Protein 1VZ0 (pdb70)

Radius of gyration: 42.26 Å; Cα contacts (8 Å, |Δi|>4): 2351; chains: 8; bounding box: 100×99×115 Å

CATH classification: 3.90.1530.30 (+1 more: 1.10.10.2830)

Organism: Thermus thermophilus (strain ATCC BAA-163 / DSM 7039 / HB27) (NCBI:txid262724)

Solvent-accessible surface area: 72190 Å² total

Sequence (1511 aa):
VVRLPLASIRPNPRQPRKRFAEESLKELADSIREKGLLQPLLVRPQGDGYELVAGERRYRAALMAGLQEVPAVVKDLTDREALELALVENLQREDLSPVEEARGYQALLEMGLTQEEVARRVGKARSTVANALRLLQLPPEALEALERGEITAGHARALLMLEPEDRLWGLKEILEKGLSVRQAEAVVRLPLASIRPNPRQPRKRFAEESLKELADSIREKGLLQPLLVRPQGDGYELVAGERRYRAALMAGLQEVPAVVKDLTDREALELALVENLQREDLSPVEEARGYQALLEMGLTQEEVARRVGKARSTVANALRLLQLPPEALEALERGEITAGHARALLMLEPEDRLWGLKEILEKGLSVRQAEALRERLAVVRLPLASIRPNPRQPRKRFAEESLKELADSIREKGLLQPLLVRPQGDGYELVAGERRYRAALMAGLQEVPAVVKDLTDREALELALVENLQREDLSPVEEARGYQALLEMGLTQEEVARRVGKARSTVANALRLLQLPPEALEALERGEITAGHARALLMLEPEDRLWGLKEILEKGLSVRQAEALREVVRLPLASIRPNPRQPRKRFAEESLKELADSIREKGLLQPLLVRPQGDGYELVAGERRYRAALMAGLQEVPAVVKDLTDREALELALVENLQREDLSPVEEARGYQALLEMGLTQEEVARRVGKARSTVANALRLLQLPPEALEALERGEITAGHARALLMLEPEDRLWGLKEILEKGLSVRQAEALRERLAVVRLPLASIRPNPRQPRKRFAEESLKELADSIREKGLLQPLLVRPQGDGYELVAGERRYRAALMAGLQEVPAVVKDLTDREALELALVENLQREDLSPVEEARGYQALLEMGLTQEEVARRVGKARSTVANALRLLQLPPEALEALERGEITAGHARALLMLEPEDRLWGLKEILEKGLSVRQAEALRERLVVRLPLASIRPNPRQPRKRFAEESLKELADSIREKGLLQPLLVRPQGDGYELVAGERRYRAALMAGLQEVPAVVKDLTDREALELALVENLQREDLSPVEEARGYQALLEMGLTQEEVARRVGKARSTVANALRLLQLPPEALEALERGEITAGHARALLMLEPEDRLWGLKEILEKGLSVRQAEALRVVRLPLASIRPNPRQPRKRFAEESLKELADSIREKGLLQPLLVRPQGDGYELVAGERRYRAALMAGLQEVPAVVKDLTDREALELALVENLQREDLSPVEEARGYQALLEMGLTQEEVARRVGKARSTVANALRLLQLPPEALEALERGEITAGHARALLMLEPEDRLWGLKEILEKGLSVRQAEAVVRLPLASIRPNPRQPRKRFAEESLKELADSIREKGLLQPLLVRPQGDGYELVAGERRYRAALMAGLQEVPAVVKDLTDREALELALVENLQREDLSPVEEARGYQALLEMGLTQEEVARRVGKARSTVANALRLLQLPPEALEALERGEITAGHARALLMLEPEDRLWGLKEILEKGLSVRQAEAL

B-factor: mean 39.39, std 17.6, range [1.0, 179.46]

Foldseek 3Di:
DDDDDPVVDDDDPDDPVVVVLVVVLQVLLVVCLVVNQPDAFEWEDDDPRIDGLDDVSNVVSVVVNVDPDHHHDYDHDDPLRSVLSVLLVVLQDPPDQLQSNLVSLVVVVVSPDDLCRSCVSNVHDSVSNVLSVLLVVQDPVLVVCSVVVVADVLLSVLLSPDPNVCSVVLSCCCNVVVDHSVVSND/DDDDDPVPDDDDPDDVVVVVLVVVLQVLLVVCLVVNQPDAFEWEQDVPGTDGLGDPSSVVSVVSSVDPDHHYDYDHDDPLRSVLSVLQVVCQDPPDQLQSVLVSLVVVVVSPDDLVVSCVSNVHDSVSNVLSVLLVVQDPVLVVCSVVVLAHSLLSVLLSPAPNVCSVVLSVVCNVPVDDSVRSVVVHVVVD/DDDDDPVVDDDDPDDVVVVVLVVVLQVLLVVCLPVNQDDAFEWEQDDPGIDGLGDVSSVVSNVVSVDPDHHYDYDHDDPLRSVLSVLLVVLQDPPDQLQSVLVSLVVVVVSPDDLVVVCVSNVHDSVSNVLSVLLVVADPVLVVCSVVVLAHSLLSVLLSVEPRVCSVVLSCVCNVPVDDSVVSNVPHD/DDDDDVVPDDDDPDDVVVVVLVVVLQVLLCVCLVPNDPDAFEWEDDVVGIDGLDDVSSVVSVVVSVPPDHHHDYDHDDPLRSVLSVLQVVLQDPPDQLQSVLVSLVVVVVSPDDLVRVCVSNVHDSVSNVLSVLLVVADPVLVVCSVVVLAHSLLSVLLSVDDNVCSVVLSVVCNVPVDDSVVSVCVVVVVD/DDDDDPVPDDDDPDDVVVVVVVVVLQVLLVVCLPVNDPDAFEWEDDDPRTDGLDDVSSVSSVVVNVDPDHHHDYDHDDPLRSVLSVLLVVCADPPDQLQSNLVSLVVVVVSPADLCRSCVSNVHDSVSNVLSVLLVVADPVLVVCSVVVLAHSLLSVLLSPAPRVCSVVLVVCCNPVVDDSVVSVCVNVVD/DDDDDPVVDDDDPDDVVVVVLVVVLQVLLVVCLPVNDPDAFEWEDDDPRIGGLDDVSSVVSVVVNVDPDHGYDYDHDDPLRSVLSVLLVVLQDPPDFLQSNLVSLVVNVVSPDDLCRSCVSNVHDSVSNVLSVLLVVADPVLVVCRVVVVADVLLSVLLSPDPRVCSVVLSVCCRVVVDDSVVSNVPD/DDDDDVVPDDDDPDDVVVVVLVVVLQVLLVVCLPVNQPDAFEWEDDDPGIDGLDDPSSVVSVVVNVPPDHHYDYDHDDPLRSVLSVLLVVLQDPPDFLQSNLVSLVVVVVSPDDLVRSCVSNVHDSVSNVLSVLLVVADPVLVVCDVVVVDHPVLSVVLSVDPRVCSVVSSCCSNVVVVVVPVVVD/DDDDDPVVDDDDPDDPVVVVLVVVLQVLLVVCLPVNQPDAFEWEDDDPRIDGLDDVSSVVSVVVNVHPDHHYDYDHDDPLRSVLSVLLVVLQDPPDFLQSVLVSLVVVVVSPDDLCRSCVSNVHDSVSNVLSVLLVVADPVLVVCRVVVVDHVLLSVLLSPDPRVCSVVLSCCCNVPVQDSVRSNVD

InterPro domains:
  IPR003115 ParB-like, N-terminal domain [PF02195] (21-113)
  IPR003115 ParB-like, N-terminal domain [SM00470] (24-113)
  IPR004437 ParB/RepB/Spo0J partition protein [TIGR00180] (21-187)
  IPR036086 ParB/Sulfiredoxin superfamily [SSF110849] (24-115)
  IPR041468 ParB/Spo0J, HTH domain [PF17762] (116-213)
  IPR050336 Chromosome-partitioning and nucleoid occlusion protein [PTHR33375] (1-267)
  IPR057240 ParB, C-terminal dimerisation domain [PF23552] (226-266)

Structure (mmCIF, N/CA/C/O backbone):
data_1VZ0
#
_entry.id   1VZ0
#
_cell.length_a   182.240
_cell.length_b   295.150
_cell.length_c   73.490
_cell.angle_alpha   90.00
_cell.angle_beta   90.00
_cell.angle_gamma   90.00
#
_symmetry.space_group_name_H-M   'C 2 2 2'
#
loop_
_entity.id
_entity.type
_entity.pdbx_description
1 polymer 'Chromosome-partitioning protein Spo0J'
2 non-polymer 'COBALT (II) ION'
3 non-polymer 'MAGNESIUM ION'
4 water water
#
loop_
_atom_site.group_PDB
_atom_site.id
_atom_site.type_symbol
_atom_site.label_atom_id
_atom_site.label_alt_id
_atom_site.label_comp_id
_atom_site.label_asym_id
_atom_site.label_entity_id
_atom_site.label_seq_id
_atom_site.pdbx_PDB_ins_code
_atom_site.Cartn_x
_atom_site.Cartn_y
_atom_site.Cartn_z
_atom_site.occupancy
_atom_site.B_iso_or_equiv
_atom_site.auth_seq_id
_atom_site.auth_comp_id
_atom_site.auth_asym_id
_atom_site.auth_atom_id
_atom_site.pdbx_PDB_model_num
ATOM 1 N N . VAL A 1 23 ? 27.522 4.641 22.509 1.00 52.56 23 VAL A N 1
ATOM 2 C CA . VAL A 1 23 ? 26.177 4.229 22.018 1.00 54.33 23 VAL A CA 1
ATOM 3 C C . VAL A 1 23 ? 25.390 5.437 21.530 1.00 55.69 23 VAL A C 1
ATOM 4 O O . VAL A 1 23 ? 25.028 6.305 22.319 1.00 56.68 23 VAL A O 1
ATOM 8 N N . VAL A 1 24 ? 25.112 5.486 20.232 1.00 55.20 24 VAL A N 1
ATOM 9 C CA . VAL A 1 24 ? 24.375 6.607 19.665 1.00 55.73 24 VAL A CA 1
ATOM 10 C C . VAL A 1 24 ? 23.337 6.121 18.667 1.00 56.03 24 VAL A C 1
ATOM 11 O O . VAL A 1 24 ? 23.384 4.980 18.221 1.00 55.55 24 VAL A O 1
ATOM 15 N N . ARG A 1 25 ? 22.391 6.987 18.324 1.00 56.79 25 ARG A N 1
ATOM 16 C CA . ARG A 1 25 ? 21.362 6.628 17.359 1.00 58.13 25 ARG A CA 1
ATOM 17 C C . ARG A 1 25 ? 21.837 7.088 15.993 1.00 55.97 25 ARG A C 1
ATOM 18 O O . ARG A 1 25 ? 22.536 8.092 15.883 1.00 55.91 25 ARG A O 1
ATOM 26 N N . LEU A 1 26 ? 21.476 6.347 14.954 1.00 53.58 26 LEU A N 1
ATOM 27 C CA . LEU A 1 26 ? 21.867 6.722 13.605 1.00 53.54 26 LEU A CA 1
ATOM 28 C C . LEU A 1 26 ? 20.905 6.167 12.564 1.00 52.68 26 LEU A C 1
ATOM 29 O O . LEU A 1 26 ? 20.255 5.144 12.786 1.00 53.47 26 LEU A O 1
ATOM 34 N N . PRO A 1 27 ? 20.797 6.845 11.411 1.00 51.09 27 PRO A N 1
ATOM 35 C CA . PRO A 1 27 ? 19.898 6.403 10.345 1.00 48.76 27 PRO A CA 1
ATOM 36 C C . PRO A 1 27 ? 20.234 5.008 9.842 1.00 48.31 27 PRO A C 1
ATOM 37 O O . PRO A 1 27 ? 21.326 4.754 9.336 1.00 47.49 27 PRO A O 1
ATOM 41 N N . LEU A 1 28 ? 19.281 4.101 10.000 1.00 48.67 28 LEU A N 1
ATOM 42 C CA . LEU A 1 28 ? 19.450 2.726 9.568 1.00 47.11 28 LEU A CA 1
ATOM 43 C C . LEU A 1 28 ? 19.886 2.669 8.108 1.00 47.21 28 LEU A C 1
ATOM 44 O O . LEU A 1 28 ? 20.678 1.810 7.717 1.00 49.82 28 LEU A O 1
ATOM 49 N N . ALA A 1 29 ? 19.372 3.592 7.305 1.00 46.84 29 ALA A N 1
ATOM 50 C CA . ALA A 1 29 ? 19.695 3.629 5.886 1.00 47.55 29 ALA A CA 1
ATOM 51 C C . ALA A 1 29 ? 21.151 3.982 5.611 1.00 47.08 29 ALA A C 1
ATOM 52 O O . ALA A 1 29 ? 21.609 3.874 4.480 1.00 47.99 29 ALA A O 1
ATOM 54 N N . SER A 1 30 ? 21.879 4.406 6.637 1.00 48.13 30 SER A N 1
ATOM 55 C CA . SER A 1 30 ? 23.284 4.760 6.454 1.00 50.04 30 SER A CA 1
ATOM 56 C C . SER A 1 30 ? 24.204 3.585 6.803 1.00 50.75 30 SER A C 1
ATOM 57 O O . SER A 1 30 ? 25.427 3.668 6.632 1.00 48.76 30 SER A O 1
ATOM 60 N N . ILE A 1 31 ? 23.604 2.495 7.286 1.00 48.72 31 ILE A N 1
ATOM 61 C CA . ILE A 1 31 ? 24.342 1.296 7.679 1.00 46.57 31 ILE A CA 1
ATOM 62 C C . ILE A 1 31 ? 24.147 0.179 6.663 1.00 45.60 31 ILE A C 1
ATOM 63 O O . ILE A 1 31 ? 23.057 -0.380 6.560 1.00 47.10 31 ILE A O 1
ATOM 68 N N . ARG A 1 32 ? 25.201 -0.152 5.921 1.00 44.97 32 ARG A N 1
ATOM 69 C CA . ARG A 1 32 ? 25.110 -1.203 4.916 1.00 47.01 32 ARG A CA 1
ATOM 70 C C . ARG A 1 32 ? 25.365 -2.590 5.515 1.00 44.52 32 ARG A C 1
ATOM 71 O O . ARG A 1 32 ? 25.927 -2.714 6.603 1.00 44.78 32 ARG A O 1
ATOM 79 N N . PRO A 1 33 ? 24.956 -3.653 4.803 1.00 41.52 33 PRO A N 1
ATOM 80 C CA . PRO A 1 33 ? 25.130 -5.032 5.269 1.00 38.89 33 PRO A CA 1
ATOM 81 C C . PRO A 1 33 ? 26.566 -5.470 5.510 1.00 38.17 33 PRO A C 1
ATOM 82 O O . PRO A 1 33 ? 27.496 -4.947 4.897 1.00 38.98 33 PRO A O 1
ATOM 86 N N . ASN A 1 34 ? 26.731 -6.440 6.406 1.00 33.87 34 ASN A N 1
ATOM 87 C CA . ASN A 1 34 ? 28.047 -6.969 6.731 1.00 35.31 34 ASN A CA 1
ATOM 88 C C . ASN A 1 34 ? 28.459 -7.954 5.639 1.00 35.12 34 ASN A C 1
ATOM 89 O O . ASN A 1 34 ? 27.826 -8.989 5.458 1.00 39.24 34 ASN A O 1
ATOM 94 N N . PRO A 1 35 ? 29.523 -7.633 4.885 1.00 35.41 35 PRO A N 1
ATOM 95 C CA . PRO A 1 35 ? 30.019 -8.491 3.804 1.00 34.65 35 PRO A CA 1
ATOM 96 C C . PRO A 1 35 ? 30.746 -9.739 4.302 1.00 35.12 35 PRO A C 1
ATOM 97 O O . PRO A 1 35 ? 31.010 -10.655 3.527 1.00 35.32 35 PRO A O 1
ATOM 101 N N . ARG A 1 36 ? 31.073 -9.765 5.592 1.00 35.18 36 ARG A N 1
ATOM 102 C CA . ARG A 1 36 ? 31.755 -10.908 6.186 1.00 35.62 36 ARG A CA 1
ATOM 103 C C . ARG A 1 36 ? 30.696 -11.904 6.641 1.00 36.26 36 ARG A C 1
ATOM 104 O O . ARG A 1 36 ? 29.939 -11.631 7.571 1.00 34.19 36 ARG A O 1
ATOM 112 N N . GLN A 1 37 ? 30.640 -13.050 5.975 1.00 33.08 37 GLN A N 1
ATOM 113 C CA . GLN A 1 37 ? 29.684 -14.091 6.323 1.00 35.32 37 GLN A CA 1
ATOM 114 C C . GLN A 1 37 ? 30.456 -15.393 6.472 1.00 33.90 37 GLN A C 1
ATOM 115 O O . GLN A 1 37 ? 30.219 -16.346 5.729 1.00 33.32 37 GLN A O 1
ATOM 121 N N . PRO A 1 38 ? 31.387 -15.452 7.443 1.00 32.73 38 PRO A N 1
ATOM 122 C CA . PRO A 1 38 ? 32.201 -16.648 7.676 1.00 29.34 38 PRO A CA 1
ATOM 123 C C . PRO A 1 38 ? 31.439 -17.976 7.738 1.00 30.37 38 PRO A C 1
ATOM 124 O O . PRO A 1 38 ? 31.910 -18.994 7.221 1.00 30.09 38 PRO A O 1
ATOM 128 N N . ARG A 1 39 ? 30.263 -17.972 8.354 1.00 29.32 39 ARG A N 1
ATOM 129 C CA . ARG A 1 39 ? 29.475 -19.194 8.446 1.00 31.63 39 ARG A CA 1
ATOM 130 C C . ARG A 1 39 ? 29.138 -19.732 7.046 1.00 33.42 39 ARG A C 1
ATOM 131 O O . ARG A 1 39 ? 29.354 -20.911 6.754 1.00 35.10 39 ARG A O 1
ATOM 139 N N . LYS A 1 40 ? 28.612 -18.868 6.182 1.00 32.53 40 LYS A N 1
ATOM 140 C CA . LYS A 1 40 ? 28.267 -19.268 4.818 1.00 33.43 40 LYS A CA 1
ATOM 141 C C . LYS A 1 40 ? 29.515 -19.678 4.040 1.00 31.46 40 LYS A C 1
ATOM 142 O O . LYS A 1 40 ? 29.487 -20.610 3.234 1.00 32.05 40 LYS A O 1
ATOM 148 N N . ARG A 1 41 ? 30.612 -18.977 4.282 1.00 27.89 41 ARG A N 1
ATOM 149 C CA . ARG A 1 41 ? 31.861 -19.285 3.606 1.00 31.23 41 ARG A CA 1
ATOM 150 C C . ARG A 1 41 ? 32.337 -20.676 4.006 1.00 27.75 41 ARG A C 1
ATOM 151 O O . ARG A 1 41 ? 32.763 -21.457 3.162 1.00 30.87 41 ARG A O 1
ATOM 159 N N . PHE A 1 42 ? 32.260 -20.989 5.294 1.00 25.01 42 PHE A N 1
ATOM 160 C CA . PHE A 1 42 ? 32.665 -22.308 5.779 1.00 22.57 42 PHE A CA 1
ATOM 161 C C . PHE A 1 42 ? 31.777 -23.414 5.187 1.00 21.60 42 PHE A C 1
ATOM 162 O O . PHE A 1 42 ? 32.271 -24.466 4.791 1.00 18.08 42 PHE A O 1
ATOM 170 N N . ALA A 1 43 ? 30.471 -23.172 5.113 1.00 19.43 43 ALA A N 1
ATOM 171 C CA . ALA A 1 43 ? 29.565 -24.170 4.555 1.00 21.38 43 ALA A CA 1
ATOM 172 C C . ALA A 1 43 ? 29.951 -24.478 3.112 1.00 22.22 43 ALA A C 1
ATOM 173 O O . ALA A 1 43 ? 29.991 -25.646 2.714 1.00 19.44 43 ALA A O 1
ATOM 175 N N . GLU A 1 44 ? 30.258 -23.435 2.339 1.00 21.99 44 GLU A N 1
ATOM 176 C CA . GLU A 1 44 ? 30.650 -23.612 0.942 1.00 26.73 44 GLU A CA 1
ATOM 177 C C . GLU A 1 44 ? 31.975 -24.356 0.824 1.00 27.59 44 GLU A C 1
ATOM 178 O O . GLU A 1 44 ? 32.126 -25.227 -0.036 1.00 27.32 44 GLU A O 1
ATOM 184 N N . GLU A 1 45 ? 32.935 -24.014 1.681 1.00 27.89 45 GLU A N 1
ATOM 185 C CA . GLU A 1 45 ? 34.239 -24.672 1.653 1.00 26.99 45 GLU A CA 1
ATOM 186 C C . GLU A 1 45 ? 34.103 -26.154 1.985 1.00 22.71 45 GLU A C 1
ATOM 187 O O . GLU A 1 45 ? 34.667 -27.003 1.300 1.00 20.86 45 GLU A O 1
ATOM 193 N N . SER A 1 46 ? 33.360 -26.471 3.042 1.00 17.85 46 SER A N 1
ATOM 194 C CA . SER A 1 46 ? 33.212 -27.871 3.425 1.00 21.07 46 SER A CA 1
ATOM 195 C C . SER A 1 46 ? 32.402 -28.672 2.402 1.00 16.76 46 SER A C 1
ATOM 196 O O . SER A 1 46 ? 32.618 -29.868 2.255 1.00 20.35 46 SER A O 1
ATOM 199 N N . LEU A 1 47 ? 31.502 -28.013 1.679 1.00 15.77 47 LEU A N 1
ATOM 200 C CA . LEU A 1 47 ? 30.708 -28.698 0.653 1.00 19.41 47 LEU A CA 1
ATOM 201 C C . LEU A 1 47 ? 31.651 -29.177 -0.451 1.00 18.32 47 LEU A C 1
ATOM 202 O O . LEU A 1 47 ? 31.572 -30.317 -0.927 1.00 18.03 47 LEU A O 1
ATOM 207 N N . LYS A 1 48 ? 32.553 -28.287 -0.844 1.00 17.51 48 LYS A N 1
ATOM 208 C CA . LYS A 1 48 ? 33.516 -28.574 -1.888 1.00 15.33 48 LYS A CA 1
ATOM 209 C C . LYS A 1 48 ? 34.476 -29.685 -1.508 1.00 18.17 48 LYS A C 1
ATOM 210 O O . LYS A 1 48 ? 34.797 -30.552 -2.330 1.00 22.33 48 LYS A O 1
ATOM 216 N N . GLU A 1 49 ? 34.940 -29.674 -0.266 1.00 20.06 49 GLU A N 1
ATOM 217 C CA . GLU A 1 49 ? 35.868 -30.712 0.168 1.00 20.53 49 GLU A CA 1
ATOM 218 C C . GLU A 1 49 ? 35.132 -32.042 0.261 1.00 18.18 49 GLU A C 1
ATOM 219 O O . GLU A 1 49 ? 35.736 -33.098 0.078 1.00 20.23 49 GLU A O 1
ATOM 225 N N . LEU A 1 50 ? 33.829 -31.988 0.538 1.00 15.46 50 LEU A N 1
ATOM 226 C CA . LEU A 1 50 ? 33.012 -33.202 0.603 1.00 18.09 50 LEU A CA 1
ATOM 227 C C . LEU A 1 50 ? 32.813 -33.688 -0.835 1.00 14.70 50 LEU A C 1
ATOM 228 O O . LEU A 1 50 ? 32.841 -34.884 -1.106 1.00 20.16 50 LEU A O 1
ATOM 233 N N . ALA A 1 51 ? 32.595 -32.751 -1.753 1.00 14.54 51 ALA A N 1
ATOM 234 C CA . ALA A 1 51 ? 32.414 -33.115 -3.161 1.00 20.31 51 ALA A CA 1
ATOM 235 C C . ALA A 1 51 ? 33.710 -33.717 -3.700 1.00 18.98 51 ALA A C 1
ATOM 236 O O . ALA A 1 51 ? 33.691 -34.716 -4.416 1.00 17.99 51 ALA A O 1
ATOM 238 N N . ASP A 1 52 ? 34.838 -33.105 -3.356 1.00 23.63 52 ASP A N 1
ATOM 239 C CA . ASP A 1 52 ? 36.125 -33.618 -3.816 1.00 23.42 52 ASP A CA 1
ATOM 240 C C . ASP A 1 52 ? 36.321 -35.031 -3.289 1.00 23.65 52 ASP A C 1
ATOM 241 O O . ASP A 1 52 ? 36.871 -35.891 -3.972 1.00 27.64 52 ASP A O 1
ATOM 246 N N . SER A 1 53 ? 35.849 -35.279 -2.074 1.00 23.32 53 SER A N 1
ATOM 247 C CA . SER A 1 53 ? 35.999 -36.596 -1.486 1.00 18.29 53 SER A CA 1
ATOM 248 C C . SER A 1 53 ? 35.074 -37.620 -2.128 1.00 18.49 53 SER A C 1
ATOM 249 O O . SER A 1 53 ? 35.435 -38.787 -2.255 1.00 17.20 53 SER A O 1
ATOM 252 N N . ILE A 1 54 ? 33.880 -37.190 -2.524 1.00 18.79 54 ILE A N 1
ATOM 253 C CA . ILE A 1 54 ? 32.936 -38.098 -3.161 1.00 18.86 54 ILE A CA 1
ATOM 254 C C . ILE A 1 54 ? 33.436 -38.505 -4.554 1.00 21.52 54 ILE A C 1
ATOM 255 O O . ILE A 1 54 ? 33.144 -39.597 -5.021 1.00 17.53 54 ILE A O 1
ATOM 260 N N . ARG A 1 55 ? 34.191 -37.625 -5.204 1.00 22.30 55 ARG A N 1
ATOM 261 C CA . ARG A 1 55 ? 34.765 -37.913 -6.519 1.00 23.24 55 ARG A CA 1
ATOM 262 C C . ARG A 1 55 ? 35.682 -39.124 -6.440 1.00 22.87 55 ARG A C 1
ATOM 263 O O . ARG A 1 55 ? 35.739 -39.938 -7.366 1.00 23.50 55 ARG A O 1
ATOM 271 N N . GLU A 1 56 ? 36.412 -39.217 -5.329 1.00 22.68 56 GLU A N 1
ATOM 272 C CA . GLU A 1 56 ? 37.356 -40.302 -5.105 1.00 22.34 56 GLU A CA 1
ATOM 273 C C . GLU A 1 56 ? 36.736 -41.548 -4.486 1.00 23.80 56 GLU A C 1
ATOM 274 O O . GLU A 1 56 ? 37.043 -42.668 -4.895 1.00 22.08 56 GLU A O 1
ATOM 280 N N . LYS A 1 57 ? 35.870 -41.344 -3.497 1.00 19.76 57 LYS A N 1
ATOM 281 C CA . LYS A 1 57 ? 35.272 -42.453 -2.762 1.00 25.16 57 LYS A CA 1
ATOM 282 C C . LYS A 1 57 ? 33.811 -42.799 -3.002 1.00 22.49 57 LYS A C 1
ATOM 283 O O . LYS A 1 57 ? 33.375 -43.886 -2.654 1.00 27.65 57 LYS A O 1
ATOM 289 N N . GLY A 1 58 ? 33.050 -41.883 -3.579 1.00 24.33 58 GLY A N 1
ATOM 290 C CA . GLY A 1 58 ? 31.641 -42.151 -3.790 1.00 20.43 58 GLY A CA 1
ATOM 291 C C . GLY A 1 58 ? 30.920 -41.792 -2.503 1.00 21.22 58 GLY A C 1
ATOM 292 O O . GLY A 1 58 ? 31.523 -41.214 -1.596 1.00 19.76 58 GLY A O 1
ATOM 293 N N . LEU A 1 59 ? 29.639 -42.119 -2.410 1.00 20.71 59 LEU A N 1
ATOM 294 C CA . LEU A 1 59 ? 28.889 -41.813 -1.205 1.00 25.34 59 LEU A CA 1
ATOM 295 C C . LEU A 1 59 ? 29.166 -42.846 -0.134 1.00 25.60 59 LEU A C 1
ATOM 296 O O . LEU A 1 59 ? 29.217 -44.042 -0.412 1.00 28.87 59 LEU A O 1
ATOM 301 N N . LEU A 1 60 ? 29.359 -42.372 1.089 1.00 25.09 60 LEU A N 1
ATOM 302 C CA . LEU A 1 60 ? 29.603 -43.249 2.222 1.00 27.72 60 LEU A CA 1
ATOM 303 C C . LEU A 1 60 ? 28.273 -43.913 2.620 1.00 28.42 60 LEU A C 1
ATOM 304 O O . LEU A 1 60 ? 28.243 -45.070 3.015 1.00 34.40 60 LEU A O 1
ATOM 309 N N . GLN A 1 61 ? 27.176 -43.172 2.487 1.00 27.62 61 GLN A N 1
ATOM 310 C CA . GLN A 1 61 ? 25.832 -43.666 2.819 1.00 30.80 61 GLN A CA 1
ATOM 311 C C . GLN A 1 61 ? 24.831 -43.322 1.713 1.00 27.38 61 GLN A C 1
ATOM 312 O O . GLN A 1 61 ? 24.808 -42.201 1.212 1.00 23.72 61 GLN A O 1
ATOM 318 N N . PRO A 1 62 ? 23.978 -44.282 1.337 1.00 27.72 62 PRO A N 1
ATOM 319 C CA . PRO A 1 62 ? 22.983 -44.043 0.286 1.00 27.28 62 PRO A CA 1
ATOM 320 C C . PRO A 1 62 ? 22.108 -42.851 0.633 1.00 28.16 62 PRO A C 1
ATOM 321 O O . PRO A 1 62 ? 22.000 -42.458 1.797 1.00 32.88 62 PRO A O 1
ATOM 325 N N . LEU A 1 63 ? 21.491 -42.270 -0.381 1.00 27.12 63 LEU A N 1
ATOM 326 C CA . LEU A 1 63 ? 20.581 -41.163 -0.163 1.00 22.91 63 LEU A CA 1
ATOM 327 C C . LEU A 1 63 ? 19.236 -41.815 0.133 1.00 24.93 63 LEU A C 1
ATOM 328 O O . LEU A 1 63 ? 18.972 -42.923 -0.331 1.00 27.70 63 LEU A O 1
ATOM 333 N N . LEU A 1 64 ? 18.394 -41.145 0.912 1.00 26.90 64 LEU A N 1
ATOM 334 C CA . LEU A 1 64 ? 17.063 -41.675 1.213 1.00 25.22 64 LEU A CA 1
ATOM 335 C C . LEU A 1 64 ? 16.123 -40.870 0.332 1.00 24.26 64 LEU A C 1
ATOM 336 O O . LEU A 1 64 ? 16.112 -39.633 0.402 1.00 19.84 64 LEU A O 1
ATOM 341 N N . VAL A 1 65 ? 15.343 -41.557 -0.497 1.00 18.35 65 VAL A N 1
ATOM 342 C CA . VAL A 1 65 ? 14.417 -40.864 -1.375 1.00 16.91 65 VAL A CA 1
ATOM 343 C C . VAL A 1 65 ? 13.058 -41.545 -1.461 1.00 22.43 65 VAL A C 1
ATOM 344 O O . VAL A 1 65 ? 12.883 -42.704 -1.056 1.00 18.71 65 VAL A O 1
ATOM 348 N N . ARG A 1 66 ? 12.090 -40.803 -1.985 1.00 23.59 66 ARG A N 1
ATOM 349 C CA . ARG A 1 66 ? 10.749 -41.329 -2.178 1.00 25.20 66 ARG A CA 1
ATOM 350 C C . ARG A 1 66 ? 10.299 -40.979 -3.594 1.00 24.05 66 ARG A C 1
ATOM 351 O O . ARG A 1 66 ? 10.779 -40.004 -4.190 1.00 17.36 66 ARG A O 1
ATOM 359 N N . PRO A 1 67 ? 9.367 -41.766 -4.146 1.00 24.42 67 PRO A N 1
ATOM 360 C CA . PRO A 1 67 ? 8.870 -41.506 -5.499 1.00 23.58 67 PRO A CA 1
ATOM 361 C C . PRO A 1 67 ? 8.195 -40.136 -5.534 1.00 25.50 67 PRO A C 1
ATOM 362 O O . PRO A 1 67 ? 7.526 -39.749 -4.574 1.00 25.81 67 PRO A O 1
ATOM 366 N N . GLN A 1 68 ? 8.399 -39.397 -6.620 1.00 21.95 68 GLN A N 1
ATOM 367 C CA . GLN A 1 68 ? 7.787 -38.080 -6.779 1.00 23.34 68 GLN A CA 1
ATOM 368 C C . GLN A 1 68 ? 7.760 -37.679 -8.251 1.00 21.58 68 GLN A C 1
ATOM 369 O O . GLN A 1 68 ? 8.798 -37.605 -8.915 1.00 17.93 68 GLN A O 1
ATOM 375 N N . GLY A 1 69 ? 6.562 -37.408 -8.755 1.00 24.50 69 GLY A N 1
ATOM 376 C CA . GLY A 1 69 ? 6.435 -37.050 -10.154 1.00 22.35 69 GLY A CA 1
ATOM 377 C C . GLY A 1 69 ? 6.923 -38.219 -10.990 1.00 24.25 69 GLY A C 1
ATOM 378 O O . GLY A 1 69 ? 6.581 -39.382 -10.727 1.00 25.37 69 GLY A O 1
ATOM 379 N N . ASP A 1 70 ? 7.755 -37.919 -11.978 1.00 22.98 70 ASP A N 1
ATOM 380 C CA . ASP A 1 70 ? 8.291 -38.943 -12.860 1.00 23.11 70 ASP A CA 1
ATOM 381 C C . ASP A 1 70 ? 9.606 -39.495 -12.325 1.00 23.57 70 ASP A C 1
ATOM 382 O O . ASP A 1 70 ? 10.164 -40.438 -12.887 1.00 21.45 70 ASP A O 1
ATOM 387 N N . GLY A 1 71 ? 10.104 -38.906 -11.243 1.00 19.84 71 GLY A N 1
ATOM 388 C CA . GLY A 1 71 ? 11.359 -39.370 -10.682 1.00 21.91 71 GLY A CA 1
ATOM 389 C C . GLY A 1 71 ? 11.283 -39.606 -9.188 1.00 24.92 71 GLY A C 1
ATOM 390 O O . GLY A 1 71 ? 10.349 -40.256 -8.701 1.00 23.85 71 GLY A O 1
ATOM 391 N N . TYR A 1 72 ? 12.261 -39.073 -8.460 1.00 22.87 72 TYR A N 1
ATOM 392 C CA . TYR A 1 72 ? 12.305 -39.229 -7.013 1.00 17.91 72 TYR A CA 1
ATOM 393 C C . TYR A 1 72 ? 12.619 -37.917 -6.307 1.00 21.87 72 TYR A C 1
ATOM 394 O O . TYR A 1 72 ? 13.170 -36.980 -6.892 1.00 18.54 72 TYR A O 1
ATOM 403 N N . GLU A 1 73 ? 12.278 -37.865 -5.028 1.00 20.45 73 GLU A N 1
ATOM 404 C CA . GLU A 1 73 ? 12.509 -36.676 -4.246 1.00 21.15 73 GLU A CA 1
ATOM 405 C C . GLU A 1 73 ? 13.354 -36.995 -3.012 1.00 20.60 73 GLU A C 1
ATOM 406 O O . GLU A 1 73 ? 13.072 -37.943 -2.287 1.00 20.21 73 GLU A O 1
ATOM 412 N N . LEU A 1 74 ? 14.397 -36.199 -2.791 1.00 17.82 74 LEU A N 1
ATOM 413 C CA . LEU A 1 74 ? 15.284 -36.386 -1.642 1.00 18.33 74 LEU A CA 1
ATOM 414 C C . LEU A 1 74 ? 14.507 -36.261 -0.324 1.00 17.63 74 LEU A C 1
ATOM 415 O O . LEU A 1 74 ? 13.727 -35.331 -0.153 1.00 13.81 74 LEU A O 1
ATOM 420 N N . VAL A 1 75 ? 14.731 -37.192 0.599 1.00 16.21 75 VAL A N 1
ATOM 421 C CA . VAL A 1 75 ? 14.064 -37.153 1.892 1.00 20.74 75 VAL A CA 1
ATOM 422 C C . VAL A 1 75 ? 15.067 -36.894 3.029 1.00 22.49 75 VAL A C 1
ATOM 423 O O . VAL A 1 75 ? 14.709 -36.317 4.056 1.00 23.95 75 VAL A O 1
ATOM 427 N N . ALA A 1 76 ? 16.320 -37.297 2.832 1.00 21.70 76 ALA A N 1
ATOM 428 C CA . ALA A 1 76 ? 17.366 -37.077 3.831 1.00 22.65 76 ALA A CA 1
ATOM 429 C C . ALA A 1 76 ? 18.744 -37.091 3.181 1.00 23.26 76 ALA A C 1
ATOM 430 O O . ALA A 1 76 ? 18.977 -37.840 2.239 1.00 22.06 76 ALA A O 1
ATOM 432 N N . GLY A 1 77 ? 19.651 -36.260 3.689 1.00 24.88 77 GLY A N 1
ATOM 433 C CA . GLY A 1 77 ? 20.998 -36.201 3.145 1.00 22.82 77 GLY A CA 1
ATOM 434 C C . GLY A 1 77 ? 21.210 -35.096 2.131 1.00 23.34 77 GLY A C 1
ATOM 435 O O . GLY A 1 77 ? 21.853 -35.322 1.104 1.00 27.95 77 GLY A O 1
ATOM 436 N N . GLU A 1 78 ? 20.707 -33.899 2.425 1.00 17.18 78 GLU A N 1
ATOM 437 C CA . GLU A 1 78 ? 20.829 -32.774 1.509 1.00 25.41 78 GLU A CA 1
ATOM 438 C C . GLU A 1 78 ? 22.280 -32.438 1.123 1.00 26.58 78 GLU A C 1
ATOM 439 O O . GLU A 1 78 ? 22.575 -32.244 -0.052 1.00 23.69 78 GLU A O 1
ATOM 445 N N . ARG A 1 79 ? 23.188 -32.377 2.094 1.00 27.38 79 ARG A N 1
ATOM 446 C CA . ARG A 1 79 ? 24.571 -32.030 1.769 1.00 25.28 79 ARG A CA 1
ATOM 447 C C . ARG A 1 79 ? 25.268 -33.092 0.939 1.00 25.13 79 ARG A C 1
ATOM 448 O O . ARG A 1 79 ? 25.993 -32.785 -0.006 1.00 25.19 79 ARG A O 1
ATOM 456 N N . ARG A 1 80 ? 25.017 -34.345 1.272 1.00 25.18 80 ARG A N 1
ATOM 457 C CA . ARG A 1 80 ? 25.600 -35.453 0.539 1.00 24.73 80 ARG A CA 1
ATOM 458 C C . ARG A 1 80 ? 25.101 -35.360 -0.915 1.00 24.44 80 ARG A C 1
ATOM 459 O O . ARG A 1 80 ? 25.855 -35.546 -1.875 1.00 19.64 80 ARG A O 1
ATOM 467 N N . TYR A 1 81 ? 23.818 -35.046 -1.058 1.00 21.66 81 TYR A N 1
ATOM 468 C CA . TYR A 1 81 ? 23.181 -34.910 -2.362 1.00 22.55 81 TYR A CA 1
ATOM 469 C C . TYR A 1 81 ? 23.805 -33.792 -3.207 1.00 18.79 81 TYR A C 1
ATOM 470 O O . TYR A 1 81 ? 24.198 -34.011 -4.348 1.00 14.77 81 TYR A O 1
ATOM 479 N N . ARG A 1 82 ? 23.893 -32.598 -2.640 1.00 18.01 82 ARG A N 1
ATOM 480 C CA . ARG A 1 82 ? 24.457 -31.460 -3.358 1.00 22.99 82 ARG A CA 1
ATOM 481 C C . ARG A 1 82 ? 25.939 -31.645 -3.652 1.00 21.75 82 ARG A C 1
ATOM 482 O O . ARG A 1 82 ? 26.431 -31.223 -4.695 1.00 18.97 82 ARG A O 1
ATOM 490 N N . ALA A 1 83 ? 26.646 -32.297 -2.743 1.00 22.22 83 ALA A N 1
ATOM 491 C CA . ALA A 1 83 ? 28.059 -32.547 -2.960 1.00 24.11 83 ALA A CA 1
ATOM 492 C C . ALA A 1 83 ? 28.202 -33.507 -4.147 1.00 21.43 83 ALA A C 1
ATOM 493 O O . ALA A 1 83 ? 29.108 -33.359 -4.959 1.00 17.26 83 ALA A O 1
ATOM 495 N N . ALA A 1 84 ? 27.295 -34.478 -4.248 1.00 23.17 84 ALA A N 1
ATOM 496 C CA . ALA A 1 84 ? 27.341 -35.440 -5.350 1.00 24.77 84 ALA A CA 1
ATOM 497 C C . ALA A 1 84 ? 27.160 -34.706 -6.679 1.00 25.08 84 ALA A C 1
ATOM 498 O O . ALA A 1 84 ? 27.860 -34.983 -7.658 1.00 21.75 84 ALA A O 1
ATOM 500 N N . LEU A 1 85 ? 26.219 -33.769 -6.706 1.00 25.18 85 LEU A N 1
ATOM 501 C CA . LEU A 1 85 ? 25.975 -32.986 -7.912 1.00 28.28 85 LEU A CA 1
ATOM 502 C C . LEU A 1 85 ? 27.253 -32.224 -8.268 1.00 27.87 85 LEU A C 1
ATOM 503 O O . LEU A 1 85 ? 27.694 -32.246 -9.414 1.00 31.43 85 LEU A O 1
ATOM 508 N N . MET A 1 86 ? 27.848 -31.562 -7.280 1.00 26.69 86 MET A N 1
ATOM 509 C CA . MET A 1 86 ? 29.084 -30.814 -7.487 1.00 29.62 86 MET A CA 1
ATOM 510 C C . MET A 1 86 ? 30.193 -31.732 -7.994 1.00 29.70 86 MET A C 1
ATOM 511 O O . MET A 1 86 ? 31.036 -31.318 -8.788 1.00 30.90 86 MET A O 1
ATOM 516 N N . ALA A 1 87 ? 30.187 -32.974 -7.521 1.00 27.16 87 ALA A N 1
ATOM 517 C CA . ALA A 1 87 ? 31.190 -33.961 -7.901 1.00 28.55 87 ALA A CA 1
ATOM 518 C C . ALA A 1 87 ? 31.029 -34.460 -9.331 1.00 28.02 87 ALA A C 1
ATOM 519 O O . ALA A 1 87 ? 31.923 -35.123 -9.854 1.00 26.44 87 ALA A O 1
ATOM 521 N N . GLY A 1 88 ? 29.889 -34.159 -9.950 1.00 27.91 88 GLY A N 1
ATOM 522 C CA . GLY A 1 88 ? 29.651 -34.597 -11.314 1.00 27.45 88 GLY A CA 1
ATOM 523 C C . GLY A 1 88 ? 29.250 -36.059 -11.466 1.00 32.24 88 GLY A C 1
ATOM 524 O O . GLY A 1 88 ? 29.336 -36.613 -12.567 1.00 30.75 88 GLY A O 1
ATOM 525 N N . LEU A 1 89 ? 28.816 -36.700 -10.382 1.00 26.80 89 LEU A N 1
ATOM 526 C CA . LEU A 1 89 ? 28.403 -38.090 -10.480 1.00 29.12 89 LEU A CA 1
ATOM 527 C C . LEU A 1 89 ? 27.101 -38.184 -11.282 1.00 30.74 89 LEU A C 1
ATOM 528 O O . LEU A 1 89 ? 26.253 -37.294 -11.219 1.00 25.02 89 LEU A O 1
ATOM 533 N N . GLN A 1 90 ? 26.958 -39.257 -12.051 1.00 31.78 90 GLN A N 1
ATOM 534 C CA . GLN A 1 90 ? 25.750 -39.468 -12.833 1.00 34.92 90 GLN A CA 1
ATOM 535 C C . GLN A 1 90 ? 24.760 -40.270 -11.996 1.00 33.24 90 GLN A C 1
ATOM 536 O O . GLN A 1 90 ? 23.556 -40.055 -12.071 1.00 37.17 90 GLN A O 1
ATOM 542 N N . GLU A 1 91 ? 25.283 -41.197 -11.201 1.00 34.37 91 GLU A N 1
ATOM 543 C CA . GLU A 1 91 ? 24.458 -42.051 -10.355 1.00 37.65 91 GLU A CA 1
ATOM 544 C C . GLU A 1 91 ? 24.968 -42.070 -8.925 1.00 32.87 91 GLU A C 1
ATOM 545 O O . GLU A 1 91 ? 26.140 -41.788 -8.666 1.00 30.08 91 GLU A O 1
ATOM 551 N N . VAL A 1 92 ? 24.080 -42.418 -8.004 1.00 30.33 92 VAL A N 1
ATOM 552 C CA . VAL A 1 92 ? 24.424 -42.496 -6.597 1.00 27.39 92 VAL A CA 1
ATOM 553 C C . VAL A 1 92 ? 23.624 -43.614 -5.947 1.00 29.28 92 VAL A C 1
ATOM 554 O O . VAL A 1 92 ? 22.550 -43.988 -6.426 1.00 29.80 92 VAL A O 1
ATOM 558 N N . PRO A 1 93 ? 24.159 -44.200 -4.870 1.00 27.59 93 PRO A N 1
ATOM 559 C CA . PRO A 1 93 ? 23.425 -45.269 -4.190 1.00 25.90 93 PRO A CA 1
ATOM 560 C C . PRO A 1 93 ? 22.260 -44.621 -3.449 1.00 24.83 93 PRO A C 1
ATOM 561 O O . PRO A 1 93 ? 22.369 -43.487 -2.980 1.00 23.94 93 PRO A O 1
ATOM 565 N N . ALA A 1 94 ? 21.139 -45.319 -3.347 1.00 26.45 94 ALA A N 1
ATOM 566 C CA . ALA A 1 94 ? 19.995 -44.745 -2.655 1.00 29.25 94 ALA A CA 1
ATOM 567 C C . ALA A 1 94 ? 19.048 -45.806 -2.137 1.00 29.62 94 ALA A C 1
ATOM 568 O O . ALA A 1 94 ? 19.097 -46.961 -2.559 1.00 30.25 94 ALA A O 1
ATOM 570 N N . VAL A 1 95 ? 18.200 -45.405 -1.199 1.00 30.10 95 VAL A N 1
ATOM 571 C CA . VAL A 1 95 ? 17.199 -46.297 -0.646 1.00 30.59 95 VAL A CA 1
ATOM 572 C C . VAL A 1 95 ? 15.872 -45.620 -0.927 1.00 29.97 95 VAL A C 1
ATOM 573 O O . VAL A 1 95 ? 15.660 -44.466 -0.559 1.00 28.32 95 VAL A O 1
ATOM 577 N N . VAL A 1 96 ? 14.986 -46.340 -1.602 1.00 32.85 96 VAL A N 1
ATOM 578 C CA . VAL A 1 96 ? 13.671 -45.811 -1.938 1.00 32.36 96 VAL A CA 1
ATOM 579 C C . VAL A 1 96 ? 12.611 -46.295 -0.962 1.00 31.52 96 VAL A C 1
ATOM 580 O O . VAL A 1 96 ? 12.506 -47.486 -0.696 1.00 32.19 96 VAL A O 1
ATOM 584 N N . LYS A 1 97 ? 11.824 -45.370 -0.435 1.00 31.10 97 LYS A N 1
ATOM 585 C CA . LYS A 1 97 ? 10.756 -45.729 0.481 1.00 37.33 97 LYS A CA 1
ATOM 586 C C . LYS A 1 97 ? 9.510 -44.924 0.165 1.00 37.89 97 LYS A C 1
ATOM 587 O O . LYS A 1 97 ? 9.591 -43.792 -0.304 1.00 35.58 97 LYS A O 1
ATOM 593 N N . ASP A 1 98 ? 8.353 -45.528 0.403 1.00 42.87 98 ASP A N 1
ATOM 594 C CA . ASP A 1 98 ? 7.084 -44.858 0.165 1.00 47.72 98 ASP A CA 1
ATOM 595 C C . ASP A 1 98 ? 6.709 -44.073 1.402 1.00 44.66 98 ASP A C 1
ATOM 596 O O . ASP A 1 98 ? 6.193 -44.631 2.363 1.00 50.48 98 ASP A O 1
ATOM 601 N N . LEU A 1 99 ? 6.972 -42.778 1.378 1.00 41.13 99 LEU A N 1
ATOM 602 C CA . LEU A 1 99 ? 6.654 -41.941 2.518 1.00 39.38 99 LEU A CA 1
ATOM 603 C C . LEU A 1 99 ? 5.590 -40.923 2.142 1.00 36.97 99 LEU A C 1
ATOM 604 O O . LEU A 1 99 ? 5.621 -40.359 1.046 1.00 35.24 99 LEU A O 1
ATOM 609 N N . THR A 1 100 ? 4.637 -40.709 3.044 1.00 33.79 100 THR A N 1
ATOM 610 C CA . THR A 1 100 ? 3.592 -39.725 2.814 1.00 34.97 100 THR A CA 1
ATOM 611 C C . THR A 1 100 ? 4.263 -38.394 3.114 1.00 34.21 100 THR A C 1
ATOM 612 O O . THR A 1 100 ? 5.347 -38.361 3.709 1.00 35.21 100 THR A O 1
ATOM 616 N N . ASP A 1 101 ? 3.641 -37.300 2.704 1.00 33.48 101 ASP A N 1
ATOM 617 C CA . ASP A 1 101 ? 4.206 -35.987 2.971 1.00 36.25 101 ASP A CA 1
ATOM 618 C C . ASP A 1 101 ? 4.485 -35.826 4.468 1.00 39.24 101 ASP A C 1
ATOM 619 O O . ASP A 1 101 ? 5.521 -35.289 4.859 1.00 38.60 101 ASP A O 1
ATOM 624 N N . ARG A 1 102 ? 3.561 -36.315 5.294 1.00 39.00 102 ARG A N 1
ATOM 625 C CA . ARG A 1 102 ? 3.679 -36.214 6.745 1.00 39.03 1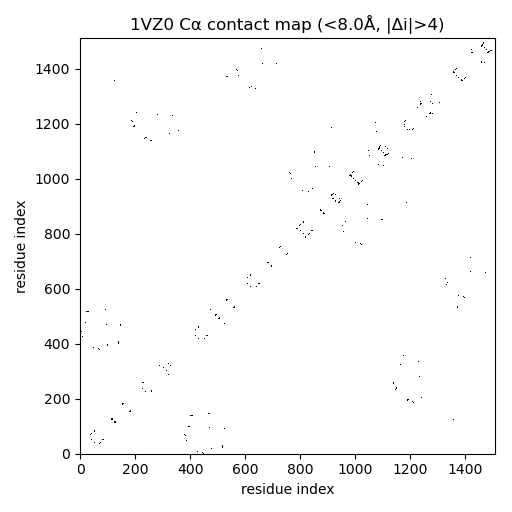02 ARG A CA 1
ATOM 626 C C . ARG A 1 102 ? 4.891 -36.940 7.320 1.00 35.44 102 ARG A C 1
ATOM 627 O O . ARG A 1 102 ? 5.608 -36.395 8.169 1.00 28.52 102 ARG A O 1
ATOM 635 N N . GLU A 1 103 ? 5.115 -38.167 6.869 1.00 29.70 103 GLU A N 1
ATOM 636 C CA . GLU A 1 103 ? 6.252 -38.935 7.353 1.00 31.74 103 GLU A CA 1
ATOM 637 C C . GLU A 1 103 ? 7.573 -38.300 6.893 1.00 33.07 103 GLU A C 1
ATOM 638 O O . GLU A 1 103 ? 8.560 -38.299 7.631 1.00 32.21 103 GLU A O 1
ATOM 644 N N . ALA A 1 104 ? 7.582 -37.766 5.675 1.00 28.18 104 ALA A N 1
ATOM 645 C CA . ALA A 1 104 ? 8.778 -37.148 5.129 1.00 29.87 104 ALA A CA 1
ATOM 646 C C . ALA A 1 104 ? 9.139 -35.921 5.956 1.00 28.53 104 ALA A C 1
ATOM 647 O O . ALA A 1 104 ? 10.310 -35.719 6.285 1.00 28.91 104 ALA A O 1
ATOM 649 N N . LEU A 1 105 ? 8.130 -35.122 6.305 1.00 27.77 105 LEU A N 1
ATOM 650 C CA . LEU A 1 105 ? 8.342 -33.914 7.100 1.00 27.56 105 LEU A CA 1
ATOM 651 C C . LEU A 1 105 ? 8.869 -34.345 8.471 1.00 23.53 105 LEU A C 1
ATOM 652 O O . LEU A 1 105 ? 9.878 -33.838 8.963 1.00 19.88 105 LEU A O 1
ATOM 657 N N . GLU A 1 106 ? 8.169 -35.293 9.079 1.00 25.20 106 GLU A N 1
ATOM 658 C CA . GLU A 1 106 ? 8.557 -35.803 10.387 1.00 29.01 106 GLU A CA 1
ATOM 659 C C . GLU A 1 106 ? 10.024 -36.241 10.384 1.00 29.02 106 GLU A C 1
ATOM 660 O O . GLU A 1 106 ? 10.770 -35.942 11.318 1.00 25.17 106 GLU A O 1
ATOM 666 N N . LEU A 1 107 ? 10.423 -36.961 9.337 1.00 28.05 107 LEU A N 1
ATOM 667 C CA . LEU A 1 107 ? 11.802 -37.404 9.198 1.00 25.67 107 LEU A CA 1
ATOM 668 C C . LEU A 1 107 ? 12.703 -36.190 9.110 1.00 22.36 107 LEU A C 1
ATOM 669 O O . LEU A 1 107 ? 13.714 -36.122 9.799 1.00 22.09 107 LEU A O 1
ATOM 674 N N . ALA A 1 108 ? 12.331 -35.235 8.264 1.00 18.92 108 ALA A N 1
ATOM 675 C CA . ALA A 1 108 ? 13.117 -34.020 8.118 1.00 22.14 108 ALA A CA 1
ATOM 676 C C . ALA A 1 108 ? 13.358 -33.337 9.470 1.00 22.34 108 ALA A C 1
ATOM 677 O O . ALA A 1 108 ? 14.482 -32.964 9.790 1.00 18.66 108 ALA A O 1
ATOM 679 N N . LEU A 1 109 ? 12.295 -33.182 10.255 1.00 23.35 109 LEU A N 1
ATOM 680 C CA . LEU A 1 109 ? 12.384 -32.520 11.556 1.00 24.63 109 LEU A CA 1
ATOM 681 C C . LEU A 1 109 ? 13.233 -33.306 12.554 1.00 21.38 109 LEU A C 1
ATOM 682 O O . LEU A 1 109 ? 13.982 -32.733 13.340 1.00 24.49 109 LEU A O 1
ATOM 687 N N . VAL A 1 110 ? 13.110 -34.623 12.510 1.00 20.95 110 VAL A N 1
ATOM 688 C CA . VAL A 1 110 ? 13.860 -35.490 13.395 1.00 20.27 110 VAL A CA 1
ATOM 689 C C . VAL A 1 110 ? 15.336 -35.534 13.017 1.00 23.03 110 VAL A C 1
ATOM 690 O O . VAL A 1 110 ? 16.179 -35.540 13.900 1.00 20.76 110 VAL A O 1
ATOM 694 N N . GLU A 1 111 ? 15.659 -35.559 11.722 1.00 22.25 111 GLU A N 1
ATOM 695 C CA . GLU A 1 111 ? 17.063 -35.594 11.330 1.00 27.86 111 GLU A CA 1
ATOM 696 C C . GLU A 1 111 ? 17.714 -34.264 11.684 1.00 23.65 111 GLU A C 1
ATOM 697 O O . GLU A 1 111 ? 18.877 -34.213 12.053 1.00 27.23 111 GLU A O 1
ATOM 703 N N . ASN A 1 112 ? 16.946 -33.190 11.601 1.00 24.94 112 ASN A N 1
ATOM 704 C CA . ASN A 1 112 ? 17.460 -31.870 11.927 1.00 27.70 112 ASN A CA 1
ATOM 705 C C . ASN A 1 112 ? 17.729 -31.802 13.438 1.00 26.64 112 ASN A C 1
ATOM 706 O O . ASN A 1 112 ? 18.745 -31.259 13.880 1.00 23.42 112 ASN A O 1
ATOM 711 N N . LEU A 1 113 ? 16.820 -32.375 14.225 1.00 24.87 113 LEU A N 1
ATOM 712 C CA . LEU A 1 113 ? 16.953 -32.378 15.681 1.00 25.30 113 LEU A CA 1
ATOM 713 C C . LEU A 1 113 ? 18.099 -33.246 16.196 1.00 26.66 113 LEU A C 1
ATOM 714 O O . LEU A 1 113 ? 18.466 -33.142 17.363 1.00 27.99 113 LEU A O 1
ATOM 719 N N . GLN A 1 114 ? 18.655 -34.107 15.342 1.00 26.30 114 GLN A N 1
ATOM 720 C CA . GLN A 1 114 ? 19.761 -34.964 15.761 1.00 25.34 114 GLN A CA 1
ATOM 721 C C . GLN A 1 114 ? 21.110 -34.259 15.562 1.00 22.37 114 GLN A C 1
ATOM 722 O O . GLN A 1 114 ? 22.101 -34.649 16.165 1.00 20.89 114 GLN A O 1
ATOM 728 N N . ARG A 1 115 ? 21.141 -33.233 14.711 1.00 20.87 115 ARG A N 1
ATOM 729 C CA . ARG A 1 115 ? 22.374 -32.494 14.397 1.00 26.31 115 ARG A CA 1
ATOM 730 C C . ARG A 1 115 ? 23.106 -31.839 15.585 1.00 28.97 115 ARG A C 1
ATOM 731 O O . ARG A 1 115 ? 22.489 -31.495 16.596 1.00 26.51 115 ARG A O 1
ATOM 739 N N . GLU A 1 116 ? 24.421 -31.658 15.432 1.00 30.56 116 GLU A N 1
ATOM 740 C CA . GLU A 1 116 ? 25.282 -31.031 16.447 1.00 33.97 116 GLU A CA 1
ATOM 741 C C . GLU A 1 116 ? 25.227 -29.523 16.223 1.00 33.50 116 GLU A C 1
ATOM 742 O O . GLU A 1 116 ? 25.965 -28.744 16.833 1.00 33.37 116 GLU A O 1
ATOM 748 N N . ASP A 1 117 ? 24.318 -29.148 15.337 1.00 32.30 117 ASP A N 1
ATOM 749 C CA . ASP A 1 117 ? 24.088 -27.786 14.870 1.00 34.76 117 ASP A CA 1
ATOM 750 C C . ASP A 1 117 ? 23.029 -26.925 15.543 1.00 32.66 117 ASP A C 1
ATOM 751 O O . ASP A 1 117 ? 22.886 -25.751 15.207 1.00 29.44 117 ASP A O 1
ATOM 756 N N . LEU A 1 118 ? 22.267 -27.492 16.458 1.00 31.89 118 LEU A N 1
ATOM 757 C CA . LEU A 1 118 ? 21.181 -26.735 17.043 1.00 30.44 118 LEU A CA 1
ATOM 758 C C . LEU A 1 118 ? 21.356 -25.972 18.323 1.00 27.69 118 LEU A C 1
ATOM 759 O O . LEU A 1 118 ? 22.036 -26.398 19.250 1.00 30.95 118 LEU A O 1
ATOM 764 N N . SER A 1 119 ? 20.685 -24.834 18.362 1.00 24.28 119 SER A N 1
ATOM 765 C CA . SER A 1 119 ? 20.662 -24.000 19.538 1.00 25.90 119 SER A CA 1
ATOM 766 C C . SER A 1 119 ? 19.452 -24.558 20.281 1.00 26.34 119 SER A C 1
ATOM 767 O O . SER A 1 119 ? 18.591 -25.203 19.672 1.00 24.72 119 SER A O 1
ATOM 770 N N . PRO A 1 120 ? 19.374 -24.341 21.600 1.00 29.17 120 PRO A N 1
ATOM 771 C CA . PRO A 1 120 ? 18.212 -24.868 22.324 1.00 27.97 120 PRO A CA 1
ATOM 772 C C . PRO A 1 120 ? 16.874 -24.277 21.855 1.00 26.03 120 PRO A C 1
ATOM 773 O O . PRO A 1 120 ? 15.821 -24.858 22.092 1.00 25.89 120 PRO A O 1
ATOM 777 N N . VAL A 1 121 ? 16.913 -23.132 21.183 1.00 22.69 121 VAL A N 1
ATOM 778 C CA . VAL A 1 121 ? 15.691 -22.519 20.674 1.00 21.56 121 VAL A CA 1
ATOM 779 C C . VAL A 1 121 ? 15.192 -23.286 19.438 1.00 25.41 121 VAL A C 1
ATOM 780 O O . VAL A 1 121 ? 13.986 -23.529 19.291 1.00 22.47 121 VAL A O 1
ATOM 784 N N . GLU A 1 122 ? 16.113 -23.663 18.549 1.00 22.48 122 GLU A N 1
ATOM 785 C CA . GLU A 1 122 ? 15.727 -24.414 17.351 1.00 25.11 122 GLU A CA 1
ATOM 786 C C . GLU A 1 122 ? 15.184 -25.764 17.770 1.00 23.20 122 GLU A C 1
ATOM 787 O O . GLU A 1 122 ? 14.227 -26.265 17.192 1.00 26.01 122 GLU A O 1
ATOM 793 N N . GLU A 1 123 ? 15.818 -26.347 18.779 1.00 22.68 123 GLU A N 1
ATOM 794 C CA . GLU A 1 123 ? 15.409 -27.627 19.318 1.00 22.93 123 GLU A CA 1
ATOM 795 C C . GLU A 1 123 ? 13.940 -27.516 19.765 1.00 22.74 123 GLU A C 1
ATOM 796 O O . GLU A 1 123 ? 13.130 -28.394 19.482 1.00 25.38 123 GLU A O 1
ATOM 802 N N . ALA A 1 124 ? 13.601 -26.422 20.440 1.00 18.97 124 ALA A N 1
ATOM 803 C CA . ALA A 1 124 ? 12.238 -26.199 20.902 1.00 20.96 124 ALA A CA 1
ATOM 804 C C . ALA A 1 124 ? 11.284 -26.051 19.729 1.00 21.70 124 ALA A C 1
ATOM 805 O O . ALA A 1 124 ? 10.182 -26.598 19.755 1.00 19.56 124 ALA A O 1
ATOM 807 N N . ARG A 1 125 ? 11.699 -25.295 18.712 1.00 20.28 125 ARG A N 1
ATOM 808 C CA . ARG A 1 125 ? 10.855 -25.083 17.542 1.00 21.24 125 ARG A CA 1
ATOM 809 C C . ARG A 1 125 ? 10.602 -26.400 16.822 1.00 20.49 125 ARG A C 1
ATOM 810 O O . ARG A 1 125 ? 9.516 -26.623 16.283 1.00 22.34 125 ARG A O 1
ATOM 818 N N . GLY A 1 126 ? 11.611 -27.266 16.807 1.00 17.95 126 GLY A N 1
ATOM 819 C CA . GLY A 1 126 ? 11.454 -28.555 16.161 1.00 17.80 126 GLY A CA 1
ATOM 820 C C . GLY A 1 126 ? 10.422 -29.395 16.901 1.00 23.85 126 GLY A C 1
ATOM 821 O O . GLY A 1 126 ? 9.524 -29.985 16.287 1.00 19.31 126 GLY A O 1
ATOM 822 N N . TYR A 1 127 ? 10.544 -29.435 18.227 1.00 20.20 127 TYR A N 1
ATOM 823 C CA . TYR A 1 127 ? 9.620 -30.202 19.047 1.00 22.06 127 TYR A CA 1
ATOM 824 C C . TYR A 1 127 ? 8.211 -29.694 18.805 1.00 19.21 127 TYR A C 1
ATOM 825 O O . TYR A 1 127 ? 7.292 -30.476 18.553 1.00 18.80 127 TYR A O 1
ATOM 834 N N . GLN A 1 128 ? 8.045 -28.382 18.869 1.00 18.71 128 GLN A N 1
ATOM 835 C CA . GLN A 1 128 ? 6.735 -27.807 18.673 1.00 21.30 128 GLN A CA 1
ATOM 836 C C . GLN A 1 128 ? 6.185 -28.213 17.314 1.00 23.62 128 GLN A C 1
ATOM 837 O O . GLN A 1 128 ? 5.011 -28.550 17.191 1.00 22.47 128 GLN A O 1
ATOM 843 N N . ALA A 1 129 ? 7.033 -28.194 16.294 1.00 18.41 129 ALA A N 1
ATOM 844 C CA . ALA A 1 129 ? 6.577 -28.576 14.967 1.00 24.72 129 ALA A CA 1
ATOM 845 C C . ALA A 1 129 ? 6.046 -30.008 14.976 1.00 23.59 129 ALA A C 1
ATOM 846 O O . ALA A 1 129 ? 5.032 -30.296 14.349 1.00 24.31 129 ALA A O 1
ATOM 848 N N . LEU A 1 130 ? 6.725 -30.900 15.688 1.00 21.74 130 LEU A N 1
ATOM 849 C CA . LEU A 1 130 ? 6.281 -32.288 15.773 1.00 22.30 130 LEU A CA 1
ATOM 850 C C . LEU A 1 130 ? 4.950 -32.394 16.530 1.00 23.55 130 LEU A C 1
ATOM 851 O O . LEU A 1 130 ? 4.084 -33.204 16.178 1.00 21.93 130 LEU A O 1
ATOM 856 N N . LEU A 1 131 ? 4.780 -31.579 17.565 1.00 21.40 131 LEU A N 1
ATOM 857 C CA . LEU A 1 131 ? 3.536 -31.613 18.320 1.00 25.64 131 LEU A CA 1
ATOM 858 C C . LEU A 1 131 ? 2.380 -31.185 17.421 1.00 27.36 131 LEU A C 1
ATOM 859 O O . LEU A 1 131 ? 1.309 -31.799 17.425 1.00 26.24 131 LEU A O 1
ATOM 864 N N . GLU A 1 132 ? 2.612 -30.134 16.642 1.00 25.83 132 GLU A N 1
ATOM 865 C CA . GLU A 1 132 ? 1.601 -29.614 15.737 1.00 28.36 132 GLU A CA 1
ATOM 866 C C . GLU A 1 132 ? 1.179 -30.645 14.694 1.00 28.46 132 GLU A C 1
ATOM 867 O O . GLU A 1 132 ? 0.061 -30.596 14.180 1.00 32.99 132 GLU A O 1
ATOM 873 N N . MET A 1 133 ? 2.069 -31.581 14.388 1.00 27.23 133 MET A N 1
ATOM 874 C CA . MET A 1 133 ? 1.772 -32.628 13.415 1.00 29.75 133 MET A CA 1
ATOM 875 C C . MET A 1 133 ? 0.927 -33.734 14.034 1.00 27.81 133 MET A C 1
ATOM 876 O O . MET A 1 133 ? 0.554 -34.685 13.349 1.00 29.21 133 MET A O 1
ATOM 881 N N . GLY A 1 134 ? 0.664 -33.631 15.335 1.00 26.45 134 GLY A N 1
ATOM 882 C CA . GLY A 1 134 ? -0.145 -34.638 15.997 1.00 22.48 134 GLY A CA 1
ATOM 883 C C . GLY A 1 134 ? 0.587 -35.541 16.964 1.00 22.20 134 GLY A C 1
ATOM 884 O O . GLY A 1 134 ? -0.039 -36.379 17.611 1.00 20.00 134 GLY A O 1
ATOM 885 N N . LEU A 1 135 ? 1.905 -35.398 17.067 1.00 21.64 135 LEU A N 1
ATOM 886 C CA . LEU A 1 135 ? 2.653 -36.228 17.997 1.00 19.51 135 LEU A CA 1
ATOM 887 C C . LEU A 1 135 ? 2.480 -35.708 19.411 1.00 19.40 135 LEU A C 1
ATOM 888 O O . LEU A 1 135 ? 2.101 -34.556 19.642 1.00 19.10 135 LEU A O 1
ATOM 893 N N . THR A 1 136 ? 2.765 -36.582 20.352 1.00 17.98 136 THR A N 1
ATOM 894 C CA . THR A 1 136 ? 2.665 -36.284 21.769 1.00 19.93 136 THR A CA 1
ATOM 895 C C . THR A 1 136 ? 4.072 -35.957 22.318 1.00 20.11 136 THR A C 1
ATOM 896 O O . THR A 1 136 ? 5.075 -36.390 21.741 1.00 18.80 136 THR A O 1
ATOM 900 N N . GLN A 1 137 ? 4.158 -35.182 23.399 1.00 17.07 137 GLN A N 1
ATOM 901 C CA . GLN A 1 137 ? 5.468 -34.881 23.984 1.00 18.98 137 GLN A CA 1
ATOM 902 C C . GLN A 1 137 ? 6.209 -36.199 24.189 1.00 17.78 137 GLN A C 1
ATOM 903 O O . GLN A 1 137 ? 7.416 -36.303 23.939 1.00 15.77 137 GLN A O 1
ATOM 909 N N . GLU A 1 138 ? 5.463 -37.206 24.636 1.00 16.20 138 GLU A N 1
ATOM 910 C CA . GLU A 1 138 ? 6.007 -38.540 24.868 1.00 22.46 138 GLU A CA 1
ATOM 911 C C . GLU A 1 138 ? 6.529 -39.114 23.546 1.00 21.75 138 GLU A C 1
ATOM 912 O O . GLU A 1 138 ? 7.636 -39.642 23.480 1.00 21.91 138 GLU A O 1
ATOM 918 N N . GLU A 1 139 ? 5.734 -38.991 22.488 1.00 18.81 139 GLU A N 1
ATOM 919 C CA . GLU A 1 139 ? 6.147 -39.505 21.189 1.00 17.99 139 GLU A CA 1
ATOM 920 C C . GLU A 1 139 ? 7.339 -38.740 20.634 1.00 14.54 139 GLU A C 1
ATOM 921 O O . GLU A 1 139 ? 8.220 -39.321 20.019 1.00 14.25 139 GLU A O 1
ATOM 927 N N . VAL A 1 140 ? 7.369 -37.436 20.858 1.00 15.65 140 VAL A N 1
ATOM 928 C CA . VAL A 1 140 ? 8.482 -36.649 20.384 1.00 16.09 140 VAL A CA 1
ATOM 929 C C . VAL A 1 140 ? 9.741 -37.125 21.092 1.00 16.88 140 VAL A C 1
ATOM 930 O O . VAL A 1 140 ? 10.752 -37.376 20.455 1.00 20.65 140 VAL A O 1
ATOM 934 N N . ALA A 1 141 ? 9.653 -37.254 22.415 1.00 18.26 141 ALA A N 1
ATOM 935 C CA . ALA A 1 141 ? 10.776 -37.681 23.239 1.00 18.79 141 ALA A CA 1
ATOM 936 C C . ALA A 1 141 ? 11.314 -39.024 22.785 1.00 21.68 141 ALA A C 1
ATOM 937 O O . ALA A 1 141 ? 12.527 -39.218 22.670 1.00 19.89 141 ALA A O 1
ATOM 939 N N . ARG A 1 142 ? 10.404 -39.955 22.532 1.00 24.02 142 ARG A N 1
ATOM 940 C CA . ARG A 1 142 ? 10.797 -41.279 22.094 1.00 23.76 142 ARG A CA 1
ATOM 941 C C . ARG A 1 142 ? 11.575 -41.245 20.767 1.00 25.88 142 ARG A C 1
ATOM 942 O O . ARG A 1 142 ? 12.578 -41.946 20.622 1.00 20.98 142 ARG A O 1
ATOM 950 N N . ARG A 1 143 ? 11.131 -40.418 19.818 1.00 21.46 143 ARG A N 1
ATOM 951 C CA . ARG A 1 143 ? 11.785 -40.321 18.510 1.00 26.90 143 ARG A CA 1
ATOM 952 C C . ARG A 1 143 ? 13.165 -39.652 18.521 1.00 28.50 143 ARG A C 1
ATOM 953 O O . ARG A 1 143 ? 14.023 -40.005 17.718 1.00 29.54 143 ARG A O 1
ATOM 961 N N . VAL A 1 144 ? 13.384 -38.674 19.398 1.00 28.23 144 VAL A N 1
ATOM 962 C CA . VAL A 1 144 ? 14.676 -37.990 19.419 1.00 29.13 144 VAL A CA 1
ATOM 963 C C . VAL A 1 144 ? 15.634 -38.520 20.483 1.00 29.09 144 VAL A C 1
ATOM 964 O O . VAL A 1 144 ? 16.753 -38.027 20.620 1.00 34.71 144 VAL A O 1
ATOM 968 N N . GLY A 1 145 ? 15.189 -39.523 21.232 1.00 28.92 145 GLY A N 1
ATOM 969 C CA . GLY A 1 145 ? 16.030 -40.113 22.264 1.00 27.67 145 GLY A CA 1
ATOM 970 C C . GLY A 1 145 ? 16.265 -39.238 23.479 1.00 24.80 145 GLY A C 1
ATOM 971 O O . GLY A 1 145 ? 17.382 -39.168 23.994 1.00 25.42 145 GLY A O 1
ATOM 972 N N . LYS A 1 146 ? 15.217 -38.568 23.941 1.00 21.82 146 LYS A N 1
ATOM 973 C CA . LYS A 1 146 ? 15.326 -37.706 25.109 1.00 24.78 146 LYS A CA 1
ATOM 974 C C . LYS A 1 146 ? 14.164 -37.901 26.080 1.00 24.76 146 LYS A C 1
ATOM 975 O O . LYS A 1 146 ? 13.147 -38.506 25.747 1.00 20.70 146 LYS A O 1
ATOM 981 N N . ALA A 1 147 ? 14.325 -37.400 27.297 1.00 24.99 147 ALA A N 1
ATOM 982 C CA . ALA A 1 147 ? 13.279 -37.532 28.294 1.00 25.57 147 ALA A CA 1
ATOM 983 C C . ALA A 1 147 ? 12.122 -36.591 27.973 1.00 24.74 147 ALA A C 1
ATOM 984 O O . ALA A 1 147 ? 12.302 -35.531 27.374 1.00 25.44 147 ALA A O 1
ATOM 986 N N . ARG A 1 148 ? 10.925 -36.987 28.370 1.00 23.29 148 ARG A N 1
ATOM 987 C CA . ARG A 1 148 ? 9.760 -36.155 28.127 1.00 24.63 148 ARG A CA 1
ATOM 988 C C . ARG A 1 148 ? 9.939 -34.789 28.778 1.00 19.91 148 ARG A C 1
ATOM 989 O O . ARG A 1 148 ? 9.526 -33.779 28.231 1.00 18.61 148 ARG A O 1
ATOM 997 N N . SER A 1 149 ? 10.543 -34.774 29.960 1.00 23.32 149 SER A N 1
ATOM 998 C CA . SER A 1 149 ? 10.770 -33.528 30.682 1.00 25.92 149 SER A CA 1
ATOM 999 C C . SER A 1 149 ? 11.689 -32.601 29.893 1.00 20.44 149 SER A C 1
ATOM 1000 O O . SER A 1 149 ? 11.515 -31.384 29.912 1.00 24.42 149 SER A O 1
ATOM 1003 N N . THR A 1 150 ? 12.652 -33.175 29.184 1.00 19.79 150 THR A N 1
ATOM 1004 C CA . THR A 1 150 ? 13.573 -32.375 28.382 1.00 20.54 150 THR A CA 1
ATOM 1005 C C . THR A 1 150 ? 12.797 -31.656 27.286 1.00 20.97 150 THR A C 1
ATOM 1006 O O . THR A 1 150 ? 13.021 -30.469 27.019 1.00 23.27 150 THR A O 1
ATOM 1010 N N . VAL A 1 151 ? 11.877 -32.376 26.654 1.00 18.76 151 VAL A N 1
ATOM 1011 C CA . VAL A 1 151 ? 11.061 -31.795 25.591 1.00 20.50 151 VAL A CA 1
ATOM 1012 C C . VAL A 1 151 ? 10.124 -30.704 26.136 1.00 24.43 151 VAL A C 1
ATOM 1013 O O . VAL A 1 151 ? 9.984 -29.635 25.529 1.00 21.94 151 VAL A O 1
ATOM 1017 N N . ALA A 1 152 ? 9.498 -30.961 27.285 1.00 20.86 152 ALA A N 1
ATOM 1018 C CA . ALA A 1 152 ? 8.595 -29.973 27.880 1.00 24.44 152 ALA A CA 1
ATOM 1019 C C . ALA A 1 152 ? 9.361 -28.715 28.288 1.00 24.83 152 ALA A C 1
ATOM 1020 O O . ALA A 1 152 ? 8.885 -27.600 28.079 1.00 21.92 152 ALA A O 1
ATOM 1022 N N . ASN A 1 153 ? 10.543 -28.893 28.873 1.00 24.53 153 ASN A N 1
ATOM 1023 C CA . ASN A 1 153 ? 11.353 -27.748 29.283 1.00 26.69 153 ASN A CA 1
ATOM 1024 C C . ASN A 1 153 ? 11.785 -26.919 28.086 1.00 22.79 153 ASN A C 1
ATOM 1025 O O . ASN A 1 153 ? 11.748 -25.696 28.118 1.00 24.94 153 ASN A O 1
ATOM 1030 N N . ALA A 1 154 ? 12.196 -27.594 27.026 1.00 22.33 154 ALA A N 1
ATOM 1031 C CA . ALA A 1 154 ? 12.618 -26.895 25.829 1.00 23.14 154 ALA A CA 1
ATOM 1032 C C . ALA A 1 154 ? 11.462 -26.067 25.261 1.00 23.29 154 ALA A C 1
ATOM 1033 O O . ALA A 1 154 ? 11.662 -24.920 24.855 1.00 19.36 154 ALA A O 1
ATOM 1035 N N . LEU A 1 155 ? 10.257 -26.640 25.237 1.00 22.60 155 LEU A N 1
ATOM 1036 C CA . LEU A 1 155 ? 9.096 -25.918 24.702 1.00 25.13 155 LEU A CA 1
ATOM 1037 C C . LEU A 1 155 ? 8.814 -24.628 25.477 1.00 26.25 155 LEU A C 1
ATOM 1038 O O . LEU A 1 155 ? 8.376 -23.638 24.895 1.00 28.58 155 LEU A O 1
ATOM 1043 N N . ARG A 1 156 ? 9.073 -24.633 26.781 1.00 26.08 156 ARG A N 1
ATOM 1044 C CA . ARG A 1 156 ? 8.838 -23.443 27.598 1.00 30.83 156 ARG A CA 1
ATOM 1045 C C . ARG A 1 156 ? 9.605 -22.220 27.096 1.00 29.78 156 ARG A C 1
ATOM 1046 O O . ARG A 1 156 ? 9.143 -21.091 27.233 1.00 29.64 156 ARG A O 1
ATOM 1054 N N . LEU A 1 157 ? 10.769 -22.441 26.499 1.00 29.51 157 LEU A N 1
ATOM 1055 C CA . LEU A 1 157 ? 11.564 -21.331 25.983 1.00 25.61 157 LEU A CA 1
ATOM 1056 C C . LEU A 1 157 ? 10.820 -20.494 24.944 1.00 26.05 157 LEU A C 1
ATOM 1057 O O . LEU A 1 157 ? 11.129 -19.317 24.759 1.00 27.40 157 LEU A O 1
ATOM 1062 N N . LEU A 1 158 ? 9.845 -21.091 24.262 1.00 26.24 158 LEU A N 1
ATOM 1063 C CA . LEU A 1 158 ? 9.128 -20.369 23.220 1.00 24.71 158 LEU A CA 1
ATOM 1064 C C . LEU A 1 158 ? 8.169 -19.293 23.713 1.00 29.17 158 LEU A C 1
ATOM 1065 O O . LEU A 1 158 ? 7.648 -18.519 22.918 1.00 29.26 158 LEU A O 1
ATOM 1070 N N . GLN A 1 159 ? 7.919 -19.230 25.012 1.00 29.35 159 GLN A N 1
ATOM 1071 C CA . GLN A 1 159 ? 7.027 -18.194 25.494 1.00 32.51 159 GLN A CA 1
ATOM 1072 C C . GLN A 1 159 ? 7.820 -16.948 25.867 1.00 33.11 159 GLN A C 1
ATOM 1073 O O . GLN A 1 159 ? 7.249 -15.944 26.273 1.00 30.39 159 GLN A O 1
ATOM 1079 N N . LEU A 1 160 ? 9.143 -17.018 25.711 1.00 30.60 160 LEU A N 1
ATOM 1080 C CA . LEU A 1 160 ? 10.003 -15.871 25.987 1.00 27.25 160 LEU A CA 1
ATOM 1081 C C . LEU A 1 160 ? 9.883 -14.918 24.814 1.00 25.71 160 LEU A C 1
ATOM 1082 O O . LEU A 1 160 ? 9.617 -15.337 23.693 1.00 32.39 160 LEU A O 1
ATOM 1087 N N . PRO A 1 161 ? 10.068 -13.617 25.055 1.00 27.42 161 PRO A N 1
ATOM 1088 C CA . PRO A 1 161 ? 9.974 -12.652 23.957 1.00 28.23 161 PRO A CA 1
ATOM 1089 C C . PRO A 1 161 ? 11.122 -12.866 22.966 1.00 28.67 161 PRO A C 1
ATOM 1090 O O . PRO A 1 161 ? 12.194 -13.346 23.334 1.00 31.02 161 PRO A O 1
ATOM 1094 N N . PRO A 1 162 ? 10.911 -12.505 21.695 1.00 30.43 162 PRO A N 1
ATOM 1095 C CA . PRO A 1 162 ? 11.911 -12.653 20.629 1.00 29.89 162 PRO A CA 1
ATOM 1096 C C . PRO A 1 162 ? 13.329 -12.168 20.941 1.00 31.53 162 PRO A C 1
ATOM 1097 O O . PRO A 1 162 ? 14.302 -12.850 20.618 1.00 31.32 162 PRO A O 1
ATOM 1101 N N . GLU A 1 163 ? 13.459 -11.000 21.563 1.00 32.43 163 GLU A N 1
ATOM 1102 C CA . GLU A 1 163 ? 14.790 -10.488 21.870 1.00 33.77 163 GLU A CA 1
ATOM 1103 C C . GLU A 1 163 ? 15.550 -11.327 22.900 1.00 33.65 163 GLU A C 1
ATOM 1104 O O . GLU A 1 163 ? 16.784 -11.369 22.890 1.00 33.18 163 GLU A O 1
ATOM 1110 N N . ALA A 1 164 ? 14.824 -12.007 23.781 1.00 33.14 164 ALA A N 1
ATOM 1111 C CA . ALA A 1 164 ? 15.474 -12.862 24.772 1.00 31.96 164 ALA A CA 1
ATOM 1112 C C . ALA A 1 164 ? 15.983 -14.116 24.059 1.00 32.43 164 ALA A C 1
ATOM 1113 O O . ALA A 1 164 ? 17.069 -14.614 24.358 1.00 33.65 164 ALA A O 1
ATOM 1115 N N . LEU A 1 165 ? 15.204 -14.621 23.107 1.00 29.62 165 LEU A N 1
ATOM 1116 C CA . LEU A 1 165 ? 15.622 -15.807 22.378 1.00 30.37 165 LEU A CA 1
ATOM 1117 C C . LEU A 1 165 ? 16.855 -15.495 21.523 1.00 30.74 165 LEU A C 1
ATOM 1118 O O . LEU A 1 165 ? 17.744 -16.329 21.388 1.00 33.19 165 LEU A O 1
ATOM 1123 N N . GLU A 1 166 ? 16.921 -14.290 20.962 1.00 32.34 166 GLU A N 1
ATOM 1124 C CA . GLU A 1 166 ? 18.067 -13.902 20.135 1.00 32.70 166 GLU A CA 1
ATOM 1125 C C . GLU A 1 166 ? 19.331 -13.804 20.969 1.00 33.39 166 GLU A C 1
ATOM 1126 O O . GLU A 1 166 ? 20.419 -14.192 20.532 1.00 34.39 166 GLU A O 1
ATOM 1132 N N . ALA A 1 167 ? 19.185 -13.267 22.173 1.00 33.09 167 ALA A N 1
ATOM 1133 C CA . ALA A 1 167 ? 20.319 -13.138 23.071 1.00 32.63 167 ALA A CA 1
ATOM 1134 C C . ALA A 1 167 ? 20.817 -14.533 23.428 1.00 32.60 167 ALA A C 1
ATOM 1135 O O . ALA A 1 167 ? 22.012 -14.733 23.629 1.00 32.91 167 ALA A O 1
ATOM 1137 N N . LEU A 1 168 ? 19.896 -15.494 23.509 1.00 34.07 168 LEU A N 1
ATOM 1138 C CA . LEU A 1 168 ? 20.260 -16.871 23.831 1.00 32.41 168 LEU A CA 1
ATOM 1139 C C . LEU A 1 168 ? 21.019 -17.466 22.654 1.00 31.25 168 LEU A C 1
ATOM 1140 O O . LEU A 1 168 ? 22.100 -18.037 22.824 1.00 27.75 168 LEU A O 1
ATOM 1145 N N . GLU A 1 169 ? 20.453 -17.316 21.459 1.00 29.08 169 GLU A N 1
ATOM 1146 C CA . GLU A 1 169 ? 21.075 -17.858 20.260 1.00 32.22 169 GLU A CA 1
ATOM 1147 C C . GLU A 1 169 ? 22.447 -17.251 19.987 1.00 30.12 169 GLU A C 1
ATOM 1148 O O . GLU A 1 169 ? 23.322 -17.929 19.454 1.00 30.54 169 GLU A O 1
ATOM 1154 N N . ARG A 1 170 ? 22.631 -15.981 20.348 1.00 29.68 170 ARG A N 1
ATOM 1155 C CA . ARG A 1 170 ? 23.912 -15.314 20.129 1.00 31.25 170 ARG A CA 1
ATOM 1156 C C . ARG A 1 170 ? 24.914 -15.690 21.215 1.00 34.86 170 ARG A C 1
ATOM 1157 O O . ARG A 1 170 ? 26.096 -15.343 21.139 1.00 34.39 170 ARG A O 1
ATOM 1165 N N . GLY A 1 171 ? 24.438 -16.413 22.223 1.00 33.26 171 GLY A N 1
ATOM 1166 C CA . GLY A 1 171 ? 25.316 -16.820 23.298 1.00 33.83 171 GLY A CA 1
ATOM 1167 C C . GLY A 1 171 ? 25.559 -15.708 24.298 1.00 36.84 171 GLY A C 1
ATOM 1168 O O . GLY A 1 171 ? 26.490 -15.783 25.099 1.00 37.74 171 GLY A O 1
ATOM 1169 N N . GLU A 1 172 ? 24.730 -14.668 24.254 1.00 38.13 172 GLU A N 1
ATOM 1170 C CA . GLU A 1 172 ? 24.870 -13.556 25.183 1.00 38.25 172 GLU A CA 1
ATOM 1171 C C . GLU A 1 172 ? 24.341 -13.930 26.564 1.00 39.85 172 GLU A C 1
ATOM 1172 O O . GLU A 1 172 ? 24.723 -13.319 27.563 1.00 39.11 172 GLU A O 1
ATOM 1178 N N . ILE A 1 173 ? 23.458 -14.931 26.612 1.00 39.70 173 ILE A N 1
ATOM 1179 C CA . ILE A 1 173 ? 22.910 -15.436 27.874 1.00 35.77 173 ILE A CA 1
ATOM 1180 C C . ILE A 1 173 ? 22.805 -16.959 27.765 1.00 36.84 173 ILE A C 1
ATOM 1181 O O . ILE A 1 173 ? 22.834 -17.502 26.665 1.00 35.82 173 ILE A O 1
ATOM 1186 N N . THR A 1 174 ? 22.691 -17.643 28.898 1.00 36.58 174 THR A N 1
ATOM 1187 C CA . THR A 1 174 ? 22.598 -19.099 28.907 1.00 39.11 174 THR A CA 1
ATOM 1188 C C . THR A 1 174 ? 21.166 -19.571 29.069 1.00 39.60 174 THR A C 1
ATOM 1189 O O . THR A 1 174 ? 20.262 -18.770 29.311 1.00 41.51 174 THR A O 1
ATOM 1193 N N . ALA A 1 175 ? 20.968 -20.880 28.939 1.00 40.14 175 ALA A N 1
ATOM 1194 C CA . ALA A 1 175 ? 19.642 -21.462 29.097 1.00 40.09 175 ALA A CA 1
ATOM 1195 C C . ALA A 1 175 ? 19.171 -21.156 30.519 1.00 37.92 175 ALA A C 1
ATOM 1196 O O . ALA A 1 175 ? 17.982 -20.953 30.761 1.00 36.59 175 ALA A O 1
ATOM 1198 N N . GLY A 1 176 ? 20.124 -21.115 31.450 1.00 36.36 176 GLY A N 1
ATOM 1199 C CA . GLY A 1 176 ? 19.809 -20.816 32.837 1.00 37.02 176 GLY A CA 1
ATOM 1200 C C . GLY A 1 176 ? 19.184 -19.436 32.970 1.00 38.56 176 GLY A C 1
ATOM 1201 O O . GLY A 1 176 ? 18.201 -19.252 33.687 1.00 39.72 176 GLY A O 1
ATOM 1202 N N . HIS A 1 177 ? 19.762 -18.459 32.279 1.00 39.61 177 HIS A N 1
ATOM 1203 C CA . HIS A 1 177 ? 19.240 -17.096 32.296 1.00 40.87 177 HIS A CA 1
ATOM 1204 C C . HIS A 1 177 ? 17.827 -17.102 31.731 1.00 40.81 177 HIS A C 1
ATOM 1205 O O . HIS A 1 177 ? 16.926 -16.452 32.264 1.00 42.35 177 HIS A O 1
ATOM 1212 N N . ALA A 1 178 ? 17.652 -17.828 30.631 1.00 40.73 178 ALA A N 1
ATOM 1213 C CA . ALA A 1 178 ? 16.358 -17.935 29.974 1.00 39.90 178 ALA A CA 1
ATOM 1214 C C . ALA A 1 178 ? 15.306 -18.493 30.933 1.00 39.31 178 ALA A C 1
ATOM 1215 O O . ALA A 1 178 ? 14.184 -17.989 30.986 1.00 41.94 178 ALA A O 1
ATOM 1217 N N . ARG A 1 179 ? 15.667 -19.528 31.691 1.00 39.85 179 ARG A N 1
ATOM 1218 C CA . ARG A 1 179 ? 14.729 -20.124 32.641 1.00 42.33 179 ARG A CA 1
ATOM 1219 C C . ARG A 1 179 ? 14.410 -19.128 33.746 1.00 39.99 179 ARG A C 1
ATOM 1220 O O . ARG A 1 179 ? 13.284 -19.052 34.222 1.00 41.55 179 ARG A O 1
ATOM 1228 N N . ALA A 1 180 ? 15.414 -18.366 34.156 1.00 40.62 180 ALA A N 1
ATOM 1229 C CA . ALA A 1 180 ? 15.215 -17.365 35.192 1.00 41.40 180 ALA A CA 1
ATOM 1230 C C . ALA A 1 180 ? 14.192 -16.341 34.698 1.00 40.83 180 ALA A C 1
ATOM 1231 O O . ALA A 1 180 ? 13.279 -15.967 35.427 1.00 42.42 180 ALA A O 1
ATOM 1233 N N . LEU A 1 181 ? 14.340 -15.900 33.452 1.00 36.94 181 LEU A N 1
ATOM 1234 C CA . LEU A 1 181 ? 13.417 -14.927 32.887 1.00 39.01 181 LEU A CA 1
ATOM 1235 C C . LEU A 1 181 ? 11.990 -15.469 32.818 1.00 40.61 181 LEU A C 1
ATOM 1236 O O . LEU A 1 181 ? 11.029 -14.707 32.903 1.00 41.21 181 LEU A O 1
ATOM 1241 N N . LEU A 1 182 ? 11.853 -16.783 32.659 1.00 42.67 182 LEU A N 1
ATOM 1242 C CA . LEU A 1 182 ? 10.530 -17.393 32.590 1.00 44.20 182 LEU A CA 1
ATOM 1243 C C . LEU A 1 182 ? 9.796 -17.260 33.919 1.00 46.74 182 LEU A C 1
ATOM 1244 O O . LEU A 1 182 ? 8.566 -17.299 33.963 1.00 45.03 182 LEU A O 1
ATOM 1249 N N . MET A 1 183 ? 10.558 -17.096 34.998 1.00 48.80 183 MET A N 1
ATOM 1250 C CA . MET A 1 183 ? 9.978 -16.957 36.329 1.00 51.35 183 MET A CA 1
ATOM 1251 C C . MET A 1 183 ? 9.451 -15.549 36.578 1.00 52.12 183 MET A C 1
ATOM 1252 O O . MET A 1 183 ? 8.724 -15.315 37.539 1.00 56.07 183 MET A O 1
ATOM 1257 N N . LEU A 1 184 ? 9.820 -14.609 35.717 1.00 50.77 184 LEU A N 1
ATOM 1258 C CA . LEU A 1 184 ? 9.343 -13.242 35.856 1.00 51.66 184 LEU A CA 1
ATOM 1259 C C . LEU A 1 184 ? 8.032 -13.126 35.096 1.00 53.17 184 LEU A C 1
ATOM 1260 O O . LEU A 1 184 ? 7.753 -13.924 34.202 1.00 53.76 184 LEU A O 1
ATOM 1265 N N . GLU A 1 185 ? 7.220 -12.141 35.454 1.00 53.42 185 GLU A N 1
ATOM 1266 C CA . GLU A 1 185 ? 5.957 -11.942 34.764 1.00 56.06 185 GLU A CA 1
ATOM 1267 C C . GLU A 1 185 ? 6.280 -11.474 33.352 1.00 56.01 185 GLU A C 1
ATOM 1268 O O . GLU A 1 185 ? 7.263 -10.767 33.136 1.00 57.56 185 GLU A O 1
ATOM 1274 N N . PRO A 1 186 ? 5.462 -11.871 32.370 1.00 56.47 186 PRO A N 1
ATOM 1275 C CA . PRO A 1 186 ? 5.675 -11.485 30.974 1.00 57.45 186 PRO A CA 1
ATOM 1276 C C . PRO A 1 186 ? 6.072 -10.019 30.746 1.00 58.58 186 PRO A C 1
ATOM 1277 O O . PRO A 1 186 ? 6.999 -9.745 29.984 1.00 59.28 186 PRO A O 1
ATOM 1281 N N . GLU A 1 187 ? 5.386 -9.087 31.411 1.00 59.73 187 GLU A N 1
ATOM 1282 C CA . GLU A 1 187 ? 5.668 -7.652 31.256 1.00 61.65 187 GLU A CA 1
ATOM 1283 C C . GLU A 1 187 ? 7.035 -7.234 31.771 1.00 60.61 187 GLU A C 1
ATOM 1284 O O . GLU A 1 187 ? 7.488 -6.124 31.501 1.00 59.79 187 GLU A O 1
ATOM 1290 N N . ASP A 1 188 ? 7.680 -8.101 32.535 1.00 59.60 188 ASP A N 1
ATOM 1291 C CA . ASP A 1 188 ? 8.966 -7.755 33.121 1.00 59.19 188 ASP A CA 1
ATOM 1292 C C . ASP A 1 188 ? 10.162 -8.455 32.495 1.00 57.20 188 ASP A C 1
ATOM 1293 O O . ASP A 1 188 ? 11.308 -8.171 32.843 1.00 57.03 188 ASP A O 1
ATOM 1298 N N . ARG A 1 189 ? 9.898 -9.358 31.563 1.00 53.80 189 ARG A N 1
ATOM 1299 C CA . ARG A 1 189 ? 10.965 -10.109 30.927 1.00 50.93 189 ARG A CA 1
ATOM 1300 C C . ARG A 1 189 ? 11.963 -9.267 30.144 1.00 49.56 189 ARG A C 1
ATOM 1301 O O . ARG A 1 189 ? 13.170 -9.473 30.263 1.00 49.09 189 ARG A O 1
ATOM 1309 N N . LEU A 1 190 ? 11.482 -8.317 29.354 1.00 47.56 190 LEU A N 1
ATOM 1310 C CA . LEU A 1 190 ? 12.408 -7.480 28.610 1.00 48.88 190 LEU A CA 1
ATOM 1311 C C . LEU A 1 190 ? 13.303 -6.723 29.584 1.00 50.45 190 LEU A C 1
ATOM 1312 O O . LEU A 1 190 ? 14.514 -6.632 29.384 1.00 51.13 190 LEU A O 1
ATOM 1317 N N . TRP A 1 191 ? 12.706 -6.190 30.644 1.00 51.39 191 TRP A N 1
ATOM 1318 C CA . TRP A 1 191 ? 13.470 -5.459 31.642 1.00 51.72 191 TRP A CA 1
ATOM 1319 C C . TRP A 1 191 ? 14.525 -6.384 32.228 1.00 48.94 191 TRP A C 1
ATOM 1320 O O . TRP A 1 191 ? 15.694 -6.014 32.353 1.00 51.41 191 TRP A O 1
ATOM 1331 N N . GLY A 1 192 ? 14.097 -7.590 32.585 1.00 47.41 192 GLY A N 1
ATOM 1332 C CA . GLY A 1 192 ? 15.007 -8.564 33.156 1.00 45.33 192 GLY A CA 1
ATOM 1333 C C . GLY A 1 192 ? 16.146 -8.897 32.218 1.00 44.86 192 GLY A C 1
ATOM 1334 O O . GLY A 1 192 ? 17.285 -9.079 32.650 1.00 45.35 192 GLY A O 1
ATOM 1335 N N . LEU A 1 193 ? 15.841 -8.980 30.928 1.00 45.86 193 LEU A N 1
ATOM 1336 C CA . LEU A 1 193 ? 16.856 -9.290 29.930 1.00 46.13 193 LEU A CA 1
ATOM 1337 C C . LEU A 1 193 ? 17.919 -8.193 29.975 1.00 47.14 193 LEU A C 1
ATOM 1338 O O . LEU A 1 193 ? 19.113 -8.477 30.036 1.00 46.25 193 LEU A O 1
ATOM 1343 N N . LYS A 1 194 ? 17.474 -6.939 29.953 1.00 50.27 194 LYS A N 1
ATOM 1344 C CA . LYS A 1 194 ? 18.388 -5.802 29.988 1.00 55.19 194 LYS A CA 1
ATOM 1345 C C . LYS A 1 194 ? 19.306 -5.848 31.196 1.00 55.55 194 LYS A C 1
ATOM 1346 O O . LYS A 1 194 ? 20.507 -5.621 31.079 1.00 56.45 194 LYS A O 1
ATOM 1352 N N . GLU A 1 195 ? 18.742 -6.140 32.359 1.00 54.20 195 GLU A N 1
ATOM 1353 C CA . GLU A 1 195 ? 19.545 -6.214 33.568 1.00 55.82 195 GLU A CA 1
ATOM 1354 C C . GLU A 1 195 ? 20.663 -7.241 33.416 1.00 56.34 195 GLU A C 1
ATOM 1355 O O . GLU A 1 195 ? 21.825 -6.945 33.689 1.00 56.08 195 GLU A O 1
ATOM 1361 N N . ILE A 1 196 ? 20.312 -8.443 32.970 1.00 56.49 196 ILE A N 1
ATOM 1362 C CA . ILE A 1 196 ? 21.299 -9.502 32.796 1.00 55.88 196 ILE A CA 1
ATOM 1363 C C . ILE A 1 196 ? 22.407 -9.085 31.836 1.00 58.89 196 ILE A C 1
ATOM 1364 O O . ILE A 1 196 ? 23.585 -9.320 32.102 1.00 60.85 196 ILE A O 1
ATOM 1369 N N . LEU A 1 197 ? 22.027 -8.465 30.724 1.00 58.85 197 LEU A N 1
ATOM 1370 C CA . LEU A 1 197 ? 22.997 -8.025 29.727 1.00 60.44 197 LEU A CA 1
ATOM 1371 C C . LEU A 1 197 ? 23.761 -6.789 30.179 1.00 64.42 197 LEU A C 1
ATOM 1372 O O . LEU A 1 197 ? 24.993 -6.753 30.126 1.00 64.61 197 LEU A O 1
ATOM 1377 N N . GLU A 1 198 ? 23.006 -5.784 30.619 1.00 69.76 198 GLU A N 1
ATOM 1378 C CA . GLU A 1 198 ? 23.541 -4.499 31.072 1.00 74.59 198 GLU A CA 1
ATOM 1379 C C . GLU A 1 198 ? 24.385 -4.596 32.342 1.00 74.38 198 GLU A C 1
ATOM 1380 O O . GLU A 1 198 ? 25.512 -4.106 32.377 1.00 74.76 198 GLU A O 1
ATOM 1386 N N . LYS A 1 199 ? 23.834 -5.211 33.384 1.00 74.91 199 LYS A N 1
ATOM 1387 C CA . LYS A 1 199 ? 24.549 -5.362 34.651 1.00 75.54 199 LYS A CA 1
ATOM 1388 C C . LYS A 1 199 ? 25.473 -6.575 34.644 1.00 75.78 199 LYS A C 1
ATOM 1389 O O . LYS A 1 199 ? 26.288 -6.752 35.551 1.00 74.77 199 LYS A O 1
ATOM 1395 N N . GLY A 1 200 ? 25.335 -7.408 33.616 1.00 75.16 200 GLY A N 1
ATOM 1396 C CA . GLY A 1 200 ? 26.167 -8.591 33.493 1.00 72.45 200 GLY A CA 1
ATOM 1397 C C . GLY A 1 200 ? 26.104 -9.566 34.654 1.00 71.37 200 GLY A C 1
ATOM 1398 O O . GLY A 1 200 ? 27.118 -10.161 35.013 1.00 72.50 200 GLY A O 1
ATOM 1399 N N . LEU A 1 201 ? 24.925 -9.743 35.241 1.00 70.23 201 LEU A N 1
ATOM 1400 C CA . LEU A 1 201 ? 24.779 -10.668 36.359 1.00 70.20 201 LEU A CA 1
ATOM 1401 C C . LEU A 1 201 ? 24.750 -12.115 35.882 1.00 69.55 201 LEU A C 1
ATOM 1402 O O . LEU A 1 201 ? 24.557 -12.379 34.696 1.00 70.20 201 LEU A O 1
ATOM 1407 N N . SER A 1 202 ? 24.946 -13.049 36.809 1.00 69.53 202 SER A N 1
ATOM 1408 C CA . SER A 1 202 ? 24.949 -14.467 36.473 1.00 71.34 202 SER A CA 1
ATOM 1409 C C . SER A 1 202 ? 23.593 -15.108 36.750 1.00 71.72 202 SER A C 1
ATOM 1410 O O . SER A 1 202 ? 22.716 -14.487 37.351 1.00 70.72 202 SER A O 1
ATOM 1413 N N . VAL A 1 203 ? 23.431 -16.351 36.304 1.00 71.91 203 VAL A N 1
ATOM 1414 C CA . VAL A 1 203 ? 22.184 -17.088 36.492 1.00 72.66 203 VAL A CA 1
ATOM 1415 C C . VAL A 1 203 ? 21.680 -16.917 37.919 1.00 73.19 203 VAL A C 1
ATOM 1416 O O . VAL A 1 203 ? 20.510 -16.602 38.148 1.00 70.96 203 VAL A O 1
ATOM 1420 N N . ARG A 1 204 ? 22.581 -17.135 38.872 1.00 75.37 204 ARG A N 1
ATOM 1421 C CA . ARG A 1 204 ? 22.272 -17.008 40.291 1.00 76.85 204 ARG A CA 1
ATOM 1422 C C . ARG A 1 204 ? 21.640 -15.642 40.544 1.00 75.45 204 ARG A C 1
ATOM 1423 O O . ARG A 1 204 ? 20.508 -15.542 41.020 1.00 72.50 204 ARG A O 1
ATOM 1431 N N . GLN A 1 205 ? 22.383 -14.594 40.202 1.00 75.05 205 GLN A N 1
ATOM 1432 C CA . GLN A 1 205 ? 21.924 -13.224 40.383 1.00 74.58 205 GLN A CA 1
ATOM 1433 C C . GLN A 1 205 ? 20.659 -12.957 39.571 1.00 73.01 205 GLN A C 1
ATOM 1434 O O . GLN A 1 205 ? 19.757 -12.252 40.024 1.00 72.91 205 GLN A O 1
ATOM 1440 N N . ALA A 1 206 ? 20.597 -13.531 38.374 1.00 72.08 206 ALA A N 1
ATOM 1441 C CA . ALA A 1 206 ? 19.447 -13.359 37.492 1.00 71.31 206 ALA A CA 1
ATOM 1442 C C . ALA A 1 206 ? 18.143 -13.710 38.200 1.00 70.38 206 ALA A C 1
ATOM 1443 O O . ALA A 1 206 ? 17.184 -12.939 38.177 1.00 70.29 206 ALA A O 1
ATOM 1445 N N . GLU A 1 207 ? 18.110 -14.880 38.826 1.00 68.69 207 GLU A N 1
ATOM 1446 C CA . GLU A 1 207 ? 16.923 -15.320 39.545 1.00 69.38 207 GLU A CA 1
ATOM 1447 C C . GLU A 1 207 ? 16.615 -14.373 40.701 1.00 68.25 207 GLU A C 1
ATOM 1448 O O . GLU A 1 207 ? 17.132 -14.535 41.805 1.00 66.86 207 GLU A O 1
ATOM 1454 N N . ALA A 1 208 ? 15.774 -13.381 40.428 1.00 69.03 208 ALA A N 1
ATOM 1455 C CA . ALA A 1 208 ? 15.376 -12.396 41.426 1.00 69.15 208 ALA A CA 1
ATOM 1456 C C . ALA A 1 208 ? 14.495 -11.335 40.773 1.00 68.70 208 ALA A C 1
ATOM 1457 O O . ALA A 1 208 ? 13.284 -11.292 41.081 1.00 67.98 208 ALA A O 1
ATOM 1459 N N . LEU A 1 209 ? 15.032 -10.567 39.949 1.00 67.58 209 LEU A N 1
ATOM 1460 N N . VAL B 1 23 ? 76.617 -43.391 1.639 1.00 36.29 23 VAL B N 1
ATOM 1461 C CA . VAL B 1 23 ? 75.357 -42.745 2.128 1.00 39.31 23 VAL B CA 1
ATOM 1462 C C . VAL B 1 23 ? 75.230 -42.873 3.637 1.00 38.53 23 VAL B C 1
ATOM 1463 O O . VAL B 1 23 ? 75.005 -43.966 4.151 1.00 40.59 23 VAL B O 1
ATOM 1467 N N . VAL B 1 24 ? 75.351 -41.758 4.343 1.00 37.57 24 VAL B N 1
ATOM 1468 C CA . VAL B 1 24 ? 75.258 -41.777 5.797 1.00 40.42 24 VAL B CA 1
ATOM 1469 C C . VAL B 1 24 ? 74.188 -40.836 6.342 1.00 40.19 24 VAL B C 1
ATOM 1470 O O . VAL B 1 24 ? 73.711 -39.939 5.649 1.00 39.41 24 VAL B O 1
ATOM 1474 N N . ARG B 1 25 ? 73.806 -41.070 7.590 1.00 39.90 25 ARG B N 1
ATOM 1475 C CA . ARG B 1 25 ? 72.807 -40.262 8.268 1.00 42.24 25 ARG B CA 1
ATOM 1476 C C . ARG B 1 25 ? 73.509 -39.141 9.038 1.00 39.00 25 ARG B C 1
ATOM 1477 O O . ARG B 1 25 ? 74.350 -39.419 9.885 1.00 40.57 25 ARG B O 1
ATOM 1485 N N . LEU B 1 26 ? 73.168 -37.884 8.756 1.00 34.19 26 LEU B N 1
ATOM 1486 C CA . LEU B 1 26 ? 73.795 -36.761 9.457 1.00 27.88 26 LEU B CA 1
ATOM 1487 C C . LEU B 1 26 ? 72.780 -35.803 10.052 1.00 26.52 26 LEU B C 1
ATOM 1488 O O . LEU B 1 26 ? 71.759 -35.516 9.438 1.00 28.21 26 LEU B O 1
ATOM 1493 N N . PRO B 1 27 ? 73.047 -35.294 11.265 1.00 25.72 27 PRO B N 1
ATOM 1494 C CA . PRO B 1 27 ? 72.081 -34.355 11.847 1.00 22.67 27 PRO B CA 1
ATOM 1495 C C . PRO B 1 27 ? 72.128 -33.034 11.087 1.00 21.60 27 PRO B C 1
ATOM 1496 O O . PRO B 1 27 ? 73.204 -32.527 10.757 1.00 20.80 27 PRO B O 1
ATOM 1500 N N . LEU B 1 28 ? 70.953 -32.490 10.804 1.00 22.93 28 LEU B N 1
ATOM 1501 C CA . LEU B 1 28 ? 70.835 -31.243 10.062 1.00 23.60 28 LEU B CA 1
ATOM 1502 C C . LEU B 1 28 ? 71.607 -30.102 10.728 1.00 24.62 28 LEU B C 1
ATOM 1503 O O . LEU B 1 28 ? 72.189 -29.252 10.047 1.00 21.35 28 LEU B O 1
ATOM 1508 N N . ALA B 1 29 ? 71.620 -30.090 12.056 1.00 22.89 29 ALA B N 1
ATOM 1509 C CA . ALA B 1 29 ? 72.334 -29.052 12.805 1.00 24.21 29 ALA B CA 1
ATOM 1510 C C . ALA B 1 29 ? 73.847 -29.084 12.493 1.00 24.20 29 ALA B C 1
ATOM 1511 O O . ALA B 1 29 ? 74.556 -28.100 12.709 1.00 21.07 29 ALA B O 1
ATOM 1513 N N . SER B 1 30 ? 74.324 -30.213 11.973 1.00 22.82 30 SER B N 1
ATOM 1514 C CA . SER B 1 30 ? 75.728 -30.360 11.605 1.00 24.05 30 SER B CA 1
ATOM 1515 C C . SER B 1 30 ? 75.995 -29.969 10.131 1.00 26.01 30 SER B C 1
ATOM 1516 O O . SER B 1 30 ? 77.122 -30.088 9.648 1.00 20.69 30 SER B O 1
ATOM 1519 N N . ILE B 1 31 ? 74.971 -29.498 9.422 1.00 23.26 31 ILE B N 1
ATOM 1520 C CA . ILE B 1 31 ? 75.135 -29.129 8.014 1.00 22.03 31 ILE B CA 1
ATOM 1521 C C . ILE B 1 31 ? 74.804 -27.661 7.742 1.00 21.42 31 ILE B C 1
ATOM 1522 O O . ILE B 1 31 ? 73.646 -27.240 7.821 1.00 18.53 31 ILE B O 1
ATOM 1527 N N . ARG B 1 32 ? 75.826 -26.883 7.409 1.00 18.56 32 ARG B N 1
ATOM 1528 C CA . ARG B 1 32 ? 75.615 -25.473 7.142 1.00 23.61 32 ARG B CA 1
ATOM 1529 C C . ARG B 1 32 ? 75.244 -25.251 5.676 1.00 24.76 32 ARG B C 1
ATOM 1530 O O . ARG B 1 32 ? 75.500 -26.101 4.823 1.00 23.16 32 ARG B O 1
ATOM 1538 N N . PRO B 1 33 ? 74.629 -24.104 5.363 1.00 22.55 33 PRO B N 1
ATOM 1539 C CA . PRO B 1 33 ? 74.247 -23.841 3.975 1.00 26.39 33 PRO B CA 1
ATOM 1540 C C . PRO B 1 33 ? 75.410 -23.726 2.983 1.00 24.07 33 PRO B C 1
ATOM 1541 O O . PRO B 1 33 ? 76.548 -23.463 3.366 1.00 27.07 33 PRO B O 1
ATOM 1545 N N . ASN B 1 34 ? 75.109 -23.965 1.712 1.00 23.07 34 ASN B N 1
ATOM 1546 C CA . ASN B 1 34 ? 76.103 -23.881 0.642 1.00 26.93 34 ASN B CA 1
ATOM 1547 C C . ASN B 1 34 ? 76.433 -22.399 0.427 1.00 25.21 34 ASN B C 1
ATOM 1548 O O . ASN B 1 34 ? 75.571 -21.600 0.043 1.00 26.37 34 ASN B O 1
ATOM 1553 N N . PRO B 1 35 ? 77.684 -22.008 0.693 1.00 25.20 35 PRO B N 1
ATOM 1554 C CA . PRO B 1 35 ? 78.089 -20.609 0.522 1.00 24.78 35 PRO B CA 1
ATOM 1555 C C . PRO B 1 35 ? 78.222 -20.188 -0.940 1.00 27.53 35 PRO B C 1
ATOM 1556 O O . PRO B 1 35 ? 78.337 -18.999 -1.236 1.00 25.68 35 PRO B O 1
ATOM 1560 N N . ARG B 1 36 ? 78.216 -21.160 -1.850 1.00 29.13 36 ARG B N 1
ATOM 1561 C CA . ARG B 1 36 ? 78.323 -20.861 -3.281 1.00 28.97 36 ARG B CA 1
ATOM 1562 C C . ARG B 1 36 ? 76.924 -20.643 -3.854 1.00 30.79 36 ARG B C 1
ATOM 1563 O O . ARG B 1 36 ? 76.106 -21.572 -3.912 1.00 29.91 36 ARG B O 1
ATOM 1571 N N . GLN B 1 37 ? 76.653 -19.415 -4.278 1.00 29.13 37 GLN B N 1
ATOM 1572 C CA . GLN B 1 37 ? 75.353 -19.077 -4.837 1.00 30.99 37 GLN B CA 1
ATOM 1573 C C . GLN B 1 37 ? 75.545 -18.325 -6.146 1.00 32.22 37 GLN B C 1
ATOM 1574 O O . GLN B 1 37 ? 75.107 -17.186 -6.290 1.00 29.93 37 GLN B O 1
ATOM 1580 N N . PRO B 1 38 ? 76.190 -18.965 -7.129 1.00 34.09 38 PRO B N 1
ATOM 1581 C CA . PRO B 1 38 ? 76.446 -18.346 -8.435 1.00 33.74 38 PRO B CA 1
ATOM 1582 C C . PRO B 1 38 ? 75.256 -17.600 -9.047 1.00 32.99 38 PRO B C 1
ATOM 1583 O O . PRO B 1 38 ? 75.409 -16.495 -9.568 1.00 30.58 38 PRO B O 1
ATOM 1587 N N . ARG B 1 39 ? 74.074 -18.197 -8.984 1.00 30.32 39 ARG B N 1
ATOM 1588 C CA . ARG B 1 39 ? 72.889 -17.561 -9.536 1.00 32.06 39 ARG B CA 1
ATOM 1589 C C . ARG B 1 39 ? 72.676 -16.177 -8.917 1.00 35.18 39 ARG B C 1
ATOM 1590 O O . ARG B 1 39 ? 72.407 -15.197 -9.618 1.00 35.45 39 ARG B O 1
ATOM 1598 N N . LYS B 1 40 ? 72.790 -16.094 -7.599 1.00 33.15 40 LYS B N 1
ATOM 1599 C CA . LYS B 1 40 ? 72.602 -14.815 -6.935 1.00 34.32 40 LYS B CA 1
ATOM 1600 C C . LYS B 1 40 ? 73.726 -13.858 -7.296 1.00 33.57 40 LYS B C 1
ATOM 1601 O O . LYS B 1 40 ? 73.495 -12.664 -7.498 1.00 32.20 40 LYS B O 1
ATOM 1607 N N . ARG B 1 41 ? 74.942 -14.387 -7.377 1.00 31.13 41 ARG B N 1
ATOM 1608 C CA . ARG B 1 41 ? 76.099 -13.573 -7.718 1.00 31.50 41 ARG B CA 1
ATOM 1609 C C . ARG B 1 41 ? 75.935 -12.997 -9.126 1.00 29.92 41 ARG B C 1
ATOM 1610 O O . ARG B 1 41 ? 76.191 -11.815 -9.359 1.00 30.24 41 ARG B O 1
ATOM 1618 N N . PHE B 1 42 ? 75.501 -13.835 -10.061 1.00 26.55 42 PHE B N 1
ATOM 1619 C CA . PHE B 1 42 ? 75.301 -13.399 -11.440 1.00 29.74 42 PHE B CA 1
ATOM 1620 C C . PHE B 1 42 ? 74.231 -12.307 -11.522 1.00 26.99 42 PHE B C 1
ATOM 1621 O O . PHE B 1 42 ? 74.380 -11.350 -12.274 1.00 27.65 42 PHE B O 1
ATOM 1629 N N . ALA B 1 43 ? 73.158 -12.446 -10.746 1.00 25.05 43 ALA B N 1
ATOM 1630 C CA . ALA B 1 43 ? 72.097 -11.438 -10.747 1.00 25.48 43 ALA B CA 1
ATOM 1631 C C . ALA B 1 43 ? 72.638 -10.113 -10.221 1.00 27.81 43 ALA B C 1
ATOM 1632 O O . ALA B 1 43 ? 72.261 -9.049 -10.711 1.00 30.18 43 ALA B O 1
ATOM 1634 N N . GLU B 1 44 ? 73.525 -10.174 -9.227 1.00 28.76 44 GLU B N 1
ATOM 1635 C CA . GLU B 1 44 ? 74.116 -8.958 -8.669 1.00 32.55 44 GLU B CA 1
ATOM 1636 C C . GLU B 1 44 ? 75.097 -8.345 -9.659 1.00 31.92 44 GLU B C 1
ATOM 1637 O O . GLU B 1 44 ? 75.153 -7.131 -9.809 1.00 35.50 44 GLU B O 1
ATOM 1643 N N . GLU B 1 45 ? 75.878 -9.188 -10.328 1.00 31.28 45 GLU B N 1
ATOM 1644 C CA . GLU B 1 45 ? 76.848 -8.692 -11.293 1.00 34.47 45 GLU B CA 1
ATOM 1645 C C . GLU B 1 45 ? 76.157 -7.984 -12.456 1.00 32.65 45 GLU B C 1
ATOM 1646 O O . GLU B 1 45 ? 76.540 -6.881 -12.830 1.00 32.03 45 GLU B O 1
ATOM 1652 N N . SER B 1 46 ? 75.132 -8.608 -13.026 1.00 32.97 46 SER B N 1
ATOM 1653 C CA . SER B 1 46 ? 74.448 -7.990 -14.151 1.00 35.13 46 SER B CA 1
ATOM 1654 C C . SER B 1 46 ? 73.674 -6.743 -13.724 1.00 34.28 46 SER B C 1
ATOM 1655 O O . SER B 1 46 ? 73.554 -5.788 -14.493 1.00 33.34 46 SER B O 1
ATOM 1658 N N . LEU B 1 47 ? 73.156 -6.753 -12.500 1.00 32.54 47 LEU B N 1
ATOM 1659 C CA . LEU B 1 47 ? 72.429 -5.603 -11.974 1.00 33.69 47 LEU B CA 1
ATOM 1660 C C . LEU B 1 47 ? 73.420 -4.446 -11.907 1.00 34.62 47 LEU B C 1
ATOM 1661 O O . LEU B 1 47 ? 73.126 -3.333 -12.355 1.00 30.92 47 LEU B O 1
ATOM 1666 N N . LYS B 1 48 ? 74.597 -4.715 -11.342 1.00 31.39 48 LYS B N 1
ATOM 1667 C CA . LYS B 1 48 ? 75.630 -3.690 -11.227 1.00 34.43 48 LYS B CA 1
ATOM 1668 C C . LYS B 1 48 ? 76.045 -3.189 -12.608 1.00 36.52 48 LYS B C 1
ATOM 1669 O O . LYS B 1 48 ? 76.221 -1.986 -12.819 1.00 33.18 48 LYS B O 1
ATOM 1675 N N . GLU B 1 49 ? 76.197 -4.116 -13.550 1.00 34.94 49 GLU B N 1
ATOM 1676 C CA . GLU B 1 49 ? 76.597 -3.748 -14.900 1.00 37.79 49 GLU B CA 1
ATOM 1677 C C . GLU B 1 49 ? 75.564 -2.874 -15.599 1.00 33.58 49 GLU B C 1
ATOM 1678 O O . GLU B 1 49 ? 75.926 -1.976 -16.351 1.00 38.51 49 GLU B O 1
ATOM 1684 N N . LEU B 1 50 ? 74.283 -3.129 -15.348 1.00 32.55 50 LEU B N 1
ATOM 1685 C CA . LEU B 1 50 ? 73.220 -2.336 -15.957 1.00 30.33 50 LEU B CA 1
ATOM 1686 C C . LEU B 1 50 ? 73.273 -0.938 -15.345 1.00 33.59 50 LEU B C 1
ATOM 1687 O O . LEU B 1 50 ? 73.164 0.070 -16.046 1.00 33.85 50 LEU B O 1
ATOM 1692 N N . ALA B 1 51 ? 73.446 -0.890 -14.027 1.00 32.82 51 ALA B N 1
ATOM 1693 C CA . ALA B 1 51 ? 73.507 0.372 -13.302 1.00 35.85 51 ALA B CA 1
ATOM 1694 C C . ALA B 1 51 ? 74.688 1.231 -13.748 1.00 35.48 51 ALA B C 1
ATOM 1695 O O . ALA B 1 51 ? 74.526 2.420 -14.000 1.00 35.01 51 ALA B O 1
ATOM 1697 N N . ASP B 1 52 ? 75.875 0.638 -13.834 1.00 35.07 52 ASP B N 1
ATOM 1698 C CA . ASP B 1 52 ? 77.047 1.391 -14.265 1.00 37.35 52 ASP B CA 1
ATOM 1699 C C . ASP B 1 52 ? 76.777 1.961 -15.647 1.00 38.62 52 ASP B C 1
ATOM 1700 O O . ASP B 1 52 ? 77.206 3.070 -15.973 1.00 38.48 52 ASP B O 1
ATOM 1705 N N . SER B 1 53 ? 76.053 1.199 -16.457 1.00 36.51 53 SER B N 1
ATOM 1706 C CA . SER B 1 53 ? 75.751 1.638 -17.808 1.00 41.58 53 SER B CA 1
ATOM 1707 C C . SER B 1 53 ? 74.748 2.783 -17.867 1.00 41.69 53 SER B C 1
ATOM 1708 O O . SER B 1 53 ? 74.969 3.751 -18.585 1.00 45.33 53 SER B O 1
ATOM 1711 N N . ILE B 1 54 ? 73.653 2.689 -17.118 1.00 44.21 54 ILE B N 1
ATOM 1712 C CA . ILE B 1 54 ? 72.654 3.751 -17.151 1.00 45.75 54 ILE B CA 1
ATOM 1713 C C . ILE B 1 54 ? 73.063 4.995 -16.362 1.00 48.77 54 ILE B C 1
ATOM 1714 O O . ILE B 1 54 ? 72.516 6.076 -16.571 1.00 47.10 54 ILE B O 1
ATOM 1719 N N . ARG B 1 55 ? 74.029 4.852 -15.462 1.00 50.62 55 ARG B N 1
ATOM 1720 C CA . ARG B 1 55 ? 74.486 5.996 -14.685 1.00 52.87 55 ARG B CA 1
ATOM 1721 C C . ARG B 1 55 ? 74.999 7.067 -15.647 1.00 55.77 55 ARG B C 1
ATOM 1722 O O . ARG B 1 55 ? 74.812 8.264 -15.431 1.00 55.67 55 ARG B O 1
ATOM 1730 N N . GLU B 1 56 ? 75.633 6.623 -16.725 1.00 58.67 56 GLU B N 1
ATOM 1731 C CA . GLU B 1 56 ? 76.175 7.536 -17.721 1.00 61.14 56 GLU B CA 1
ATOM 1732 C C . GLU B 1 56 ? 75.230 7.777 -18.897 1.00 59.60 56 GLU B C 1
ATOM 1733 O O . GLU B 1 56 ? 75.232 8.859 -19.476 1.00 62.18 56 GLU B O 1
ATOM 1739 N N . LYS B 1 57 ? 74.417 6.780 -19.239 1.00 57.65 57 LYS B N 1
ATOM 1740 C CA . LYS B 1 57 ? 73.495 6.894 -20.372 1.00 56.48 57 LYS B CA 1
ATOM 1741 C C . LYS B 1 57 ? 72.043 7.215 -20.004 1.00 55.30 57 LYS B C 1
ATOM 1742 O O . LYS B 1 57 ? 71.366 7.953 -20.721 1.00 53.56 57 LYS B O 1
ATOM 1748 N N . GLY B 1 58 ? 71.564 6.647 -18.900 1.00 54.97 58 GLY B N 1
ATOM 1749 C CA . GLY B 1 58 ? 70.187 6.861 -18.484 1.00 51.32 58 GLY B CA 1
ATOM 1750 C C . GLY B 1 58 ? 69.356 5.668 -18.928 1.00 49.87 58 GLY B C 1
ATOM 1751 O O . GLY B 1 58 ? 69.797 4.904 -19.781 1.00 48.58 58 GLY B O 1
ATOM 1752 N N . LEU B 1 59 ? 68.163 5.493 -18.367 1.00 48.17 59 LEU B N 1
ATOM 1753 C CA . LEU B 1 59 ? 67.333 4.361 -18.757 1.00 48.00 59 LEU B CA 1
ATOM 1754 C C . LEU B 1 59 ? 66.941 4.400 -20.220 1.00 47.46 59 LEU B C 1
ATOM 1755 O O . LEU B 1 59 ? 66.394 5.384 -20.706 1.00 48.34 59 LEU B O 1
ATOM 1760 N N . LEU B 1 60 ? 67.227 3.314 -20.921 1.00 47.39 60 LEU B N 1
ATOM 1761 C CA . LEU B 1 60 ? 66.895 3.217 -22.328 1.00 49.32 60 LEU B CA 1
ATOM 1762 C C . LEU B 1 60 ? 65.413 2.868 -22.444 1.00 50.20 60 L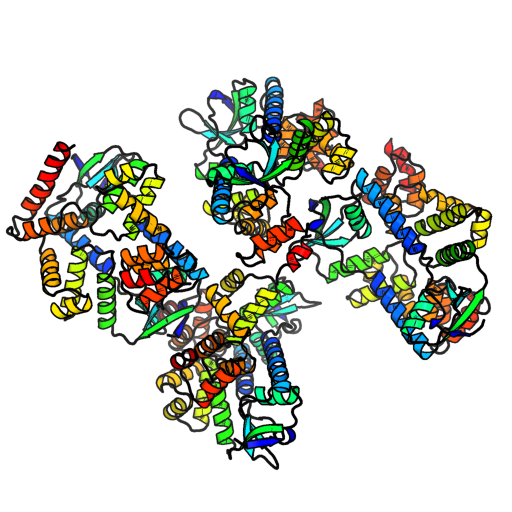EU B C 1
ATOM 1763 O O . LEU B 1 60 ? 64.688 3.451 -23.250 1.00 50.56 60 LEU B O 1
ATOM 1768 N N . GLN B 1 61 ? 64.972 1.914 -21.629 1.00 48.91 61 GLN B N 1
ATOM 1769 C CA . GLN B 1 61 ? 63.579 1.486 -21.620 1.00 47.12 61 GLN B CA 1
ATOM 1770 C C . GLN B 1 61 ? 62.842 2.151 -20.461 1.00 44.49 61 GLN B C 1
ATOM 1771 O O . GLN B 1 61 ? 63.370 2.251 -19.357 1.00 44.95 61 GLN B O 1
ATOM 1777 N N . PRO B 1 62 ? 61.603 2.602 -20.692 1.00 41.50 62 PRO B N 1
ATOM 1778 C CA . PRO B 1 62 ? 60.836 3.255 -19.628 1.00 40.23 62 PRO B CA 1
ATOM 1779 C C . PRO B 1 62 ? 60.321 2.275 -18.585 1.00 40.07 62 PRO B C 1
ATOM 1780 O O . PRO B 1 62 ? 60.102 1.103 -18.876 1.00 41.87 62 PRO B O 1
ATOM 1784 N N . LEU B 1 63 ? 60.136 2.755 -17.362 1.00 40.06 63 LEU B N 1
ATOM 1785 C CA . LEU B 1 63 ? 59.599 1.905 -16.312 1.00 37.62 63 LEU B CA 1
ATOM 1786 C C . LEU B 1 63 ? 58.091 1.950 -16.544 1.00 40.05 63 LEU B C 1
ATOM 1787 O O . LEU B 1 63 ? 57.598 2.825 -17.259 1.00 42.25 63 LEU B O 1
ATOM 1792 N N . LEU B 1 64 ? 57.363 1.004 -15.966 1.00 37.57 64 LEU B N 1
ATOM 1793 C CA . LEU B 1 64 ? 55.913 0.980 -16.097 1.00 34.89 64 LEU B CA 1
ATOM 1794 C C . LEU B 1 64 ? 55.390 1.125 -14.673 1.00 33.82 64 LEU B C 1
ATOM 1795 O O . LEU B 1 64 ? 55.746 0.328 -13.800 1.00 31.33 64 LEU B O 1
ATOM 1800 N N . VAL B 1 65 ? 54.565 2.148 -14.434 1.00 30.14 65 VAL B N 1
ATOM 1801 C CA . VAL B 1 65 ? 54.030 2.410 -13.096 1.00 30.00 65 VAL B CA 1
ATOM 1802 C C . VAL B 1 65 ? 52.555 2.797 -13.098 1.00 34.27 65 VAL B C 1
ATOM 1803 O O . VAL B 1 65 ? 51.972 3.066 -14.147 1.00 34.08 65 VAL B O 1
ATOM 1807 N N . ARG B 1 66 ? 51.966 2.831 -11.905 1.00 33.96 66 ARG B N 1
ATOM 1808 C CA . ARG B 1 66 ? 50.573 3.232 -11.738 1.00 35.92 66 ARG B CA 1
ATOM 1809 C C . ARG B 1 66 ? 50.533 4.325 -10.668 1.00 38.63 66 ARG B C 1
ATOM 1810 O O . ARG B 1 66 ? 51.435 4.421 -9.827 1.00 36.81 66 ARG B O 1
ATOM 1818 N N . PRO B 1 67 ? 49.500 5.178 -10.699 1.00 41.11 67 PRO B N 1
ATOM 1819 C CA . PRO B 1 67 ? 49.393 6.247 -9.705 1.00 42.64 67 PRO B CA 1
ATOM 1820 C C . PRO B 1 67 ? 49.077 5.670 -8.336 1.00 45.30 67 PRO B C 1
ATOM 1821 O O . PRO B 1 67 ? 48.216 4.804 -8.207 1.00 45.71 67 PRO B O 1
ATOM 1825 N N . GLN B 1 68 ? 49.789 6.144 -7.319 1.00 50.88 68 GLN B N 1
ATOM 1826 C CA . GLN B 1 68 ? 49.582 5.700 -5.944 1.00 57.91 68 GLN B CA 1
ATOM 1827 C C . GLN B 1 68 ? 49.695 6.898 -5.015 1.00 62.44 68 GLN B C 1
ATOM 1828 O O . GLN B 1 68 ? 50.791 7.414 -4.786 1.00 64.03 68 GLN B O 1
ATOM 1834 N N . GLY B 1 69 ? 48.559 7.335 -4.484 1.00 65.86 69 GLY B N 1
ATOM 1835 C CA . GLY B 1 69 ? 48.553 8.471 -3.585 1.00 68.62 69 GLY B CA 1
ATOM 1836 C C . GLY B 1 69 ? 49.281 9.672 -4.155 1.00 70.99 69 GLY B C 1
ATOM 1837 O O . GLY B 1 69 ? 48.926 10.182 -5.221 1.00 69.67 69 GLY B O 1
ATOM 1838 N N . ASP B 1 70 ? 50.315 10.115 -3.446 1.00 72.82 70 ASP B N 1
ATOM 1839 C CA . ASP B 1 70 ? 51.097 11.272 -3.861 1.00 74.24 70 ASP B CA 1
ATOM 1840 C C . ASP B 1 70 ? 51.934 11.011 -5.113 1.00 72.97 70 ASP B C 1
ATOM 1841 O O . ASP B 1 70 ? 52.019 11.864 -6.002 1.00 72.82 70 ASP B O 1
ATOM 1846 N N . GLY B 1 71 ? 52.550 9.832 -5.183 1.00 69.70 71 GLY B N 1
ATOM 1847 C CA . GLY B 1 71 ? 53.392 9.513 -6.325 1.00 64.79 71 GLY B CA 1
ATOM 1848 C C . GLY B 1 71 ? 52.995 8.313 -7.162 1.00 59.60 71 GLY B C 1
ATOM 1849 O O . GLY B 1 71 ? 51.894 8.258 -7.715 1.00 57.19 71 GLY B O 1
ATOM 1850 N N . TYR B 1 72 ? 53.906 7.350 -7.270 1.00 54.49 72 TYR B N 1
ATOM 1851 C CA . TYR B 1 72 ? 53.640 6.160 -8.062 1.00 48.77 72 TYR B CA 1
ATOM 1852 C C . TYR B 1 72 ? 54.184 4.882 -7.440 1.00 45.34 72 TYR B C 1
ATOM 1853 O O . TYR B 1 72 ? 54.968 4.916 -6.485 1.00 39.85 72 TYR B O 1
ATOM 1862 N N . GLU B 1 73 ? 53.746 3.757 -8.001 1.00 42.75 73 GLU B N 1
ATOM 1863 C CA . GLU B 1 73 ? 54.149 2.418 -7.564 1.00 36.73 73 GLU B CA 1
ATOM 1864 C C . GLU B 1 73 ? 54.565 1.632 -8.801 1.00 33.77 73 GLU B C 1
ATOM 1865 O O . GLU B 1 73 ? 53.833 1.580 -9.792 1.00 32.39 73 GLU B O 1
ATOM 1871 N N . LEU B 1 74 ? 55.746 1.028 -8.743 1.00 34.33 74 LEU B N 1
ATOM 1872 C CA . LEU B 1 74 ? 56.272 0.257 -9.867 1.00 30.67 74 LEU B CA 1
ATOM 1873 C C . LEU B 1 74 ? 55.342 -0.895 -10.231 1.00 29.41 74 LEU B C 1
ATOM 1874 O O . LEU B 1 74 ? 54.855 -1.606 -9.361 1.00 28.70 74 LEU B O 1
ATOM 1879 N N . VAL B 1 75 ? 55.097 -1.075 -11.522 1.00 29.49 75 VAL B N 1
ATOM 1880 C CA . VAL B 1 75 ? 54.227 -2.147 -11.983 1.00 29.63 75 VAL B CA 1
ATOM 1881 C C . VAL B 1 75 ? 55.024 -3.138 -12.830 1.00 30.35 75 VAL B C 1
ATOM 1882 O O . VAL B 1 75 ? 54.730 -4.328 -12.843 1.00 28.65 75 VAL B O 1
ATOM 1886 N N . ALA B 1 76 ? 56.041 -2.639 -13.525 1.00 31.39 76 ALA B N 1
ATOM 1887 C CA . ALA B 1 76 ? 56.890 -3.477 -14.366 1.00 31.67 76 ALA B CA 1
ATOM 1888 C C . ALA B 1 76 ? 58.283 -2.871 -14.515 1.00 32.17 76 ALA B C 1
ATOM 1889 O O . ALA B 1 76 ? 58.434 -1.652 -14.594 1.00 31.98 76 ALA B O 1
ATOM 1891 N N . GLY B 1 77 ? 59.295 -3.733 -14.556 1.00 28.84 77 GLY B N 1
ATOM 1892 C CA . GLY B 1 77 ? 60.661 -3.273 -14.710 1.00 29.24 77 GLY B CA 1
ATOM 1893 C C . GLY B 1 77 ? 61.460 -3.153 -13.422 1.00 31.55 77 GLY B C 1
ATOM 1894 O O . GLY B 1 77 ? 62.157 -2.160 -13.220 1.00 30.63 77 GLY B O 1
ATOM 1895 N N . GLU B 1 78 ? 61.383 -4.162 -12.556 1.00 33.45 78 GLU B N 1
ATOM 1896 C CA . GLU B 1 78 ? 62.119 -4.139 -11.283 1.00 34.92 78 GLU B CA 1
ATOM 1897 C C . GLU B 1 78 ? 63.604 -3.870 -11.433 1.00 34.67 78 GLU B C 1
ATOM 1898 O O . GLU B 1 78 ? 64.160 -3.028 -10.733 1.00 31.36 78 GLU B O 1
ATOM 1904 N N . ARG B 1 79 ? 64.257 -4.629 -12.308 1.00 34.89 79 ARG B N 1
ATOM 1905 C CA . ARG B 1 79 ? 65.692 -4.466 -12.515 1.00 34.77 79 ARG B CA 1
ATOM 1906 C C . ARG B 1 79 ? 66.056 -3.079 -13.004 1.00 31.59 79 ARG B C 1
ATOM 1907 O O . ARG B 1 79 ? 66.947 -2.440 -12.452 1.00 28.24 79 ARG B O 1
ATOM 1915 N N . ARG B 1 80 ? 65.389 -2.628 -14.060 1.00 32.95 80 ARG B N 1
ATOM 1916 C CA . ARG B 1 80 ? 65.648 -1.299 -14.603 1.00 33.52 80 ARG B CA 1
ATOM 1917 C C . ARG B 1 80 ? 65.506 -0.307 -13.439 1.00 34.52 80 ARG B C 1
ATOM 1918 O O . ARG B 1 80 ? 66.357 0.561 -13.222 1.00 32.05 80 ARG B O 1
ATOM 1926 N N . TYR B 1 81 ? 64.436 -0.478 -12.671 1.00 33.94 81 TYR B N 1
ATOM 1927 C CA . TYR B 1 81 ? 64.149 0.371 -11.520 1.00 34.62 81 TYR B CA 1
ATOM 1928 C C . TYR B 1 81 ? 65.273 0.358 -10.480 1.00 37.93 81 TYR B C 1
ATOM 1929 O O . TYR B 1 81 ? 65.762 1.413 -10.063 1.00 37.87 81 TYR B O 1
ATOM 1938 N N . ARG B 1 82 ? 65.681 -0.833 -10.056 1.00 34.60 82 ARG B N 1
ATOM 1939 C CA . ARG B 1 82 ? 66.738 -0.935 -9.066 1.00 35.20 82 ARG B CA 1
ATOM 1940 C C . ARG B 1 82 ? 68.081 -0.510 -9.630 1.00 35.50 82 ARG B C 1
ATOM 1941 O O . ARG B 1 82 ? 68.943 -0.020 -8.898 1.00 36.23 82 ARG B O 1
ATOM 1949 N N . ALA B 1 83 ? 68.261 -0.687 -10.931 1.00 31.95 83 ALA B N 1
ATOM 1950 C CA . ALA B 1 83 ? 69.509 -0.286 -11.554 1.00 34.68 83 ALA B CA 1
ATOM 1951 C C . ALA B 1 83 ? 69.562 1.241 -11.552 1.00 34.79 83 ALA B C 1
ATOM 1952 O O . ALA B 1 83 ? 70.605 1.833 -11.290 1.00 35.18 83 ALA B O 1
ATOM 1954 N N . ALA B 1 84 ? 68.426 1.871 -11.836 1.00 36.79 84 ALA B N 1
ATOM 1955 C CA . ALA B 1 84 ? 68.342 3.328 -11.860 1.00 39.38 84 ALA B CA 1
ATOM 1956 C C . ALA B 1 84 ? 68.708 3.900 -10.491 1.00 41.85 84 ALA B C 1
ATOM 1957 O O . ALA B 1 84 ? 69.382 4.929 -10.389 1.00 40.74 84 ALA B O 1
ATOM 1959 N N . LEU B 1 85 ? 68.251 3.225 -9.441 1.00 42.42 85 LEU B N 1
ATOM 1960 C CA . LEU B 1 85 ? 68.541 3.642 -8.079 1.00 42.80 85 LEU B CA 1
ATOM 1961 C C . LEU B 1 85 ? 70.044 3.554 -7.828 1.00 45.19 85 LEU B C 1
ATOM 1962 O O . LEU B 1 85 ? 70.644 4.501 -7.330 1.00 46.34 85 LEU B O 1
ATOM 1967 N N . MET B 1 86 ? 70.648 2.419 -8.174 1.00 45.45 86 MET B N 1
ATOM 1968 C CA . MET B 1 86 ? 72.089 2.235 -7.998 1.00 45.23 86 MET B CA 1
ATOM 1969 C C . MET B 1 86 ? 72.870 3.282 -8.789 1.00 46.37 86 MET B C 1
ATOM 1970 O O . MET B 1 86 ? 73.905 3.773 -8.337 1.00 45.51 86 MET B O 1
ATOM 1975 N N . ALA B 1 87 ? 72.371 3.610 -9.976 1.00 46.57 87 ALA B N 1
ATOM 1976 C CA . ALA B 1 87 ? 73.024 4.578 -10.848 1.00 47.80 87 ALA B CA 1
ATOM 1977 C C . ALA B 1 87 ? 72.993 5.979 -10.257 1.00 49.19 87 ALA B C 1
ATOM 1978 O O . ALA B 1 87 ? 73.746 6.854 -10.679 1.00 48.47 87 ALA B O 1
ATOM 1980 N N . GLY B 1 88 ? 72.109 6.191 -9.289 1.00 50.66 88 GLY B N 1
ATOM 1981 C CA . GLY B 1 88 ? 72.006 7.494 -8.661 1.00 50.37 88 GLY B CA 1
ATOM 1982 C C . GLY B 1 88 ? 71.190 8.505 -9.444 1.00 51.41 88 GLY B C 1
ATOM 1983 O O . GLY B 1 88 ? 71.289 9.706 -9.194 1.00 51.50 88 GLY B O 1
ATOM 1984 N N . LEU B 1 89 ? 70.388 8.037 -10.396 1.00 51.49 89 LEU B N 1
ATOM 1985 C CA . LEU B 1 89 ? 69.565 8.948 -11.180 1.00 51.11 89 LEU B CA 1
ATOM 1986 C C . LEU B 1 89 ? 68.523 9.578 -10.274 1.00 53.74 89 LEU B C 1
ATOM 1987 O O . LEU B 1 89 ? 68.074 8.962 -9.304 1.00 52.78 89 LEU B O 1
ATOM 1992 N N . GLN B 1 90 ? 68.137 10.806 -10.596 1.00 57.60 90 GLN B N 1
ATOM 1993 C CA . GLN B 1 90 ? 67.148 11.521 -9.803 1.00 61.31 90 GLN B CA 1
ATOM 1994 C C . GLN B 1 90 ? 65.805 11.551 -10.516 1.00 60.32 90 GLN B C 1
ATOM 1995 O O . GLN B 1 90 ? 64.773 11.857 -9.919 1.00 61.96 90 GLN B O 1
ATOM 2001 N N . GLU B 1 91 ? 65.826 11.226 -11.800 1.00 58.78 91 GLU B N 1
ATOM 2002 C CA . GLU B 1 91 ? 64.610 11.181 -12.597 1.00 59.98 91 GLU B CA 1
ATOM 2003 C C . GLU B 1 91 ? 64.763 10.115 -13.673 1.00 57.08 91 GLU B C 1
ATOM 2004 O O . GLU B 1 91 ? 65.868 9.860 -14.155 1.00 57.08 91 GLU B O 1
ATOM 2010 N N . VAL B 1 92 ? 63.649 9.491 -14.040 1.00 52.33 92 VAL B N 1
ATOM 2011 C CA . VAL B 1 92 ? 63.654 8.444 -15.050 1.00 47.59 92 VAL B CA 1
ATOM 2012 C C . VAL B 1 92 ? 62.391 8.533 -15.887 1.00 46.41 92 VAL B C 1
ATOM 2013 O O . VAL B 1 92 ? 61.367 9.027 -15.428 1.00 48.28 92 VAL B O 1
ATOM 2017 N N . PRO B 1 93 ? 62.448 8.049 -17.132 1.00 46.94 93 PRO B N 1
ATOM 2018 C CA . PRO B 1 93 ? 61.281 8.079 -18.015 1.00 47.01 93 PRO B CA 1
ATOM 2019 C C . PRO B 1 93 ? 60.309 6.997 -17.570 1.00 48.25 93 PRO B C 1
ATOM 2020 O O . PRO B 1 93 ? 60.725 5.924 -17.139 1.00 49.43 93 PRO B O 1
ATOM 2024 N N . ALA B 1 94 ? 59.015 7.269 -17.676 1.00 50.37 94 ALA B N 1
ATOM 2025 C CA . ALA B 1 94 ? 58.024 6.300 -17.250 1.00 49.30 94 ALA B CA 1
ATOM 2026 C C . ALA B 1 94 ? 56.682 6.520 -17.917 1.00 51.44 94 ALA B C 1
ATOM 2027 O O . ALA B 1 94 ? 56.437 7.553 -18.541 1.00 53.58 94 ALA B O 1
ATOM 2029 N N . VAL B 1 95 ? 55.817 5.524 -17.780 1.00 51.85 95 VAL B N 1
ATOM 2030 C CA . VAL B 1 95 ? 54.474 5.586 -18.326 1.00 51.48 95 VAL B CA 1
ATOM 2031 C C . VAL B 1 95 ? 53.511 5.307 -17.188 1.00 51.52 95 VAL B C 1
ATOM 2032 O O . VAL B 1 95 ? 53.565 4.242 -16.572 1.00 51.91 95 VAL B O 1
ATOM 2036 N N . VAL B 1 96 ? 52.641 6.269 -16.907 1.00 50.19 96 VAL B N 1
ATOM 2037 C CA . VAL B 1 96 ? 51.671 6.121 -15.840 1.00 49.58 96 VAL B CA 1
ATOM 2038 C C . VAL B 1 96 ? 50.374 5.540 -16.396 1.00 51.71 96 VAL B C 1
ATOM 2039 O O . VAL B 1 96 ? 49.799 6.086 -17.338 1.00 53.71 96 VAL B O 1
ATOM 2043 N N . LYS B 1 97 ? 49.933 4.415 -15.836 1.00 52.23 97 LYS B N 1
ATOM 2044 C CA . LYS B 1 97 ? 48.680 3.795 -16.263 1.00 53.78 97 LYS B CA 1
ATOM 2045 C C . LYS B 1 97 ? 47.813 3.378 -15.075 1.00 52.14 97 LYS B C 1
ATOM 2046 O O . LYS B 1 97 ? 48.264 2.648 -14.193 1.00 53.27 97 LYS B O 1
ATOM 2052 N N . ASP B 1 98 ? 46.572 3.864 -15.060 1.00 51.68 98 ASP B N 1
ATOM 2053 C CA . ASP B 1 98 ? 45.616 3.579 -13.991 1.00 50.33 98 ASP B CA 1
ATOM 2054 C C . ASP B 1 98 ? 45.266 2.097 -13.951 1.00 47.62 98 ASP B C 1
ATOM 2055 O O . ASP B 1 98 ? 44.503 1.605 -14.782 1.00 48.01 98 ASP B O 1
ATOM 2060 N N . LEU B 1 99 ? 45.815 1.390 -12.968 1.00 44.04 99 LEU B N 1
ATOM 2061 C CA . LEU B 1 99 ? 45.575 -0.040 -12.838 1.00 37.98 99 LEU B CA 1
ATOM 2062 C C . LEU B 1 99 ? 45.053 -0.447 -11.470 1.00 36.03 99 LEU B C 1
ATOM 2063 O O . LEU B 1 99 ? 45.558 0.003 -10.441 1.00 35.21 99 LEU B O 1
ATOM 2068 N N . THR B 1 100 ? 44.043 -1.308 -11.462 1.00 34.47 100 THR B N 1
ATOM 2069 C CA . THR B 1 100 ? 43.494 -1.801 -10.208 1.00 37.07 100 THR B CA 1
ATOM 2070 C C . THR B 1 100 ? 44.521 -2.795 -9.658 1.00 40.57 100 THR B C 1
ATOM 2071 O O . THR B 1 100 ? 45.442 -3.207 -10.372 1.00 40.60 100 THR B O 1
ATOM 2075 N N . ASP B 1 101 ? 44.378 -3.178 -8.397 1.00 40.36 101 ASP B N 1
ATOM 2076 C CA . ASP B 1 101 ? 45.312 -4.129 -7.812 1.00 44.20 101 ASP B CA 1
ATOM 2077 C C . ASP B 1 101 ? 45.350 -5.426 -8.623 1.00 46.15 101 ASP B C 1
ATOM 2078 O O . ASP B 1 101 ? 46.419 -5.972 -8.895 1.00 45.87 101 ASP B O 1
ATOM 2083 N N . ARG B 1 102 ? 44.175 -5.911 -9.007 1.00 46.02 102 ARG B N 1
ATOM 2084 C CA . ARG B 1 102 ? 44.059 -7.134 -9.790 1.00 45.75 102 ARG B CA 1
ATOM 2085 C C . ARG B 1 102 ? 44.744 -7.026 -11.159 1.00 43.08 102 ARG B C 1
ATOM 2086 O O . ARG B 1 102 ? 45.431 -7.958 -11.573 1.00 43.51 102 ARG B O 1
ATOM 2094 N N . GLU B 1 103 ? 44.575 -5.899 -11.850 1.00 39.72 103 GLU B N 1
ATOM 2095 C CA . GLU B 1 103 ? 45.203 -5.710 -13.159 1.00 37.94 103 GLU B CA 1
ATOM 2096 C C . GLU B 1 103 ? 46.724 -5.655 -13.010 1.00 34.91 103 GLU B C 1
ATOM 2097 O O . GLU B 1 103 ? 47.449 -6.155 -13.863 1.00 34.11 103 GLU B O 1
ATOM 2103 N N . ALA B 1 104 ? 47.198 -5.041 -11.927 1.00 35.13 104 ALA B N 1
ATOM 2104 C CA . ALA B 1 104 ? 48.634 -4.911 -11.680 1.00 35.47 104 ALA B CA 1
ATOM 2105 C C . ALA B 1 104 ? 49.248 -6.280 -11.418 1.00 36.95 104 ALA B C 1
ATOM 2106 O O . ALA B 1 104 ? 50.357 -6.572 -11.866 1.00 32.66 104 ALA B O 1
ATOM 2108 N N . LEU B 1 105 ? 48.513 -7.117 -10.694 1.00 37.81 105 LEU B N 1
ATOM 2109 C CA . LEU B 1 105 ? 48.976 -8.462 -10.393 1.00 36.99 105 LEU B CA 1
ATOM 2110 C C . LEU B 1 105 ? 49.015 -9.242 -11.703 1.00 36.24 105 LEU B C 1
ATOM 2111 O O . LEU B 1 105 ? 50.013 -9.893 -12.023 1.00 36.24 105 LEU B O 1
ATOM 2116 N N . GLU B 1 106 ? 47.925 -9.167 -12.460 1.00 34.36 106 GLU B N 1
ATOM 2117 C CA . GLU B 1 106 ? 47.833 -9.859 -13.740 1.00 36.11 106 GLU B CA 1
ATOM 2118 C C . GLU B 1 106 ? 49.019 -9.471 -14.619 1.00 37.08 106 GLU B C 1
ATOM 2119 O O . GLU B 1 106 ? 49.638 -10.332 -15.244 1.00 36.63 106 GLU B O 1
ATOM 2125 N N . LEU B 1 107 ? 49.344 -8.181 -14.663 1.00 35.65 107 LEU B N 1
ATOM 2126 C CA . LEU B 1 107 ? 50.477 -7.728 -15.460 1.00 34.77 107 LEU B CA 1
ATOM 2127 C C . LEU B 1 107 ? 51.776 -8.334 -14.937 1.00 32.76 107 LEU B C 1
ATOM 2128 O O . LEU B 1 107 ? 52.636 -8.741 -15.717 1.00 33.07 107 LEU B O 1
ATOM 2133 N N . ALA B 1 108 ? 51.920 -8.391 -13.617 1.00 28.71 108 ALA B N 1
ATOM 2134 C CA . ALA B 1 108 ? 53.123 -8.953 -13.018 1.00 28.42 108 ALA B CA 1
ATOM 2135 C C . ALA B 1 108 ? 53.274 -10.416 -13.423 1.00 29.66 108 ALA B C 1
ATOM 2136 O O . ALA B 1 108 ? 54.377 -10.876 -13.719 1.00 28.50 108 ALA B O 1
ATOM 2138 N N . LEU B 1 109 ? 52.163 -11.145 -13.438 1.00 28.32 109 LEU B N 1
ATOM 2139 C CA . LEU B 1 109 ? 52.194 -12.552 -13.815 1.00 29.56 109 LEU B CA 1
ATOM 2140 C C . LEU B 1 109 ? 52.510 -12.725 -15.298 1.00 31.60 109 LEU B C 1
ATOM 2141 O O . LEU B 1 109 ? 53.296 -13.595 -15.683 1.00 31.57 109 LEU B O 1
ATOM 2146 N N . VAL B 1 110 ? 51.905 -11.889 -16.130 1.00 30.14 110 VAL B N 1
ATOM 2147 C CA . VAL B 1 110 ? 52.122 -11.974 -17.563 1.00 31.09 110 VAL B CA 1
ATOM 2148 C C . VAL B 1 110 ? 53.544 -11.611 -17.982 1.00 33.31 110 VAL B C 1
ATOM 2149 O O . VAL B 1 110 ? 54.112 -12.263 -18.859 1.00 35.83 110 VAL B O 1
ATOM 2153 N N . GLU B 1 111 ? 54.134 -10.589 -17.369 1.00 33.25 111 GLU B N 1
ATOM 2154 C CA . GLU B 1 111 ? 55.491 -10.220 -17.758 1.00 36.40 111 GLU B CA 1
ATOM 2155 C C . GLU B 1 111 ? 56.449 -11.315 -17.327 1.00 35.82 111 GLU B C 1
ATOM 2156 O O . GLU B 1 111 ? 57.442 -11.589 -17.990 1.00 38.73 111 GLU B O 1
ATOM 2162 N N . ASN B 1 112 ? 56.130 -11.950 -16.213 1.00 36.39 112 ASN B N 1
ATOM 2163 C CA . ASN B 1 112 ? 56.958 -13.013 -15.678 1.00 36.08 112 ASN B CA 1
ATOM 2164 C C . ASN B 1 112 ? 56.914 -14.209 -16.632 1.00 35.24 112 ASN B C 1
ATOM 2165 O O . ASN B 1 112 ? 57.931 -14.855 -16.886 1.00 34.74 112 ASN B O 1
ATOM 2170 N N . LEU B 1 113 ? 55.733 -14.484 -17.172 1.00 30.73 113 LEU B N 1
ATOM 2171 C CA . LEU B 1 113 ? 55.550 -15.590 -18.099 1.00 29.81 113 LEU B CA 1
ATOM 2172 C C . LEU B 1 113 ? 56.160 -15.294 -19.460 1.00 30.07 113 LEU B C 1
ATOM 2173 O O . LEU B 1 113 ? 56.115 -16.125 -20.360 1.00 30.19 113 LEU B O 1
ATOM 2178 N N . GLN B 1 114 ? 56.741 -14.113 -19.617 1.00 31.25 114 GLN B N 1
ATOM 2179 C CA . GLN B 1 114 ? 57.330 -13.754 -20.902 1.00 32.69 114 GLN B CA 1
ATOM 2180 C C . GLN B 1 114 ? 58.854 -13.819 -20.853 1.00 30.86 114 GLN B C 1
ATOM 2181 O O . GLN B 1 114 ? 59.528 -13.639 -21.866 1.00 28.88 114 GLN B O 1
ATOM 2187 N N . ARG B 1 115 ? 59.387 -14.087 -19.668 1.00 26.31 115 ARG B N 1
ATOM 2188 C CA . ARG B 1 115 ? 60.831 -14.169 -19.477 1.00 32.13 115 ARG B CA 1
ATOM 2189 C C . ARG B 1 115 ? 61.482 -15.441 -20.036 1.00 32.90 115 ARG B C 1
ATOM 2190 O O . ARG B 1 115 ? 60.856 -16.491 -20.136 1.00 34.17 115 ARG B O 1
ATOM 2198 N N . GLU B 1 116 ? 62.752 -15.332 -20.405 1.00 35.71 116 GLU B N 1
ATOM 2199 C CA . GLU B 1 116 ? 63.501 -16.474 -20.918 1.00 37.73 116 GLU B CA 1
ATOM 2200 C C . GLU B 1 116 ? 63.899 -17.344 -19.721 1.00 37.82 116 GLU B C 1
ATOM 2201 O O . GLU B 1 116 ? 64.563 -18.365 -19.870 1.00 33.91 116 GLU B O 1
ATOM 2207 N N . ASP B 1 117 ? 63.464 -16.898 -18.545 1.00 38.01 117 ASP B N 1
ATOM 2208 C CA . ASP B 1 117 ? 63.714 -17.515 -17.240 1.00 39.76 117 ASP B CA 1
ATOM 2209 C C . ASP B 1 117 ? 62.785 -18.667 -16.891 1.00 35.58 117 ASP B C 1
ATOM 2210 O O . ASP B 1 117 ? 63.090 -19.458 -16.002 1.00 35.08 117 ASP B O 1
ATOM 2215 N N . LEU B 1 118 ? 61.651 -18.727 -17.585 1.00 34.19 118 LEU B N 1
ATOM 2216 C CA . LEU B 1 118 ? 60.590 -19.709 -17.360 1.00 34.76 118 LEU B CA 1
ATOM 2217 C C . LEU B 1 118 ? 60.831 -21.218 -17.359 1.00 33.36 118 LEU B C 1
ATOM 2218 O O . LEU B 1 118 ? 61.090 -21.792 -18.414 1.00 33.76 118 LEU B O 1
ATOM 2223 N N . SER B 1 119 ? 60.720 -21.869 -16.195 1.00 33.79 119 SER B N 1
ATOM 2224 C CA . SER B 1 119 ? 60.838 -23.331 -16.156 1.00 30.98 119 SER B CA 1
ATOM 2225 C C . SER B 1 119 ? 59.403 -23.771 -16.437 1.00 31.89 119 SER B C 1
ATOM 2226 O O . SER B 1 119 ? 58.462 -23.005 -16.213 1.00 31.00 119 SER B O 1
ATOM 2229 N N . PRO B 1 120 ? 59.205 -24.992 -16.946 1.00 31.06 120 PRO B N 1
ATOM 2230 C CA . PRO B 1 120 ? 57.815 -25.367 -17.199 1.00 28.06 120 PRO B CA 1
ATOM 2231 C C . PRO B 1 120 ? 56.934 -25.429 -15.952 1.00 24.73 120 PRO B C 1
ATOM 2232 O O . PRO B 1 120 ? 55.710 -25.358 -16.054 1.00 22.52 120 PRO B O 1
ATOM 2236 N N . VAL B 1 121 ? 57.543 -25.559 -14.781 1.00 18.70 121 VAL B N 1
ATOM 2237 C CA . VAL B 1 121 ? 56.754 -25.609 -13.555 1.00 23.07 121 VAL B CA 1
ATOM 2238 C C . VAL B 1 121 ? 56.235 -24.206 -13.222 1.00 26.24 121 VAL B C 1
ATOM 2239 O O . VAL B 1 121 ? 55.051 -24.029 -12.919 1.00 24.44 121 VAL B O 1
ATOM 2243 N N . GLU B 1 122 ? 57.114 -23.209 -13.294 1.00 25.23 122 GLU B N 1
ATOM 2244 C CA . GLU B 1 122 ? 56.712 -21.834 -13.014 1.00 29.19 122 GLU B CA 1
ATOM 2245 C C . GLU B 1 122 ? 55.664 -21.391 -14.027 1.00 26.68 122 GLU B C 1
ATOM 2246 O O . GLU B 1 122 ? 54.758 -20.627 -13.700 1.00 26.33 122 GLU B O 1
ATOM 2252 N N . GLU B 1 123 ? 55.799 -21.868 -15.260 1.00 22.41 123 GLU B N 1
ATOM 2253 C CA . GLU B 1 123 ? 54.841 -21.541 -16.302 1.00 25.92 123 GLU B CA 1
ATOM 2254 C C . GLU B 1 123 ? 53.454 -21.996 -15.841 1.00 26.06 123 GLU B C 1
ATOM 2255 O O . GLU B 1 123 ? 52.476 -21.262 -15.958 1.00 23.42 123 GLU B O 1
ATOM 2261 N N . ALA B 1 124 ? 53.388 -23.217 -15.316 1.00 24.53 124 ALA B N 1
ATOM 2262 C CA . ALA B 1 124 ? 52.145 -23.788 -14.835 1.00 20.27 124 ALA B CA 1
ATOM 2263 C C . ALA B 1 124 ? 51.582 -22.999 -13.650 1.00 24.03 124 ALA B C 1
ATOM 2264 O O . ALA B 1 124 ? 50.375 -22.723 -13.599 1.00 22.34 124 ALA B O 1
ATOM 2266 N N . ARG B 1 125 ? 52.444 -22.635 -12.702 1.00 18.42 125 ARG B N 1
ATOM 2267 C CA . ARG B 1 125 ? 51.984 -21.879 -11.541 1.00 23.46 125 ARG B CA 1
ATOM 2268 C C . ARG B 1 125 ? 51.451 -20.510 -11.967 1.00 23.72 125 ARG B C 1
ATOM 2269 O O . ARG B 1 125 ? 50.518 -19.978 -11.359 1.00 25.59 125 ARG B O 1
ATOM 2277 N N . GLY B 1 126 ? 52.047 -19.954 -13.016 1.00 21.82 126 GLY B N 1
ATOM 2278 C CA . GLY B 1 126 ? 51.612 -18.666 -13.523 1.00 22.39 126 GLY B CA 1
ATOM 2279 C C . GLY B 1 126 ? 50.221 -18.772 -14.125 1.00 25.00 126 GLY B C 1
ATOM 2280 O O . GLY B 1 126 ? 49.322 -17.980 -13.806 1.00 21.66 126 GLY B O 1
ATOM 2281 N N . TYR B 1 127 ? 50.039 -19.754 -15.004 1.00 24.12 127 TYR B N 1
ATOM 2282 C CA . TYR B 1 127 ? 48.744 -19.975 -15.638 1.00 25.09 127 TYR B CA 1
ATOM 2283 C C . TYR B 1 127 ? 47.682 -20.202 -14.581 1.00 26.37 127 TYR B C 1
ATOM 2284 O O . TYR B 1 127 ? 46.602 -19.630 -14.658 1.00 32.28 127 TYR B O 1
ATOM 2293 N N . GLN B 1 128 ? 47.992 -21.032 -13.592 1.00 28.22 128 GLN B N 1
ATOM 2294 C CA . GLN B 1 128 ? 47.035 -21.323 -12.533 1.00 31.75 128 GLN B CA 1
ATOM 2295 C C . GLN B 1 128 ? 46.650 -20.080 -11.739 1.00 33.93 128 GLN B C 1
ATOM 2296 O O . GLN B 1 128 ? 45.491 -19.923 -11.357 1.00 36.51 128 GLN B O 1
ATOM 2302 N N . ALA B 1 129 ? 47.621 -19.208 -11.480 1.00 33.04 129 ALA B N 1
ATOM 2303 C CA . ALA B 1 129 ? 47.351 -17.980 -10.740 1.00 32.46 129 ALA B CA 1
ATOM 2304 C C . ALA B 1 129 ? 46.370 -17.111 -11.530 1.00 34.42 129 ALA B C 1
ATOM 2305 O O . ALA B 1 129 ? 45.438 -16.537 -10.962 1.00 32.50 129 ALA B O 1
ATOM 2307 N N . LEU B 1 130 ? 46.591 -17.017 -12.841 1.00 35.68 130 LEU B N 1
ATOM 2308 C CA . LEU B 1 130 ? 45.723 -16.226 -13.706 1.00 34.67 130 LEU B CA 1
ATOM 2309 C C . LEU B 1 130 ? 44.303 -16.798 -13.723 1.00 38.93 130 LEU B C 1
ATOM 2310 O O . LEU B 1 130 ? 43.333 -16.041 -13.749 1.00 39.96 130 LEU B O 1
ATOM 2315 N N . LEU B 1 131 ? 44.178 -18.124 -13.705 1.00 38.27 131 LEU B N 1
ATOM 2316 C CA . LEU B 1 131 ? 42.858 -18.751 -13.692 1.00 40.94 131 LEU B CA 1
ATOM 2317 C C . LEU B 1 131 ? 42.159 -18.401 -12.382 1.00 40.09 131 LEU B C 1
ATOM 2318 O O . LEU B 1 131 ? 40.975 -18.069 -12.371 1.00 44.00 131 LEU B O 1
ATOM 2323 N N . GLU B 1 132 ? 42.900 -18.472 -11.282 1.00 40.10 132 GLU B N 1
ATOM 2324 C CA . GLU B 1 132 ? 42.353 -18.153 -9.970 1.00 43.44 132 GLU B CA 1
ATOM 2325 C C . GLU B 1 132 ? 41.835 -16.718 -9.903 1.00 46.81 132 GLU B C 1
ATOM 2326 O O . GLU B 1 132 ? 40.949 -16.406 -9.106 1.00 48.04 132 GLU B O 1
ATOM 2332 N N . MET B 1 133 ? 42.383 -15.847 -10.746 1.00 49.64 133 MET B N 1
ATOM 2333 C CA . MET B 1 133 ? 41.962 -14.450 -10.782 1.00 49.94 133 MET B CA 1
ATOM 2334 C C . MET B 1 133 ? 40.714 -14.252 -11.636 1.00 50.02 133 MET B C 1
ATOM 2335 O O . MET B 1 133 ? 40.210 -13.134 -11.749 1.00 49.77 133 MET B O 1
ATOM 2340 N N . GLY B 1 134 ? 40.229 -15.335 -12.243 1.00 49.49 134 GLY B N 1
ATOM 2341 C CA . GLY B 1 134 ? 39.032 -15.248 -13.058 1.00 49.77 134 GLY B CA 1
ATOM 2342 C C . GLY B 1 134 ? 39.171 -15.478 -14.552 1.00 52.01 134 GLY B C 1
ATOM 2343 O O . GLY B 1 134 ? 38.165 -15.635 -15.241 1.00 53.81 134 GLY B O 1
ATOM 2344 N N . LEU B 1 135 ? 40.390 -15.486 -15.076 1.00 52.12 135 LEU B N 1
ATOM 2345 C CA . LEU B 1 135 ? 40.560 -15.713 -16.505 1.00 52.99 135 LEU B CA 1
ATOM 2346 C C . LEU B 1 135 ? 40.356 -17.193 -16.797 1.00 58.77 135 LEU B C 1
ATOM 2347 O O . LEU B 1 135 ? 40.486 -18.028 -15.902 1.00 58.93 135 LEU B O 1
ATOM 2352 N N . THR B 1 136 ? 40.007 -17.522 -18.036 1.00 64.72 136 THR B N 1
ATOM 2353 C CA . THR B 1 136 ? 39.838 -18.922 -18.419 1.00 70.32 136 THR B CA 1
ATOM 2354 C C . THR B 1 136 ? 41.007 -19.232 -19.341 1.00 70.48 136 THR B C 1
ATOM 2355 O O . THR B 1 136 ? 41.591 -18.326 -19.930 1.00 69.33 136 THR B O 1
ATOM 2359 N N . GLN B 1 137 ? 41.351 -20.504 -19.463 1.00 72.93 137 GLN B N 1
ATOM 2360 C CA . GLN B 1 137 ? 42.472 -20.902 -20.302 1.00 75.37 137 GLN B CA 1
ATOM 2361 C C . GLN B 1 137 ? 42.546 -20.160 -21.636 1.00 76.73 137 GLN B C 1
ATOM 2362 O O . GLN B 1 137 ? 43.619 -19.710 -22.043 1.00 77.58 137 GLN B O 1
ATOM 2368 N N . GLU B 1 138 ? 41.406 -20.012 -22.302 1.00 77.78 138 GLU B N 1
ATOM 2369 C CA . GLU B 1 138 ? 41.356 -19.338 -23.596 1.00 77.56 138 GLU B CA 1
ATOM 2370 C C . GLU B 1 138 ? 41.973 -17.937 -23.590 1.00 75.89 138 GLU B C 1
ATOM 2371 O O . GLU B 1 138 ? 42.864 -17.643 -24.388 1.00 76.23 138 GLU B O 1
ATOM 2377 N N . GLU B 1 139 ? 41.495 -17.077 -22.694 1.00 74.18 139 GLU B N 1
ATOM 2378 C CA . GLU B 1 139 ? 42.001 -15.709 -22.586 1.00 71.38 139 GLU B CA 1
ATOM 2379 C C . GLU B 1 139 ? 43.420 -15.674 -22.024 1.00 69.19 139 GLU B C 1
ATOM 2380 O O . GLU B 1 139 ? 44.195 -14.766 -22.333 1.00 66.23 139 GLU B O 1
ATOM 2386 N N . VAL B 1 140 ? 43.746 -16.660 -21.192 1.00 67.10 140 VAL B N 1
ATOM 2387 C CA . VAL B 1 140 ? 45.074 -16.763 -20.596 1.00 64.75 140 VAL B CA 1
ATOM 2388 C C . VAL B 1 140 ? 46.064 -17.061 -21.715 1.00 66.25 140 VAL B C 1
ATOM 2389 O O . VAL B 1 140 ? 47.165 -16.504 -21.762 1.00 65.47 140 VAL B O 1
ATOM 2393 N N . ALA B 1 141 ? 45.656 -17.945 -22.619 1.00 67.80 141 ALA B N 1
ATOM 2394 C CA . ALA B 1 141 ? 46.485 -18.316 -23.753 1.00 72.27 141 ALA B CA 1
ATOM 2395 C C . ALA B 1 141 ? 46.614 -17.095 -24.650 1.00 75.32 141 ALA B C 1
ATOM 2396 O O . ALA B 1 141 ? 47.692 -16.789 -25.165 1.00 75.02 141 ALA B O 1
ATOM 2398 N N . ARG B 1 142 ? 45.498 -16.396 -24.825 1.00 78.96 142 ARG B N 1
ATOM 2399 C CA . ARG B 1 142 ? 45.471 -15.200 -25.651 1.00 83.60 142 ARG B CA 1
ATOM 2400 C C . ARG B 1 142 ? 46.106 -14.037 -24.907 1.00 82.50 142 ARG B C 1
ATOM 2401 O O . ARG B 1 142 ? 46.081 -12.900 -25.375 1.00 84.17 142 ARG B O 1
ATOM 2409 N N . ARG B 1 143 ? 46.680 -14.329 -23.746 1.00 81.61 143 ARG B N 1
ATOM 2410 C CA . ARG B 1 143 ? 47.325 -13.304 -22.943 1.00 78.84 143 ARG B CA 1
ATOM 2411 C C . ARG B 1 143 ? 48.837 -13.521 -22.925 1.00 76.31 143 ARG B C 1
ATOM 2412 O O . ARG B 1 143 ? 49.598 -12.599 -22.631 1.00 77.17 143 ARG B O 1
ATOM 2420 N N . VAL B 1 144 ? 49.268 -14.735 -23.253 1.00 69.04 144 VAL B N 1
ATOM 2421 C CA . VAL B 1 144 ? 50.690 -15.060 -23.265 1.00 65.87 144 VAL B CA 1
ATOM 2422 C C . VAL B 1 144 ? 51.180 -15.462 -24.652 1.00 65.09 144 VAL B C 1
ATOM 2423 O O . VAL B 1 144 ? 52.372 -15.714 -24.853 1.00 65.73 144 VAL B O 1
ATOM 2427 N N . GLY B 1 145 ? 50.254 -15.526 -25.602 1.00 63.74 145 GLY B N 1
ATOM 2428 C CA . GLY B 1 145 ? 50.611 -15.888 -26.961 1.00 62.54 145 GLY B CA 1
ATOM 2429 C C . GLY B 1 145 ? 50.904 -17.362 -27.161 1.00 61.92 145 GLY B C 1
ATOM 2430 O O . GLY B 1 145 ? 51.910 -17.718 -27.775 1.00 62.58 145 GLY B O 1
ATOM 2431 N N . LYS B 1 146 ? 50.026 -18.221 -26.651 1.00 61.23 146 LYS B N 1
ATOM 2432 C CA . LYS B 1 146 ? 50.203 -19.664 -26.786 1.00 60.20 146 LYS B CA 1
ATOM 2433 C C . LYS B 1 146 ? 48.857 -20.355 -26.975 1.00 60.13 146 LYS B C 1
ATOM 2434 O O . LYS B 1 146 ? 47.811 -19.779 -26.676 1.00 59.93 146 LYS B O 1
ATOM 2440 N N . ALA B 1 147 ? 48.888 -21.586 -27.478 1.00 60.33 147 ALA B N 1
ATOM 2441 C CA . ALA B 1 147 ? 47.667 -22.351 -27.719 1.00 58.93 147 ALA B CA 1
ATOM 2442 C C . ALA B 1 147 ? 46.998 -22.755 -26.417 1.00 58.94 147 ALA B C 1
ATOM 2443 O O . ALA B 1 147 ? 47.668 -22.986 -25.412 1.00 61.16 147 ALA B O 1
ATOM 2445 N N . ARG B 1 148 ? 45.673 -22.849 -26.436 1.00 58.49 148 ARG B N 1
ATOM 2446 C CA . ARG B 1 148 ? 44.942 -23.224 -25.238 1.00 59.38 148 ARG B CA 1
ATOM 2447 C C . ARG B 1 148 ? 45.430 -24.571 -24.722 1.00 58.60 148 ARG B C 1
ATOM 2448 O O . ARG B 1 148 ? 45.499 -24.797 -23.515 1.00 59.03 148 ARG B O 1
ATOM 2456 N N . SER B 1 149 ? 45.767 -25.464 -25.645 1.00 56.80 149 SER B N 1
ATOM 2457 C CA . SER B 1 149 ? 46.247 -26.788 -25.272 1.00 55.63 149 SER B CA 1
ATOM 2458 C C . SER B 1 149 ? 47.562 -26.698 -24.495 1.00 53.27 149 SER B C 1
ATOM 2459 O O . SER B 1 149 ? 47.808 -27.488 -23.579 1.00 53.76 149 SER B O 1
ATOM 2462 N N . THR B 1 150 ? 48.401 -25.732 -24.859 1.00 49.31 150 THR B N 1
ATOM 2463 C CA . THR B 1 150 ? 49.684 -25.542 -24.190 1.00 46.10 150 THR B CA 1
ATOM 2464 C C . THR B 1 150 ? 49.461 -25.182 -22.724 1.00 42.74 150 THR B C 1
ATOM 2465 O O . THR B 1 150 ? 50.166 -25.662 -21.842 1.00 44.61 150 THR B O 1
ATOM 2469 N N . VAL B 1 151 ? 48.469 -24.339 -22.472 1.00 41.06 151 VAL B N 1
ATOM 2470 C CA . VAL B 1 151 ? 48.149 -23.919 -21.116 1.00 38.83 151 VAL B CA 1
ATOM 2471 C C . VAL B 1 151 ? 47.572 -25.081 -20.310 1.00 38.96 151 VAL B C 1
ATOM 2472 O O . VAL B 1 151 ? 47.958 -25.311 -19.163 1.00 38.87 151 VAL B O 1
ATOM 2476 N N . ALA B 1 152 ? 46.643 -25.811 -20.917 1.00 37.81 152 ALA B N 1
ATOM 2477 C CA . ALA B 1 152 ? 46.013 -26.948 -20.255 1.00 36.95 152 ALA B CA 1
ATOM 2478 C C . ALA B 1 152 ? 47.046 -28.024 -19.922 1.00 37.49 152 ALA B C 1
ATOM 2479 O O . ALA B 1 152 ? 47.000 -28.632 -18.852 1.00 37.68 152 ALA B O 1
ATOM 2481 N N . ASN B 1 153 ? 47.977 -28.260 -20.841 1.00 36.09 153 ASN B N 1
ATOM 2482 C CA . ASN B 1 153 ? 49.010 -29.262 -20.612 1.00 34.75 153 ASN B CA 1
ATOM 2483 C C . ASN B 1 153 ? 49.953 -28.869 -19.494 1.00 30.70 153 ASN B C 1
ATOM 2484 O O . ASN B 1 153 ? 50.375 -29.712 -18.703 1.00 29.90 153 ASN B O 1
ATOM 2489 N N . ALA B 1 154 ? 50.280 -27.585 -19.432 1.00 32.03 154 ALA B N 1
ATOM 2490 C CA . ALA B 1 154 ? 51.170 -27.071 -18.401 1.00 29.99 154 ALA B CA 1
ATOM 2491 C C . ALA B 1 154 ? 50.525 -27.242 -17.034 1.00 27.47 154 ALA B C 1
ATOM 2492 O O . ALA B 1 154 ? 51.180 -27.665 -16.085 1.00 25.79 154 ALA B O 1
ATOM 2494 N N . LEU B 1 155 ? 49.236 -26.913 -16.949 1.00 30.98 155 LEU B N 1
ATOM 2495 C CA . LEU B 1 155 ? 48.480 -27.005 -15.699 1.00 25.15 155 LEU B CA 1
ATOM 2496 C C . LEU B 1 155 ? 48.480 -28.405 -15.105 1.00 24.97 155 LEU B C 1
ATOM 2497 O O . LEU B 1 155 ? 48.536 -28.569 -13.884 1.00 23.71 155 LEU B O 1
ATOM 2502 N N . ARG B 1 156 ? 48.413 -29.410 -15.971 1.00 22.27 156 ARG B N 1
ATOM 2503 C CA . ARG B 1 156 ? 48.431 -30.795 -15.526 1.00 25.14 156 ARG B CA 1
ATOM 2504 C C . ARG B 1 156 ? 49.672 -31.102 -14.688 1.00 24.24 156 ARG B C 1
ATOM 2505 O O . ARG B 1 156 ? 49.606 -31.937 -13.784 1.00 22.00 156 ARG B O 1
ATOM 2513 N N . LEU B 1 157 ? 50.795 -30.439 -14.983 1.00 20.27 157 LEU B N 1
ATOM 2514 C CA . LEU B 1 157 ? 52.022 -30.683 -14.220 1.00 21.93 157 LEU B CA 1
ATOM 2515 C C . LEU B 1 157 ? 51.810 -30.472 -12.727 1.00 21.26 157 LEU B C 1
ATOM 2516 O O . LEU B 1 157 ? 52.428 -31.146 -11.915 1.00 20.58 157 LEU B O 1
ATOM 2521 N N . LEU B 1 158 ? 50.927 -29.543 -12.374 1.00 18.84 158 LEU B N 1
ATOM 2522 C CA . LEU B 1 158 ? 50.691 -29.237 -10.976 1.00 23.33 158 LEU B CA 1
ATOM 2523 C C . LEU B 1 158 ? 50.081 -30.328 -10.117 1.00 22.23 158 LEU B C 1
ATOM 2524 O O . LEU B 1 158 ? 49.963 -30.154 -8.913 1.00 26.36 158 LEU B O 1
ATOM 2529 N N . GLN B 1 159 ? 49.692 -31.449 -10.711 1.00 21.94 159 GLN B N 1
ATOM 2530 C CA . GLN B 1 159 ? 49.148 -32.519 -9.906 1.00 23.37 159 GLN B CA 1
ATOM 2531 C C . GLN B 1 159 ? 50.239 -33.547 -9.566 1.00 23.34 159 GLN B C 1
ATOM 2532 O O . GLN B 1 159 ? 49.992 -34.531 -8.868 1.00 23.62 159 GLN B O 1
ATOM 2538 N N . LEU B 1 160 ? 51.460 -33.290 -10.030 1.00 17.81 160 LEU B N 1
ATOM 2539 C CA . LEU B 1 160 ? 52.581 -34.176 -9.739 1.00 16.59 160 LEU B CA 1
ATOM 2540 C C . LEU B 1 160 ? 53.073 -33.919 -8.320 1.00 19.26 160 LEU B C 1
ATOM 2541 O O . LEU B 1 160 ? 52.936 -32.817 -7.795 1.00 21.22 160 LEU B O 1
ATOM 2546 N N . PRO B 1 161 ? 53.630 -34.942 -7.666 1.00 18.35 161 PRO B N 1
ATOM 2547 C CA . PRO B 1 161 ? 54.122 -34.720 -6.308 1.00 18.55 161 PRO B CA 1
ATOM 2548 C C . PRO B 1 161 ? 55.272 -33.700 -6.325 1.00 20.02 161 PRO B C 1
ATOM 2549 O O . PRO B 1 161 ? 55.982 -33.566 -7.320 1.00 15.61 161 PRO B O 1
ATOM 2553 N N . PRO B 1 162 ? 55.447 -32.948 -5.227 1.00 18.46 162 PRO B N 1
ATOM 2554 C CA . PRO B 1 162 ? 56.504 -31.931 -5.101 1.00 20.08 162 PRO B CA 1
ATOM 2555 C C . PRO B 1 162 ? 57.904 -32.366 -5.557 1.00 20.31 162 PRO B C 1
ATOM 2556 O O . PRO B 1 162 ? 58.574 -31.629 -6.268 1.00 20.93 162 PRO B O 1
ATOM 2560 N N . GLU B 1 163 ? 58.351 -33.550 -5.155 1.00 22.96 163 GLU B N 1
ATOM 2561 C CA . GLU B 1 163 ? 59.680 -34.010 -5.565 1.00 23.93 163 GLU B CA 1
ATOM 2562 C C . GLU B 1 163 ? 59.797 -34.206 -7.083 1.00 22.78 163 GLU B C 1
ATOM 2563 O O . GLU B 1 163 ? 60.866 -34.021 -7.659 1.00 20.69 163 GLU B O 1
ATOM 2569 N N . ALA B 1 164 ? 58.694 -34.543 -7.742 1.00 24.55 164 ALA B N 1
ATOM 2570 C CA . ALA B 1 164 ? 58.726 -34.731 -9.189 1.00 19.41 164 ALA B CA 1
ATOM 2571 C C . ALA B 1 164 ? 58.908 -33.372 -9.860 1.00 21.13 164 ALA B C 1
ATOM 2572 O O . ALA B 1 164 ? 59.665 -33.235 -10.824 1.00 16.29 164 ALA B O 1
ATOM 2574 N N . LEU B 1 165 ? 58.219 -32.363 -9.337 1.00 19.75 165 LEU B N 1
ATOM 2575 C CA . LEU B 1 165 ? 58.324 -31.015 -9.875 1.00 16.86 165 LEU B CA 1
ATOM 2576 C C . LEU B 1 165 ? 59.718 -30.429 -9.615 1.00 16.50 165 LEU B C 1
ATOM 2577 O O . LEU B 1 165 ? 60.209 -29.638 -10.413 1.00 14.21 165 LEU B O 1
ATOM 2582 N N . GLU B 1 166 ? 60.345 -30.799 -8.499 1.00 15.29 166 GLU B N 1
ATOM 2583 C CA . GLU B 1 166 ? 61.694 -30.315 -8.198 1.00 18.01 166 GLU B CA 1
ATOM 2584 C C . GLU B 1 166 ? 62.701 -30.942 -9.168 1.00 17.72 166 GLU B C 1
ATOM 2585 O O . GLU B 1 166 ? 63.593 -30.272 -9.672 1.00 20.74 166 GLU B O 1
ATOM 2591 N N . ALA B 1 167 ? 62.550 -32.235 -9.420 1.00 16.82 167 ALA B N 1
ATOM 2592 C CA . ALA B 1 167 ? 63.451 -32.936 -10.308 1.00 17.29 167 ALA B CA 1
ATOM 2593 C C . ALA B 1 167 ? 63.397 -32.267 -11.677 1.00 20.57 167 ALA B C 1
ATOM 2594 O O . ALA B 1 167 ? 64.425 -32.105 -12.356 1.00 21.07 167 ALA B O 1
ATOM 2596 N N . LEU B 1 168 ? 62.194 -31.850 -12.058 1.00 21.35 168 LEU B N 1
ATOM 2597 C CA . LEU B 1 168 ? 61.968 -31.182 -13.335 1.00 22.40 168 LEU B CA 1
ATOM 2598 C C . LEU B 1 168 ? 62.669 -29.816 -13.353 1.00 22.59 168 LEU B C 1
ATOM 2599 O O . LEU B 1 168 ? 63.307 -29.438 -14.330 1.00 18.62 168 LEU B O 1
ATOM 2604 N N . GLU B 1 169 ? 62.541 -29.065 -12.271 1.00 21.22 169 GLU B N 1
ATOM 2605 C CA . GLU B 1 169 ? 63.188 -27.771 -12.226 1.00 23.58 169 GLU B CA 1
ATOM 2606 C C . GLU B 1 169 ? 64.708 -27.916 -12.215 1.00 23.70 169 GLU B C 1
ATOM 2607 O O . GLU B 1 169 ? 65.406 -27.056 -12.746 1.00 25.12 169 GLU B O 1
ATOM 2613 N N . ARG B 1 170 ? 65.214 -28.993 -11.621 1.00 21.10 170 ARG B N 1
ATOM 2614 C CA . ARG B 1 170 ? 66.654 -29.226 -11.588 1.00 22.53 170 ARG B CA 1
ATOM 2615 C C . ARG B 1 170 ? 67.150 -29.733 -12.940 1.00 23.18 170 ARG B C 1
ATOM 2616 O O . ARG B 1 170 ? 68.342 -29.705 -13.218 1.00 19.56 170 ARG B O 1
ATOM 2624 N N . GLY B 1 171 ? 66.233 -30.206 -13.775 1.00 23.43 171 GLY B N 1
ATOM 2625 C CA . GLY B 1 171 ? 66.633 -30.712 -15.074 1.00 23.72 171 GLY B CA 1
ATOM 2626 C C . GLY B 1 171 ? 67.051 -32.169 -15.017 1.00 25.38 171 GLY B C 1
ATOM 2627 O O . GLY B 1 171 ? 67.656 -32.689 -15.963 1.00 24.48 171 GLY B O 1
ATOM 2628 N N . GLU B 1 172 ? 66.731 -32.832 -13.911 1.00 23.23 172 GLU B N 1
ATOM 2629 C CA . GLU B 1 172 ? 67.071 -34.234 -13.748 1.00 26.77 172 GLU B CA 1
ATOM 2630 C C . GLU B 1 172 ? 66.143 -35.098 -14.609 1.00 24.62 172 GLU B C 1
ATOM 2631 O O . GLU B 1 172 ? 66.475 -36.226 -14.938 1.00 26.29 172 GLU B O 1
ATOM 2637 N N . ILE B 1 173 ? 64.977 -34.561 -14.967 1.00 24.03 173 ILE B N 1
ATOM 2638 C CA . ILE B 1 173 ? 64.023 -35.281 -15.823 1.00 21.96 173 ILE B CA 1
ATOM 2639 C C . ILE B 1 173 ? 63.406 -34.242 -16.746 1.00 22.38 173 ILE B C 1
ATOM 2640 O O . ILE B 1 173 ? 63.496 -33.051 -16.469 1.00 17.98 173 ILE B O 1
ATOM 2645 N N . THR B 1 174 ? 62.771 -34.691 -17.826 1.00 17.87 174 THR B N 1
ATOM 2646 C CA . THR B 1 174 ? 62.158 -33.784 -18.795 1.00 18.72 174 THR B CA 1
ATOM 2647 C C . THR B 1 174 ? 60.654 -33.679 -18.627 1.00 18.55 174 THR B C 1
ATOM 2648 O O . THR B 1 174 ? 60.047 -34.438 -17.878 1.00 18.48 174 THR B O 1
ATOM 2652 N N . ALA B 1 175 ? 60.060 -32.746 -19.364 1.00 18.76 175 ALA B N 1
ATOM 2653 C CA . ALA B 1 175 ? 58.619 -32.533 -19.345 1.00 20.71 175 ALA B CA 1
ATOM 2654 C C . ALA B 1 175 ? 57.928 -33.806 -19.837 1.00 24.86 175 ALA B C 1
ATOM 2655 O O . ALA B 1 175 ? 56.814 -34.127 -19.418 1.00 23.18 175 ALA B O 1
ATOM 2657 N N . GLY B 1 176 ? 58.590 -34.525 -20.740 1.00 23.32 176 GLY B N 1
ATOM 2658 C CA . GLY B 1 176 ? 58.032 -35.770 -21.223 1.00 17.88 176 GLY B CA 1
ATOM 2659 C C . GLY B 1 176 ? 57.985 -36.786 -20.090 1.00 17.61 176 GLY B C 1
ATOM 2660 O O . GLY B 1 176 ? 56.984 -37.491 -19.945 1.00 18.14 176 GLY B O 1
ATOM 2661 N N . HIS B 1 177 ? 59.058 -36.874 -19.296 1.00 13.58 177 HIS B N 1
ATOM 2662 C CA . HIS B 1 177 ? 59.094 -37.804 -18.157 1.00 17.36 177 HIS B CA 1
ATOM 2663 C C . HIS B 1 177 ? 57.937 -37.469 -17.220 1.00 18.26 177 HIS B C 1
ATOM 2664 O O . HIS B 1 177 ? 57.251 -38.355 -16.705 1.00 19.98 177 HIS B O 1
ATOM 2671 N N . ALA B 1 178 ? 57.746 -36.170 -17.003 1.00 15.73 178 ALA B N 1
ATOM 2672 C CA . ALA B 1 178 ? 56.699 -35.678 -16.130 1.00 18.75 178 ALA B CA 1
ATOM 2673 C C . ALA B 1 178 ? 55.353 -36.150 -16.663 1.00 19.80 178 ALA B C 1
ATOM 2674 O O . ALA B 1 178 ? 54.501 -36.606 -15.896 1.00 18.59 178 ALA B O 1
ATOM 2676 N N . ARG B 1 179 ? 55.164 -36.057 -17.974 1.00 18.87 179 ARG B N 1
ATOM 2677 C CA . ARG B 1 179 ? 53.904 -36.512 -18.564 1.00 23.99 179 ARG B CA 1
ATOM 2678 C C . ARG B 1 179 ? 53.735 -38.021 -18.420 1.00 22.75 179 ARG B C 1
ATOM 2679 O O . ARG B 1 179 ? 52.613 -38.511 -18.286 1.00 20.97 179 ARG B O 1
ATOM 2687 N N . ALA B 1 180 ? 54.842 -38.761 -18.464 1.00 20.50 180 ALA B N 1
ATOM 2688 C CA . ALA B 1 180 ? 54.769 -40.206 -18.307 1.00 18.55 180 ALA B CA 1
ATOM 2689 C C . ALA B 1 180 ? 54.334 -40.517 -16.865 1.00 21.58 180 ALA B C 1
ATOM 2690 O O . ALA B 1 180 ? 53.551 -41.432 -16.627 1.00 22.82 180 ALA B O 1
ATOM 2692 N N . LEU B 1 181 ? 54.840 -39.745 -15.907 1.00 19.57 181 LEU B N 1
ATOM 2693 C CA . LEU B 1 181 ? 54.490 -39.960 -14.508 1.00 22.90 181 LEU B CA 1
ATOM 2694 C C . LEU B 1 181 ? 53.018 -39.674 -14.247 1.00 21.42 181 LEU B C 1
ATOM 2695 O O . LEU B 1 181 ? 52.403 -40.317 -13.398 1.00 16.41 181 LEU B O 1
ATOM 2700 N N . LEU B 1 182 ? 52.453 -38.721 -14.984 1.00 19.22 182 LEU B N 1
ATOM 2701 C CA . LEU B 1 182 ? 51.047 -38.379 -14.822 1.00 22.27 182 LEU B CA 1
ATOM 2702 C C . LEU B 1 182 ? 50.143 -39.530 -15.232 1.00 22.30 182 LEU B C 1
ATOM 2703 O O . LEU B 1 182 ? 48.985 -39.572 -14.835 1.00 20.63 182 LEU B O 1
ATOM 2708 N N . MET B 1 183 ? 50.676 -40.449 -16.033 1.00 20.75 183 MET B N 1
ATOM 2709 C CA . MET B 1 183 ? 49.904 -41.589 -16.503 1.00 21.78 183 MET B CA 1
ATOM 2710 C C . MET B 1 183 ? 49.868 -42.701 -15.468 1.00 20.70 183 MET B C 1
ATOM 2711 O O . MET B 1 183 ? 49.085 -43.635 -15.579 1.00 20.67 183 MET B O 1
ATOM 2716 N N . LEU B 1 184 ? 50.714 -42.596 -14.451 1.00 18.93 184 LEU B N 1
ATOM 2717 C CA . LEU B 1 184 ? 50.737 -43.596 -13.390 1.00 19.15 184 LEU B CA 1
ATOM 2718 C C . LEU B 1 184 ? 49.735 -43.175 -12.334 1.00 15.48 184 LEU B C 1
ATOM 2719 O O . LEU B 1 184 ? 49.434 -41.990 -12.199 1.00 17.21 184 LEU B O 1
ATOM 2724 N N . GLU B 1 185 ? 49.197 -44.139 -11.598 1.00 20.51 185 GLU B N 1
ATOM 2725 C CA . GLU B 1 185 ? 48.252 -43.815 -10.526 1.00 21.45 185 GLU B CA 1
ATOM 2726 C C . GLU B 1 185 ? 49.018 -42.975 -9.493 1.00 21.77 185 GLU B C 1
ATOM 2727 O O . GLU B 1 185 ? 50.202 -43.201 -9.247 1.00 22.59 185 GLU B O 1
ATOM 2733 N N . PRO B 1 186 ? 48.350 -41.998 -8.883 1.00 21.87 186 PRO B N 1
ATOM 2734 C CA . PRO B 1 186 ? 48.967 -41.118 -7.890 1.00 27.21 186 PRO B CA 1
ATOM 2735 C C . PRO B 1 186 ? 49.937 -41.787 -6.923 1.00 30.62 186 PRO B C 1
ATOM 2736 O O . PRO B 1 186 ? 51.057 -41.306 -6.722 1.00 27.99 186 PRO B O 1
ATOM 2740 N N . GLU B 1 187 ? 49.514 -42.904 -6.343 1.00 29.05 187 GLU B N 1
ATOM 2741 C CA . GLU B 1 187 ? 50.333 -43.593 -5.366 1.00 32.95 187 GLU B CA 1
ATOM 2742 C C . GLU B 1 187 ? 51.546 -44.342 -5.913 1.00 33.07 187 GLU B C 1
ATOM 2743 O O . GLU B 1 187 ? 52.260 -45.001 -5.156 1.00 30.66 187 GLU B O 1
ATOM 2749 N N . ASP B 1 188 ? 51.790 -44.245 -7.214 1.00 24.98 188 ASP B N 1
ATOM 2750 C CA . ASP B 1 188 ? 52.941 -44.927 -7.799 1.00 26.70 188 ASP B CA 1
ATOM 2751 C C . ASP B 1 188 ? 53.926 -43.923 -8.384 1.00 25.12 188 ASP B C 1
ATOM 2752 O O . ASP B 1 188 ? 55.018 -44.290 -8.807 1.00 24.27 188 ASP B O 1
ATOM 2757 N N . ARG B 1 189 ? 53.539 -42.651 -8.395 1.00 23.38 189 ARG B N 1
ATOM 2758 C CA . ARG B 1 189 ? 54.370 -41.613 -8.975 1.00 23.51 189 ARG B CA 1
ATOM 2759 C C . ARG B 1 189 ? 55.754 -41.455 -8.375 1.00 26.85 189 ARG B C 1
ATOM 2760 O O . ARG B 1 189 ? 56.719 -41.254 -9.112 1.00 21.84 189 ARG B O 1
ATOM 2768 N N . LEU B 1 190 ? 55.869 -41.554 -7.053 1.00 28.75 190 LEU B N 1
ATOM 2769 C CA . LEU B 1 190 ? 57.183 -41.441 -6.426 1.00 27.62 190 LEU B CA 1
ATOM 2770 C C . LEU B 1 190 ? 58.031 -42.642 -6.821 1.00 27.82 190 LEU B C 1
ATOM 2771 O O . LEU B 1 190 ? 59.217 -42.509 -7.113 1.00 26.19 190 LEU B O 1
ATOM 2776 N N . TRP B 1 191 ? 57.421 -43.823 -6.828 1.00 27.96 191 TRP B N 1
ATOM 2777 C CA . TRP B 1 191 ? 58.148 -45.015 -7.220 1.00 28.00 191 TRP B CA 1
ATOM 2778 C C . TRP B 1 191 ? 58.660 -44.841 -8.653 1.00 27.92 191 TRP B C 1
ATOM 2779 O O . TRP B 1 191 ? 59.821 -45.114 -8.946 1.00 25.04 191 TRP B O 1
ATOM 2790 N N . GLY B 1 192 ? 57.786 -44.380 -9.542 1.00 26.69 192 GLY B N 1
ATOM 2791 C CA . GLY B 1 192 ? 58.177 -44.196 -10.929 1.00 25.65 192 GLY B CA 1
ATOM 2792 C C . GLY B 1 192 ? 59.279 -43.168 -11.107 1.00 25.90 192 GLY B C 1
ATOM 2793 O O . GLY B 1 192 ? 60.159 -43.321 -11.959 1.00 17.68 192 GLY B O 1
ATOM 2794 N N . LEU B 1 193 ? 59.223 -42.112 -10.300 1.00 25.96 193 LEU B N 1
ATOM 2795 C CA . LEU B 1 193 ? 60.214 -41.051 -10.355 1.00 26.09 193 LEU B CA 1
ATOM 2796 C C . LEU B 1 193 ? 61.571 -41.648 -9.949 1.00 28.68 193 LEU B C 1
ATOM 2797 O O . LEU B 1 193 ? 62.584 -41.368 -10.583 1.00 28.14 193 LEU B O 1
ATOM 2802 N N . LYS B 1 194 ? 61.591 -42.469 -8.896 1.00 29.31 194 LYS B N 1
ATOM 2803 C CA . LYS B 1 194 ? 62.844 -43.083 -8.453 1.00 31.93 194 LYS B CA 1
ATOM 2804 C C . LYS B 1 194 ? 63.410 -43.963 -9.558 1.00 30.15 194 LYS B C 1
ATOM 2805 O O . LYS B 1 194 ? 64.616 -43.963 -9.792 1.00 27.51 194 LYS B O 1
ATOM 2811 N N . GLU B 1 195 ? 62.540 -44.717 -10.226 1.00 26.86 195 GLU B N 1
ATOM 2812 C CA . GLU B 1 195 ? 62.974 -45.588 -11.311 1.00 31.42 195 GLU B CA 1
ATOM 2813 C C . GLU B 1 195 ? 63.673 -44.779 -12.393 1.00 32.41 195 GLU B C 1
ATOM 2814 O O . GLU B 1 195 ? 64.797 -45.087 -12.786 1.00 34.03 195 GLU B O 1
ATOM 2820 N N . ILE B 1 196 ? 63.008 -43.731 -12.867 1.00 30.72 196 ILE B N 1
ATOM 2821 C CA . ILE B 1 196 ? 63.576 -42.886 -13.904 1.00 28.67 196 ILE B CA 1
ATOM 2822 C C . ILE B 1 196 ? 64.934 -42.333 -13.491 1.00 33.34 196 ILE B C 1
ATOM 2823 O O . ILE B 1 196 ? 65.869 -42.304 -14.292 1.00 29.07 196 ILE B O 1
ATOM 2828 N N . LEU B 1 197 ? 65.042 -41.896 -12.240 1.00 34.34 197 LEU B N 1
ATOM 2829 C CA . LEU B 1 197 ? 66.288 -41.320 -11.741 1.00 35.04 197 LEU B CA 1
ATOM 2830 C C . LEU B 1 197 ? 67.451 -42.291 -11.553 1.00 37.32 197 LEU B C 1
ATOM 2831 O O . LEU B 1 197 ? 68.553 -42.015 -12.021 1.00 36.08 197 LEU B O 1
ATOM 2836 N N . GLU B 1 198 ? 67.231 -43.420 -10.881 1.00 39.24 198 GLU B N 1
ATOM 2837 C CA . GLU B 1 198 ? 68.329 -44.359 -10.659 1.00 41.80 198 GLU B CA 1
ATOM 2838 C C . GLU B 1 198 ? 68.809 -45.006 -11.954 1.00 42.54 198 GLU B C 1
ATOM 2839 O O . GLU B 1 198 ? 70.015 -45.099 -12.188 1.00 44.18 198 GLU B O 1
ATOM 2845 N N . LYS B 1 199 ? 67.881 -45.462 -12.792 1.00 41.49 199 LYS B N 1
ATOM 2846 C CA . LYS B 1 199 ? 68.260 -46.027 -14.082 1.00 39.75 199 LYS B CA 1
ATOM 2847 C C . LYS B 1 199 ? 68.268 -44.759 -14.919 1.00 39.58 199 LYS B C 1
ATOM 2848 O O . LYS B 1 199 ? 67.859 -43.713 -14.429 1.00 44.11 199 LYS B O 1
ATOM 2854 N N . GLY B 1 200 ? 68.732 -44.802 -16.156 1.00 37.65 200 GLY B N 1
ATOM 2855 C CA . GLY B 1 200 ? 68.723 -43.562 -16.924 1.00 37.36 200 GLY B CA 1
ATOM 2856 C C . GLY B 1 200 ? 67.582 -43.550 -17.915 1.00 34.28 200 GLY B C 1
ATOM 2857 O O . GLY B 1 200 ? 67.754 -43.148 -19.064 1.00 36.19 200 GLY B O 1
ATOM 2858 N N . LEU B 1 201 ? 66.409 -43.970 -17.456 1.00 29.77 201 LEU B N 1
ATOM 2859 C CA . LEU B 1 201 ? 65.252 -44.077 -18.326 1.00 28.08 201 LEU B CA 1
ATOM 2860 C C . LEU B 1 201 ? 64.933 -42.882 -19.218 1.00 27.75 201 LEU B C 1
ATOM 2861 O O . LEU B 1 201 ? 64.963 -41.722 -18.794 1.00 27.01 201 LEU B O 1
ATOM 2866 N N . SER B 1 202 ? 64.643 -43.199 -20.474 1.00 20.44 202 SER B N 1
ATOM 2867 C CA . SER B 1 202 ? 64.276 -42.209 -21.473 1.00 21.71 202 SER B CA 1
ATOM 2868 C C . SER B 1 202 ? 62.774 -42.027 -21.311 1.00 19.14 202 SER B C 1
ATOM 2869 O O . SER B 1 202 ? 62.146 -42.766 -20.557 1.00 16.92 202 SER B O 1
ATOM 2872 N N . VAL B 1 203 ? 62.187 -41.055 -22.001 1.00 16.75 203 VAL B N 1
ATOM 2873 C CA . VAL B 1 203 ? 60.749 -40.877 -21.879 1.00 19.37 203 VAL B CA 1
ATOM 2874 C C . VAL B 1 203 ? 60.021 -42.155 -22.296 1.00 24.61 203 VAL B C 1
ATOM 2875 O O . VAL B 1 203 ? 59.131 -42.638 -21.584 1.00 25.96 203 VAL B O 1
ATOM 2879 N N . ARG B 1 204 ? 60.398 -42.702 -23.448 1.00 27.98 204 ARG B N 1
ATOM 2880 C CA . ARG B 1 204 ? 59.782 -43.938 -23.944 1.00 30.99 204 ARG B CA 1
ATOM 2881 C C . ARG B 1 204 ? 59.855 -45.014 -22.850 1.00 29.36 204 ARG B C 1
ATOM 2882 O O . ARG B 1 204 ? 58.892 -45.751 -22.625 1.00 27.52 204 ARG B O 1
ATOM 2890 N N . GLN B 1 205 ? 60.997 -45.098 -22.171 1.00 27.24 205 GLN B N 1
ATOM 2891 C CA . GLN B 1 205 ? 61.162 -46.078 -21.108 1.00 27.81 205 GLN B CA 1
ATOM 2892 C C . GLN B 1 205 ? 60.209 -45.811 -19.941 1.00 28.24 205 GLN B C 1
ATOM 2893 O O . GLN B 1 205 ? 59.672 -46.747 -19.353 1.00 28.83 205 GLN B O 1
ATOM 2899 N N . ALA B 1 206 ? 59.986 -44.541 -19.614 1.00 24.96 206 ALA B N 1
ATOM 2900 C CA . ALA B 1 206 ? 59.084 -44.212 -18.517 1.00 25.07 206 ALA B CA 1
ATOM 2901 C C . ALA B 1 206 ? 57.643 -44.550 -18.903 1.00 23.43 206 ALA B C 1
ATOM 2902 O O . ALA B 1 206 ? 56.818 -44.847 -18.048 1.00 21.86 206 ALA B O 1
ATOM 2904 N N . GLU B 1 207 ? 57.350 -44.516 -20.196 1.00 21.43 207 GLU B N 1
ATOM 2905 C CA . GLU B 1 207 ? 56.021 -44.851 -20.669 1.00 25.22 207 GLU B CA 1
ATOM 2906 C C . GLU B 1 207 ? 55.796 -46.327 -20.374 1.00 29.88 207 GLU B C 1
ATOM 2907 O O . GLU B 1 207 ? 54.679 -46.756 -20.058 1.00 31.35 207 GLU B O 1
ATOM 2913 N N . ALA B 1 208 ? 56.877 -47.092 -20.473 1.00 30.84 208 ALA B N 1
ATOM 2914 C CA . ALA B 1 208 ? 56.847 -48.521 -20.220 1.00 38.68 208 ALA B CA 1
ATOM 2915 C C . ALA B 1 208 ? 56.839 -48.793 -18.720 1.00 43.18 208 ALA B C 1
ATOM 2916 O O . ALA B 1 208 ? 56.930 -49.940 -18.296 1.00 45.35 208 ALA B O 1
ATOM 2918 N N . LEU B 1 209 ? 56.742 -47.741 -17.915 1.00 46.48 209 LEU B N 1
ATOM 2919 C CA . LEU B 1 209 ? 56.714 -47.917 -16.469 1.00 50.12 209 LEU B CA 1
ATOM 2920 C C . LEU B 1 209 ? 55.286 -48.010 -15.980 1.00 52.03 209 LEU B C 1
ATOM 2921 O O . LEU B 1 209 ? 55.032 -47.862 -14.788 1.00 59.31 209 LEU B O 1
ATOM 2926 N N . ARG B 1 210 ? 54.346 -48.246 -16.886 1.00 50.89 210 ARG B N 1
ATOM 2927 C CA . ARG B 1 210 ? 52.954 -48.353 -16.477 1.00 48.33 210 ARG B CA 1
ATOM 2928 C C . ARG B 1 210 ? 52.492 -49.800 -16.595 1.00 50.27 210 ARG B C 1
ATOM 2929 O O . ARG B 1 210 ? 51.940 -50.358 -15.655 1.00 44.82 210 ARG B O 1
ATOM 2937 N N . GLU B 1 211 ? 52.734 -50.402 -17.755 1.00 54.93 211 GLU B N 1
ATOM 2938 C CA . GLU B 1 211 ? 52.365 -51.794 -18.002 1.00 61.02 211 GLU B CA 1
ATOM 2939 C C . GLU B 1 211 ? 53.228 -52.730 -17.155 1.00 62.27 211 GLU B C 1
ATOM 2940 O O . GLU B 1 211 ? 52.950 -53.923 -17.044 1.00 63.73 211 GLU B O 1
ATOM 2946 N N . ARG B 1 212 ? 54.282 -52.185 -16.561 1.00 62.83 212 ARG B N 1
ATOM 2947 C CA . ARG B 1 212 ? 55.168 -52.982 -15.727 1.00 64.88 212 ARG B CA 1
ATOM 2948 C C . ARG B 1 212 ? 54.624 -53.069 -14.305 1.00 65.49 212 ARG B C 1
ATOM 2949 O O . ARG B 1 212 ? 54.994 -53.965 -13.546 1.00 67.63 212 ARG B O 1
ATOM 2957 N N . LEU B 1 213 ? 53.741 -52.143 -13.948 1.00 64.37 213 LEU B N 1
ATOM 2958 C CA . LEU B 1 213 ? 53.164 -52.131 -12.613 1.00 66.11 213 LEU B CA 1
ATOM 2959 C C . LEU B 1 213 ? 51.946 -53.032 -12.462 1.00 67.87 213 LEU B C 1
ATOM 2960 O O . LEU B 1 213 ? 51.086 -52.785 -11.616 1.00 70.45 213 LEU B O 1
ATOM 2965 N N . ALA B 1 214 ? 51.875 -54.078 -13.279 1.00 69.14 214 ALA B N 1
ATOM 2966 C CA . ALA B 1 214 ? 50.766 -55.023 -13.204 1.00 70.83 214 ALA B CA 1
ATOM 2967 C C . ALA B 1 214 ? 51.293 -56.450 -13.286 1.00 72.29 214 ALA B C 1
ATOM 2968 O O . ALA B 1 214 ? 50.650 -57.267 -13.979 1.00 75.26 214 ALA B O 1
ATOM 2970 N N . MET B 1 215 ? 52.331 -56.739 -12.648 1.00 71.86 215 MET B N 1
ATOM 2971 N N . VAL C 1 23 ? 18.740 -51.232 -1.404 1.00 36.29 23 VAL C N 1
ATOM 2972 C CA . VAL C 1 23 ? 19.683 -50.203 -1.957 1.00 38.37 23 VAL C CA 1
ATOM 2973 C C . VAL C 1 23 ? 19.837 -50.337 -3.466 1.00 35.74 23 VAL C C 1
ATOM 2974 O O . VAL C 1 23 ? 20.176 -51.403 -3.969 1.00 36.03 23 VAL C O 1
ATOM 2978 N N . VAL C 1 24 ? 19.606 -49.245 -4.183 1.00 33.87 24 VAL C N 1
ATOM 2979 C CA . VAL C 1 24 ? 19.720 -49.260 -5.636 1.00 33.11 24 VAL C CA 1
ATOM 2980 C C . VAL C 1 24 ? 20.531 -48.081 -6.144 1.00 33.95 24 VAL C C 1
ATOM 2981 O O . VAL C 1 24 ? 20.822 -47.146 -5.406 1.00 36.42 24 VAL C O 1
ATOM 2985 N N . ARG C 1 25 ? 20.886 -48.133 -7.418 1.00 33.24 25 ARG C N 1
ATOM 2986 C CA . ARG C 1 25 ? 21.670 -47.086 -8.040 1.00 35.14 25 ARG C CA 1
ATOM 2987 C C . ARG C 1 25 ? 20.739 -46.223 -8.892 1.00 34.26 25 ARG C C 1
ATOM 2988 O O . ARG C 1 25 ? 20.181 -46.698 -9.884 1.00 33.30 25 ARG C O 1
ATOM 2996 N N . LEU C 1 26 ? 20.564 -44.963 -8.496 1.00 26.82 26 LEU C N 1
ATOM 2997 C CA . LEU C 1 26 ? 19.684 -44.048 -9.222 1.00 25.44 26 LEU C CA 1
ATOM 2998 C C . LEU C 1 26 ? 20.436 -42.892 -9.868 1.00 24.50 26 LEU C C 1
ATOM 2999 O O . LEU C 1 26 ? 21.453 -42.433 -9.350 1.00 23.11 26 LEU C O 1
ATOM 3004 N N . PRO C 1 27 ? 19.955 -42.415 -11.025 1.00 25.64 27 PRO C N 1
ATOM 3005 C CA . PRO C 1 27 ? 20.627 -41.293 -11.687 1.00 23.45 27 PRO C CA 1
ATOM 3006 C C . PRO C 1 27 ? 20.326 -40.019 -10.914 1.00 26.42 27 PRO C C 1
ATOM 3007 O O . PRO C 1 27 ? 19.182 -39.771 -10.528 1.00 24.70 27 PRO C O 1
ATOM 3011 N N . LEU C 1 28 ? 21.359 -39.218 -10.682 1.00 22.16 28 LEU C N 1
ATOM 3012 C CA . LEU C 1 28 ? 21.217 -37.986 -9.928 1.00 23.07 28 LEU C CA 1
ATOM 3013 C C . LEU C 1 28 ? 20.176 -37.074 -10.564 1.00 21.50 28 LEU C C 1
ATOM 3014 O O . LEU C 1 28 ? 19.393 -36.426 -9.863 1.00 21.55 28 LEU C O 1
ATOM 3019 N N . ALA C 1 29 ? 20.148 -37.055 -11.893 1.00 21.15 29 ALA C N 1
ATOM 3020 C CA . ALA C 1 29 ? 19.208 -36.221 -12.638 1.00 20.76 29 ALA C CA 1
ATOM 3021 C C . ALA C 1 29 ? 17.749 -36.595 -12.361 1.00 21.82 29 ALA C C 1
ATOM 3022 O O . ALA C 1 29 ? 16.834 -35.830 -12.661 1.00 22.12 29 ALA C O 1
ATOM 3024 N N . SER C 1 30 ? 17.522 -37.766 -11.784 1.00 19.60 30 SER C N 1
ATOM 3025 C CA . SER C 1 30 ? 16.155 -38.145 -11.500 1.00 22.43 30 SER C CA 1
ATOM 3026 C C . SER C 1 30 ? 15.788 -37.999 -10.013 1.00 21.27 30 SER C C 1
ATOM 3027 O O . SER C 1 30 ? 14.776 -38.526 -9.558 1.00 16.78 30 SER C O 1
ATOM 3030 N N . ILE C 1 31 ? 16.607 -37.248 -9.272 1.00 20.00 31 ILE C N 1
ATOM 3031 C CA . ILE C 1 31 ? 16.359 -36.994 -7.853 1.00 19.21 31 ILE C CA 1
ATOM 3032 C C . ILE C 1 31 ? 16.315 -35.478 -7.629 1.00 19.53 31 ILE C C 1
ATOM 3033 O O . ILE C 1 31 ? 17.322 -34.785 -7.803 1.00 17.28 31 ILE C O 1
ATOM 3038 N N . ARG C 1 32 ? 15.147 -34.965 -7.255 1.00 13.91 32 ARG C N 1
ATOM 3039 C CA . ARG C 1 32 ? 14.994 -33.535 -7.014 1.00 17.78 32 ARG C CA 1
ATOM 3040 C C . ARG C 1 32 ? 15.312 -33.187 -5.561 1.00 16.41 32 ARG C C 1
ATOM 3041 O O . ARG C 1 32 ? 15.236 -34.028 -4.676 1.00 14.81 32 ARG C O 1
ATOM 3049 N N . PRO C 1 33 ? 15.652 -31.927 -5.296 1.00 15.68 33 PRO C N 1
ATOM 3050 C CA . PRO C 1 33 ? 15.966 -31.581 -3.909 1.00 22.81 33 PRO C CA 1
ATOM 3051 C C . PRO C 1 33 ? 14.810 -31.754 -2.914 1.00 27.02 33 PRO C C 1
ATOM 3052 O O . PRO C 1 33 ? 13.629 -31.841 -3.288 1.00 26.20 33 PRO C O 1
ATOM 3056 N N . ASN C 1 34 ? 15.174 -31.835 -1.642 1.00 26.92 34 ASN C N 1
ATOM 3057 C CA . ASN C 1 34 ? 14.203 -31.984 -0.570 1.00 25.59 34 ASN C CA 1
ATOM 3058 C C . ASN C 1 34 ? 13.509 -30.638 -0.355 1.00 19.54 34 ASN C C 1
ATOM 3059 O O . ASN C 1 34 ? 14.148 -29.658 0.004 1.00 20.36 34 ASN C O 1
ATOM 3064 N N . PRO C 1 35 ? 12.191 -30.570 -0.599 1.00 22.00 35 PRO C N 1
ATOM 3065 C CA . PRO C 1 35 ? 11.450 -29.314 -0.410 1.00 21.72 35 PRO C CA 1
ATOM 3066 C C . PRO C 1 35 ? 11.252 -28.958 1.076 1.00 23.93 35 PRO C C 1
ATOM 3067 O O . PRO C 1 35 ? 10.941 -27.810 1.420 1.00 19.94 35 PRO C O 1
ATOM 3071 N N . ARG C 1 36 ? 11.421 -29.944 1.956 1.00 21.53 36 ARG C N 1
ATOM 3072 C CA . ARG C 1 36 ? 11.269 -29.698 3.391 1.00 25.12 36 ARG C CA 1
ATOM 3073 C C . ARG C 1 36 ? 12.563 -29.121 3.954 1.00 23.06 36 ARG C C 1
ATOM 3074 O O . ARG C 1 36 ? 13.584 -29.805 4.025 1.00 24.61 36 ARG C O 1
ATOM 3082 N N . GLN C 1 37 ? 12.515 -27.858 4.351 1.00 24.23 37 GLN C N 1
ATOM 3083 C CA . GLN C 1 37 ? 13.693 -27.193 4.892 1.00 27.13 37 GLN C CA 1
ATOM 3084 C C . GLN C 1 37 ? 13.300 -26.499 6.191 1.00 27.72 37 GLN C C 1
ATOM 3085 O O . GLN C 1 37 ? 13.352 -25.277 6.295 1.00 29.70 37 GLN C O 1
ATOM 3091 N N . PRO C 1 38 ? 12.897 -27.281 7.202 1.00 30.71 38 PRO C N 1
ATOM 3092 C CA . PRO C 1 38 ? 12.486 -26.740 8.503 1.00 30.19 38 PRO C CA 1
ATOM 3093 C C . PRO C 1 38 ? 13.467 -25.744 9.136 1.00 29.23 38 PRO C C 1
ATOM 3094 O O . PRO C 1 38 ? 13.048 -24.748 9.730 1.00 29.99 38 PRO C O 1
ATOM 3098 N N . ARG C 1 39 ? 14.762 -26.001 9.004 1.00 26.37 39 ARG C N 1
ATOM 3099 C CA . ARG C 1 39 ? 15.767 -25.097 9.559 1.00 30.00 39 ARG C CA 1
ATOM 3100 C C . ARG C 1 39 ? 15.619 -23.691 8.966 1.00 31.05 39 ARG C C 1
ATOM 3101 O O . ARG C 1 39 ? 15.627 -22.687 9.685 1.00 26.36 39 ARG C O 1
ATOM 3109 N N . LYS C 1 40 ? 15.481 -23.623 7.648 1.00 29.99 40 LYS C N 1
ATOM 3110 C CA . LYS C 1 40 ? 15.335 -22.340 6.988 1.00 32.98 40 LYS C CA 1
ATOM 3111 C C . LYS C 1 40 ? 14.004 -21.705 7.344 1.00 31.83 40 LYS C C 1
ATOM 3112 O O . LYS C 1 40 ? 13.911 -20.489 7.528 1.00 32.13 40 LYS C O 1
ATOM 3118 N N . ARG C 1 41 ? 12.975 -22.534 7.456 1.00 31.83 41 ARG C N 1
ATOM 3119 C CA . ARG C 1 41 ? 11.646 -22.037 7.778 1.00 33.84 41 ARG C CA 1
ATOM 3120 C C . ARG C 1 41 ? 11.627 -21.425 9.168 1.00 31.63 41 ARG C C 1
ATOM 3121 O O . ARG C 1 41 ? 11.007 -20.382 9.389 1.00 32.89 41 ARG C O 1
ATOM 3129 N N . PHE C 1 42 ? 12.317 -22.077 10.100 1.00 31.01 42 PHE C N 1
ATOM 3130 C CA . PHE C 1 42 ? 12.404 -21.603 11.474 1.00 29.68 42 PHE C CA 1
ATOM 3131 C C . PHE C 1 42 ? 13.158 -20.281 11.561 1.00 29.40 42 PHE C C 1
ATOM 3132 O O . PHE C 1 42 ? 12.781 -19.390 12.321 1.00 31.50 42 PHE C O 1
ATOM 3140 N N . ALA C 1 43 ? 14.224 -20.152 10.780 1.00 28.37 43 ALA C N 1
ATOM 3141 C CA . ALA C 1 43 ? 15.004 -18.920 10.784 1.00 29.07 43 ALA C CA 1
ATOM 3142 C C . ALA C 1 43 ? 14.144 -17.748 10.300 1.00 27.17 43 ALA C C 1
ATOM 3143 O O . ALA C 1 43 ? 14.194 -16.666 10.871 1.00 29.56 43 ALA C O 1
ATOM 3145 N N . GLU C 1 44 ? 13.345 -17.977 9.260 1.00 27.61 44 GLU C N 1
ATOM 3146 C CA . GLU C 1 44 ? 12.475 -16.936 8.711 1.00 33.52 44 GLU C CA 1
ATOM 3147 C C . GLU C 1 44 ? 11.385 -16.554 9.702 1.00 33.77 44 GLU C C 1
ATOM 3148 O O . GLU C 1 44 ? 11.069 -15.374 9.859 1.00 29.82 44 GLU C O 1
ATOM 3154 N N . GLU C 1 45 ? 10.811 -17.559 10.360 1.00 34.34 45 GLU C N 1
ATOM 3155 C CA . GLU C 1 45 ? 9.753 -17.321 11.331 1.00 33.97 45 GLU C CA 1
ATOM 3156 C C . GLU C 1 45 ? 10.270 -16.467 12.478 1.00 33.66 45 GLU C C 1
ATOM 3157 O O . GLU C 1 45 ? 9.666 -15.453 12.825 1.00 33.04 45 GLU C O 1
ATOM 3163 N N . SER C 1 46 ? 11.397 -16.865 13.059 1.00 32.93 46 SER C N 1
ATOM 3164 C CA . SER C 1 46 ? 11.953 -16.114 14.178 1.00 35.06 46 SER C CA 1
ATOM 3165 C C . SER C 1 46 ? 12.436 -14.724 13.763 1.00 33.62 46 SER C C 1
ATOM 3166 O O . SER C 1 46 ? 12.362 -13.780 14.548 1.00 32.01 46 SER C O 1
ATOM 3169 N N . LEU C 1 47 ? 12.919 -14.601 12.530 1.00 34.77 47 LEU C N 1
ATOM 3170 C CA . LEU C 1 47 ? 13.383 -13.317 12.011 1.00 33.50 47 LEU C CA 1
ATOM 3171 C C . LEU C 1 47 ? 12.172 -12.383 11.997 1.00 37.00 47 LEU C C 1
ATOM 3172 O O . LEU C 1 47 ? 12.246 -11.232 12.434 1.00 37.20 47 LEU C O 1
ATOM 3177 N N . LYS C 1 48 ? 11.054 -12.896 11.489 1.00 34.89 48 LYS C N 1
ATOM 3178 C CA . LYS C 1 48 ? 9.816 -12.127 11.415 1.00 37.68 48 LYS C CA 1
ATOM 3179 C C . LYS C 1 48 ? 9.279 -11.789 12.801 1.00 36.44 48 LYS C C 1
ATOM 3180 O O . LYS C 1 48 ? 8.805 -10.679 13.030 1.00 32.91 48 LYS C O 1
ATOM 3186 N N . GLU C 1 49 ? 9.353 -12.745 13.723 1.00 36.23 49 GLU C N 1
ATOM 3187 C CA . GLU C 1 49 ? 8.867 -12.517 15.075 1.00 36.63 49 GLU C CA 1
ATOM 3188 C C . GLU C 1 49 ? 9.709 -11.448 15.777 1.00 38.45 49 GLU C C 1
ATOM 3189 O O . GLU C 1 49 ? 9.186 -10.672 16.580 1.00 35.94 49 GLU C O 1
ATOM 3195 N N . LEU C 1 50 ? 11.003 -11.399 15.457 1.00 35.48 50 LEU C N 1
ATOM 3196 C CA . LEU C 1 50 ? 11.897 -10.411 16.055 1.00 36.46 50 LEU C CA 1
ATOM 3197 C C . LEU C 1 50 ? 11.563 -9.047 15.461 1.00 35.60 50 LEU C C 1
ATOM 3198 O O . LEU C 1 50 ? 11.553 -8.041 16.159 1.00 33.89 50 LEU C O 1
ATOM 3203 N N . ALA C 1 51 ? 11.296 -9.030 14.162 1.00 36.26 51 ALA C N 1
ATOM 3204 C CA . ALA C 1 51 ? 10.955 -7.802 13.460 1.00 39.57 51 ALA C CA 1
ATOM 3205 C C . ALA C 1 51 ? 9.646 -7.195 13.963 1.00 42.80 51 ALA C C 1
ATOM 3206 O O . ALA C 1 51 ? 9.561 -5.987 14.181 1.00 44.88 51 ALA C O 1
ATOM 3208 N N . ASP C 1 52 ? 8.629 -8.034 14.133 1.00 44.53 52 ASP C N 1
ATOM 3209 C CA . ASP C 1 52 ? 7.322 -7.573 14.601 1.00 48.88 52 ASP C CA 1
ATOM 3210 C C . ASP C 1 52 ? 7.438 -6.899 15.961 1.00 48.74 52 ASP C C 1
ATOM 3211 O O . ASP C 1 52 ? 6.806 -5.877 16.213 1.00 53.41 52 ASP C O 1
ATOM 3216 N N . SER C 1 53 ? 8.252 -7.481 16.832 1.00 49.40 53 SER C N 1
ATOM 3217 C CA . SER C 1 53 ? 8.442 -6.952 18.171 1.00 47.81 53 SER C CA 1
ATOM 3218 C C . SER C 1 53 ? 9.171 -5.613 18.200 1.00 51.43 53 SER C C 1
ATOM 3219 O O . SER C 1 53 ? 8.849 -4.753 19.021 1.00 53.36 53 SER C O 1
ATOM 3222 N N . ILE C 1 54 ? 10.150 -5.424 17.318 1.00 51.07 54 ILE C N 1
ATOM 3223 C CA . ILE C 1 54 ? 10.884 -4.165 17.317 1.00 52.52 54 ILE C CA 1
ATOM 3224 C C . ILE C 1 54 ? 10.131 -3.036 16.618 1.00 52.34 54 ILE C C 1
ATOM 3225 O O . ILE C 1 54 ? 10.466 -1.869 16.796 1.00 49.45 54 ILE C O 1
ATOM 3230 N N . ARG C 1 55 ? 9.119 -3.372 15.822 1.00 54.68 55 ARG C N 1
ATOM 3231 C CA . ARG C 1 55 ? 8.335 -2.333 15.163 1.00 60.39 55 ARG C CA 1
ATOM 3232 C C . ARG C 1 55 ? 7.706 -1.497 16.266 1.00 62.47 55 ARG C C 1
ATOM 3233 O O . ARG C 1 55 ? 7.465 -0.301 16.102 1.00 63.50 55 ARG C O 1
ATOM 3241 N N . GLU C 1 56 ? 7.443 -2.151 17.394 1.00 65.14 56 GLU C N 1
ATOM 3242 C CA . GLU C 1 56 ? 6.820 -1.510 18.543 1.00 68.10 56 GLU C CA 1
ATOM 3243 C C . GLU C 1 56 ? 7.800 -0.735 19.413 1.00 68.25 56 GLU C C 1
ATOM 3244 O O . GLU C 1 56 ? 7.698 0.486 19.536 1.00 68.81 56 GLU C O 1
ATOM 3250 N N . LYS C 1 57 ? 8.747 -1.448 20.015 1.00 67.35 57 LYS C N 1
ATOM 3251 C CA . LYS C 1 57 ? 9.721 -0.818 20.895 1.00 66.69 57 LYS C CA 1
ATOM 3252 C C . LYS C 1 57 ? 11.066 -0.466 20.275 1.00 64.12 57 LYS C C 1
ATOM 3253 O O . LYS C 1 57 ? 11.949 0.030 20.970 1.00 65.86 57 LYS C O 1
ATOM 3259 N N . GLY C 1 58 ? 11.228 -0.703 18.979 1.00 61.58 58 GLY C N 1
ATOM 3260 C CA . GLY C 1 58 ? 12.499 -0.393 18.346 1.00 58.92 58 GLY C CA 1
ATOM 3261 C C . GLY C 1 58 ? 13.536 -1.457 18.657 1.00 57.82 58 GLY C C 1
ATOM 3262 O O . GLY C 1 58 ? 13.228 -2.458 19.301 1.00 58.70 58 GLY C O 1
ATOM 3263 N N . LEU C 1 59 ? 14.771 -1.243 18.220 1.00 56.49 59 LEU C N 1
ATOM 3264 C CA . LEU C 1 59 ? 15.824 -2.221 18.452 1.00 54.16 59 LEU C CA 1
ATOM 3265 C C . LEU C 1 59 ? 16.162 -2.509 19.908 1.00 54.48 59 LEU C C 1
ATOM 3266 O O . LEU C 1 59 ? 16.261 -1.607 20.737 1.00 50.33 59 LEU C O 1
ATOM 3271 N N . LEU C 1 60 ? 16.352 -3.795 20.189 1.00 56.23 60 LEU C N 1
ATOM 3272 C CA . LEU C 1 60 ? 16.700 -4.291 21.517 1.00 56.11 60 LEU C CA 1
ATOM 3273 C C . LEU C 1 60 ? 18.055 -3.746 21.972 1.00 56.65 60 LEU C C 1
ATOM 3274 O O . LEU C 1 60 ? 18.130 -2.753 22.700 1.00 54.90 60 LEU C O 1
ATOM 3279 N N . GLN C 1 61 ? 19.122 -4.415 21.548 1.00 57.14 61 GLN C N 1
ATOM 3280 C CA . GLN C 1 61 ? 20.471 -4.005 21.891 1.00 56.41 61 GLN C CA 1
ATOM 3281 C C . GLN C 1 61 ? 21.157 -3.382 20.690 1.00 53.39 61 GLN C C 1
ATOM 3282 O O . GLN C 1 61 ? 20.793 -3.644 19.547 1.00 52.75 61 GLN C O 1
ATOM 3288 N N . PRO C 1 62 ? 22.168 -2.544 20.940 1.00 51.30 62 PRO C N 1
ATOM 3289 C CA . PRO C 1 62 ? 22.929 -1.852 19.899 1.00 48.59 62 PRO C CA 1
ATOM 3290 C C . PRO C 1 62 ? 23.511 -2.745 18.816 1.00 44.98 62 PRO C C 1
ATOM 3291 O O . PRO C 1 62 ? 23.855 -3.897 19.065 1.00 46.51 62 PRO C O 1
ATOM 3295 N N . LEU C 1 63 ? 23.595 -2.204 17.607 1.00 43.50 63 LEU C N 1
ATOM 3296 C CA . LEU C 1 63 ? 24.206 -2.906 16.491 1.00 41.96 63 LEU C CA 1
ATOM 3297 C C . LEU C 1 63 ? 25.660 -2.475 16.614 1.00 42.64 63 LEU C C 1
ATOM 3298 O O . LEU C 1 63 ? 25.956 -1.494 17.290 1.00 45.39 63 LEU C O 1
ATOM 3303 N N . LEU C 1 64 ? 26.572 -3.195 15.983 1.00 42.23 64 LEU C N 1
ATOM 3304 C CA . LEU C 1 64 ? 27.968 -2.806 16.047 1.00 39.88 64 LEU C CA 1
ATOM 3305 C C . LEU C 1 64 ? 28.359 -2.474 14.618 1.00 39.10 64 LEU C C 1
ATOM 3306 O O . LEU C 1 64 ? 28.218 -3.305 13.719 1.00 38.05 64 LEU C O 1
ATOM 3311 N N . VAL C 1 65 ? 28.841 -1.255 14.406 1.00 36.81 65 VAL C N 1
ATOM 3312 C CA . VAL C 1 65 ? 29.220 -0.826 13.068 1.00 34.44 65 VAL C CA 1
ATOM 3313 C C . VAL C 1 65 ? 30.585 -0.154 13.005 1.00 36.07 65 VAL C C 1
ATOM 3314 O O . VAL C 1 65 ? 31.195 0.157 14.032 1.00 33.45 65 VAL C O 1
ATOM 3318 N N . ARG C 1 66 ? 31.064 0.050 11.785 1.00 36.83 66 ARG C N 1
ATOM 3319 C CA . ARG C 1 66 ? 32.330 0.731 11.567 1.00 41.28 66 ARG C CA 1
ATOM 3320 C C . ARG C 1 66 ? 32.109 1.744 10.451 1.00 45.26 66 ARG C C 1
ATOM 3321 O O . ARG C 1 66 ? 31.234 1.562 9.597 1.00 43.06 66 ARG C O 1
ATOM 3329 N N . PRO C 1 67 ? 32.883 2.838 10.455 1.00 48.09 67 PRO C N 1
ATOM 3330 C CA . PRO C 1 67 ? 32.755 3.877 9.429 1.00 51.57 67 PRO C CA 1
ATOM 3331 C C . PRO C 1 67 ? 33.116 3.369 8.034 1.00 55.23 67 PRO C C 1
ATOM 3332 O O . PRO C 1 67 ? 34.103 2.651 7.861 1.00 54.53 67 PRO C O 1
ATOM 3336 N N . GLN C 1 68 ? 32.308 3.742 7.047 1.00 58.71 68 GLN C N 1
ATOM 3337 C CA . GLN C 1 68 ? 32.540 3.342 5.661 1.00 64.40 68 GLN C CA 1
ATOM 3338 C C . GLN C 1 68 ? 32.019 4.381 4.678 1.00 65.61 68 GLN C C 1
ATOM 3339 O O . GLN C 1 68 ? 30.813 4.624 4.596 1.00 63.46 68 GLN C O 1
ATOM 3345 N N . GLY C 1 69 ? 32.941 4.987 3.935 1.00 66.04 69 GLY C N 1
ATOM 3346 C CA . GLY C 1 69 ? 32.576 5.994 2.957 1.00 67.90 69 GLY C CA 1
ATOM 3347 C C . GLY C 1 69 ? 31.691 7.101 3.503 1.00 69.84 69 GLY C C 1
ATOM 3348 O O . GLY C 1 69 ? 32.088 7.858 4.394 1.00 68.52 69 GLY C O 1
ATOM 3349 N N . ASP C 1 70 ? 30.481 7.193 2.962 1.00 70.65 70 ASP C N 1
ATOM 3350 C CA . ASP C 1 70 ? 29.534 8.212 3.381 1.00 71.33 70 ASP C CA 1
ATOM 3351 C C . ASP C 1 70 ? 28.860 7.820 4.694 1.00 70.34 70 ASP C C 1
ATOM 3352 O O . ASP C 1 70 ? 28.525 8.687 5.501 1.00 70.69 70 ASP C O 1
ATOM 3357 N N . GLY C 1 71 ? 28.680 6.515 4.912 1.00 69.32 71 GLY C N 1
ATOM 3358 C CA . GLY C 1 71 ? 28.029 6.041 6.128 1.00 65.70 71 GLY C CA 1
ATOM 3359 C C . GLY C 1 71 ? 28.746 4.972 6.945 1.00 62.87 71 GLY C C 1
ATOM 3360 O O . GLY C 1 71 ? 29.883 5.170 7.378 1.00 61.70 71 GLY C O 1
ATOM 3361 N N . TYR C 1 72 ? 28.077 3.839 7.168 1.00 59.05 72 TYR C N 1
ATOM 3362 C CA . TYR C 1 72 ? 28.658 2.751 7.955 1.00 53.91 72 TYR C CA 1
ATOM 3363 C C . TYR C 1 72 ? 28.459 1.361 7.356 1.00 50.75 72 TYR C C 1
ATOM 3364 O O . TYR C 1 72 ? 27.680 1.169 6.424 1.00 52.08 72 TYR C O 1
ATOM 3373 N N . GLU C 1 73 ? 29.174 0.396 7.923 1.00 45.14 73 GLU C N 1
ATOM 3374 C CA . GLU C 1 73 ? 29.112 -0.997 7.501 1.00 40.76 73 GLU C CA 1
ATOM 3375 C C . GLU C 1 73 ? 28.876 -1.845 8.748 1.00 38.19 73 GLU C C 1
ATOM 3376 O O . GLU C 1 73 ? 29.571 -1.687 9.748 1.00 37.79 73 GLU C O 1
ATOM 3382 N N . LEU C 1 74 ? 27.890 -2.733 8.687 1.00 37.63 74 LEU C N 1
ATOM 3383 C CA . LEU C 1 74 ? 27.561 -3.595 9.819 1.00 33.27 74 LEU C CA 1
ATOM 3384 C C . LEU C 1 74 ? 28.745 -4.484 10.170 1.00 30.46 74 LEU C C 1
ATOM 3385 O O . LEU C 1 74 ? 29.367 -5.062 9.286 1.00 27.99 74 LEU C O 1
ATOM 3390 N N . VAL C 1 75 ? 29.050 -4.595 11.459 1.00 29.10 75 VAL C N 1
ATOM 3391 C CA . VAL C 1 75 ? 30.170 -5.416 11.914 1.00 30.07 75 VAL C CA 1
ATOM 3392 C C . VAL C 1 75 ? 29.687 -6.573 12.795 1.00 31.07 75 VAL C C 1
ATOM 3393 O O . VAL C 1 75 ? 30.329 -7.628 12.860 1.00 28.17 75 VAL C O 1
ATOM 3397 N N . ALA C 1 76 ? 28.555 -6.370 13.468 1.00 30.68 76 ALA C N 1
ATOM 3398 C CA . ALA C 1 76 ? 27.972 -7.401 14.326 1.00 31.98 76 ALA C CA 1
ATOM 3399 C C . ALA C 1 76 ? 26.482 -7.155 14.556 1.00 31.64 76 ALA C C 1
ATOM 3400 O O . ALA C 1 76 ? 26.059 -6.015 14.726 1.00 32.62 76 ALA C O 1
ATOM 3402 N N . GLY C 1 77 ? 25.699 -8.235 14.568 1.00 32.42 77 GLY C N 1
ATOM 3403 C CA . GLY C 1 77 ? 24.262 -8.134 14.780 1.00 30.89 77 GLY C CA 1
ATOM 3404 C C . GLY C 1 77 ? 23.468 -8.205 13.486 1.00 32.59 77 GLY C C 1
ATOM 3405 O O . GLY C 1 77 ? 22.529 -7.435 13.273 1.00 34.14 77 GLY C O 1
ATOM 3406 N N . GLU C 1 78 ? 23.831 -9.145 12.621 1.00 32.08 78 GLU C N 1
ATOM 3407 C CA . GLU C 1 78 ? 23.158 -9.296 11.340 1.00 35.24 78 GLU C CA 1
ATOM 3408 C C . GLU C 1 78 ? 21.639 -9.484 11.472 1.00 35.17 78 GLU C C 1
ATOM 3409 O O . GLU C 1 78 ? 20.878 -8.794 10.801 1.00 36.92 78 GLU C O 1
ATOM 3415 N N . ARG C 1 79 ? 21.191 -10.401 12.328 1.00 35.86 79 ARG C N 1
ATOM 3416 C CA . ARG C 1 79 ? 19.751 -10.623 12.482 1.00 37.60 79 ARG C CA 1
ATOM 3417 C C . ARG C 1 79 ? 19.042 -9.411 13.062 1.00 38.23 79 ARG C C 1
ATOM 3418 O O . ARG C 1 79 ? 17.930 -9.064 12.653 1.00 37.21 79 ARG C O 1
ATOM 3426 N N . ARG C 1 80 ? 19.696 -8.768 14.018 1.00 40.02 80 ARG C N 1
ATOM 3427 C CA . ARG C 1 80 ? 19.149 -7.578 14.637 1.00 39.30 80 ARG C CA 1
ATOM 3428 C C . ARG C 1 80 ? 18.964 -6.561 13.502 1.00 38.65 80 ARG C C 1
ATOM 3429 O O . ARG C 1 80 ? 17.910 -5.937 13.359 1.00 39.88 80 ARG C O 1
ATOM 3437 N N . TYR C 1 81 ? 19.999 -6.437 12.677 1.00 36.27 81 TYR C N 1
ATOM 3438 C CA . TYR C 1 81 ? 20.022 -5.504 11.553 1.00 34.34 81 TYR C CA 1
ATOM 3439 C C . TYR C 1 81 ? 18.917 -5.772 10.536 1.00 35.47 81 TYR C C 1
ATOM 3440 O O . TYR C 1 81 ? 18.189 -4.859 10.141 1.00 37.03 81 TYR C O 1
ATOM 3449 N N . ARG C 1 82 ? 18.786 -7.025 10.119 1.00 34.62 82 ARG C N 1
ATOM 3450 C CA . ARG C 1 82 ? 17.773 -7.382 9.138 1.00 37.24 82 ARG C CA 1
ATOM 3451 C C . ARG C 1 82 ? 16.353 -7.305 9.671 1.00 37.45 82 ARG C C 1
ATOM 3452 O O . ARG C 1 82 ? 15.417 -7.051 8.916 1.00 39.72 82 ARG C O 1
ATOM 3460 N N . ALA C 1 83 ? 16.188 -7.515 10.972 1.00 37.23 83 ALA C N 1
ATOM 3461 C CA . ALA C 1 83 ? 14.862 -7.433 11.564 1.00 39.18 83 ALA C CA 1
ATOM 3462 C C . ALA C 1 83 ? 14.453 -5.962 11.617 1.00 40.21 83 ALA C C 1
ATOM 3463 O O . ALA C 1 83 ? 13.280 -5.629 11.462 1.00 43.60 83 ALA C O 1
ATOM 3465 N N . ALA C 1 84 ? 15.427 -5.084 11.830 1.00 40.14 84 ALA C N 1
ATOM 3466 C CA . ALA C 1 84 ? 15.158 -3.653 11.893 1.00 40.94 84 ALA C CA 1
ATOM 3467 C C . ALA C 1 84 ? 14.673 -3.178 10.532 1.00 43.25 84 ALA C C 1
ATOM 3468 O O . ALA C 1 84 ? 13.806 -2.305 10.439 1.00 43.61 84 ALA C O 1
ATOM 3470 N N . LEU C 1 85 ? 15.242 -3.754 9.478 1.00 42.39 85 LEU C N 1
ATOM 3471 C CA . LEU C 1 85 ? 14.842 -3.408 8.124 1.00 45.90 85 LEU C CA 1
ATOM 3472 C C . LEU C 1 85 ? 13.399 -3.859 7.904 1.00 45.61 85 LEU C C 1
ATOM 3473 O O . LEU C 1 85 ? 12.563 -3.079 7.452 1.00 45.67 85 LEU C O 1
ATOM 3478 N N . MET C 1 86 ? 13.114 -5.118 8.231 1.00 46.50 86 MET C N 1
ATOM 3479 C CA . MET C 1 86 ? 11.765 -5.660 8.086 1.00 47.02 86 MET C CA 1
ATOM 3480 C C . MET C 1 86 ? 10.759 -4.825 8.877 1.00 47.95 86 MET C C 1
ATOM 3481 O O . MET C 1 86 ? 9.645 -4.579 8.415 1.00 49.65 86 MET C O 1
ATOM 3486 N N . ALA C 1 87 ? 11.161 -4.395 10.070 1.00 48.19 87 ALA C N 1
ATOM 3487 C CA . ALA C 1 87 ? 10.304 -3.598 10.941 1.00 48.29 87 ALA C CA 1
ATOM 3488 C C . ALA C 1 87 ? 9.992 -2.228 10.342 1.00 50.83 87 ALA C C 1
ATOM 3489 O O . ALA C 1 87 ? 9.079 -1.531 10.795 1.00 49.52 87 ALA C O 1
ATOM 3491 N N . GLY C 1 88 ? 10.758 -1.848 9.323 1.00 51.98 88 GLY C N 1
ATOM 3492 C CA . GLY C 1 88 ? 10.550 -0.571 8.669 1.00 53.06 88 GLY C CA 1
ATOM 3493 C C . GLY C 1 88 ? 11.051 0.626 9.456 1.00 54.44 88 GLY C C 1
ATOM 3494 O O . GLY C 1 88 ? 10.569 1.740 9.254 1.00 56.71 88 GLY C O 1
ATOM 3495 N N . LEU C 1 89 ? 12.009 0.410 10.351 1.00 53.18 89 LEU C N 1
ATOM 3496 C CA . LEU C 1 89 ? 12.554 1.508 11.143 1.00 54.84 89 LEU C CA 1
ATOM 3497 C C . LEU C 1 89 ? 13.420 2.417 10.273 1.00 56.09 89 LEU C C 1
ATOM 3498 O O . LEU C 1 89 ? 14.039 1.962 9.309 1.00 53.91 89 LEU C O 1
ATOM 3503 N N . GLN C 1 90 ? 13.451 3.704 10.619 1.00 60.60 90 GLN C N 1
ATOM 3504 C CA . GLN C 1 90 ? 14.236 4.695 9.882 1.00 64.59 90 GLN C CA 1
ATOM 3505 C C . GLN C 1 90 ? 15.578 4.922 10.551 1.00 62.76 90 GLN C C 1
ATOM 3506 O O . GLN C 1 90 ? 16.563 5.276 9.906 1.00 63.21 90 GLN C O 1
ATOM 3512 N N . GLU C 1 91 ? 15.609 4.724 11.859 1.00 61.08 91 GLU C N 1
ATOM 3513 C CA . GLU C 1 91 ? 16.835 4.907 12.607 1.00 59.77 91 GLU C CA 1
ATOM 3514 C C . GLU C 1 91 ? 16.971 3.834 13.672 1.00 56.51 91 GLU C C 1
ATOM 3515 O O . GLU C 1 91 ? 15.979 3.328 14.191 1.00 55.23 91 GLU C O 1
ATOM 3521 N N . VAL C 1 92 ? 18.210 3.485 13.988 1.00 53.76 92 VAL C N 1
ATOM 3522 C CA . VAL C 1 92 ? 18.485 2.464 14.988 1.00 50.42 92 VAL C CA 1
ATOM 3523 C C . VAL C 1 92 ? 19.690 2.868 15.818 1.00 48.93 92 VAL C C 1
ATOM 3524 O O . VAL C 1 92 ? 20.559 3.601 15.353 1.00 50.45 92 VAL C O 1
ATOM 3528 N N . PRO C 1 93 ? 19.755 2.397 17.068 1.00 48.10 93 PRO C N 1
ATOM 3529 C CA . PRO C 1 93 ? 20.877 2.720 17.949 1.00 48.55 93 PRO C CA 1
ATOM 3530 C C . PRO C 1 93 ? 22.094 1.909 17.523 1.00 51.49 93 PRO C C 1
ATOM 3531 O O . PRO C 1 93 ? 21.974 0.732 17.174 1.00 51.68 93 PRO C O 1
ATOM 3535 N N . ALA C 1 94 ? 23.265 2.531 17.551 1.00 51.80 94 ALA C N 1
ATOM 3536 C CA . ALA C 1 94 ? 24.471 1.834 17.143 1.00 50.76 94 ALA C CA 1
ATOM 3537 C C . ALA C 1 94 ? 25.715 2.334 17.850 1.00 52.29 94 ALA C C 1
ATOM 3538 O O . ALA C 1 94 ? 25.694 3.339 18.565 1.00 53.25 94 ALA C O 1
ATOM 3540 N N . VAL C 1 95 ? 26.802 1.604 17.647 1.00 52.06 95 VAL C N 1
ATOM 3541 C CA . VAL C 1 95 ? 28.086 1.959 18.219 1.00 53.20 95 VAL C CA 1
ATOM 3542 C C . VAL C 1 95 ? 29.103 1.950 17.097 1.00 53.52 95 VAL C C 1
ATOM 3543 O O . VAL C 1 95 ? 29.363 0.906 16.503 1.00 54.26 95 VAL C O 1
ATOM 3547 N N . VAL C 1 96 ? 29.668 3.117 16.804 1.00 54.07 96 VAL C N 1
ATOM 3548 C CA . VAL C 1 96 ? 30.654 3.242 15.739 1.00 51.65 96 VAL C CA 1
ATOM 3549 C C . VAL C 1 96 ? 32.058 3.000 16.290 1.00 51.26 96 VAL C C 1
ATOM 3550 O O . VAL C 1 96 ? 32.444 3.587 17.295 1.00 51.79 96 VAL C O 1
ATOM 3554 N N . LYS C 1 97 ? 32.805 2.110 15.644 1.00 50.88 97 LYS C N 1
ATOM 3555 C CA . LYS C 1 97 ? 34.175 1.804 16.052 1.00 50.32 97 LYS C CA 1
ATOM 3556 C C . LYS C 1 97 ? 35.071 1.672 14.830 1.00 49.70 97 LYS C C 1
ATOM 3557 O O . LYS C 1 97 ? 34.711 0.994 13.870 1.00 49.33 97 LYS C O 1
ATOM 3563 N N . ASP C 1 98 ? 36.230 2.329 14.861 1.00 49.12 98 ASP C N 1
ATOM 3564 C CA . ASP C 1 98 ? 37.174 2.264 13.750 1.00 49.74 98 ASP C CA 1
ATOM 3565 C C . ASP C 1 98 ? 37.843 0.906 13.785 1.00 47.58 98 ASP C C 1
ATOM 3566 O O . ASP C 1 98 ? 38.637 0.624 14.679 1.00 46.63 98 ASP C O 1
ATOM 3571 N N . LEU C 1 99 ? 37.520 0.069 12.805 1.00 44.69 99 LEU C N 1
ATOM 3572 C CA . LEU C 1 99 ? 38.066 -1.276 12.730 1.00 39.07 99 LEU C CA 1
ATOM 3573 C C . LEU C 1 99 ? 38.640 -1.568 11.354 1.00 40.04 99 LEU C C 1
ATOM 3574 O O . LEU C 1 99 ? 38.015 -1.256 10.335 1.00 41.13 99 LEU C O 1
ATOM 3579 N N . THR C 1 100 ? 39.828 -2.166 11.322 1.00 36.38 100 THR C N 1
ATOM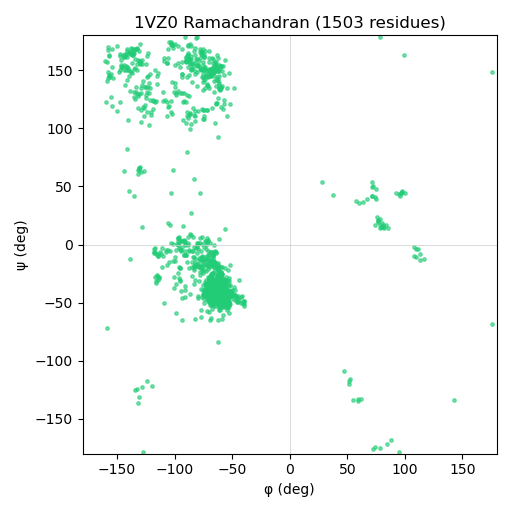 3580 C CA . THR C 1 100 ? 40.439 -2.519 10.048 1.00 38.31 100 THR C CA 1
ATOM 3581 C C . THR C 1 100 ? 39.712 -3.762 9.533 1.00 38.02 100 THR C C 1
ATOM 3582 O O . THR C 1 100 ? 39.017 -4.446 10.293 1.00 37.06 100 THR C O 1
ATOM 3586 N N . ASP C 1 101 ? 39.861 -4.052 8.248 1.00 35.28 101 ASP C N 1
ATOM 3587 C CA . ASP C 1 101 ? 39.209 -5.218 7.672 1.00 38.55 101 ASP C CA 1
ATOM 3588 C C . ASP C 1 101 ? 39.519 -6.454 8.503 1.00 39.32 101 ASP C C 1
ATOM 3589 O O . ASP C 1 101 ? 38.640 -7.260 8.813 1.00 37.66 101 ASP C O 1
ATOM 3594 N N . ARG C 1 102 ? 40.784 -6.578 8.871 1.00 39.60 102 ARG C N 1
ATOM 3595 C CA . ARG C 1 102 ? 41.263 -7.696 9.658 1.00 39.00 102 ARG C CA 1
ATOM 3596 C C . ARG C 1 102 ? 40.548 -7.828 11.013 1.00 38.47 102 ARG C C 1
ATOM 3597 O O . ARG C 1 102 ? 40.182 -8.937 11.418 1.00 39.00 102 ARG C O 1
ATOM 3605 N N . GLU C 1 103 ? 40.337 -6.708 11.704 1.00 37.32 103 GLU C N 1
ATOM 3606 C CA . GLU C 1 103 ? 39.662 -6.737 13.004 1.00 36.88 103 GLU C CA 1
ATOM 3607 C C . GLU C 1 103 ? 38.192 -7.097 12.818 1.00 36.34 103 GLU C C 1
ATOM 3608 O O . GLU C 1 103 ? 37.609 -7.812 13.635 1.00 35.67 103 GLU C O 1
ATOM 3614 N N . ALA C 1 104 ? 37.592 -6.579 11.749 1.00 34.80 104 ALA C N 1
ATOM 3615 C CA . ALA C 1 104 ? 36.187 -6.831 11.469 1.00 35.31 104 ALA C CA 1
ATOM 3616 C C . ALA C 1 104 ? 35.968 -8.319 11.235 1.00 36.30 104 ALA C C 1
ATOM 3617 O O . ALA C 1 104 ? 34.972 -8.890 11.682 1.00 34.14 104 ALA C O 1
ATOM 3619 N N . LEU C 1 105 ? 36.908 -8.941 10.535 1.00 36.33 105 LEU C N 1
ATOM 3620 C CA . LEU C 1 105 ? 36.824 -10.367 10.252 1.00 37.08 105 LEU C CA 1
ATOM 3621 C C . LEU C 1 105 ? 36.991 -11.140 11.553 1.00 36.94 105 LEU C C 1
ATOM 3622 O O . LEU C 1 105 ? 36.249 -12.081 11.833 1.00 38.62 105 LEU C O 1
ATOM 3627 N N . GLU C 1 106 ? 37.980 -10.737 12.341 1.00 37.65 106 GLU C N 1
ATOM 3628 C CA . GLU C 1 106 ? 38.241 -11.380 13.614 1.00 36.38 106 GLU C CA 1
ATOM 3629 C C . GLU C 1 106 ? 36.980 -11.297 14.485 1.00 36.66 106 GLU C C 1
ATOM 3630 O O . GLU C 1 106 ? 36.599 -12.273 15.132 1.00 34.13 106 GLU C O 1
ATOM 3636 N N . LEU C 1 107 ? 36.321 -10.142 14.486 1.00 33.12 107 LEU C N 1
ATOM 3637 C CA . LEU C 1 107 ? 35.112 -9.991 15.282 1.00 33.19 107 LEU C CA 1
ATOM 3638 C C . LEU C 1 107 ? 34.009 -10.899 14.746 1.00 31.40 107 LEU C C 1
ATOM 3639 O O . LEU C 1 107 ? 33.272 -11.507 15.514 1.00 29.70 107 LEU C O 1
ATOM 3644 N N . ALA C 1 108 ? 33.897 -10.996 13.427 1.00 25.53 108 ALA C N 1
ATOM 3645 C CA . ALA C 1 108 ? 32.866 -11.843 12.837 1.00 30.20 108 ALA C CA 1
ATOM 3646 C C . ALA C 1 108 ? 33.083 -13.300 13.240 1.00 30.80 108 ALA C C 1
ATOM 3647 O O . ALA C 1 108 ? 32.138 -14.010 13.583 1.00 33.42 108 ALA C O 1
ATOM 3649 N N . LEU C 1 109 ? 34.332 -13.743 13.200 1.00 30.70 109 LEU C N 1
ATOM 3650 C CA . LEU C 1 109 ? 34.643 -15.108 13.578 1.00 29.16 109 LEU C CA 1
ATOM 3651 C C . LEU C 1 109 ? 34.356 -15.327 15.057 1.00 29.25 109 LEU C C 1
ATOM 3652 O O . LEU C 1 109 ? 33.755 -16.330 15.429 1.00 27.56 109 LEU C O 1
ATOM 3657 N N . VAL C 1 110 ? 34.765 -14.379 15.895 1.00 32.37 110 VAL C N 1
ATOM 3658 C CA . VAL C 1 110 ? 34.554 -14.499 17.335 1.00 30.97 110 VAL C CA 1
ATOM 3659 C C . VAL C 1 110 ? 33.077 -14.514 17.748 1.00 31.20 110 VAL C C 1
ATOM 3660 O O . VAL C 1 110 ? 32.681 -15.330 18.586 1.00 30.16 110 VAL C O 1
ATOM 3664 N N . GLU C 1 111 ? 32.253 -13.641 17.170 1.00 31.03 111 GLU C N 1
ATOM 3665 C CA . GLU C 1 111 ? 30.844 -13.624 17.563 1.00 36.24 111 GLU C CA 1
ATOM 3666 C C . GLU C 1 111 ? 30.180 -14.921 17.117 1.00 37.06 111 GLU C C 1
ATOM 3667 O O . GLU C 1 111 ? 29.261 -15.432 17.754 1.00 33.33 111 GLU C O 1
ATOM 3673 N N . ASN C 1 112 ? 30.667 -15.458 16.012 1.00 37.52 112 ASN C N 1
ATOM 3674 C CA . ASN C 1 112 ? 30.138 -16.699 15.495 1.00 36.23 112 ASN C CA 1
ATOM 3675 C C . ASN C 1 112 ? 30.488 -17.845 16.453 1.00 36.04 112 ASN C C 1
ATOM 3676 O O . ASN C 1 112 ? 29.649 -18.698 16.756 1.00 35.50 112 ASN C O 1
ATOM 3681 N N . LEU C 1 113 ? 31.725 -17.848 16.942 1.00 30.12 113 LEU C N 1
ATOM 3682 C CA . LEU C 1 113 ? 32.188 -18.884 17.858 1.00 27.09 113 LEU C CA 1
ATOM 3683 C C . LEU C 1 113 ? 31.503 -18.857 19.225 1.00 27.26 113 LEU C C 1
ATOM 3684 O O . LEU C 1 113 ? 31.663 -19.777 20.016 1.00 28.91 113 LEU C O 1
ATOM 3689 N N . GLN C 1 114 ? 30.730 -17.814 19.496 1.00 26.83 114 GLN C N 1
ATOM 3690 C CA . GLN C 1 114 ? 30.046 -17.690 20.775 1.00 29.56 114 GLN C CA 1
ATOM 3691 C C . GLN C 1 114 ? 28.610 -18.210 20.741 1.00 30.76 114 GLN C C 1
ATOM 3692 O O . GLN C 1 114 ? 28.024 -18.518 21.786 1.00 28.88 114 GLN C O 1
ATOM 3698 N N . ARG C 1 115 ? 28.049 -18.295 19.540 1.00 28.70 115 ARG C N 1
ATOM 3699 C CA . ARG C 1 115 ? 26.676 -18.754 19.357 1.00 30.43 115 ARG C CA 1
ATOM 3700 C C . ARG C 1 115 ? 26.413 -20.158 19.884 1.00 30.81 115 ARG C C 1
ATOM 3701 O O . ARG C 1 115 ? 27.299 -21.006 19.902 1.00 34.16 115 ARG C O 1
ATOM 3709 N N . GLU C 1 116 ? 25.179 -20.385 20.320 1.00 31.84 116 GLU C N 1
ATOM 3710 C CA . GLU C 1 116 ? 24.749 -21.680 20.832 1.00 36.48 116 GLU C CA 1
ATOM 3711 C C . GLU C 1 116 ? 24.582 -22.622 19.640 1.00 37.36 116 GLU C C 1
ATOM 3712 O O . GLU C 1 116 ? 24.271 -23.802 19.786 1.00 34.68 116 GLU C O 1
ATOM 3718 N N . ASP C 1 117 ? 24.811 -22.050 18.465 1.00 37.11 117 ASP C N 1
ATOM 3719 C CA . ASP C 1 117 ? 24.716 -22.700 17.165 1.00 37.69 117 ASP C CA 1
ATOM 3720 C C . ASP C 1 117 ? 25.888 -23.596 16.772 1.00 34.09 117 ASP C C 1
ATOM 3721 O O . ASP C 1 117 ? 25.728 -24.502 15.971 1.00 31.80 117 ASP C O 1
ATOM 3726 N N . LEU C 1 118 ? 27.062 -23.308 17.323 1.00 35.74 118 LEU C N 1
ATOM 3727 C CA . LEU C 1 118 ? 28.306 -24.011 17.008 1.00 33.72 118 LEU C CA 1
ATOM 3728 C C . LEU C 1 118 ? 28.398 -25.535 17.081 1.00 30.86 118 LEU C C 1
ATOM 3729 O O . LEU C 1 118 ? 28.195 -26.116 18.136 1.00 29.03 118 LEU C O 1
ATOM 3734 N N . SER C 1 119 ? 28.727 -26.181 15.963 1.00 32.33 119 SER C N 1
ATOM 3735 C CA . SER C 1 119 ? 28.936 -27.630 15.980 1.00 32.43 119 SER C CA 1
ATOM 3736 C C . SER C 1 119 ? 30.435 -27.700 16.281 1.00 31.26 119 SER C C 1
ATOM 3737 O O . SER C 1 119 ? 31.152 -26.726 16.049 1.00 31.16 119 SER C O 1
ATOM 3740 N N . PRO C 1 120 ? 30.933 -28.827 16.810 1.00 30.41 120 PRO C N 1
ATOM 3741 C CA . PRO C 1 120 ? 32.372 -28.818 17.070 1.00 26.71 120 PRO C CA 1
ATOM 3742 C C . PRO C 1 120 ? 33.242 -28.674 15.819 1.00 26.08 120 PRO C C 1
ATOM 3743 O O . PRO C 1 120 ? 34.397 -28.260 15.912 1.00 27.82 120 PRO C O 1
ATOM 3747 N N . VAL C 1 121 ? 32.694 -28.988 14.649 1.00 24.77 121 VAL C N 1
ATOM 3748 C CA . VAL C 1 121 ? 33.469 -28.866 13.413 1.00 23.49 121 VAL C CA 1
ATOM 3749 C C . VAL C 1 121 ? 33.614 -27.388 13.040 1.00 25.23 121 VAL C C 1
ATOM 3750 O O . VAL C 1 121 ? 34.697 -26.924 12.673 1.00 21.13 121 VAL C O 1
ATOM 3754 N N . GLU C 1 122 ? 32.516 -26.650 13.142 1.00 24.35 122 GLU C N 1
ATOM 3755 C CA . GLU C 1 122 ? 32.537 -25.229 12.835 1.00 26.82 122 GLU C CA 1
ATOM 3756 C C . GLU C 1 122 ? 33.424 -24.535 13.849 1.00 25.96 122 GLU C C 1
ATOM 3757 O O . GLU C 1 122 ? 34.119 -23.572 13.527 1.00 27.97 122 GLU C O 1
ATOM 3763 N N . GLU C 1 123 ? 33.389 -25.030 15.079 1.00 20.61 123 GLU C N 1
ATOM 3764 C CA . GLU C 1 123 ? 34.206 -24.463 16.128 1.00 26.90 123 GLU C CA 1
ATOM 3765 C C . GLU C 1 123 ? 35.664 -24.545 15.688 1.00 27.61 123 GLU C C 1
ATOM 3766 O O . GLU C 1 123 ? 36.396 -23.566 15.768 1.00 24.79 123 GLU C O 1
ATOM 3772 N N . ALA C 1 124 ? 36.070 -25.725 15.220 1.00 24.97 124 ALA C N 1
ATOM 3773 C CA . ALA C 1 124 ? 37.435 -25.944 14.768 1.00 23.32 124 ALA C CA 1
ATOM 3774 C C . ALA C 1 124 ? 37.797 -25.061 13.570 1.00 23.68 124 ALA C C 1
ATOM 3775 O O . ALA C 1 124 ? 38.879 -24.492 13.536 1.00 22.85 124 ALA C O 1
ATOM 3777 N N . ARG C 1 125 ? 36.897 -24.939 12.596 1.00 21.65 125 ARG C N 1
ATOM 3778 C CA . ARG C 1 125 ? 37.180 -24.113 11.422 1.00 23.49 125 ARG C CA 1
ATOM 3779 C C . ARG C 1 125 ? 37.383 -22.654 11.823 1.00 24.49 125 ARG C C 1
ATOM 3780 O O . ARG C 1 125 ? 38.205 -21.943 11.229 1.00 21.98 125 ARG C O 1
ATOM 3788 N N . GLY C 1 126 ? 36.623 -22.217 12.824 1.00 22.38 126 GLY C N 1
ATOM 3789 C CA . GLY C 1 126 ? 36.737 -20.854 13.307 1.00 22.49 126 GLY C CA 1
ATOM 3790 C C . GLY C 1 126 ? 38.104 -20.613 13.919 1.00 21.78 126 GLY C C 1
ATOM 3791 O O . GLY C 1 126 ? 38.778 -19.639 13.587 1.00 21.15 126 GLY C O 1
ATOM 3792 N N . TYR C 1 127 ? 38.524 -21.506 14.809 1.00 21.38 127 TYR C N 1
ATOM 3793 C CA . TYR C 1 127 ? 39.827 -21.367 15.454 1.00 25.89 127 TYR C CA 1
ATOM 3794 C C . TYR C 1 127 ? 40.917 -21.342 14.392 1.00 28.35 127 TYR C C 1
ATOM 3795 O O . TYR C 1 127 ? 41.822 -20.511 14.439 1.00 30.42 127 TYR C O 1
ATOM 3804 N N . GLN C 1 128 ? 40.824 -22.247 13.426 1.00 28.48 128 GLN C N 1
ATOM 3805 C CA . GLN C 1 128 ? 41.819 -22.302 12.366 1.00 30.51 128 GLN C CA 1
ATOM 3806 C C . GLN C 1 128 ? 41.891 -21.001 11.569 1.00 29.75 128 GLN C C 1
ATOM 3807 O O . GLN C 1 128 ? 42.974 -20.570 11.169 1.00 34.83 128 GLN C O 1
ATOM 3813 N N . ALA C 1 129 ? 40.742 -20.382 11.330 1.00 27.44 129 ALA C N 1
ATOM 3814 C CA . ALA C 1 129 ? 40.709 -19.134 10.587 1.00 30.45 129 ALA C CA 1
ATOM 3815 C C . ALA C 1 129 ? 41.411 -18.039 11.395 1.00 33.46 129 ALA C C 1
ATOM 3816 O O . ALA C 1 129 ? 42.132 -17.213 10.837 1.00 34.60 129 ALA C O 1
ATOM 3818 N N . LEU C 1 130 ? 41.199 -18.034 12.709 1.00 33.61 130 LEU C N 1
ATOM 3819 C CA . LEU C 1 130 ? 41.825 -17.033 13.561 1.00 34.99 130 LEU C CA 1
ATOM 3820 C C . LEU C 1 130 ? 43.344 -17.210 13.561 1.00 39.83 130 LEU C C 1
ATOM 3821 O O . LEU C 1 130 ? 44.087 -16.228 13.580 1.00 38.91 130 LEU C O 1
ATOM 3826 N N . LEU C 1 131 ? 43.795 -18.461 13.527 1.00 40.14 131 LEU C N 1
ATOM 3827 C CA . LEU C 1 131 ? 45.222 -18.761 13.497 1.00 41.80 131 LEU C CA 1
ATOM 3828 C C . LEU C 1 131 ? 45.825 -18.257 12.190 1.00 42.93 131 LEU C C 1
ATOM 3829 O O . LEU C 1 131 ? 46.913 -17.682 12.179 1.00 42.15 131 LEU C O 1
ATOM 3834 N N . GLU C 1 132 ? 45.115 -18.492 11.089 1.00 41.67 132 GLU C N 1
ATOM 3835 C CA . GLU C 1 132 ? 45.584 -18.073 9.775 1.00 42.50 132 GLU C CA 1
ATOM 3836 C C . GLU C 1 132 ? 45.701 -16.562 9.688 1.00 43.95 132 GLU C C 1
ATOM 3837 O O . GLU C 1 132 ? 46.403 -16.029 8.830 1.00 44.86 132 GLU C O 1
ATOM 3843 N N . MET C 1 133 ? 45.009 -15.874 10.584 1.00 43.33 133 MET C N 1
ATOM 3844 C CA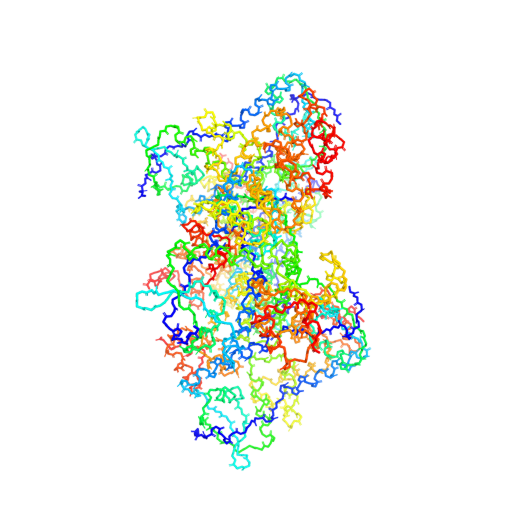 . MET C 1 133 ? 45.053 -14.428 10.607 1.00 46.32 133 MET C CA 1
ATOM 3845 C C . MET C 1 133 ? 46.198 -13.935 11.485 1.00 48.13 133 MET C C 1
ATOM 3846 O O . MET C 1 133 ? 46.392 -12.737 11.652 1.00 46.64 133 MET C O 1
ATOM 3851 N N . GLY C 1 134 ? 46.960 -14.867 12.044 1.00 48.44 134 GLY C N 1
ATOM 3852 C CA . GLY C 1 134 ? 48.084 -14.476 12.873 1.00 49.28 134 GLY C CA 1
ATOM 3853 C C . GLY C 1 134 ? 47.950 -14.687 14.370 1.00 49.95 134 GLY C C 1
ATOM 3854 O O . GLY C 1 134 ? 48.933 -14.542 15.098 1.00 49.97 134 GLY C O 1
ATOM 3855 N N . LEU C 1 135 ? 46.755 -15.023 14.847 1.00 48.16 135 LEU C N 1
ATOM 3856 C CA . LEU C 1 135 ? 46.580 -15.239 16.277 1.00 50.03 135 LEU C CA 1
ATOM 3857 C C . LEU C 1 135 ? 47.163 -16.552 16.760 1.00 52.14 135 LEU C C 1
ATOM 3858 O O . LEU C 1 135 ? 47.435 -17.464 15.975 1.00 53.68 135 LEU C O 1
ATOM 3863 N N . THR C 1 136 ? 47.344 -16.626 18.074 1.00 54.53 136 THR C N 1
ATOM 3864 C CA . THR C 1 136 ? 47.879 -17.804 18.728 1.00 54.57 136 THR C CA 1
ATOM 3865 C C . THR C 1 136 ? 46.709 -18.479 19.415 1.00 55.47 136 THR C C 1
ATOM 3866 O O . THR C 1 136 ? 45.675 -17.849 19.662 1.00 51.48 136 THR C O 1
ATOM 3870 N N . GLN C 1 137 ? 46.874 -19.759 19.727 1.00 57.80 137 GLN C N 1
ATOM 3871 C CA . GLN C 1 137 ? 45.827 -20.509 20.400 1.00 60.51 137 GLN C CA 1
ATOM 3872 C C . GLN C 1 137 ? 45.468 -19.793 21.698 1.00 60.62 137 GLN C C 1
ATOM 3873 O O . GLN C 1 137 ? 44.311 -19.780 22.115 1.00 60.07 137 GLN C O 1
ATOM 3879 N N . GLU C 1 138 ? 46.474 -19.181 22.317 1.00 62.21 138 GLU C N 1
ATOM 3880 C CA . GLU C 1 138 ? 46.296 -18.453 23.565 1.00 63.48 138 GLU C CA 1
ATOM 3881 C C . GLU C 1 138 ? 45.324 -17.291 23.391 1.00 62.42 138 GLU C C 1
ATOM 3882 O O . GLU C 1 138 ? 44.334 -17.186 24.117 1.00 61.90 138 GLU C O 1
ATOM 3888 N N . GLU C 1 139 ? 45.610 -16.421 22.427 1.00 61.78 139 GLU C N 1
ATOM 3889 C CA . GLU C 1 139 ? 44.765 -15.259 22.153 1.00 62.28 139 GLU C CA 1
ATOM 3890 C C . GLU C 1 139 ? 43.392 -15.723 21.684 1.00 59.41 139 GLU C C 1
ATOM 3891 O O . GLU C 1 139 ? 42.367 -15.137 22.041 1.00 58.29 139 GLU C O 1
ATOM 3897 N N . VAL C 1 140 ? 43.391 -16.771 20.864 1.00 56.52 140 VAL C N 1
ATOM 3898 C CA . VAL C 1 140 ? 42.161 -17.355 20.346 1.00 50.66 140 VAL C CA 1
ATOM 3899 C C . VAL C 1 140 ? 41.338 -17.827 21.539 1.00 50.17 140 VAL C C 1
ATOM 3900 O O . VAL C 1 140 ? 40.165 -17.476 21.682 1.00 45.91 140 VAL C O 1
ATOM 3904 N N . ALA C 1 141 ? 41.974 -18.621 22.395 1.00 49.01 141 ALA C N 1
ATOM 3905 C CA . ALA C 1 141 ? 41.330 -19.158 23.586 1.00 53.41 141 ALA C CA 1
ATOM 3906 C C . ALA C 1 141 ? 40.783 -18.022 24.437 1.00 56.95 141 ALA C C 1
ATOM 3907 O O . ALA C 1 141 ? 39.656 -18.083 24.933 1.00 54.17 141 ALA C O 1
ATOM 3909 N N . ARG C 1 142 ? 41.595 -16.986 24.605 1.00 61.16 142 ARG C N 1
ATOM 3910 C CA . ARG C 1 142 ? 41.195 -15.829 25.386 1.00 66.95 142 ARG C CA 1
ATOM 3911 C C . ARG C 1 142 ? 39.986 -15.173 24.748 1.00 66.30 142 ARG C C 1
ATOM 3912 O O . ARG C 1 142 ? 38.946 -15.013 25.382 1.00 69.05 142 ARG C O 1
ATOM 3920 N N . ARG C 1 143 ? 40.125 -14.805 23.483 1.00 66.00 143 ARG C N 1
ATOM 3921 C CA . ARG C 1 143 ? 39.041 -14.154 22.772 1.00 65.21 143 ARG C CA 1
ATOM 3922 C C . ARG C 1 143 ? 37.738 -14.953 22.822 1.00 63.87 143 ARG C C 1
ATOM 3923 O O . ARG C 1 143 ? 36.659 -14.387 22.649 1.00 63.87 143 ARG C O 1
ATOM 3931 N N . VAL C 1 144 ? 37.830 -16.258 23.070 1.00 60.98 144 VAL C N 1
ATOM 3932 C CA . VAL C 1 144 ? 36.625 -17.085 23.130 1.00 58.45 144 VAL C CA 1
ATOM 3933 C C . VAL C 1 144 ? 36.316 -17.618 24.526 1.00 57.88 144 VAL C C 1
ATOM 3934 O O . VAL C 1 144 ? 35.254 -18.196 24.750 1.00 60.03 144 VAL C O 1
ATOM 3938 N N . GLY C 1 145 ? 37.243 -17.426 25.458 1.00 56.62 145 GLY C N 1
ATOM 3939 C CA . GLY C 1 145 ? 37.029 -17.884 26.819 1.00 55.79 145 GLY C CA 1
ATOM 3940 C C . GLY C 1 145 ? 37.100 -19.386 27.022 1.00 53.98 145 GLY C C 1
ATOM 3941 O O . GLY C 1 145 ? 36.201 -19.978 27.622 1.00 53.52 145 GLY C O 1
ATOM 3942 N N . LYS C 1 146 ? 38.169 -20.005 26.530 1.00 53.03 146 LYS C N 1
ATOM 3943 C CA . LYS C 1 146 ? 38.353 -21.445 26.670 1.00 52.50 146 LYS C CA 1
ATOM 3944 C C . LYS C 1 146 ? 39.829 -21.772 26.852 1.00 53.47 146 LYS C C 1
ATOM 3945 O O . LYS C 1 146 ? 40.692 -20.940 26.571 1.00 54.98 146 LYS C O 1
ATOM 3951 N N . ALA C 1 147 ? 40.117 -22.978 27.331 1.00 53.67 147 ALA C N 1
ATOM 3952 C CA . ALA C 1 147 ? 41.497 -23.393 27.553 1.00 52.15 147 ALA C CA 1
ATOM 3953 C C . ALA C 1 147 ? 42.227 -23.618 26.235 1.00 53.54 147 ALA C C 1
ATOM 3954 O O . ALA C 1 147 ? 41.614 -23.978 25.230 1.00 54.45 147 ALA C O 1
ATOM 3956 N N . ARG C 1 148 ? 43.539 -23.402 26.243 1.00 53.41 148 ARG C N 1
ATOM 3957 C CA . ARG C 1 148 ? 44.335 -23.594 25.043 1.00 55.51 148 ARG C CA 1
ATOM 3958 C C . ARG C 1 148 ? 44.183 -25.032 24.546 1.00 55.70 148 ARG C C 1
ATOM 3959 O O . ARG C 1 148 ? 44.157 -25.284 23.341 1.00 57.60 148 ARG C O 1
ATOM 3967 N N . SER C 1 149 ? 44.079 -25.970 25.483 1.00 53.28 149 SER C N 1
ATOM 3968 C CA . SER C 1 149 ? 43.933 -27.378 25.138 1.00 52.03 149 SER C CA 1
ATOM 3969 C C . SER C 1 149 ? 42.616 -27.623 24.407 1.00 48.30 149 SER C C 1
ATOM 3970 O O . SER C 1 149 ? 42.540 -28.482 23.530 1.00 50.60 149 SER C O 1
ATOM 3973 N N . THR C 1 150 ? 41.579 -26.876 24.768 1.00 43.11 150 THR C N 1
ATOM 3974 C CA . THR C 1 150 ? 40.289 -27.029 24.109 1.00 42.88 150 THR C CA 1
ATOM 3975 C C . THR C 1 150 ? 40.406 -26.631 22.639 1.00 43.56 150 THR C C 1
ATOM 3976 O O . THR C 1 150 ? 39.823 -27.271 21.764 1.00 45.04 150 THR C O 1
ATOM 3980 N N . VAL C 1 151 ? 41.165 -25.573 22.377 1.00 41.57 151 VAL C N 1
ATOM 3981 C CA . VAL C 1 151 ? 41.371 -25.093 21.016 1.00 38.16 151 VAL C CA 1
ATOM 3982 C C . VAL C 1 151 ? 42.209 -26.072 20.203 1.00 36.45 151 VAL C C 1
ATOM 3983 O O . VAL C 1 151 ? 41.883 -26.371 19.052 1.00 37.56 151 VAL C O 1
ATOM 3987 N N . ALA C 1 152 ? 43.287 -26.567 20.802 1.00 33.03 152 ALA C N 1
ATOM 3988 C CA . ALA C 1 152 ? 44.170 -27.510 20.121 1.00 33.74 152 ALA C CA 1
ATOM 3989 C C . ALA C 1 152 ? 43.413 -28.786 19.767 1.00 33.75 152 ALA C C 1
ATOM 3990 O O . ALA C 1 152 ? 43.563 -29.329 18.670 1.00 33.47 152 ALA C O 1
ATOM 3992 N N . ASN C 1 153 ? 42.598 -29.262 20.701 1.00 33.63 153 ASN C N 1
ATOM 3993 C CA . ASN C 1 153 ? 41.814 -30.468 20.479 1.00 36.16 153 ASN C CA 1
ATOM 3994 C C . ASN C 1 153 ? 40.779 -30.301 19.378 1.00 34.73 153 ASN C C 1
ATOM 3995 O O . ASN C 1 153 ? 40.523 -31.236 18.622 1.00 34.74 153 ASN C O 1
ATOM 4000 N N . ALA C 1 154 ? 40.174 -29.120 19.293 1.00 30.35 154 ALA C N 1
ATOM 4001 C CA . ALA C 1 154 ? 39.186 -28.873 18.251 1.00 27.80 154 ALA C CA 1
ATOM 4002 C C . ALA C 1 154 ? 39.874 -28.865 16.885 1.00 28.30 154 ALA C C 1
ATOM 4003 O O . ALA C 1 154 ? 39.375 -29.466 15.941 1.00 27.52 154 ALA C O 1
ATOM 4005 N N . LEU C 1 155 ? 41.023 -28.196 16.787 1.00 26.98 155 LEU C N 1
ATOM 4006 C CA . LEU C 1 155 ? 41.770 -28.134 15.530 1.00 25.12 155 LEU C CA 1
ATOM 4007 C C . LEU C 1 155 ? 42.120 -29.515 14.973 1.00 22.65 155 LEU C C 1
ATOM 4008 O O . LEU C 1 155 ? 42.148 -29.711 13.755 1.00 21.61 155 LEU C O 1
ATOM 4013 N N . ARG C 1 156 ? 42.399 -30.466 15.861 1.00 22.74 156 ARG C N 1
ATOM 4014 C CA . ARG C 1 156 ? 42.735 -31.824 15.440 1.00 22.58 156 ARG C CA 1
ATOM 4015 C C . ARG C 1 156 ? 41.638 -32.449 14.579 1.00 22.73 156 ARG C C 1
ATOM 4016 O O . ARG C 1 156 ? 41.922 -33.264 13.704 1.00 21.27 156 ARG C O 1
ATOM 4024 N N . LEU C 1 157 ? 40.387 -32.076 14.831 1.00 18.94 157 LEU C N 1
ATOM 4025 C CA . LEU C 1 157 ? 39.278 -32.632 14.058 1.00 22.46 157 LEU C CA 1
ATOM 4026 C C . LEU C 1 157 ? 39.444 -32.378 12.566 1.00 20.85 157 LEU C C 1
ATOM 4027 O O . LEU C 1 157 ? 39.017 -33.182 11.748 1.00 19.35 157 LEU C O 1
ATOM 4032 N N . LEU C 1 158 ? 40.070 -31.257 12.218 1.00 22.04 158 LEU C N 1
ATOM 4033 C CA . LEU C 1 158 ? 40.252 -30.904 10.818 1.00 21.07 158 LEU C CA 1
ATOM 4034 C C . LEU C 1 158 ? 41.127 -31.838 9.991 1.00 22.30 158 LEU C C 1
ATOM 4035 O O . LEU C 1 158 ? 41.236 -31.661 8.782 1.00 23.41 158 LEU C O 1
ATOM 4040 N N . GLN C 1 159 ? 41.758 -32.827 10.610 1.00 21.32 159 GLN C N 1
ATOM 4041 C CA . GLN C 1 159 ? 42.547 -33.737 9.807 1.00 23.29 159 GLN C CA 1
ATOM 4042 C C . GLN C 1 159 ? 41.750 -34.987 9.485 1.00 23.87 159 GLN C C 1
ATOM 4043 O O . GLN C 1 159 ? 42.263 -35.929 8.883 1.00 23.04 159 GLN C O 1
ATOM 4049 N N . LEU C 1 160 ? 40.476 -34.984 9.871 1.00 19.25 160 LEU C N 1
ATOM 4050 C CA . LEU C 1 160 ? 39.606 -36.125 9.596 1.00 19.94 160 LEU C CA 1
ATOM 4051 C C . LEU C 1 160 ? 39.046 -35.998 8.178 1.00 16.18 160 LEU C C 1
ATOM 4052 O O . LEU C 1 160 ? 38.934 -34.903 7.637 1.00 18.16 160 LEU C O 1
ATOM 4057 N N . PRO C 1 161 ? 38.720 -37.121 7.545 1.00 17.10 161 PRO C N 1
ATOM 4058 C CA . PRO C 1 161 ? 38.172 -37.022 6.188 1.00 18.77 161 PRO C CA 1
ATOM 4059 C C . PRO C 1 161 ? 36.802 -36.329 6.218 1.00 21.81 161 PRO C C 1
ATOM 4060 O O . PRO C 1 161 ? 36.069 -36.425 7.204 1.00 21.50 161 PRO C O 1
ATOM 4064 N N . PRO C 1 162 ? 36.454 -35.598 5.147 1.00 21.13 162 PRO C N 1
ATOM 4065 C CA . PRO C 1 162 ? 35.173 -34.884 5.047 1.00 21.19 162 PRO C CA 1
ATOM 4066 C C . PRO C 1 162 ? 33.944 -35.686 5.511 1.00 20.15 162 PRO C C 1
ATOM 4067 O O . PRO C 1 162 ? 33.131 -35.179 6.282 1.00 19.96 162 PRO C O 1
ATOM 4071 N N . GLU C 1 163 ? 33.804 -36.927 5.059 1.00 22.40 163 GLU C N 1
ATOM 4072 C CA . GLU C 1 163 ? 32.652 -37.732 5.479 1.00 24.48 163 GLU C CA 1
ATOM 4073 C C . GLU C 1 163 ? 32.604 -37.981 6.996 1.00 23.94 163 GLU C C 1
ATOM 4074 O O . GLU C 1 163 ? 31.524 -38.102 7.577 1.00 20.42 163 GLU C O 1
ATOM 4080 N N . ALA C 1 164 ? 33.757 -38.042 7.651 1.00 24.26 164 ALA C N 1
ATOM 4081 C CA . ALA C 1 164 ? 33.752 -38.237 9.097 1.00 23.08 164 ALA C CA 1
ATOM 4082 C C . ALA C 1 164 ? 33.264 -36.940 9.751 1.00 24.02 164 ALA C C 1
ATOM 4083 O O . ALA C 1 164 ? 32.510 -36.972 10.719 1.00 20.11 164 ALA C O 1
ATOM 4085 N N . LEU C 1 165 ? 33.684 -35.796 9.218 1.00 20.54 165 LEU C N 1
ATOM 4086 C CA . LEU C 1 165 ? 33.241 -34.522 9.777 1.00 19.42 165 LEU C CA 1
ATOM 4087 C C . LEU C 1 165 ? 31.736 -34.311 9.547 1.00 20.34 165 LEU C C 1
ATOM 4088 O O . LEU C 1 165 ? 31.057 -33.723 10.388 1.00 21.03 165 LEU C O 1
ATOM 4093 N N . GLU C 1 166 ? 31.219 -34.798 8.418 1.00 21.28 166 GLU C N 1
ATOM 4094 C CA . GLU C 1 166 ? 29.792 -34.681 8.109 1.00 24.24 166 GLU C CA 1
ATOM 4095 C C . GLU C 1 166 ? 28.963 -35.521 9.074 1.00 22.97 166 GLU C C 1
ATOM 4096 O O . GLU C 1 166 ? 27.898 -35.092 9.535 1.00 21.62 166 GLU C O 1
ATOM 4102 N N . ALA C 1 167 ? 29.456 -36.718 9.365 1.00 20.33 167 ALA C N 1
ATOM 4103 C CA . ALA C 1 167 ? 28.765 -37.627 10.264 1.00 20.88 167 ALA C CA 1
ATOM 4104 C C . ALA C 1 167 ? 28.700 -37.008 11.659 1.00 26.22 167 ALA C C 1
ATOM 4105 O O . ALA C 1 167 ? 27.745 -37.226 12.415 1.00 26.06 167 ALA C O 1
ATOM 4107 N N . LEU C 1 168 ? 29.719 -36.220 11.983 1.00 22.67 168 LEU C N 1
ATOM 4108 C CA . LEU C 1 168 ? 29.786 -35.564 13.275 1.00 22.53 168 LEU C CA 1
ATOM 4109 C C . LEU C 1 168 ? 28.734 -34.463 13.311 1.00 21.45 168 LEU C C 1
ATOM 4110 O O . LEU C 1 168 ? 27.984 -34.335 14.273 1.00 16.74 168 LEU C O 1
ATOM 4115 N N . GLU C 1 169 ? 28.692 -33.659 12.257 1.00 20.94 169 GLU C N 1
ATOM 4116 C CA . GLU C 1 169 ? 27.713 -32.589 12.171 1.00 24.95 169 GLU C CA 1
ATOM 4117 C C . GLU C 1 169 ? 26.272 -33.132 12.154 1.00 23.96 169 GLU C C 1
ATOM 4118 O O . GLU C 1 169 ? 25.367 -32.504 12.696 1.00 22.89 169 GLU C O 1
ATOM 4124 N N . ARG C 1 170 ? 26.065 -34.290 11.534 1.00 17.52 170 ARG C N 1
ATOM 4125 C CA . ARG C 1 170 ? 24.734 -34.886 11.492 1.00 24.54 170 ARG C CA 1
ATOM 4126 C C . ARG C 1 170 ? 24.368 -35.496 12.839 1.00 25.08 170 ARG C C 1
ATOM 4127 O O . ARG C 1 170 ? 23.216 -35.877 13.062 1.00 22.41 170 ARG C O 1
ATOM 4135 N N . GLY C 1 171 ? 25.348 -35.595 13.735 1.00 22.87 171 GLY C N 1
ATOM 4136 C CA . GLY C 1 171 ? 25.081 -36.183 15.033 1.00 18.06 171 GLY C CA 1
ATOM 4137 C C . GLY C 1 171 ? 25.032 -37.700 14.975 1.00 17.50 171 GLY C C 1
ATOM 4138 O O . GLY C 1 171 ? 24.560 -38.326 15.911 1.00 19.20 171 GLY C O 1
ATOM 4139 N N . GLU C 1 172 ? 25.510 -38.291 13.882 1.00 17.66 172 GLU C N 1
ATOM 4140 C CA . GLU C 1 172 ? 25.542 -39.744 13.742 1.00 18.97 172 GLU C CA 1
ATOM 4141 C C . GLU C 1 172 ? 26.667 -40.341 14.595 1.00 18.70 172 GLU C C 1
ATOM 4142 O O . GLU C 1 172 ? 26.608 -41.507 14.959 1.00 26.17 172 GLU C O 1
ATOM 4148 N N . ILE C 1 173 ? 27.700 -39.547 14.889 1.00 17.80 173 ILE C N 1
ATOM 4149 C CA . ILE C 1 173 ? 28.803 -39.985 15.761 1.00 18.42 173 ILE C CA 1
ATOM 4150 C C . ILE C 1 173 ? 29.123 -38.836 16.718 1.00 21.86 173 ILE C C 1
ATOM 4151 O O . ILE C 1 173 ? 28.689 -37.699 16.504 1.00 20.78 173 ILE C O 1
ATOM 4156 N N . THR C 1 174 ? 29.880 -39.117 17.769 1.00 19.05 174 THR C N 1
ATOM 4157 C CA . THR C 1 174 ? 30.209 -38.088 18.745 1.00 17.20 174 THR C CA 1
ATOM 4158 C C . THR C 1 174 ? 31.631 -37.574 18.582 1.00 19.37 174 THR C C 1
ATOM 4159 O O . THR C 1 174 ? 32.413 -38.106 17.799 1.00 18.08 174 THR C O 1
ATOM 4163 N N . ALA C 1 175 ? 31.964 -36.545 19.352 1.00 19.10 175 ALA C N 1
ATOM 4164 C CA . ALA C 1 175 ? 33.302 -35.978 19.316 1.00 22.32 175 ALA C CA 1
ATOM 4165 C C . ALA C 1 175 ? 34.271 -37.080 19.737 1.00 23.52 175 ALA C C 1
ATOM 4166 O O . ALA C 1 175 ? 35.421 -37.131 19.287 1.00 20.28 175 ALA C O 1
ATOM 4168 N N . GLY C 1 176 ? 33.782 -37.963 20.601 1.00 17.98 176 GLY C N 1
ATOM 4169 C CA . GLY C 1 176 ? 34.594 -39.059 21.077 1.00 19.17 176 GLY C CA 1
ATOM 4170 C C . GLY C 1 176 ? 34.925 -40.037 19.966 1.00 16.61 176 GLY C C 1
ATOM 4171 O O . GLY C 1 176 ? 36.051 -40.525 19.884 1.00 14.81 176 GLY C O 1
ATOM 4172 N N . HIS C 1 177 ? 33.944 -40.330 19.119 1.00 15.47 177 HIS C N 1
ATOM 4173 C CA . HIS C 1 177 ? 34.155 -41.247 18.005 1.00 18.92 177 HIS C CA 1
ATOM 4174 C C . HIS C 1 177 ? 35.205 -40.669 17.066 1.00 20.37 177 HIS C C 1
ATOM 4175 O O . HIS C 1 177 ? 36.040 -41.391 16.517 1.00 20.43 177 HIS C O 1
ATOM 4182 N N . ALA C 1 178 ? 35.120 -39.357 16.878 1.00 18.47 178 ALA C N 1
ATOM 4183 C CA . ALA C 1 178 ? 36.018 -38.633 16.009 1.00 21.14 178 ALA C CA 1
ATOM 4184 C C . ALA C 1 178 ? 37.445 -38.735 16.557 1.00 23.37 178 ALA C C 1
ATOM 4185 O O . ALA C 1 178 ? 38.392 -39.007 15.808 1.00 18.60 178 ALA C O 1
ATOM 4187 N N . ARG C 1 179 ? 37.599 -38.534 17.863 1.00 22.36 179 ARG C N 1
ATOM 4188 C CA . ARG C 1 179 ? 38.925 -38.635 18.467 1.00 22.68 179 ARG C CA 1
ATOM 4189 C C . ARG C 1 179 ? 39.482 -40.040 18.297 1.00 21.35 179 ARG C C 1
ATOM 4190 O O . ARG C 1 179 ? 40.690 -40.204 18.111 1.00 21.04 179 ARG C O 1
ATOM 4198 N N . ALA C 1 180 ? 38.615 -41.050 18.378 1.00 16.32 180 ALA C N 1
ATOM 4199 C CA . ALA C 1 180 ? 39.064 -42.428 18.212 1.00 15.79 180 ALA C CA 1
ATOM 4200 C C . ALA C 1 180 ? 39.541 -42.633 16.770 1.00 15.88 180 ALA C C 1
ATOM 4201 O O . ALA C 1 180 ? 40.554 -43.284 16.534 1.00 15.28 180 ALA C O 1
ATOM 4203 N N . LEU C 1 181 ? 38.808 -42.073 15.811 1.00 17.16 181 LEU C N 1
ATOM 4204 C CA . LEU C 1 181 ? 39.182 -42.202 14.403 1.00 16.50 181 LEU C CA 1
ATOM 4205 C C . LEU C 1 181 ? 40.526 -41.528 14.132 1.00 14.73 181 LEU C C 1
ATOM 4206 O O . LEU C 1 181 ? 41.252 -41.951 13.249 1.00 14.38 181 LEU C O 1
ATOM 4211 N N . LEU C 1 182 ? 40.849 -40.486 14.895 1.00 17.10 182 LEU C N 1
ATOM 4212 C CA . LEU C 1 182 ? 42.119 -39.781 14.731 1.00 19.75 182 LEU C CA 1
ATOM 4213 C C . LEU C 1 182 ? 43.280 -40.643 15.180 1.00 21.74 182 LEU C C 1
ATOM 4214 O O . LEU C 1 182 ? 44.414 -40.361 14.817 1.00 23.85 182 LEU C O 1
ATOM 4219 N N . MET C 1 183 ? 43.003 -41.678 15.972 1.00 21.85 183 MET C N 1
ATOM 4220 C CA . MET C 1 183 ? 44.054 -42.572 16.449 1.00 18.15 183 MET C CA 1
ATOM 4221 C C . MET C 1 183 ? 44.338 -43.645 15.407 1.00 21.89 183 MET C C 1
ATOM 4222 O O . MET C 1 183 ? 45.357 -44.327 15.464 1.00 28.26 183 MET C O 1
ATOM 4227 N N . LEU C 1 184 ? 43.444 -43.797 14.441 1.00 23.90 184 LEU C N 1
ATOM 4228 C CA . LEU C 1 184 ? 43.660 -44.783 13.386 1.00 24.11 184 LEU C CA 1
ATOM 4229 C C . LEU C 1 184 ? 44.530 -44.135 12.328 1.00 15.82 184 LEU C C 1
ATOM 4230 O O . LEU C 1 184 ? 44.558 -42.916 12.227 1.00 17.03 184 LEU C O 1
ATOM 4235 N N . GLU C 1 185 ? 45.256 -44.938 11.557 1.00 20.85 185 GLU C N 1
ATOM 4236 C CA . GLU C 1 185 ? 46.096 -44.393 10.491 1.00 23.48 185 GLU C CA 1
ATOM 4237 C C . GLU C 1 185 ? 45.144 -43.776 9.464 1.00 22.44 185 GLU C C 1
ATOM 4238 O O . GLU C 1 185 ? 44.050 -44.287 9.239 1.00 21.40 185 GLU C O 1
ATOM 4244 N N . PRO C 1 186 ? 45.553 -42.669 8.833 1.00 24.09 186 PRO C N 1
ATOM 4245 C CA . PRO C 1 186 ? 44.738 -41.966 7.828 1.00 27.39 186 PRO C CA 1
ATOM 4246 C C . PRO C 1 186 ? 43.980 -42.866 6.848 1.00 30.04 186 PRO C C 1
ATOM 4247 O O . PRO C 1 186 ? 42.778 -42.711 6.657 1.00 30.22 186 PRO C O 1
ATOM 4251 N N . GLU C 1 187 ? 44.681 -43.819 6.246 1.00 30.66 187 GLU C N 1
ATOM 4252 C CA . GLU C 1 187 ? 44.068 -44.706 5.266 1.00 35.62 187 GLU C CA 1
ATOM 4253 C C . GLU C 1 187 ? 43.100 -45.749 5.819 1.00 36.17 187 GLU C C 1
ATOM 4254 O O . GLU C 1 187 ? 42.563 -46.560 5.065 1.00 34.49 187 GLU C O 1
ATOM 4260 N N . ASP C 1 188 ? 42.863 -45.729 7.125 1.00 31.18 188 ASP C N 1
ATOM 4261 C CA . ASP C 1 188 ? 41.943 -46.685 7.728 1.00 29.04 188 ASP C CA 1
ATOM 4262 C C . ASP C 1 188 ? 40.754 -45.977 8.347 1.00 23.96 188 ASP C C 1
ATOM 4263 O O . ASP C 1 188 ? 39.838 -46.615 8.856 1.00 22.35 188 ASP C O 1
ATOM 4268 N N . ARG C 1 189 ? 40.763 -44.653 8.295 1.00 23.01 189 ARG C N 1
ATOM 4269 C CA . ARG C 1 189 ? 39.704 -43.876 8.915 1.00 22.15 189 ARG C CA 1
ATOM 4270 C C . ARG C 1 189 ? 38.317 -44.055 8.323 1.00 24.79 189 ARG C C 1
ATOM 4271 O O . ARG C 1 189 ? 37.332 -44.117 9.060 1.00 22.27 189 ARG C O 1
ATOM 4279 N N . LEU C 1 190 ? 38.227 -44.137 7.001 1.00 26.97 190 LEU C N 1
ATOM 4280 C CA . LEU C 1 190 ? 36.928 -44.337 6.384 1.00 29.52 190 LEU C CA 1
ATOM 4281 C C . LEU C 1 190 ? 36.407 -45.695 6.824 1.00 28.45 190 LEU C C 1
ATOM 4282 O O . LEU C 1 190 ? 35.249 -45.826 7.238 1.00 28.31 190 LEU C O 1
ATOM 4287 N N . TRP C 1 191 ? 37.265 -46.706 6.752 1.00 26.98 191 TRP C N 1
ATOM 4288 C CA . TRP C 1 191 ? 36.860 -48.031 7.175 1.00 25.05 191 TRP C CA 1
ATOM 4289 C C . TRP C 1 191 ? 36.328 -47.962 8.607 1.00 26.98 191 TRP C C 1
ATOM 4290 O O . TRP C 1 191 ? 35.264 -48.503 8.920 1.00 25.19 191 TRP C O 1
ATOM 4301 N N . GLY C 1 192 ? 37.080 -47.294 9.478 1.00 23.57 192 GLY C N 1
ATOM 4302 C CA . GLY C 1 192 ? 36.659 -47.179 10.860 1.00 24.04 192 GLY C CA 1
ATOM 4303 C C . GLY C 1 192 ? 35.315 -46.492 11.013 1.00 25.53 192 GLY C C 1
ATOM 4304 O O . GLY C 1 192 ? 34.490 -46.896 11.847 1.00 22.91 192 GLY C O 1
ATOM 4305 N N . LEU C 1 193 ? 35.094 -45.453 10.211 1.00 22.56 193 LEU C N 1
ATOM 4306 C CA . LEU C 1 193 ? 33.848 -44.696 10.264 1.00 25.77 193 LEU C CA 1
ATOM 4307 C C . LEU C 1 193 ? 32.690 -45.629 9.933 1.00 28.44 193 LEU C C 1
ATOM 4308 O O . LEU C 1 193 ? 31.673 -45.626 10.613 1.00 23.42 193 LEU C O 1
ATOM 4313 N N . LYS C 1 194 ? 32.853 -46.422 8.878 1.00 32.39 194 LYS C N 1
ATOM 4314 C CA . LYS C 1 194 ? 31.813 -47.359 8.469 1.00 37.28 194 LYS C CA 1
ATOM 4315 C C . LYS C 1 194 ? 31.489 -48.328 9.600 1.00 37.86 194 LYS C C 1
ATOM 4316 O O . LYS C 1 194 ? 30.321 -48.542 9.916 1.00 36.63 194 LYS C O 1
ATOM 4322 N N . GLU C 1 195 ? 32.522 -48.912 10.205 1.00 36.05 195 GLU C N 1
ATOM 4323 C CA . GLU C 1 195 ? 32.321 -49.854 11.301 1.00 34.45 195 GLU C CA 1
ATOM 4324 C C . GLU C 1 195 ? 31.461 -49.229 12.391 1.00 34.28 195 GLU C C 1
ATOM 4325 O O . GLU C 1 195 ? 30.497 -49.832 12.861 1.00 34.98 195 GLU C O 1
ATOM 4331 N N . ILE C 1 196 ? 31.809 -48.013 12.788 1.00 31.46 196 ILE C N 1
ATOM 4332 C CA . ILE C 1 196 ? 31.065 -47.326 13.830 1.00 28.21 196 ILE C CA 1
ATOM 4333 C C . ILE C 1 196 ? 29.603 -47.124 13.448 1.00 32.53 196 ILE C C 1
ATOM 4334 O O . ILE C 1 196 ? 28.701 -47.417 14.234 1.00 27.60 196 ILE C O 1
ATOM 4339 N N . LEU C 1 197 ? 29.373 -46.621 12.240 1.00 32.00 197 LEU C N 1
ATOM 4340 C CA . LEU C 1 197 ? 28.019 -46.369 11.769 1.00 35.38 197 LEU C CA 1
ATOM 4341 C C . LEU C 1 197 ? 27.193 -47.637 11.594 1.00 38.92 197 LEU C C 1
ATOM 4342 O O . LEU C 1 197 ? 26.053 -47.713 12.060 1.00 39.38 197 LEU C O 1
ATOM 4347 N N . GLU C 1 198 ? 27.767 -48.632 10.929 1.00 38.95 198 GLU C N 1
ATOM 4348 C CA . GLU C 1 198 ? 27.059 -49.876 10.685 1.00 41.51 198 GLU C CA 1
ATOM 4349 C C . GLU C 1 198 ? 26.680 -50.623 11.944 1.00 40.95 198 GLU C C 1
ATOM 4350 O O . GLU C 1 198 ? 25.593 -51.193 12.021 1.00 43.97 198 GLU C O 1
ATOM 4356 N N . LYS C 1 199 ? 27.570 -50.620 12.930 1.00 39.32 199 LYS C N 1
ATOM 4357 C CA . LYS C 1 199 ? 27.324 -51.356 14.165 1.00 37.59 199 LYS C CA 1
ATOM 4358 C C . LYS C 1 199 ? 26.902 -50.545 15.391 1.00 37.44 199 LYS C C 1
ATOM 4359 O O . LYS C 1 199 ? 26.688 -51.113 16.463 1.00 40.59 199 LYS C O 1
ATOM 4365 N N . GLY C 1 200 ? 26.761 -49.232 15.241 1.00 36.25 200 GLY C N 1
ATOM 4366 C CA . GLY C 1 200 ? 26.360 -48.404 16.370 1.00 35.23 200 GLY C CA 1
ATOM 4367 C C . GLY C 1 200 ? 27.341 -48.467 17.534 1.00 36.41 200 GLY C C 1
ATOM 4368 O O . GLY C 1 200 ? 26.948 -48.419 18.708 1.00 35.20 200 GLY C O 1
ATOM 4369 N N . LEU C 1 201 ? 28.626 -48.569 17.203 1.00 30.11 201 LEU C N 1
ATOM 4370 C CA . LEU C 1 201 ? 29.683 -48.653 18.204 1.00 28.48 201 LEU C CA 1
ATOM 4371 C C . LEU C 1 201 ? 29.738 -47.499 19.186 1.00 27.07 201 LEU C C 1
ATOM 4372 O O . LEU C 1 201 ? 29.440 -46.355 18.837 1.00 26.62 201 LEU C O 1
ATOM 4377 N N . SER C 1 202 ? 30.128 -47.806 20.419 1.00 21.10 202 SER C N 1
ATOM 4378 C CA . SER C 1 202 ? 30.286 -46.774 21.435 1.00 25.42 202 SER C CA 1
ATOM 4379 C C . SER C 1 202 ? 31.710 -46.222 21.248 1.00 22.87 202 SER C C 1
ATOM 4380 O O . SER C 1 202 ? 32.496 -46.775 20.486 1.00 20.05 202 SER C O 1
ATOM 4383 N N . VAL C 1 203 ? 32.042 -45.140 21.937 1.00 23.63 203 VAL C N 1
ATOM 4384 C CA . VAL C 1 203 ? 33.382 -44.592 21.829 1.00 22.71 203 VAL C CA 1
ATOM 4385 C C . VAL C 1 203 ? 34.394 -45.647 22.272 1.00 24.51 203 VAL C C 1
ATOM 4386 O O . VAL C 1 203 ? 35.402 -45.882 21.597 1.00 23.19 203 VAL C O 1
ATOM 4390 N N . ARG C 1 204 ? 34.114 -46.292 23.399 1.00 24.85 204 ARG C N 1
ATOM 4391 C CA . ARG C 1 204 ? 34.997 -47.326 23.929 1.00 28.13 204 ARG C CA 1
ATOM 4392 C C . ARG C 1 204 ? 35.304 -48.394 22.879 1.00 27.99 204 ARG C C 1
ATOM 4393 O O . ARG C 1 204 ? 36.459 -48.767 22.686 1.00 27.30 204 ARG C O 1
ATOM 4401 N N . GLN C 1 205 ? 34.277 -48.899 22.206 1.00 27.93 205 GLN C N 1
ATOM 4402 C CA . GLN C 1 205 ? 34.526 -49.918 21.201 1.00 32.74 205 GLN C CA 1
ATOM 4403 C C . GLN C 1 205 ? 35.176 -49.335 19.953 1.00 31.90 205 GLN C C 1
ATOM 4404 O O . GLN C 1 205 ? 35.841 -50.058 19.217 1.00 34.55 205 GLN C O 1
ATOM 4410 N N . ALA C 1 206 ? 35.007 -48.035 19.716 1.00 27.56 206 ALA C N 1
ATOM 4411 C CA . ALA C 1 206 ? 35.654 -47.417 18.556 1.00 27.67 206 ALA C CA 1
ATOM 4412 C C . ALA C 1 206 ? 37.165 -47.379 18.843 1.00 26.26 206 ALA C C 1
ATOM 4413 O O . ALA C 1 206 ? 37.980 -47.460 17.935 1.00 23.36 206 ALA C O 1
ATOM 4415 N N . GLU C 1 207 ? 37.526 -47.266 20.117 1.00 22.59 207 GLU C N 1
ATOM 4416 C CA . GLU C 1 207 ? 38.928 -47.250 20.512 1.00 26.32 207 GLU C CA 1
ATOM 4417 C C . GLU C 1 207 ? 39.540 -48.638 20.281 1.00 26.92 207 GLU C C 1
ATOM 4418 O O . GLU C 1 207 ? 40.727 -48.769 19.989 1.00 30.92 207 GLU C O 1
ATOM 4424 N N . ALA C 1 208 ? 38.719 -49.671 20.411 1.00 28.20 208 ALA C N 1
ATOM 4425 C CA . ALA C 1 208 ? 39.185 -51.034 20.215 1.00 30.80 208 ALA C CA 1
ATOM 4426 C C . ALA C 1 208 ? 39.440 -51.334 18.738 1.00 34.05 208 ALA C C 1
ATOM 4427 O O . ALA C 1 208 ? 40.087 -52.324 18.402 1.00 35.32 208 ALA C O 1
ATOM 4429 N N . LEU C 1 209 ? 38.937 -50.480 17.854 1.00 35.13 209 LEU C N 1
ATOM 4430 C CA . LEU C 1 209 ? 39.132 -50.694 16.425 1.00 39.33 209 LEU C CA 1
ATOM 4431 C C . LEU C 1 209 ? 40.604 -50.743 16.017 1.00 43.07 209 LEU C C 1
ATOM 4432 O O . LEU C 1 209 ? 40.956 -51.356 15.006 1.00 40.97 209 LEU C O 1
ATOM 4437 N N . ARG C 1 210 ? 41.463 -50.103 16.803 1.00 46.10 210 ARG C N 1
ATOM 4438 C CA . ARG C 1 210 ? 42.889 -50.106 16.504 1.00 49.35 210 ARG C CA 1
ATOM 4439 C C . ARG C 1 210 ? 43.433 -51.528 16.594 1.00 52.23 210 ARG C C 1
ATOM 4440 O O . ARG C 1 210 ? 43.343 -52.171 17.645 1.00 54.31 210 ARG C O 1
ATOM 4448 N N . GLU C 1 211 ? 43.990 -52.016 15.488 1.00 55.66 211 GLU C N 1
ATOM 4449 C CA . GLU C 1 211 ? 44.553 -53.366 15.433 1.00 60.26 211 GLU C CA 1
ATOM 4450 C C . GLU C 1 211 ? 45.022 -53.709 14.016 1.00 61.88 211 GLU C C 1
ATOM 4451 O O . GLU C 1 211 ? 44.377 -53.231 13.055 1.00 63.57 211 GLU C O 1
ATOM 4457 N N . ARG C 1 212 ? 46.007 -54.471 13.886 1.00 60.79 212 ARG C N 1
ATOM 4458 N N . VAL D 1 23 ? 27.844 -28.433 34.963 1.00 28.40 23 VAL D N 1
ATOM 4459 C CA . VAL D 1 23 ? 26.942 -29.465 34.384 1.00 29.83 23 VAL D CA 1
ATOM 4460 C C . VAL D 1 23 ? 26.825 -29.326 32.877 1.00 33.12 23 VAL D C 1
ATOM 4461 O O . VAL D 1 23 ? 26.378 -28.302 32.365 1.00 35.35 23 VAL D O 1
ATOM 4465 N N . VAL D 1 24 ? 27.213 -30.377 32.168 1.00 35.40 24 VAL D N 1
ATOM 4466 C CA . VAL D 1 24 ? 27.152 -30.378 30.715 1.00 36.26 24 VAL D CA 1
ATOM 4467 C C . VAL D 1 24 ? 26.410 -31.628 30.254 1.00 36.43 24 VAL D C 1
ATOM 4468 O O . VAL D 1 24 ? 26.292 -32.590 31.006 1.00 39.54 24 VAL D O 1
ATOM 4472 N N . ARG D 1 25 ? 25.877 -31.610 29.039 1.00 35.82 25 ARG D N 1
ATOM 4473 C CA . ARG D 1 25 ? 25.187 -32.789 28.532 1.00 36.19 25 ARG D CA 1
ATOM 4474 C C . ARG D 1 25 ? 26.173 -33.598 27.688 1.00 30.78 25 ARG D C 1
ATOM 4475 O O . ARG D 1 25 ? 26.850 -33.055 26.825 1.00 32.71 25 ARG D O 1
ATOM 4483 N N . LEU D 1 26 ? 26.260 -34.893 27.960 1.00 27.21 26 LEU D N 1
ATOM 4484 C CA . LEU D 1 26 ? 27.172 -35.782 27.245 1.00 24.07 26 LEU D CA 1
ATOM 4485 C C . LEU D 1 26 ? 26.434 -36.958 26.621 1.00 25.26 26 LEU D C 1
ATOM 4486 O O . LEU D 1 26 ? 25.463 -37.467 27.192 1.00 27.22 26 LEU D O 1
ATOM 4491 N N . PRO D 1 27 ? 26.871 -37.399 25.430 1.00 23.26 27 PRO D N 1
ATOM 4492 C CA . PRO D 1 27 ? 26.187 -38.536 24.823 1.00 21.46 27 PRO D CA 1
ATOM 4493 C C . PRO D 1 27 ? 26.563 -39.764 25.634 1.00 23.53 27 PRO D C 1
ATOM 4494 O O . PRO D 1 27 ? 27.723 -39.934 26.022 1.00 26.81 27 PRO D O 1
ATOM 4498 N N . LEU D 1 28 ? 25.582 -40.610 25.898 1.00 19.23 28 LEU D N 1
ATOM 4499 C CA . LEU D 1 28 ? 25.792 -41.820 26.674 1.00 24.57 28 LEU D CA 1
ATOM 4500 C C . LEU D 1 28 ? 26.817 -42.756 26.020 1.00 22.42 28 LEU D C 1
ATOM 4501 O O . LEU D 1 28 ? 27.556 -43.460 26.705 1.00 22.79 28 LEU D O 1
ATOM 4506 N N . ALA D 1 29 ? 26.864 -42.757 24.693 1.00 24.58 29 ALA D N 1
ATOM 4507 C CA . ALA D 1 29 ? 27.801 -43.605 23.960 1.00 22.95 29 ALA D CA 1
ATOM 4508 C C . ALA D 1 29 ? 29.251 -43.174 24.232 1.00 23.02 29 ALA D C 1
ATOM 4509 O O . ALA D 1 29 ? 30.193 -43.916 23.957 1.00 22.46 29 ALA D O 1
ATOM 4511 N N . SER D 1 30 ? 29.424 -41.978 24.785 1.00 21.90 30 SER D N 1
ATOM 4512 C CA . SER D 1 30 ? 30.755 -41.484 25.100 1.00 21.76 30 SER D CA 1
ATOM 4513 C C . SER D 1 30 ? 31.144 -41.750 26.555 1.00 24.50 30 SER D C 1
ATOM 4514 O O . SER D 1 30 ? 32.220 -41.346 27.014 1.00 23.07 30 SER D O 1
ATOM 4517 N N . ILE D 1 31 ? 30.278 -42.444 27.286 1.00 23.06 31 ILE D N 1
ATOM 4518 C CA . ILE D 1 31 ? 30.564 -42.741 28.684 1.00 21.84 31 ILE D CA 1
ATOM 4519 C C . ILE D 1 31 ? 30.601 -44.240 28.944 1.00 20.49 31 ILE D C 1
ATOM 4520 O O . ILE D 1 31 ? 29.581 -44.918 28.822 1.00 19.00 31 ILE D O 1
ATOM 4525 N N . ARG D 1 32 ? 31.778 -44.755 29.295 1.00 16.99 32 ARG D N 1
ATOM 4526 C CA . ARG D 1 32 ? 31.917 -46.179 29.576 1.00 17.90 32 ARG D CA 1
ATOM 4527 C C . ARG D 1 32 ? 31.605 -46.446 31.051 1.00 17.10 32 ARG D C 1
ATOM 4528 O O . ARG D 1 32 ? 31.643 -45.544 31.878 1.00 18.53 32 ARG D O 1
ATOM 4536 N N . PRO D 1 33 ? 31.279 -47.695 31.389 1.00 14.66 33 PRO D N 1
ATOM 4537 C CA . PRO D 1 33 ? 30.957 -48.041 32.775 1.00 19.35 33 PRO D CA 1
ATOM 4538 C C . PRO D 1 33 ? 32.120 -47.888 33.758 1.00 21.34 33 PRO D C 1
ATOM 4539 O O . PRO D 1 33 ? 33.287 -47.891 33.368 1.00 17.10 33 PRO D O 1
ATOM 4543 N N . ASN D 1 34 ? 31.783 -47.724 35.032 1.00 21.00 34 ASN D N 1
ATOM 4544 C CA . ASN D 1 34 ? 32.779 -47.578 36.082 1.00 25.12 34 ASN D CA 1
ATOM 4545 C C . ASN D 1 34 ? 33.459 -48.934 36.316 1.00 24.72 34 ASN D C 1
ATOM 4546 O O . ASN D 1 34 ? 32.812 -49.898 36.718 1.00 29.47 34 ASN D O 1
ATOM 4551 N N . PRO D 1 35 ? 34.770 -49.031 36.049 1.00 24.45 35 PRO D N 1
ATOM 4552 C CA . PRO D 1 35 ? 35.495 -50.300 36.249 1.00 25.80 35 PRO D CA 1
ATOM 4553 C C . PRO D 1 35 ? 35.696 -50.680 37.723 1.00 27.45 35 PRO D C 1
ATOM 4554 O O . PRO D 1 35 ? 35.993 -51.832 38.039 1.00 26.93 35 PRO D O 1
ATOM 4558 N N . ARG D 1 36 ? 35.545 -49.707 38.618 1.00 28.26 36 ARG D N 1
ATOM 4559 C CA . ARG D 1 36 ? 35.715 -49.950 40.053 1.00 28.63 36 ARG D CA 1
ATOM 4560 C C . ARG D 1 36 ? 34.439 -50.531 40.635 1.00 27.75 36 ARG D C 1
ATOM 4561 O O . ARG D 1 36 ? 33.419 -49.847 40.731 1.00 30.66 36 ARG D O 1
ATOM 4569 N N . GLN D 1 37 ? 34.493 -51.794 41.024 1.00 27.42 37 GLN D N 1
ATOM 4570 C CA . GLN D 1 37 ? 33.321 -52.442 41.586 1.00 31.25 37 GLN D CA 1
ATOM 4571 C C . GLN D 1 37 ? 33.734 -53.106 42.890 1.00 31.12 37 GLN D C 1
ATOM 4572 O O . GLN D 1 37 ? 33.737 -54.330 43.005 1.00 34.14 37 GLN D O 1
ATOM 4578 N N . PRO D 1 38 ? 34.099 -52.293 43.893 1.00 32.84 38 PRO D N 1
ATOM 4579 C CA . PRO D 1 38 ? 34.523 -52.809 45.200 1.00 33.52 38 PRO D CA 1
ATOM 4580 C C . PRO D 1 38 ? 33.549 -53.809 45.817 1.00 33.36 38 PRO D C 1
ATOM 4581 O O . PRO D 1 38 ? 33.966 -54.843 46.335 1.00 34.96 38 PRO D O 1
ATOM 4585 N N . ARG D 1 39 ? 32.258 -53.510 45.755 1.00 32.35 39 ARG D N 1
ATOM 4586 C CA . ARG D 1 39 ? 31.266 -54.423 46.303 1.00 37.05 39 ARG D CA 1
ATOM 4587 C C . ARG D 1 39 ? 31.422 -55.824 45.709 1.00 36.48 39 ARG D C 1
ATOM 4588 O O . ARG D 1 39 ? 31.436 -56.816 46.438 1.00 38.29 39 ARG D O 1
ATOM 4596 N N . LYS D 1 40 ? 31.548 -55.904 44.387 1.00 35.90 40 LYS D N 1
ATOM 4597 C CA . LYS D 1 40 ? 31.692 -57.199 43.729 1.00 38.20 40 LYS D CA 1
ATOM 4598 C C . LYS D 1 40 ? 33.013 -57.853 44.081 1.00 36.73 40 LYS D C 1
ATOM 4599 O O . LYS D 1 40 ? 33.073 -59.066 44.294 1.00 36.23 40 LYS D O 1
ATOM 4605 N N . ARG D 1 41 ? 34.068 -57.046 44.149 1.00 36.83 41 ARG D N 1
ATOM 4606 C CA . ARG D 1 41 ? 35.393 -57.558 44.485 1.00 37.85 41 ARG D CA 1
ATOM 4607 C C . ARG D 1 41 ? 35.391 -58.152 45.885 1.00 35.00 41 ARG D C 1
ATOM 4608 O O . ARG D 1 41 ? 35.992 -59.198 46.125 1.00 39.21 41 ARG D O 1
ATOM 4616 N N . PHE D 1 42 ? 34.722 -57.474 46.808 1.00 30.32 42 PHE D N 1
ATOM 4617 C CA . PHE D 1 42 ? 34.646 -57.939 48.186 1.00 32.96 42 PHE D CA 1
ATOM 4618 C C . PHE D 1 42 ? 33.876 -59.247 48.295 1.00 30.42 42 PHE D C 1
ATOM 4619 O O . PHE D 1 42 ? 34.207 -60.106 49.107 1.00 34.04 42 PHE D O 1
ATOM 4627 N N . ALA D 1 43 ? 32.846 -59.388 47.473 1.00 28.87 43 ALA D N 1
ATOM 4628 C CA . ALA D 1 43 ? 32.039 -60.596 47.486 1.00 31.56 43 ALA D CA 1
ATOM 4629 C C . ALA D 1 43 ? 32.890 -61.773 47.010 1.00 30.97 43 ALA D C 1
ATOM 4630 O O . ALA D 1 43 ? 32.823 -62.863 47.574 1.00 35.67 43 ALA D O 1
ATOM 4632 N N . GLU D 1 44 ? 33.701 -61.539 45.983 1.00 33.78 44 GLU D N 1
ATOM 4633 C CA . GLU D 1 44 ? 34.565 -62.580 45.439 1.00 35.26 44 GLU D CA 1
ATOM 4634 C C . GLU D 1 44 ? 35.658 -62.945 46.430 1.00 36.68 44 GLU D C 1
ATOM 4635 O O . GLU D 1 44 ? 36.007 -64.118 46.568 1.00 38.54 44 GLU D O 1
ATOM 4641 N N . GLU D 1 45 ? 36.201 -61.939 47.113 1.00 35.52 45 GLU D N 1
ATOM 4642 C CA . GLU D 1 45 ? 37.265 -62.174 48.085 1.00 37.07 45 GLU D CA 1
ATOM 4643 C C . GLU D 1 45 ? 36.770 -63.022 49.250 1.00 35.73 45 GLU D C 1
ATOM 4644 O O . GLU D 1 45 ? 37.391 -64.015 49.609 1.00 38.56 45 GLU D O 1
ATOM 4650 N N . SER D 1 46 ? 35.649 -62.632 49.841 1.00 35.87 46 SER D N 1
ATOM 4651 C CA . SER D 1 46 ? 35.117 -63.375 50.973 1.00 38.30 46 SER D CA 1
ATOM 4652 C C . SER D 1 46 ? 34.664 -64.761 50.540 1.00 39.43 46 SER D C 1
ATOM 4653 O O . SER D 1 46 ? 34.791 -65.731 51.291 1.00 39.47 46 SER D O 1
ATOM 4656 N N . LEU D 1 47 ? 34.131 -64.838 49.324 1.00 41.24 47 LEU D N 1
ATOM 4657 C CA . LEU D 1 47 ? 33.657 -66.095 48.764 1.00 42.71 47 LEU D CA 1
ATOM 4658 C C . LEU D 1 47 ? 34.849 -67.016 48.565 1.00 44.29 47 LEU D C 1
ATOM 4659 O O . LEU D 1 47 ? 34.784 -68.210 48.846 1.00 44.80 47 LEU D O 1
ATOM 4664 N N . LYS D 1 48 ? 35.946 -66.441 48.093 1.00 44.72 48 LYS D N 1
ATOM 4665 C CA . LYS D 1 48 ? 37.171 -67.191 47.858 1.00 48.02 48 LYS D CA 1
ATOM 4666 C C . LYS D 1 48 ? 37.779 -67.623 49.195 1.00 49.49 48 LYS D C 1
ATOM 4667 O O . LYS D 1 48 ? 38.302 -68.734 49.325 1.00 48.15 48 LYS D O 1
ATOM 4673 N N . GLU D 1 49 ? 37.695 -66.745 50.189 1.00 47.84 49 GLU D N 1
ATOM 4674 C CA . GLU D 1 49 ? 38.236 -67.043 51.510 1.00 48.15 49 GLU D CA 1
ATOM 4675 C C . GLU D 1 49 ? 37.449 -68.150 52.211 1.00 46.10 49 GLU D C 1
ATOM 4676 O O . GLU D 1 49 ? 38.040 -69.031 52.835 1.00 45.83 49 GLU D O 1
ATOM 4682 N N . LEU D 1 50 ? 36.122 -68.107 52.109 1.00 42.19 50 LEU D N 1
ATOM 4683 C CA . LEU D 1 50 ? 35.285 -69.120 52.745 1.00 40.32 50 LEU D CA 1
ATOM 4684 C C . LEU D 1 50 ? 35.605 -70.484 52.142 1.00 39.42 50 LEU D C 1
ATOM 4685 O O . LEU D 1 50 ? 35.687 -71.479 52.854 1.00 36.36 50 LEU D O 1
ATOM 4690 N N . ALA D 1 51 ? 35.776 -70.513 50.824 1.00 41.59 51 ALA D N 1
ATOM 4691 C CA . ALA D 1 51 ? 36.093 -71.741 50.102 1.00 44.86 51 ALA D CA 1
ATOM 4692 C C . ALA D 1 51 ? 37.392 -72.366 50.608 1.00 47.89 51 ALA D C 1
ATOM 4693 O O . ALA D 1 51 ? 37.448 -73.568 50.876 1.00 51.25 51 ALA D O 1
ATOM 4695 N N . ASP D 1 52 ? 38.435 -71.551 50.729 1.00 50.13 52 ASP D N 1
ATOM 4696 C CA . ASP D 1 52 ? 39.730 -72.027 51.209 1.00 51.19 52 ASP D CA 1
ATOM 4697 C C . ASP D 1 52 ? 39.577 -72.648 52.597 1.00 52.68 52 ASP D C 1
ATOM 4698 O O . ASP D 1 52 ? 40.184 -73.672 52.900 1.00 55.27 52 ASP D O 1
ATOM 4703 N N . SER D 1 53 ? 38.758 -72.021 53.433 1.00 52.78 53 SER D N 1
ATOM 4704 C CA . SER D 1 53 ? 38.518 -72.510 54.784 1.00 53.74 53 SER D CA 1
ATOM 4705 C C . SER D 1 53 ? 37.766 -73.837 54.759 1.00 56.12 53 SER D C 1
ATOM 4706 O O . SER D 1 53 ? 38.025 -74.725 55.568 1.00 57.60 53 SER D O 1
ATOM 4709 N N . ILE D 1 54 ? 36.833 -73.963 53.825 1.00 57.13 54 ILE D N 1
ATOM 4710 C CA . ILE D 1 54 ? 36.041 -75.176 53.685 1.00 60.24 54 ILE D CA 1
ATOM 4711 C C . ILE D 1 54 ? 36.864 -76.335 53.124 1.00 62.39 54 ILE D C 1
ATOM 4712 O O . ILE D 1 54 ? 36.758 -77.466 53.591 1.00 62.01 54 ILE D O 1
ATOM 4717 N N . ARG D 1 55 ? 37.681 -76.049 52.119 1.00 64.33 55 ARG D N 1
ATOM 4718 C CA . ARG D 1 55 ? 38.506 -77.073 51.494 1.00 68.07 55 ARG D CA 1
ATOM 4719 C C . ARG D 1 55 ? 39.403 -77.795 52.491 1.00 69.68 55 ARG D C 1
ATOM 4720 O O . ARG D 1 55 ? 39.866 -78.906 52.231 1.00 71.26 55 ARG D O 1
ATOM 4728 N N . GLU D 1 56 ? 39.637 -77.171 53.639 1.00 69.54 56 GLU D N 1
ATOM 4729 C CA . GLU D 1 56 ? 40.495 -77.767 54.654 1.00 69.66 56 GLU D CA 1
ATOM 4730 C C . GLU D 1 56 ? 39.739 -78.223 55.893 1.00 68.15 56 GLU D C 1
ATOM 4731 O O . GLU D 1 56 ? 40.299 -78.913 56.740 1.00 69.25 56 GLU D O 1
ATOM 4737 N N . LYS D 1 57 ? 38.469 -77.850 56.004 1.00 66.26 57 LYS D N 1
ATOM 4738 C CA . LYS D 1 57 ? 37.698 -78.211 57.188 1.00 63.91 57 LYS D CA 1
ATOM 4739 C C . LYS D 1 57 ? 36.266 -78.651 56.891 1.00 63.02 57 LYS D C 1
ATOM 4740 O O . LYS D 1 57 ? 35.594 -79.208 57.759 1.00 62.51 57 LYS D O 1
ATOM 4746 N N . GLY D 1 58 ? 35.812 -78.409 55.664 1.00 62.25 58 GLY D N 1
ATOM 4747 C CA . GLY D 1 58 ? 34.461 -78.782 55.276 1.00 62.33 58 GLY D CA 1
ATOM 4748 C C . GLY D 1 58 ? 33.452 -77.695 55.598 1.00 60.93 58 GLY D C 1
ATOM 4749 O O . GLY D 1 58 ? 33.832 -76.569 55.918 1.00 62.39 58 GLY D O 1
ATOM 4750 N N . LEU D 1 59 ? 32.165 -78.017 55.506 1.00 59.55 59 LEU D N 1
ATOM 4751 C CA . LEU D 1 59 ? 31.127 -77.040 55.817 1.00 57.99 59 LEU D CA 1
ATOM 4752 C C . LEU D 1 59 ? 30.726 -77.139 57.279 1.00 57.86 59 LEU D C 1
ATOM 4753 O O . LEU D 1 59 ? 30.457 -78.227 57.780 1.00 58.12 59 LEU D O 1
ATOM 4758 N N . LEU D 1 60 ? 30.692 -76.001 57.963 1.00 58.72 60 LEU D N 1
ATOM 4759 C CA . LEU D 1 60 ? 30.309 -75.974 59.369 1.00 61.11 60 LEU D CA 1
ATOM 4760 C C . LEU D 1 60 ? 28.787 -76.036 59.471 1.00 61.42 60 LEU D C 1
ATOM 4761 O O . LEU D 1 60 ? 28.230 -76.802 60.260 1.00 60.99 60 LEU D O 1
ATOM 4766 N N . GLN D 1 61 ? 28.125 -75.222 58.657 1.00 61.32 61 GLN D N 1
ATOM 4767 C CA . GLN D 1 61 ? 26.673 -75.165 58.635 1.00 59.78 61 GLN D CA 1
ATOM 4768 C C . GLN D 1 61 ? 26.166 -75.992 57.455 1.00 58.33 61 GLN D C 1
ATOM 4769 O O . GLN D 1 61 ? 26.697 -75.902 56.348 1.00 56.79 61 GLN D O 1
ATOM 4775 N N . PRO D 1 62 ? 25.132 -76.815 57.680 1.00 56.37 62 PRO D N 1
ATOM 4776 C CA . PRO D 1 62 ? 24.564 -77.656 56.621 1.00 54.51 62 PRO D CA 1
ATOM 4777 C C . PRO D 1 62 ? 23.806 -76.858 55.563 1.00 52.60 62 PRO D C 1
ATOM 4778 O O . PRO D 1 62 ? 23.358 -75.744 55.816 1.00 53.14 62 PRO D O 1
ATOM 4782 N N . LEU D 1 63 ? 23.671 -77.431 54.374 1.00 51.82 63 LEU D N 1
ATOM 4783 C CA . LEU D 1 63 ? 22.934 -76.774 53.307 1.00 50.21 63 LEU D CA 1
ATOM 4784 C C . LEU D 1 63 ? 21.484 -77.202 53.463 1.00 51.48 63 LEU D C 1
ATOM 4785 O O . LEU D 1 63 ? 21.195 -78.170 54.162 1.00 53.33 63 LEU D O 1
ATOM 4790 N N . LEU D 1 64 ? 20.570 -76.482 52.825 1.00 49.64 64 LEU D N 1
ATOM 4791 C CA . LEU D 1 64 ? 19.161 -76.839 52.893 1.00 45.98 64 LEU D CA 1
ATOM 4792 C C . LEU D 1 64 ? 18.706 -77.133 51.471 1.00 45.42 64 LEU D C 1
ATOM 4793 O O . LEU D 1 64 ? 18.722 -76.252 50.608 1.00 44.08 64 LEU D O 1
ATOM 4798 N N . VAL D 1 65 ? 18.312 -78.376 51.223 1.00 43.37 65 VAL D N 1
ATOM 4799 C CA . VAL D 1 65 ? 17.869 -78.768 49.895 1.00 44.41 65 VAL D CA 1
ATOM 4800 C C . VAL D 1 65 ? 16.527 -79.489 49.929 1.00 44.77 65 VAL D C 1
ATOM 4801 O O . VAL D 1 65 ? 15.994 -79.788 50.998 1.00 43.72 65 VAL D O 1
ATOM 4805 N N . ARG D 1 66 ? 15.986 -79.747 48.742 1.00 46.91 66 ARG D N 1
ATOM 4806 C CA . ARG D 1 66 ? 14.718 -80.454 48.592 1.00 46.87 66 ARG D CA 1
ATOM 4807 C C . ARG D 1 66 ? 14.882 -81.455 47.456 1.00 48.57 66 ARG D C 1
ATOM 4808 O O . ARG D 1 66 ? 15.626 -81.211 46.504 1.00 43.77 66 ARG D O 1
ATOM 4816 N N . PRO D 1 67 ? 14.197 -82.603 47.550 1.00 51.56 67 PRO D N 1
ATOM 4817 C CA . PRO D 1 67 ? 14.267 -83.643 46.522 1.00 54.62 67 PRO D CA 1
ATOM 4818 C C . PRO D 1 67 ? 13.929 -83.066 45.151 1.00 58.69 67 PRO D C 1
ATOM 4819 O O . PRO D 1 67 ? 12.964 -82.316 45.007 1.00 59.00 67 PRO D O 1
ATOM 4823 N N . GLN D 1 68 ? 14.724 -83.415 44.146 1.00 62.24 68 GLN D N 1
ATOM 4824 C CA . GLN D 1 68 ? 14.494 -82.914 42.797 1.00 69.02 68 GLN D CA 1
ATOM 4825 C C . GLN D 1 68 ? 14.770 -83.993 41.755 1.00 72.53 68 GLN D C 1
ATOM 4826 O O . GLN D 1 68 ? 15.853 -84.034 41.167 1.00 73.01 68 GLN D O 1
ATOM 4832 N N . GLY D 1 69 ? 13.785 -84.863 41.531 1.00 75.62 69 GLY D N 1
ATOM 4833 C CA . GLY D 1 69 ? 13.941 -85.934 40.561 1.00 77.34 69 GLY D CA 1
ATOM 4834 C C . GLY D 1 69 ? 15.260 -86.675 40.694 1.00 78.56 69 GLY D C 1
ATOM 4835 O O . GLY D 1 69 ? 15.471 -87.422 41.654 1.00 76.76 69 GLY D O 1
ATOM 4836 N N . ASP D 1 70 ? 16.152 -86.465 39.729 1.00 79.53 70 ASP D N 1
ATOM 4837 C CA . ASP D 1 70 ? 17.460 -87.111 39.740 1.00 80.60 70 ASP D CA 1
ATOM 4838 C C . ASP D 1 70 ? 18.459 -86.353 40.615 1.00 79.60 70 ASP D C 1
ATOM 4839 O O . ASP D 1 70 ? 19.525 -85.956 40.141 1.00 81.20 70 ASP D O 1
ATOM 4844 N N . GLY D 1 71 ? 18.112 -86.149 41.885 1.00 77.53 71 GLY D N 1
ATOM 4845 C CA . GLY D 1 71 ? 19.013 -85.447 42.787 1.00 72.74 71 GLY D CA 1
ATOM 4846 C C . GLY D 1 71 ? 18.365 -84.513 43.795 1.00 69.09 71 GLY D C 1
ATOM 4847 O O . GLY D 1 71 ? 17.393 -84.872 44.461 1.00 67.36 71 GLY D O 1
ATOM 4848 N N . TYR D 1 72 ? 18.927 -83.311 43.915 1.00 65.43 72 TYR D N 1
ATOM 4849 C CA . TYR D 1 72 ? 18.422 -82.298 44.837 1.00 59.15 72 TYR D CA 1
ATOM 4850 C C . TYR D 1 72 ? 18.615 -80.897 44.275 1.00 54.76 72 TYR D C 1
ATOM 4851 O O . TYR D 1 72 ? 19.467 -80.674 43.415 1.00 55.98 72 TYR D O 1
ATOM 4860 N N . GLU D 1 73 ? 17.828 -79.954 44.781 1.00 48.91 73 GLU D N 1
ATOM 4861 C CA . GLU D 1 73 ? 17.904 -78.558 44.360 1.00 41.59 73 GLU D CA 1
ATOM 4862 C C . GLU D 1 73 ? 18.117 -77.707 45.607 1.00 38.59 73 GLU D C 1
ATOM 4863 O O . GLU D 1 73 ? 17.383 -77.841 46.587 1.00 34.51 73 GLU D O 1
ATOM 4869 N N . LEU D 1 74 ? 19.129 -76.843 45.568 1.00 35.82 74 LEU D N 1
ATOM 4870 C CA . LEU D 1 74 ? 19.450 -75.974 46.700 1.00 34.11 74 LEU D CA 1
ATOM 4871 C C . LEU D 1 74 ? 18.271 -75.066 47.066 1.00 33.19 74 LEU D C 1
ATOM 4872 O O . LEU D 1 74 ? 17.642 -74.467 46.197 1.00 30.47 74 LEU D O 1
ATOM 4877 N N . VAL D 1 75 ? 17.974 -74.968 48.356 1.00 31.77 75 VAL D N 1
ATOM 4878 C CA . VAL D 1 75 ? 16.876 -74.126 48.808 1.00 32.21 75 VAL D CA 1
ATOM 4879 C C . VAL D 1 75 ? 17.377 -72.946 49.650 1.00 33.26 75 VAL D C 1
ATOM 4880 O O . VAL D 1 75 ? 16.770 -71.874 49.643 1.00 31.44 75 VAL D O 1
ATOM 4884 N N . ALA D 1 76 ? 18.492 -73.149 50.352 1.00 31.74 76 ALA D N 1
ATOM 4885 C CA . ALA D 1 76 ? 19.091 -72.112 51.187 1.00 32.51 76 ALA D CA 1
ATOM 4886 C C . ALA D 1 76 ? 20.590 -72.347 51.400 1.00 34.49 76 ALA D C 1
ATOM 4887 O O . ALA D 1 76 ? 21.038 -73.488 51.522 1.00 35.56 76 ALA D O 1
ATOM 4889 N N . GLY D 1 77 ? 21.356 -71.257 51.451 1.00 32.46 77 GLY D N 1
ATOM 4890 C CA . GLY D 1 77 ? 22.793 -71.351 51.652 1.00 34.18 77 GLY D CA 1
ATOM 4891 C C . GLY D 1 77 ? 23.587 -71.299 50.357 1.00 33.96 77 GLY D C 1
ATOM 4892 O O . GLY D 1 77 ? 24.524 -72.074 50.165 1.00 34.37 77 GLY D O 1
ATOM 4893 N N . GLU D 1 78 ? 23.225 -70.376 49.471 1.00 33.94 78 GLU D N 1
ATOM 4894 C CA . GLU D 1 78 ? 23.900 -70.258 48.184 1.00 36.04 78 GLU D CA 1
ATOM 4895 C C . GLU D 1 78 ? 25.416 -70.068 48.309 1.00 36.10 78 GLU D C 1
ATOM 4896 O O . GLU D 1 78 ? 26.177 -70.740 47.619 1.00 40.41 78 GLU D O 1
ATOM 4902 N N . ARG D 1 79 ? 25.869 -69.174 49.183 1.00 36.60 79 ARG D N 1
ATOM 4903 C CA . ARG D 1 79 ? 27.310 -68.960 49.320 1.00 36.17 79 ARG D CA 1
ATOM 4904 C C . ARG D 1 79 ? 28.066 -70.175 49.842 1.00 35.77 79 ARG D C 1
ATOM 4905 O O . ARG D 1 79 ? 29.139 -70.503 49.334 1.00 38.62 79 ARG D O 1
ATOM 4913 N N . ARG D 1 80 ? 27.526 -70.846 50.851 1.00 34.27 80 ARG D N 1
ATOM 4914 C CA . ARG D 1 80 ? 28.185 -72.041 51.361 1.00 39.47 80 ARG D CA 1
ATOM 4915 C C . ARG D 1 80 ? 28.266 -73.044 50.216 1.00 38.58 80 ARG D C 1
ATOM 4916 O O . ARG D 1 80 ? 29.302 -73.673 49.996 1.00 37.88 80 ARG D O 1
ATOM 4924 N N . TYR D 1 81 ? 27.167 -73.167 49.478 1.00 36.86 81 TYR D N 1
ATOM 4925 C CA . TYR D 1 81 ? 27.085 -74.082 48.343 1.00 38.06 81 TYR D CA 1
ATOM 4926 C C . TYR D 1 81 ? 28.167 -73.791 47.300 1.00 39.73 81 TYR D C 1
ATOM 4927 O O . TYR D 1 81 ? 28.910 -74.689 46.894 1.00 39.65 81 TYR D O 1
ATOM 4936 N N . ARG D 1 82 ? 28.268 -72.536 46.873 1.00 39.40 82 ARG D N 1
ATOM 4937 C CA . ARG D 1 82 ? 29.262 -72.174 45.874 1.00 41.09 82 ARG D CA 1
ATOM 4938 C C . ARG D 1 82 ? 30.683 -72.237 46.401 1.00 41.41 82 ARG D C 1
ATOM 4939 O O . ARG D 1 82 ? 31.620 -72.486 45.640 1.00 42.48 82 ARG D O 1
ATOM 4947 N N . ALA D 1 83 ? 30.843 -72.023 47.702 1.00 40.86 83 ALA D N 1
ATOM 4948 C CA . ALA D 1 83 ? 32.161 -72.093 48.311 1.00 39.00 83 ALA D CA 1
ATOM 4949 C C . ALA D 1 83 ? 32.575 -73.564 48.362 1.00 39.73 83 ALA D C 1
ATOM 4950 O O . ALA D 1 83 ? 33.742 -73.893 48.173 1.00 40.85 83 ALA D O 1
ATOM 4952 N N . ALA D 1 84 ? 31.610 -74.444 48.613 1.00 41.49 84 ALA D N 1
ATOM 4953 C CA . ALA D 1 84 ? 31.878 -75.879 48.673 1.00 41.03 84 ALA D CA 1
ATOM 4954 C C . ALA D 1 84 ? 32.373 -76.348 47.311 1.00 43.22 84 ALA D C 1
ATOM 4955 O O . ALA D 1 84 ? 33.271 -77.187 47.218 1.00 45.84 84 ALA D O 1
ATOM 4957 N N . LEU D 1 85 ? 31.779 -75.805 46.253 1.00 43.77 85 LEU D N 1
ATOM 4958 C CA . LEU D 1 85 ? 32.185 -76.157 44.905 1.00 45.64 85 LEU D CA 1
ATOM 4959 C C . LEU D 1 85 ? 33.621 -75.702 44.687 1.00 47.38 85 LEU D C 1
ATOM 4960 O O . LEU D 1 85 ? 34.467 -76.493 44.282 1.00 50.16 85 LEU D O 1
ATOM 4965 N N . MET D 1 86 ? 33.897 -74.430 44.964 1.00 48.76 86 MET D N 1
ATOM 4966 C CA . MET D 1 86 ? 35.248 -73.897 44.811 1.00 48.51 86 MET D CA 1
ATOM 4967 C C . MET D 1 86 ? 36.269 -74.716 45.600 1.00 50.19 86 MET D C 1
ATOM 4968 O O . MET D 1 86 ? 37.393 -74.929 45.146 1.00 50.45 86 MET D O 1
ATOM 4973 N N . ALA D 1 87 ? 35.870 -75.162 46.788 1.00 49.30 87 ALA D N 1
ATOM 4974 C CA . ALA D 1 87 ? 36.748 -75.940 47.655 1.00 51.69 87 ALA D CA 1
ATOM 4975 C C . ALA D 1 87 ? 37.049 -77.316 47.079 1.00 52.63 87 ALA D C 1
ATOM 4976 O O . ALA D 1 87 ? 37.960 -77.999 47.541 1.00 52.55 87 ALA D O 1
ATOM 4978 N N . GLY D 1 88 ? 36.273 -77.719 46.076 1.00 55.00 88 GLY D N 1
ATOM 4979 C CA . GLY D 1 88 ? 36.479 -79.012 45.449 1.00 55.88 88 GLY D CA 1
ATOM 4980 C C . GLY D 1 88 ? 35.958 -80.193 46.248 1.00 56.91 88 GLY D C 1
ATOM 4981 O O . GLY D 1 88 ? 36.401 -81.326 46.049 1.00 57.00 88 GLY D O 1
ATOM 4982 N N . LEU D 1 89 ? 35.021 -79.942 47.156 1.00 56.44 89 LEU D N 1
ATOM 4983 C CA . LEU D 1 89 ? 34.458 -81.020 47.956 1.00 57.45 89 LEU D CA 1
ATOM 4984 C C . LEU D 1 89 ? 33.609 -81.935 47.082 1.00 59.33 89 LEU D C 1
ATOM 4985 O O . LEU D 1 89 ? 32.980 -81.488 46.123 1.00 58.43 89 LEU D O 1
ATOM 4990 N N . GLN D 1 90 ? 33.596 -83.218 47.424 1.00 62.98 90 GLN D N 1
ATOM 4991 C CA . GLN D 1 90 ? 32.836 -84.201 46.668 1.00 65.46 90 GLN D CA 1
ATOM 4992 C C . GLN D 1 90 ? 31.477 -84.413 47.312 1.00 64.47 90 GLN D C 1
ATOM 4993 O O . GLN D 1 90 ? 30.489 -84.697 46.636 1.00 64.54 90 GLN D O 1
ATOM 4999 N N . GLU D 1 91 ? 31.439 -84.266 48.630 1.00 62.09 91 GLU D N 1
ATOM 5000 C CA . GLU D 1 91 ? 30.209 -84.442 49.384 1.00 62.89 91 GLU D CA 1
ATOM 5001 C C . GLU D 1 91 ? 30.088 -83.373 50.455 1.00 61.05 91 GLU D C 1
ATOM 5002 O O . GLU D 1 91 ? 31.091 -82.898 50.986 1.00 61.57 91 GLU D O 1
ATOM 5008 N N . VAL D 1 92 ? 28.852 -83.003 50.772 1.00 57.61 92 VAL D N 1
ATOM 5009 C CA . VAL D 1 92 ? 28.588 -81.986 51.783 1.00 54.10 92 VAL D CA 1
ATOM 5010 C C . VAL D 1 92 ? 27.386 -82.386 52.628 1.00 53.15 92 VAL D C 1
ATOM 5011 O O . VAL D 1 92 ? 26.501 -83.102 52.164 1.00 52.80 92 VAL D O 1
ATOM 5015 N N . PRO D 1 93 ? 27.345 -81.933 53.888 1.00 51.52 93 PRO D N 1
ATOM 5016 C CA . PRO D 1 93 ? 26.225 -82.258 54.772 1.00 51.70 93 PRO D CA 1
ATOM 5017 C C . PRO D 1 93 ? 25.010 -81.462 54.329 1.00 53.73 93 PRO D C 1
ATOM 5018 O O . PRO D 1 93 ? 25.141 -80.326 53.876 1.00 55.68 93 PRO D O 1
ATOM 5022 N N . ALA D 1 94 ? 23.827 -82.046 54.458 1.00 53.39 94 ALA D N 1
ATOM 5023 C CA . ALA D 1 94 ? 22.626 -81.351 54.039 1.00 52.08 94 ALA D CA 1
ATOM 5024 C C . ALA D 1 94 ? 21.384 -81.882 54.721 1.00 54.20 94 ALA D C 1
ATOM 5025 O O . ALA D 1 94 ? 21.410 -82.915 55.393 1.00 56.66 94 ALA D O 1
ATOM 5027 N N . VAL D 1 95 ? 20.294 -81.148 54.543 1.00 54.59 95 VAL D N 1
ATOM 5028 C CA . VAL D 1 95 ? 19.008 -81.520 55.098 1.00 52.27 95 VAL D CA 1
ATOM 5029 C C . VAL D 1 95 ? 18.013 -81.503 53.959 1.00 55.03 95 VAL D C 1
ATOM 5030 O O . VAL D 1 95 ? 17.799 -80.463 53.333 1.00 55.13 95 VAL D O 1
ATOM 5034 N N . VAL D 1 96 ? 17.423 -82.662 53.685 1.00 55.16 96 VAL D N 1
ATOM 5035 C CA . VAL D 1 96 ? 16.451 -82.796 52.610 1.00 55.90 96 VAL D CA 1
ATOM 5036 C C . VAL D 1 96 ? 15.038 -82.623 53.149 1.00 57.21 96 VAL D C 1
ATOM 5037 O O . VAL D 1 96 ? 14.667 -83.237 54.145 1.00 58.35 96 VAL D O 1
ATOM 5041 N N . LYS D 1 97 ? 14.254 -81.770 52.500 1.00 59.59 97 LYS D N 1
ATOM 5042 C CA . LYS D 1 97 ? 12.878 -81.550 52.917 1.00 60.50 97 LYS D CA 1
ATOM 5043 C C . LYS D 1 97 ? 11.993 -81.345 51.697 1.00 59.71 97 LYS D C 1
ATOM 5044 O O . LYS D 1 97 ? 12.381 -80.662 50.748 1.00 59.96 97 LYS D O 1
ATOM 5050 N N . ASP D 1 98 ? 10.813 -81.960 51.718 1.00 57.67 98 ASP D N 1
ATOM 5051 C CA . ASP D 1 98 ? 9.865 -81.849 50.614 1.00 56.18 98 ASP D CA 1
ATOM 5052 C C . ASP D 1 98 ? 9.194 -80.489 50.649 1.00 52.26 98 ASP D C 1
ATOM 5053 O O . ASP D 1 98 ? 8.356 -80.217 51.512 1.00 50.65 98 ASP D O 1
ATOM 5058 N N . LEU D 1 99 ? 9.567 -79.638 49.701 1.00 47.89 99 LEU D N 1
ATOM 5059 C CA . LEU D 1 99 ? 9.018 -78.300 49.630 1.00 42.81 99 LEU D CA 1
ATOM 5060 C C . LEU D 1 99 ? 8.416 -78.026 48.269 1.00 41.28 99 LEU D C 1
ATOM 5061 O O . LEU D 1 99 ? 9.000 -78.362 47.236 1.00 39.35 99 LEU D O 1
ATOM 5066 N N . THR D 1 100 ? 7.235 -77.422 48.272 1.00 40.12 100 THR D N 1
ATOM 5067 C CA . THR D 1 100 ? 6.581 -77.078 47.026 1.00 40.39 100 THR D CA 1
ATOM 5068 C C . THR D 1 100 ? 7.319 -75.857 46.505 1.00 42.20 100 THR D C 1
ATOM 5069 O O . THR D 1 100 ? 8.078 -75.224 47.246 1.00 39.72 100 THR D O 1
ATOM 5073 N N . ASP D 1 101 ? 7.110 -75.531 45.236 1.00 42.12 101 ASP D N 1
ATOM 5074 C CA . ASP D 1 101 ? 7.756 -74.373 44.648 1.00 42.23 101 ASP D CA 1
ATOM 5075 C C . ASP D 1 101 ? 7.495 -73.122 45.493 1.00 43.27 101 ASP D C 1
ATOM 5076 O O . ASP D 1 101 ? 8.396 -72.309 45.710 1.00 40.94 101 ASP D O 1
ATOM 5081 N N . ARG D 1 102 ? 6.269 -72.995 45.993 1.00 43.60 102 ARG D N 1
ATOM 5082 C CA . ARG D 1 102 ? 5.874 -71.843 46.800 1.00 46.21 102 ARG D CA 1
ATOM 5083 C C . ARG D 1 102 ? 6.590 -71.761 48.139 1.00 45.08 102 ARG D C 1
ATOM 5084 O O . ARG D 1 102 ? 6.967 -70.676 48.587 1.00 44.98 102 ARG D O 1
ATOM 5092 N N . GLU D 1 103 ? 6.770 -72.905 48.785 1.00 41.50 103 GLU D N 1
ATOM 5093 C CA . GLU D 1 103 ? 7.457 -72.923 50.067 1.00 39.12 103 GLU D CA 1
ATOM 5094 C C . GLU D 1 103 ? 8.924 -72.542 49.858 1.00 36.10 103 GLU D C 1
ATOM 5095 O O . GLU D 1 103 ? 9.515 -71.846 50.678 1.00 36.20 103 GLU D O 1
ATOM 5101 N N . ALA D 1 104 ? 9.500 -73.005 48.754 1.00 32.55 104 ALA D N 1
ATOM 5102 C CA . ALA D 1 104 ? 10.895 -72.731 48.433 1.00 32.72 104 ALA D CA 1
ATOM 5103 C C . ALA D 1 104 ? 11.118 -71.239 48.186 1.00 34.19 104 ALA D C 1
ATOM 5104 O O . ALA D 1 104 ? 12.102 -70.662 48.642 1.00 31.43 104 ALA D O 1
ATOM 5106 N N . LEU D 1 105 ? 10.194 -70.622 47.461 1.00 35.58 105 LEU D N 1
ATOM 5107 C CA . LEU D 1 105 ? 10.285 -69.205 47.178 1.00 35.74 105 LEU D CA 1
ATOM 5108 C C . LEU D 1 105 ? 10.116 -68.455 48.499 1.00 39.71 105 LEU D C 1
ATOM 5109 O O . LEU D 1 105 ? 10.897 -67.559 48.820 1.00 43.11 105 LEU D O 1
ATOM 5114 N N . GLU D 1 106 ? 9.094 -68.830 49.262 1.00 38.94 106 GLU D N 1
ATOM 5115 C CA . GLU D 1 106 ? 8.827 -68.198 50.544 1.00 37.76 106 GLU D CA 1
ATOM 5116 C C . GLU D 1 106 ? 10.075 -68.256 51.424 1.00 38.64 106 GLU D C 1
ATOM 5117 O O . GLU D 1 106 ? 10.443 -67.270 52.064 1.00 38.03 106 GLU D O 1
ATOM 5123 N N . LEU D 1 107 ? 10.735 -69.409 51.449 1.00 38.15 107 LEU D N 1
ATOM 5124 C CA . LEU D 1 107 ? 11.944 -69.551 52.244 1.00 36.87 107 LEU D CA 1
ATOM 5125 C C . LEU D 1 107 ? 13.035 -68.631 51.710 1.00 35.83 107 LEU D C 1
ATOM 5126 O O . LEU D 1 107 ? 13.750 -67.986 52.473 1.00 33.09 107 LEU D O 1
ATOM 5131 N N . ALA D 1 108 ? 13.161 -68.568 50.390 1.00 35.69 108 ALA D N 1
ATOM 5132 C CA . ALA D 1 108 ? 14.178 -67.714 49.780 1.00 36.47 108 ALA D CA 1
ATOM 5133 C C . ALA D 1 108 ? 13.984 -66.250 50.177 1.00 33.34 108 ALA D C 1
ATOM 5134 O O . ALA D 1 108 ? 14.948 -65.548 50.470 1.00 34.42 108 ALA D O 1
ATOM 5136 N N . LEU D 1 109 ? 12.736 -65.797 50.182 1.00 32.73 109 LEU D N 1
ATOM 5137 C CA . LEU D 1 109 ? 12.418 -64.422 50.548 1.00 32.78 109 LEU D CA 1
ATOM 5138 C C . LEU D 1 109 ? 12.710 -64.177 52.029 1.00 32.01 109 LEU D C 1
ATOM 5139 O O . LEU D 1 109 ? 13.299 -63.159 52.395 1.00 32.12 109 LEU D O 1
ATOM 5144 N N . VAL D 1 110 ? 12.302 -65.116 52.874 1.00 30.13 110 VAL D N 1
ATOM 5145 C CA . VAL D 1 110 ? 12.517 -64.988 54.310 1.00 30.46 110 VAL D CA 1
ATOM 5146 C C . VAL D 1 110 ? 13.998 -65.010 54.712 1.00 32.77 110 VAL D C 1
ATOM 5147 O O . VAL D 1 110 ? 14.421 -64.228 55.565 1.00 30.37 110 VAL D O 1
ATOM 5151 N N . GLU D 1 111 ? 14.797 -65.887 54.109 1.00 33.68 111 GLU D N 1
ATOM 5152 C CA . GLU D 1 111 ? 16.206 -65.933 54.486 1.00 36.39 111 GLU D CA 1
ATOM 5153 C C . GLU D 1 111 ? 16.891 -64.654 54.047 1.00 38.50 111 GLU D C 1
ATOM 5154 O O . GLU D 1 111 ? 17.830 -64.183 54.684 1.00 38.72 111 GLU D O 1
ATOM 5160 N N . ASN D 1 112 ? 16.404 -64.091 52.952 1.00 37.64 112 ASN D N 1
ATOM 5161 C CA . ASN D 1 112 ? 16.949 -62.861 52.419 1.00 35.13 112 ASN D CA 1
ATOM 5162 C C . ASN D 1 112 ? 16.605 -61.712 53.372 1.00 33.68 112 ASN D C 1
ATOM 5163 O O . ASN D 1 112 ? 17.451 -60.871 53.676 1.00 34.61 112 ASN D O 1
ATOM 5168 N N . LEU D 1 113 ? 15.364 -61.696 53.854 1.00 30.32 113 LEU D N 1
ATOM 5169 C CA . LEU D 1 113 ? 14.890 -60.663 54.771 1.00 26.80 113 LEU D CA 1
ATOM 5170 C C . LEU D 1 113 ? 15.578 -60.726 56.131 1.00 27.92 113 LEU D C 1
ATOM 5171 O O . LEU D 1 113 ? 15.392 -59.851 56.977 1.00 29.58 113 LEU D O 1
ATOM 5176 N N . GLN D 1 114 ? 16.391 -61.753 56.337 1.00 29.88 114 GLN D N 1
ATOM 5177 C CA . GLN D 1 114 ? 17.079 -61.923 57.607 1.00 28.69 114 GLN D CA 1
ATOM 5178 C C . GLN D 1 114 ? 18.526 -61.432 57.556 1.00 29.88 114 GLN D C 1
ATOM 5179 O O . GLN D 1 114 ? 19.175 -61.244 58.590 1.00 29.05 114 GLN D O 1
ATOM 5185 N N . ARG D 1 115 ? 19.023 -61.206 56.350 1.00 26.42 115 ARG D N 1
ATOM 5186 C CA . ARG D 1 115 ? 20.399 -60.754 56.180 1.00 30.95 115 ARG D CA 1
ATOM 5187 C C . ARG D 1 115 ? 20.680 -59.351 56.721 1.00 31.72 115 ARG D C 1
ATOM 5188 O O . ARG D 1 115 ? 19.792 -58.499 56.786 1.00 32.98 115 ARG D O 1
ATOM 5196 N N . GLU D 1 116 ? 21.931 -59.128 57.113 1.00 34.14 116 GLU D N 1
ATOM 5197 C CA . GLU D 1 116 ? 22.380 -57.833 57.616 1.00 36.82 116 GLU D CA 1
ATOM 5198 C C . GLU D 1 116 ? 22.552 -56.893 56.415 1.00 37.83 116 GLU D C 1
ATOM 5199 O O . GLU D 1 116 ? 22.917 -55.729 56.557 1.00 34.30 116 GLU D O 1
ATOM 5205 N N . ASP D 1 117 ? 22.262 -57.437 55.240 1.00 35.88 117 ASP D N 1
ATOM 5206 C CA . ASP D 1 117 ? 22.354 -56.767 53.949 1.00 37.86 117 ASP D CA 1
ATOM 5207 C C . ASP D 1 117 ? 21.159 -55.906 53.556 1.00 35.90 117 ASP D C 1
ATOM 5208 O O . ASP D 1 117 ? 21.267 -55.054 52.684 1.00 34.68 117 ASP D O 1
ATOM 5213 N N . LEU D 1 118 ? 20.020 -56.158 54.183 1.00 35.69 118 LEU D N 1
ATOM 5214 C CA . LEU D 1 118 ? 18.776 -55.468 53.864 1.00 36.45 118 LEU D CA 1
ATOM 5215 C C . LEU D 1 118 ? 18.682 -53.955 53.943 1.00 33.43 118 LEU D C 1
ATOM 5216 O O . LEU D 1 118 ? 18.891 -53.382 55.003 1.00 34.75 118 LEU D O 1
ATOM 5221 N N . SER D 1 119 ? 18.343 -53.313 52.827 1.00 34.40 119 SER D N 1
ATOM 5222 C CA . SER D 1 119 ? 18.126 -51.865 52.834 1.00 33.83 119 SER D CA 1
ATOM 5223 C C . SER D 1 119 ? 16.632 -51.791 53.143 1.00 35.03 119 SER D C 1
ATOM 5224 O O . SER D 1 119 ? 15.904 -52.762 52.915 1.00 35.89 119 SER D O 1
ATOM 5227 N N . PRO D 1 120 ? 16.146 -50.657 53.664 1.00 34.98 120 PRO D N 1
ATOM 5228 C CA . PRO D 1 120 ? 14.709 -50.647 53.940 1.00 31.53 120 PRO D CA 1
ATOM 5229 C C . PRO D 1 120 ? 13.824 -50.818 52.701 1.00 30.00 120 PRO D C 1
ATOM 5230 O O . PRO D 1 120 ? 12.661 -51.209 52.816 1.00 30.07 120 PRO D O 1
ATOM 5234 N N . VAL D 1 121 ? 14.370 -50.548 51.520 1.00 25.98 121 VAL D N 1
ATOM 5235 C CA . VAL D 1 121 ? 13.594 -50.699 50.291 1.00 24.50 121 VAL D CA 1
ATOM 5236 C C . VAL D 1 121 ? 13.439 -52.173 49.916 1.00 26.33 121 VAL D C 1
ATOM 5237 O O . VAL D 1 121 ? 12.355 -52.619 49.534 1.00 24.72 121 VAL D O 1
ATOM 5241 N N . GLU D 1 122 ? 14.523 -52.930 50.021 1.00 28.05 122 GLU D N 1
ATOM 5242 C CA . GLU D 1 122 ? 14.470 -54.350 49.705 1.00 30.44 122 GLU D CA 1
ATOM 5243 C C . GLU D 1 122 ? 13.572 -55.034 50.727 1.00 26.97 122 GLU D C 1
ATOM 5244 O O . GLU D 1 122 ? 12.889 -56.001 50.414 1.00 24.91 122 GLU D O 1
ATOM 5250 N N . GLU D 1 123 ? 13.587 -54.525 51.955 1.00 25.05 123 GLU D N 1
ATOM 5251 C CA . GLU D 1 123 ? 12.760 -55.077 53.015 1.00 22.49 123 GLU D CA 1
ATOM 5252 C C . GLU D 1 123 ? 11.302 -54.978 52.555 1.00 25.39 123 GLU D C 1
ATOM 5253 O O . GLU D 1 123 ? 10.548 -55.946 52.627 1.00 27.54 123 GLU D O 1
ATOM 5259 N N . ALA D 1 124 ? 10.926 -53.800 52.069 1.00 19.38 124 ALA D N 1
ATOM 5260 C CA . ALA D 1 124 ? 9.578 -53.561 51.592 1.00 19.39 124 ALA D CA 1
ATOM 5261 C C . ALA D 1 124 ? 9.220 -54.489 50.441 1.00 22.96 124 ALA D C 1
ATOM 5262 O O . ALA D 1 124 ? 8.151 -55.104 50.445 1.00 21.71 124 ALA D O 1
ATOM 5264 N N . ARG D 1 125 ? 10.112 -54.590 49.459 1.00 23.19 125 ARG D N 1
ATOM 5265 C CA . ARG D 1 125 ? 9.865 -55.452 48.305 1.00 24.08 125 ARG D CA 1
ATOM 5266 C C . ARG D 1 125 ? 9.699 -56.915 48.723 1.00 24.70 125 ARG D C 1
ATOM 5267 O O . ARG D 1 125 ? 8.916 -57.656 48.119 1.00 24.45 125 ARG D O 1
ATOM 5275 N N . GLY D 1 126 ? 10.436 -57.324 49.751 1.00 22.86 126 GLY D N 1
ATOM 5276 C CA . GLY D 1 126 ? 10.336 -58.687 50.239 1.00 24.23 126 GLY D CA 1
ATOM 5277 C C . GLY D 1 126 ? 8.958 -58.915 50.841 1.00 24.97 126 GLY D C 1
ATOM 5278 O O . GLY D 1 126 ? 8.261 -59.862 50.492 1.00 22.15 126 GLY D O 1
ATOM 5279 N N . TYR D 1 127 ? 8.554 -58.024 51.740 1.00 25.20 127 TYR D N 1
ATOM 5280 C CA . TYR D 1 127 ? 7.249 -58.131 52.376 1.00 26.84 127 TYR D CA 1
ATOM 5281 C C . TYR D 1 127 ? 6.133 -58.186 51.341 1.00 27.55 127 TYR D C 1
ATOM 5282 O O . TYR D 1 127 ? 5.218 -58.995 51.455 1.00 30.86 127 TYR D O 1
ATOM 5291 N N . GLN D 1 128 ? 6.211 -57.325 50.332 1.00 28.06 128 GLN D N 1
ATOM 5292 C CA . GLN D 1 128 ? 5.193 -57.287 49.294 1.00 28.96 128 GLN D CA 1
ATOM 5293 C C . GLN D 1 128 ? 5.155 -58.584 48.486 1.00 28.28 128 GLN D C 1
ATOM 5294 O O . GLN D 1 128 ? 4.091 -59.033 48.067 1.00 30.04 128 GLN D O 1
ATOM 5300 N N . ALA D 1 129 ? 6.316 -59.180 48.256 1.00 28.28 129 ALA D N 1
ATOM 5301 C CA . ALA D 1 129 ? 6.358 -60.423 47.505 1.00 30.30 129 ALA D CA 1
ATOM 5302 C C . ALA D 1 129 ? 5.634 -61.499 48.316 1.00 33.49 129 ALA D C 1
ATOM 5303 O O . ALA D 1 129 ? 4.887 -62.308 47.762 1.00 34.83 129 ALA D O 1
ATOM 5305 N N . LEU D 1 130 ? 5.841 -61.493 49.631 1.00 32.83 130 LEU D N 1
ATOM 5306 C CA . LEU D 1 130 ? 5.191 -62.463 50.500 1.00 33.38 130 LEU D CA 1
ATOM 5307 C C . LEU D 1 130 ? 3.670 -62.272 50.489 1.00 38.89 130 LEU D C 1
ATOM 5308 O O . LEU D 1 130 ? 2.913 -63.245 50.462 1.00 38.75 130 LEU D O 1
ATOM 5313 N N . LEU D 1 131 ? 3.221 -61.020 50.498 1.00 40.71 131 LEU D N 1
ATOM 5314 C CA . LEU D 1 131 ? 1.789 -60.735 50.461 1.00 40.29 131 LEU D CA 1
ATOM 5315 C C . LEU D 1 131 ? 1.198 -61.238 49.149 1.00 40.96 131 LEU D C 1
ATOM 5316 O O . LEU D 1 131 ? 0.109 -61.802 49.126 1.00 42.15 131 LEU D O 1
ATOM 5321 N N . GLU D 1 132 ? 1.920 -61.020 48.055 1.00 42.67 132 GLU D N 1
ATOM 5322 C CA . GLU D 1 132 ? 1.464 -61.453 46.741 1.00 44.52 132 GLU D CA 1
ATOM 5323 C C . GLU D 1 132 ? 1.374 -62.972 46.646 1.00 46.33 132 GLU D C 1
ATOM 5324 O O . GLU D 1 132 ? 0.725 -63.511 45.754 1.00 45.88 132 GLU D O 1
ATOM 5330 N N . MET D 1 133 ? 2.029 -63.662 47.569 1.00 46.05 133 MET D N 1
ATOM 5331 C CA . MET D 1 133 ? 1.986 -65.110 47.575 1.00 48.31 133 MET D CA 1
ATOM 5332 C C . MET D 1 133 ? 0.831 -65.607 48.439 1.00 52.09 133 MET D C 1
ATOM 5333 O O . MET D 1 133 ? 0.622 -66.810 48.582 1.00 54.28 133 MET D O 1
ATOM 5338 N N . GLY D 1 134 ? 0.080 -64.678 49.022 1.00 51.72 134 GLY D N 1
ATOM 5339 C CA . GLY D 1 134 ? -1.052 -65.078 49.836 1.00 50.85 134 GLY D CA 1
ATOM 5340 C C . GLY D 1 134 ? -0.933 -64.866 51.331 1.00 51.42 134 GLY D C 1
ATOM 5341 O O . GLY D 1 134 ? -1.926 -65.008 52.046 1.00 50.18 134 GLY D O 1
ATOM 5342 N N . LEU D 1 135 ? 0.259 -64.539 51.819 1.00 49.66 135 LEU D N 1
ATOM 5343 C CA . LEU D 1 135 ? 0.429 -64.312 53.250 1.00 52.08 135 LEU D CA 1
ATOM 5344 C C . LEU D 1 135 ? -0.160 -62.981 53.686 1.00 54.45 135 LEU D C 1
ATOM 5345 O O . LEU D 1 135 ? -0.390 -62.088 52.871 1.00 55.49 135 LEU D O 1
ATOM 5350 N N . THR D 1 136 ? -0.406 -62.861 54.985 1.00 58.06 136 THR D N 1
ATOM 5351 C CA . THR D 1 136 ? -0.946 -61.634 55.541 1.00 61.98 136 THR D CA 1
ATOM 5352 C C . THR D 1 136 ? 0.152 -60.961 56.352 1.00 63.03 136 THR D C 1
ATOM 5353 O O . THR D 1 136 ? 1.130 -61.607 56.740 1.00 61.74 136 THR D O 1
ATOM 5357 N N . GLN D 1 137 ? -0.007 -59.668 56.608 1.00 64.34 137 GLN D N 1
ATOM 5358 C CA . GLN D 1 137 ? 0.993 -58.931 57.369 1.00 66.27 137 GLN D CA 1
ATOM 5359 C C . GLN D 1 137 ? 1.365 -59.663 58.657 1.00 68.61 137 GLN D C 1
ATOM 5360 O O . GLN D 1 137 ? 2.546 -59.807 58.975 1.00 66.72 137 GLN D O 1
ATOM 5366 N N . GLU D 1 138 ? 0.358 -60.130 59.392 1.00 71.58 138 GLU D N 1
ATOM 5367 C CA . GLU D 1 138 ? 0.607 -60.851 60.635 1.00 73.19 138 GLU D CA 1
ATOM 5368 C C . GLU D 1 138 ? 1.500 -62.045 60.338 1.00 72.32 138 GLU D C 1
ATOM 5369 O O . GLU D 1 138 ? 2.546 -62.226 60.966 1.00 71.84 138 GLU D O 1
ATOM 5375 N N . GLU D 1 139 ? 1.083 -62.862 59.377 1.00 71.59 139 GLU D N 1
ATOM 5376 C CA . GLU D 1 139 ? 1.868 -64.022 58.992 1.00 72.23 139 GLU D CA 1
ATOM 5377 C C . GLU D 1 139 ? 3.279 -63.556 58.665 1.00 70.91 139 GLU D C 1
ATOM 5378 O O . GLU D 1 139 ? 4.257 -64.077 59.206 1.00 70.63 139 GLU D O 1
ATOM 5384 N N . VAL D 1 140 ? 3.373 -62.565 57.780 1.00 68.01 140 VAL D N 1
ATOM 5385 C CA . VAL D 1 140 ? 4.659 -62.011 57.374 1.00 62.94 140 VAL D CA 1
ATOM 5386 C C . VAL D 1 140 ? 5.467 -61.584 58.596 1.00 62.42 140 VAL D C 1
ATOM 5387 O O . VAL D 1 140 ? 6.641 -61.933 58.737 1.00 60.36 140 VAL D O 1
ATOM 5391 N N . ALA D 1 141 ? 4.818 -60.836 59.481 1.00 62.34 141 ALA D N 1
ATOM 5392 C CA . ALA D 1 141 ? 5.453 -60.333 60.691 1.00 64.38 141 ALA D CA 1
ATOM 5393 C C . ALA D 1 141 ? 6.118 -61.419 61.532 1.00 66.09 141 ALA D C 1
ATOM 5394 O O . ALA D 1 141 ? 7.283 -61.291 61.908 1.00 64.28 141 ALA D O 1
ATOM 5396 N N . ARG D 1 142 ? 5.383 -62.483 61.834 1.00 68.48 142 ARG D N 1
ATOM 5397 C CA . ARG D 1 142 ? 5.947 -63.553 62.642 1.00 72.74 142 ARG D CA 1
ATOM 5398 C C . ARG D 1 142 ? 7.047 -64.286 61.886 1.00 72.82 142 ARG D C 1
ATOM 5399 O O . ARG D 1 142 ? 8.039 -64.714 62.479 1.00 73.17 142 ARG D O 1
ATOM 5407 N N . ARG D 1 143 ? 6.874 -64.429 60.576 1.00 73.00 143 ARG D N 1
ATOM 5408 C CA . ARG D 1 143 ? 7.863 -65.119 59.757 1.00 73.10 143 ARG D CA 1
ATOM 5409 C C . ARG D 1 143 ? 9.225 -64.444 59.856 1.00 70.40 143 ARG D C 1
ATOM 5410 O O . ARG D 1 143 ? 10.260 -65.113 59.841 1.00 69.55 143 ARG D O 1
ATOM 5418 N N . VAL D 1 144 ? 9.217 -63.116 59.959 1.00 65.60 144 VAL D N 1
ATOM 5419 C CA . VAL D 1 144 ? 10.457 -62.352 60.035 1.00 62.67 144 VAL D CA 1
ATOM 5420 C C . VAL D 1 144 ? 10.777 -61.849 61.438 1.00 61.71 144 VAL D C 1
ATOM 5421 O O . VAL D 1 144 ? 11.839 -61.275 61.671 1.00 61.60 144 VAL D O 1
ATOM 5425 N N . GLY D 1 145 ? 9.857 -62.065 62.369 1.00 61.09 145 GLY D N 1
ATOM 5426 C CA . GLY D 1 145 ? 10.080 -61.629 63.734 1.00 60.80 145 GLY D CA 1
ATOM 5427 C C . GLY D 1 145 ? 10.021 -60.125 63.910 1.00 60.39 145 GLY D C 1
ATOM 5428 O O . GLY D 1 145 ? 10.951 -59.522 64.449 1.00 62.37 145 GLY D O 1
ATOM 5429 N N . LYS D 1 146 ? 8.928 -59.516 63.459 1.00 59.04 146 LYS D N 1
ATOM 5430 C CA . LYS D 1 146 ? 8.755 -58.073 63.580 1.00 56.98 146 LYS D CA 1
ATOM 5431 C C . LYS D 1 146 ? 7.285 -57.732 63.767 1.00 55.49 146 LYS D C 1
ATOM 5432 O O . LYS D 1 146 ? 6.415 -58.548 63.480 1.00 54.95 146 LYS D O 1
ATOM 5438 N N . ALA D 1 147 ? 7.009 -56.529 64.255 1.00 55.28 147 ALA D N 1
ATOM 5439 C CA . ALA D 1 147 ? 5.635 -56.105 64.477 1.00 55.52 147 ALA D CA 1
ATOM 5440 C C . ALA D 1 147 ? 4.910 -55.883 63.155 1.00 56.03 147 ALA D C 1
ATOM 5441 O O . ALA D 1 147 ? 5.529 -55.533 62.148 1.00 55.57 147 ALA D O 1
ATOM 5443 N N . ARG D 1 148 ? 3.596 -56.088 63.163 1.00 55.78 148 ARG D N 1
ATOM 5444 C CA . ARG D 1 148 ? 2.798 -55.901 61.962 1.00 57.50 148 ARG D CA 1
ATOM 5445 C C . ARG D 1 148 ? 2.963 -54.471 61.452 1.00 57.18 148 ARG D C 1
ATOM 5446 O O . ARG D 1 148 ? 3.022 -54.233 60.242 1.00 58.23 148 ARG D O 1
ATOM 5454 N N . SER D 1 149 ? 3.041 -53.524 62.384 1.00 56.14 149 SER D N 1
ATOM 5455 C CA . SER D 1 149 ? 3.190 -52.115 62.037 1.00 54.54 149 SER D CA 1
ATOM 5456 C C . SER D 1 149 ? 4.489 -51.865 61.287 1.00 52.28 149 SER D C 1
ATOM 5457 O O . SER D 1 149 ? 4.543 -51.014 60.402 1.00 55.86 149 SER D O 1
ATOM 5460 N N . THR D 1 150 ? 5.533 -52.606 61.643 1.00 49.89 150 THR D N 1
ATOM 5461 C CA . THR D 1 150 ? 6.826 -52.458 60.985 1.00 46.66 150 THR D CA 1
ATOM 5462 C C . THR D 1 150 ? 6.713 -52.875 59.524 1.00 46.21 150 THR D C 1
ATOM 5463 O O . THR D 1 150 ? 7.311 -52.255 58.640 1.00 48.57 150 THR D O 1
ATOM 5467 N N . VAL D 1 151 ? 5.941 -53.929 59.277 1.00 43.40 151 VAL D N 1
ATOM 5468 C CA . VAL D 1 151 ? 5.731 -54.428 57.926 1.00 38.70 151 VAL D CA 1
ATOM 5469 C C . VAL D 1 151 ? 4.877 -53.435 57.134 1.00 39.03 151 VAL D C 1
ATOM 5470 O O . VAL D 1 151 ? 5.203 -53.095 55.991 1.00 37.20 151 VAL D O 1
ATOM 5474 N N . ALA D 1 152 ? 3.800 -52.960 57.758 1.00 34.82 152 ALA D N 1
ATOM 5475 C CA . ALA D 1 152 ? 2.884 -52.020 57.123 1.00 34.97 152 ALA D CA 1
ATOM 5476 C C . ALA D 1 152 ? 3.581 -50.728 56.732 1.00 35.37 152 ALA D C 1
ATOM 5477 O O . ALA D 1 152 ? 3.304 -50.158 55.673 1.00 35.60 152 ALA D O 1
ATOM 5479 N N . ASN D 1 153 ? 4.479 -50.269 57.599 1.00 34.81 153 ASN D N 1
ATOM 5480 C CA . ASN D 1 153 ? 5.234 -49.047 57.360 1.00 34.99 153 ASN D CA 1
ATOM 5481 C C . ASN D 1 153 ? 6.237 -49.208 56.233 1.00 32.46 153 ASN D C 1
ATOM 5482 O O . ASN D 1 153 ? 6.410 -48.302 55.424 1.00 35.14 153 ASN D O 1
ATOM 5487 N N . ALA D 1 154 ? 6.908 -50.355 56.192 1.00 30.40 154 ALA D N 1
ATOM 5488 C CA . ALA D 1 154 ? 7.887 -50.621 55.152 1.00 26.20 154 ALA D CA 1
ATOM 5489 C C . ALA D 1 154 ? 7.187 -50.606 53.798 1.00 26.83 154 ALA D C 1
ATOM 5490 O O . ALA D 1 154 ? 7.659 -49.977 52.848 1.00 22.70 154 ALA D O 1
ATOM 5492 N N . LEU D 1 155 ? 6.046 -51.290 53.733 1.00 29.73 155 LEU D N 1
ATOM 5493 C CA . LEU D 1 155 ? 5.258 -51.387 52.509 1.00 25.54 155 LEU D CA 1
ATOM 5494 C C . LEU D 1 155 ? 4.892 -50.036 51.926 1.00 23.49 155 LEU D C 1
ATOM 5495 O O . LEU D 1 155 ? 4.815 -49.884 50.707 1.00 22.01 155 LEU D O 1
ATOM 5500 N N . ARG D 1 156 ? 4.656 -49.062 52.798 1.00 23.99 156 ARG D N 1
ATOM 5501 C CA . ARG D 1 156 ? 4.299 -47.711 52.369 1.00 25.19 156 ARG D CA 1
ATOM 5502 C C . ARG D 1 156 ? 5.384 -47.049 51.517 1.00 23.69 156 ARG D C 1
ATOM 5503 O O . ARG D 1 156 ? 5.081 -46.194 50.685 1.00 19.83 156 ARG D O 1
ATOM 5511 N N . LEU D 1 157 ? 6.639 -47.443 51.733 1.00 22.23 157 LEU D N 1
ATOM 5512 C CA . LEU D 1 157 ? 7.755 -46.884 50.974 1.00 22.49 157 LEU D CA 1
ATOM 5513 C C . LEU D 1 157 ? 7.592 -47.139 49.477 1.00 20.54 157 LEU D C 1
ATOM 5514 O O . LEU D 1 157 ? 7.991 -46.315 48.661 1.00 17.73 157 LEU D O 1
ATOM 5519 N N . LEU D 1 158 ? 6.977 -48.267 49.124 1.00 21.52 158 LEU D N 1
ATOM 5520 C CA . LEU D 1 158 ? 6.808 -48.624 47.717 1.00 24.51 158 LEU D CA 1
ATOM 5521 C C . LEU D 1 158 ? 5.933 -47.700 46.882 1.00 24.06 158 LEU D C 1
ATOM 5522 O O . LEU D 1 158 ? 5.860 -47.856 45.672 1.00 27.70 158 LEU D O 1
ATOM 5527 N N . GLN D 1 159 ? 5.277 -46.730 47.503 1.00 25.09 159 GLN D N 1
ATOM 5528 C CA . GLN D 1 159 ? 4.479 -45.809 46.719 1.00 24.26 159 GLN D CA 1
ATOM 5529 C C . GLN D 1 159 ? 5.263 -44.541 46.400 1.00 22.16 159 GLN D C 1
ATOM 5530 O O . GLN D 1 159 ? 4.730 -43.596 45.836 1.00 20.17 159 GLN D O 1
ATOM 5536 N N . LEU D 1 160 ? 6.547 -44.538 46.748 1.00 18.51 160 LEU D N 1
ATOM 5537 C CA . LEU D 1 160 ? 7.409 -43.401 46.468 1.00 14.92 160 LEU D CA 1
ATOM 5538 C C . LEU D 1 160 ? 7.945 -43.537 45.049 1.00 16.62 160 LEU D C 1
ATOM 5539 O O . LEU D 1 160 ? 8.081 -44.644 44.533 1.00 16.37 160 LEU D O 1
ATOM 5544 N N . PRO D 1 161 ? 8.239 -42.411 44.389 1.00 15.59 161 PRO D N 1
ATOM 5545 C CA . PRO D 1 161 ? 8.772 -42.505 43.026 1.00 16.97 161 PRO D CA 1
ATOM 5546 C C . PRO D 1 161 ? 10.139 -43.196 43.082 1.00 20.96 161 PRO D C 1
ATOM 5547 O O . PRO D 1 161 ? 10.819 -43.144 44.103 1.00 19.62 161 PRO D O 1
ATOM 5551 N N . PRO D 1 162 ? 10.537 -43.877 41.991 1.00 22.02 162 PRO D N 1
ATOM 5552 C CA . PRO D 1 162 ? 11.813 -44.595 41.888 1.00 23.62 162 PRO D CA 1
ATOM 5553 C C . PRO D 1 162 ? 13.051 -43.840 42.378 1.00 21.14 162 PRO D C 1
ATOM 5554 O O . PRO D 1 162 ? 13.842 -44.383 43.152 1.00 24.06 162 PRO D O 1
ATOM 5558 N N . GLU D 1 163 ? 13.213 -42.596 41.947 1.00 18.45 163 GLU D N 1
ATOM 5559 C CA . GLU D 1 163 ? 14.369 -41.827 42.370 1.00 20.82 163 GLU D CA 1
ATOM 5560 C C . GLU D 1 163 ? 14.412 -41.597 43.883 1.00 21.90 163 GLU D C 1
ATOM 5561 O O . GLU D 1 163 ? 15.484 -41.542 44.471 1.00 19.58 163 GLU D O 1
ATOM 5567 N N . ALA D 1 164 ? 13.260 -41.483 44.534 1.00 23.97 164 ALA D N 1
ATOM 5568 C CA . ALA D 1 164 ? 13.269 -41.293 45.984 1.00 23.86 164 ALA D CA 1
ATOM 5569 C C . ALA D 1 164 ? 13.779 -42.581 46.628 1.00 22.29 164 ALA D C 1
ATOM 5570 O O . ALA D 1 164 ? 14.547 -42.543 47.581 1.00 20.12 164 ALA D O 1
ATOM 5572 N N . LEU D 1 165 ? 13.353 -43.725 46.097 1.00 21.61 165 LEU D N 1
ATOM 5573 C CA . LEU D 1 165 ? 13.797 -45.006 46.631 1.00 22.25 165 LEU D CA 1
ATOM 5574 C C . LEU D 1 165 ? 15.293 -45.219 46.376 1.00 24.15 165 LEU D C 1
ATOM 5575 O O . LEU D 1 165 ? 15.983 -45.841 47.186 1.00 22.77 165 LEU D O 1
ATOM 5580 N N . GLU D 1 166 ? 15.799 -44.701 45.260 1.00 21.03 166 GLU D N 1
ATOM 5581 C CA . GLU D 1 166 ? 17.225 -44.840 44.963 1.00 24.12 166 GLU D CA 1
ATOM 5582 C C . GLU D 1 166 ? 18.066 -44.012 45.928 1.00 20.72 166 GLU D C 1
ATOM 5583 O O . GLU D 1 166 ? 19.112 -44.458 46.392 1.00 23.54 166 GLU D O 1
ATOM 5589 N N . ALA D 1 167 ? 17.605 -42.802 46.216 1.00 19.74 167 ALA D N 1
ATOM 5590 C CA . ALA D 1 167 ? 18.318 -41.913 47.119 1.00 18.70 167 ALA D CA 1
ATOM 5591 C C . ALA D 1 167 ? 18.402 -42.581 48.491 1.00 21.84 167 ALA D C 1
ATOM 5592 O O . ALA D 1 167 ? 19.414 -42.477 49.191 1.00 19.38 167 ALA D O 1
ATOM 5594 N N . LEU D 1 168 ? 17.341 -43.297 48.853 1.00 20.11 168 LEU D N 1
ATOM 5595 C CA . LEU D 1 168 ? 17.289 -44.001 50.127 1.00 21.60 168 LEU D CA 1
ATOM 5596 C C . LEU D 1 168 ? 18.319 -45.115 50.136 1.00 22.45 168 LEU D C 1
ATOM 5597 O O . LEU D 1 168 ? 19.081 -45.273 51.091 1.00 19.69 168 LEU D O 1
ATOM 5602 N N . GLU D 1 169 ? 18.329 -45.907 49.070 1.00 20.20 169 GLU D N 1
ATOM 5603 C CA . GLU D 1 169 ? 19.283 -47.001 48.965 1.00 22.12 169 GLU D CA 1
ATOM 5604 C C . GLU D 1 169 ? 20.721 -46.494 48.956 1.00 21.20 169 GLU D C 1
ATOM 5605 O O . GLU D 1 169 ? 21.610 -47.152 49.482 1.00 21.51 169 GLU D O 1
ATOM 5611 N N . ARG D 1 170 ? 20.946 -45.333 48.350 1.00 17.75 170 ARG D N 1
ATOM 5612 C CA . ARG D 1 170 ? 22.289 -44.774 48.307 1.00 20.75 170 ARG D CA 1
ATOM 5613 C C . ARG D 1 170 ? 22.643 -44.158 49.652 1.00 20.20 170 ARG D C 1
ATOM 5614 O O . ARG D 1 170 ? 23.796 -43.827 49.899 1.00 21.22 170 ARG D O 1
ATOM 5622 N N . GLY D 1 171 ? 21.648 -44.005 50.519 1.00 21.88 171 GLY D N 1
ATOM 5623 C CA . GLY D 1 171 ? 21.896 -43.400 51.817 1.00 22.96 171 GLY D CA 1
ATOM 5624 C C . GLY D 1 171 ? 21.962 -41.880 51.766 1.00 22.30 171 GLY D C 1
ATOM 5625 O O . GLY D 1 171 ? 22.507 -41.269 52.673 1.00 20.71 171 GLY D O 1
ATOM 5626 N N . GLU D 1 172 ? 21.426 -41.273 50.708 1.00 20.80 172 GLU D N 1
ATOM 5627 C CA . GLU D 1 172 ? 21.413 -39.817 50.572 1.00 23.77 172 GLU D CA 1
ATOM 5628 C C . GLU D 1 172 ? 20.297 -39.199 51.439 1.00 23.42 172 GLU D C 1
ATOM 5629 O O . GLU D 1 172 ? 20.350 -38.030 51.816 1.00 25.98 172 GLU D O 1
ATOM 5635 N N . ILE D 1 173 ? 19.279 -39.993 51.739 1.00 21.29 173 ILE D N 1
ATOM 5636 C CA . ILE D 1 173 ? 18.182 -39.545 52.592 1.00 20.17 173 ILE D CA 1
ATOM 5637 C C . ILE D 1 173 ? 17.890 -40.728 53.502 1.00 21.07 173 ILE D C 1
ATOM 5638 O O . ILE D 1 173 ? 18.332 -41.848 53.232 1.00 19.00 173 ILE D O 1
ATOM 5643 N N . THR D 1 174 ? 17.146 -40.484 54.572 1.00 18.71 174 THR D N 1
ATOM 5644 C CA . THR D 1 174 ? 16.799 -41.528 55.532 1.00 15.24 174 THR D CA 1
ATOM 5645 C C . THR D 1 174 ? 15.365 -42.004 55.338 1.00 17.17 174 THR D C 1
ATOM 5646 O O . THR D 1 174 ? 14.609 -41.442 54.562 1.00 17.15 174 THR D O 1
ATOM 5650 N N . ALA D 1 175 ? 14.987 -43.032 56.088 1.00 19.54 175 ALA D N 1
ATOM 5651 C CA . ALA D 1 175 ? 13.635 -43.576 56.026 1.00 20.13 175 ALA D CA 1
ATOM 5652 C C . ALA D 1 175 ? 12.663 -42.505 56.519 1.00 23.53 175 ALA D C 1
ATOM 5653 O O . ALA D 1 175 ? 11.497 -42.460 56.092 1.00 17.74 175 ALA D O 1
ATOM 5655 N N . GLY D 1 176 ? 13.147 -41.659 57.432 1.00 17.03 176 GLY D N 1
ATOM 5656 C CA . GLY D 1 176 ? 12.330 -40.583 57.950 1.00 16.49 176 GLY D CA 1
ATOM 5657 C C . GLY D 1 176 ? 12.041 -39.573 56.844 1.00 18.40 176 GLY D C 1
ATOM 5658 O O . GLY D 1 176 ? 10.929 -39.061 56.749 1.00 14.80 176 GLY D O 1
ATOM 5659 N N . HIS D 1 177 ? 13.045 -39.286 56.016 1.00 17.52 177 HIS D N 1
ATOM 5660 C CA . HIS D 1 177 ? 12.889 -38.356 54.905 1.00 19.75 177 HIS D CA 1
ATOM 5661 C C . HIS D 1 177 ? 11.827 -38.929 53.969 1.00 20.10 177 HIS D C 1
ATOM 5662 O O . HIS D 1 177 ? 10.953 -38.217 53.471 1.00 21.23 177 HIS D O 1
ATOM 5669 N N . ALA D 1 178 ? 11.918 -40.232 53.748 1.00 18.30 178 ALA D N 1
ATOM 5670 C CA . ALA D 1 178 ? 10.991 -40.936 52.872 1.00 19.55 178 ALA D CA 1
ATOM 5671 C C . ALA D 1 178 ? 9.553 -40.811 53.390 1.00 22.30 178 ALA D C 1
ATOM 5672 O O . ALA D 1 178 ? 8.619 -40.557 52.612 1.00 15.54 178 ALA D O 1
ATOM 5674 N N . ARG D 1 179 ? 9.377 -40.965 54.700 1.00 19.41 179 ARG D N 1
ATOM 5675 C CA . ARG D 1 179 ? 8.043 -40.861 55.280 1.00 21.08 179 ARG D CA 1
ATOM 5676 C C . ARG D 1 179 ? 7.507 -39.444 55.121 1.00 19.34 179 ARG D C 1
ATOM 5677 O O . ARG D 1 179 ? 6.309 -39.256 54.899 1.00 18.85 179 ARG D O 1
ATOM 5685 N N . ALA D 1 180 ? 8.381 -38.448 55.248 1.00 14.23 180 ALA D N 1
ATOM 5686 C CA . ALA D 1 180 ? 7.952 -37.071 55.076 1.00 14.76 180 ALA D CA 1
ATOM 5687 C C . ALA D 1 180 ? 7.475 -36.866 53.623 1.00 17.93 180 ALA D C 1
ATOM 5688 O O . ALA D 1 180 ? 6.454 -36.225 53.387 1.00 20.36 180 ALA D O 1
ATOM 5690 N N . LEU D 1 181 ? 8.210 -37.405 52.651 1.00 17.27 181 LEU D N 1
ATOM 5691 C CA . LEU D 1 181 ? 7.820 -37.253 51.250 1.00 17.33 181 LEU D CA 1
ATOM 5692 C C . LEU D 1 181 ? 6.445 -37.879 50.980 1.00 17.71 181 LEU D C 1
ATOM 5693 O O . LEU D 1 181 ? 5.690 -37.398 50.136 1.00 18.41 181 LEU D O 1
ATOM 5698 N N . LEU D 1 182 ? 6.109 -38.933 51.711 1.00 17.49 182 LEU D N 1
ATOM 5699 C CA . LEU D 1 182 ? 4.819 -39.586 51.533 1.00 19.92 182 LEU D CA 1
ATOM 5700 C C . LEU D 1 182 ? 3.668 -38.662 51.948 1.00 21.63 182 LEU D C 1
ATOM 5701 O O . LEU D 1 182 ? 2.535 -38.867 51.535 1.00 14.07 182 LEU D O 1
ATOM 5706 N N . MET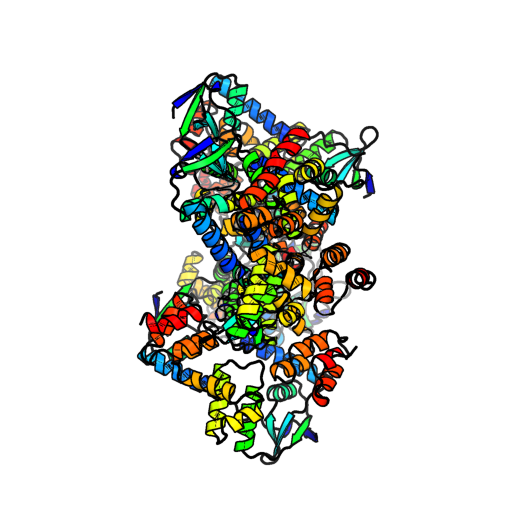 D 1 183 ? 3.972 -37.641 52.747 1.00 20.39 183 MET D N 1
ATOM 5707 C CA . MET D 1 183 ? 2.963 -36.696 53.212 1.00 18.59 183 MET D CA 1
ATOM 5708 C C . MET D 1 183 ? 2.692 -35.640 52.156 1.00 21.61 183 MET D C 1
ATOM 5709 O O . MET D 1 183 ? 1.691 -34.933 52.214 1.00 23.88 183 MET D O 1
ATOM 5714 N N . LEU D 1 184 ? 3.580 -35.526 51.179 1.00 23.11 184 LEU D N 1
ATOM 5715 C CA . LEU D 1 184 ? 3.391 -34.551 50.112 1.00 18.88 184 LEU D CA 1
ATOM 5716 C C . LEU D 1 184 ? 2.538 -35.189 49.022 1.00 15.83 184 LEU D C 1
ATOM 5717 O O . LEU D 1 184 ? 2.494 -36.411 48.906 1.00 16.86 184 LEU D O 1
ATOM 5722 N N . GLU D 1 185 ? 1.845 -34.362 48.242 1.00 15.32 185 GLU D N 1
ATOM 5723 C CA . GLU D 1 185 ? 1.011 -34.859 47.145 1.00 20.52 185 GLU D CA 1
ATOM 5724 C C . GLU D 1 185 ? 1.956 -35.550 46.163 1.00 21.42 185 GLU D C 1
ATOM 5725 O O . GLU D 1 185 ? 3.075 -35.087 45.955 1.00 19.35 185 GLU D O 1
ATOM 5731 N N . PRO D 1 186 ? 1.521 -36.670 45.562 1.00 23.00 186 PRO D N 1
ATOM 5732 C CA . PRO D 1 186 ? 2.337 -37.436 44.609 1.00 26.27 186 PRO D CA 1
ATOM 5733 C C . PRO D 1 186 ? 3.145 -36.589 43.635 1.00 27.04 186 PRO D C 1
ATOM 5734 O O . PRO D 1 186 ? 4.349 -36.777 43.486 1.00 23.95 186 PRO D O 1
ATOM 5738 N N . GLU D 1 187 ? 2.475 -35.642 42.994 1.00 26.41 187 GLU D N 1
ATOM 5739 C CA . GLU D 1 187 ? 3.114 -34.775 42.016 1.00 30.99 187 GLU D CA 1
ATOM 5740 C C . GLU D 1 187 ? 4.089 -33.735 42.576 1.00 31.18 187 GLU D C 1
ATOM 5741 O O . GLU D 1 187 ? 4.646 -32.935 41.831 1.00 26.94 187 GLU D O 1
ATOM 5747 N N . ASP D 1 188 ? 4.310 -33.749 43.884 1.00 31.05 188 ASP D N 1
ATOM 5748 C CA . ASP D 1 188 ? 5.224 -32.793 44.507 1.00 25.49 188 ASP D CA 1
ATOM 5749 C C . ASP D 1 188 ? 6.450 -33.484 45.106 1.00 21.87 188 ASP D C 1
ATOM 5750 O O . ASP D 1 188 ? 7.412 -32.831 45.500 1.00 20.87 188 ASP D O 1
ATOM 5755 N N . ARG D 1 189 ? 6.407 -34.807 45.166 1.00 19.23 189 ARG D N 1
ATOM 5756 C CA . ARG D 1 189 ? 7.473 -35.601 45.766 1.00 19.50 189 ARG D CA 1
ATOM 5757 C C . ARG D 1 189 ? 8.863 -35.444 45.152 1.00 21.69 189 ARG D C 1
ATOM 5758 O O . ARG D 1 189 ? 9.858 -35.350 45.872 1.00 18.64 189 ARG D O 1
ATOM 5766 N N . LEU D 1 190 ? 8.950 -35.400 43.830 1.00 26.52 190 LEU D N 1
ATOM 5767 C CA . LEU D 1 190 ? 10.254 -35.234 43.212 1.00 23.48 190 LEU D CA 1
ATOM 5768 C C . LEU D 1 190 ? 10.821 -33.888 43.623 1.00 25.29 190 LEU D C 1
ATOM 5769 O O . LEU D 1 190 ? 12.012 -33.769 43.931 1.00 22.87 190 LEU D O 1
ATOM 5774 N N . TRP D 1 191 ? 9.966 -32.875 43.631 1.00 22.11 191 TRP D N 1
ATOM 5775 C CA . TRP D 1 191 ? 10.387 -31.551 44.024 1.00 21.69 191 TRP D CA 1
ATOM 5776 C C . TRP D 1 191 ? 10.904 -31.605 45.461 1.00 23.68 191 TRP D C 1
ATOM 5777 O O . TRP D 1 191 ? 11.985 -31.098 45.767 1.00 21.29 191 TRP D O 1
ATOM 5788 N N . GLY D 1 192 ? 10.135 -32.230 46.341 1.00 18.66 192 GLY D N 1
ATOM 5789 C CA . GLY D 1 192 ? 10.552 -32.307 47.727 1.00 20.38 192 GLY D CA 1
ATOM 5790 C C . GLY D 1 192 ? 11.856 -33.065 47.888 1.00 23.68 192 GLY D C 1
ATOM 5791 O O . GLY D 1 192 ? 12.689 -32.736 48.748 1.00 15.94 192 GLY D O 1
ATOM 5792 N N . LEU D 1 193 ? 12.032 -34.091 47.063 1.00 19.43 193 LEU D N 1
ATOM 5793 C CA . LEU D 1 193 ? 13.240 -34.900 47.116 1.00 23.77 193 LEU D CA 1
ATOM 5794 C C . LEU D 1 193 ? 14.435 -34.006 46.806 1.00 25.46 193 LEU D C 1
ATOM 5795 O O . LEU D 1 193 ? 15.460 -34.077 47.488 1.00 17.40 193 LEU D O 1
ATOM 5800 N N . LYS D 1 194 ? 14.288 -33.180 45.768 1.00 26.97 194 LYS D N 1
ATOM 5801 C CA . LYS D 1 194 ? 15.336 -32.252 45.344 1.00 31.51 194 LYS D CA 1
ATOM 5802 C C . LYS D 1 194 ? 15.646 -31.256 46.458 1.00 30.00 194 LYS D C 1
ATOM 5803 O O . LYS D 1 194 ? 16.807 -30.972 46.726 1.00 28.99 194 LYS D O 1
ATOM 5809 N N . GLU D 1 195 ? 14.611 -30.723 47.103 1.00 30.24 195 GLU D N 1
ATOM 5810 C CA . GLU D 1 195 ? 14.806 -29.759 48.180 1.00 29.91 195 GLU D CA 1
ATOM 5811 C C . GLU D 1 195 ? 15.643 -30.377 49.287 1.00 28.72 195 GLU D C 1
ATOM 5812 O O . GLU D 1 195 ? 16.585 -29.767 49.785 1.00 27.84 195 GLU D O 1
ATOM 5818 N N . ILE D 1 196 ? 15.304 -31.597 49.675 1.00 27.44 196 ILE D N 1
ATOM 5819 C CA . ILE D 1 196 ? 16.044 -32.266 50.734 1.00 25.09 196 ILE D CA 1
ATOM 5820 C C . ILE D 1 196 ? 17.517 -32.501 50.377 1.00 27.62 196 ILE D C 1
ATOM 5821 O O . ILE D 1 196 ? 18.413 -32.245 51.185 1.00 21.75 196 ILE D O 1
ATOM 5826 N N . LEU D 1 197 ? 17.760 -32.991 49.167 1.00 24.81 197 LEU D N 1
ATOM 5827 C CA . LEU D 1 197 ? 19.116 -33.277 48.727 1.00 27.53 197 LEU D CA 1
ATOM 5828 C C . LEU D 1 197 ? 20.013 -32.049 48.639 1.00 30.49 197 LEU D C 1
ATOM 5829 O O . LEU D 1 197 ? 21.143 -32.070 49.123 1.00 23.50 197 LEU D O 1
ATOM 5834 N N . GLU D 1 198 ? 19.508 -30.976 48.047 1.00 30.86 198 GLU D N 1
ATOM 5835 C CA . GLU D 1 198 ? 20.309 -29.774 47.880 1.00 36.41 198 GLU D CA 1
ATOM 5836 C C . GLU D 1 198 ? 20.581 -28.982 49.147 1.00 37.55 198 GLU D C 1
ATOM 5837 O O . GLU D 1 198 ? 21.655 -28.394 49.283 1.00 41.98 198 GLU D O 1
ATOM 5843 N N . LYS D 1 199 ? 19.630 -28.974 50.077 1.00 33.98 199 LYS D N 1
ATOM 5844 C CA . LYS D 1 199 ? 19.787 -28.225 51.322 1.00 29.39 199 LYS D CA 1
ATOM 5845 C C . LYS D 1 199 ? 20.224 -29.046 52.537 1.00 28.53 199 LYS D C 1
ATOM 5846 O O . LYS D 1 199 ? 20.475 -28.485 53.599 1.00 29.37 199 LYS D O 1
ATOM 5852 N N . GLY D 1 200 ? 20.321 -30.364 52.392 1.00 29.51 200 GLY D N 1
ATOM 5853 C CA . GLY D 1 200 ? 20.709 -31.188 53.525 1.00 23.28 200 GLY D CA 1
ATOM 5854 C C . GLY D 1 200 ? 19.679 -31.113 54.644 1.00 26.18 200 GLY D C 1
ATOM 5855 O O . GLY D 1 200 ? 20.030 -31.138 55.823 1.00 23.07 200 GLY D O 1
ATOM 5856 N N . LEU D 1 201 ? 18.401 -31.030 54.276 1.00 23.64 201 LEU D N 1
ATOM 5857 C CA . LEU D 1 201 ? 17.327 -30.935 55.259 1.00 23.44 201 LEU D CA 1
ATOM 5858 C C . LEU D 1 201 ? 17.229 -32.134 56.201 1.00 17.40 201 LEU D C 1
ATOM 5859 O O . LEU D 1 201 ? 17.484 -33.262 55.815 1.00 19.75 201 LEU D O 1
ATOM 5864 N N . SER D 1 202 ? 16.854 -31.866 57.443 1.00 14.51 202 SER D N 1
ATOM 5865 C CA . SER D 1 202 ? 16.652 -32.910 58.437 1.00 19.59 202 SER D CA 1
ATOM 5866 C C . SER D 1 202 ? 15.238 -33.469 58.216 1.00 15.79 202 SER D C 1
ATOM 5867 O O . SER D 1 202 ? 14.443 -32.898 57.471 1.00 20.31 202 SER D O 1
ATOM 5870 N N . VAL D 1 203 ? 14.927 -34.577 58.870 1.00 18.43 203 VAL D N 1
ATOM 5871 C CA . VAL D 1 203 ? 13.598 -35.150 58.760 1.00 19.72 203 VAL D CA 1
ATOM 5872 C C . VAL D 1 203 ? 12.566 -34.098 59.194 1.00 18.91 203 VAL D C 1
ATOM 5873 O O . VAL D 1 203 ? 11.566 -33.880 58.512 1.00 20.64 203 VAL D O 1
ATOM 5877 N N . ARG D 1 204 ? 12.824 -33.437 60.322 1.00 21.11 204 ARG D N 1
ATOM 5878 C CA . ARG D 1 204 ? 11.916 -32.413 60.844 1.00 24.07 204 ARG D CA 1
ATOM 5879 C C . ARG D 1 204 ? 11.657 -31.296 59.825 1.00 22.67 204 ARG D C 1
ATOM 5880 O O . ARG D 1 204 ? 10.523 -30.837 59.676 1.00 21.57 204 ARG D O 1
ATOM 5888 N N . GLN D 1 205 ? 12.705 -30.854 59.137 1.00 23.23 205 GLN D N 1
ATOM 5889 C CA . GLN D 1 205 ? 12.553 -29.799 58.136 1.00 26.13 205 GLN D CA 1
ATOM 5890 C C . GLN D 1 205 ? 11.770 -30.358 56.956 1.00 24.37 205 GLN D C 1
ATOM 5891 O O . GLN D 1 205 ? 10.938 -29.668 56.370 1.00 23.57 205 GLN D O 1
ATOM 5897 N N . ALA D 1 206 ? 12.037 -31.614 56.613 1.00 19.96 206 ALA D N 1
ATOM 5898 C CA . ALA D 1 206 ? 11.329 -32.226 55.501 1.00 23.89 206 ALA D CA 1
ATOM 5899 C C . ALA D 1 206 ? 9.827 -32.284 55.814 1.00 24.14 206 ALA D C 1
ATOM 5900 O O . ALA D 1 206 ? 9.001 -32.215 54.909 1.00 20.19 206 ALA D O 1
ATOM 5902 N N . GLU D 1 207 ? 9.472 -32.399 57.093 1.00 23.26 207 GLU D N 1
ATOM 5903 C CA . GLU D 1 207 ? 8.054 -32.440 57.465 1.00 28.21 207 GLU D CA 1
ATOM 5904 C C . GLU D 1 207 ? 7.360 -31.108 57.180 1.00 29.30 207 GLU D C 1
ATOM 5905 O O . GLU D 1 207 ? 6.134 -31.046 57.098 1.00 25.96 207 GLU D O 1
ATOM 5911 N N . ALA D 1 208 ? 8.155 -30.054 57.009 1.00 27.62 208 ALA D N 1
ATOM 5912 C CA . ALA D 1 208 ? 7.625 -28.717 56.754 1.00 29.63 208 ALA D CA 1
ATOM 5913 C C . ALA D 1 208 ? 7.543 -28.354 55.267 1.00 28.89 208 ALA D C 1
ATOM 5914 O O . ALA D 1 208 ? 7.158 -27.239 54.918 1.00 25.05 208 ALA D O 1
ATOM 5916 N N . LEU D 1 209 ? 7.888 -29.290 54.393 1.00 26.38 209 LEU D N 1
ATOM 5917 C CA . LEU D 1 209 ? 7.873 -29.010 52.964 1.00 26.53 209 LEU D CA 1
ATOM 5918 C C . LEU D 1 209 ? 6.526 -28.562 52.393 1.00 28.69 209 LEU D C 1
ATOM 5919 O O . LEU D 1 209 ? 6.495 -27.653 51.557 1.00 24.83 209 LEU D O 1
ATOM 5924 N N . ARG D 1 210 ? 5.421 -29.170 52.830 1.00 28.50 210 ARG D N 1
ATOM 5925 C CA . ARG D 1 210 ? 4.113 -28.768 52.310 1.00 32.72 210 ARG D CA 1
ATOM 5926 C C . ARG D 1 210 ? 3.896 -27.297 52.604 1.00 38.89 210 ARG D C 1
ATOM 5927 O O . ARG D 1 210 ? 3.440 -26.531 51.748 1.00 37.72 210 ARG D O 1
ATOM 5935 N N . GLU D 1 211 ? 4.234 -26.909 53.828 1.00 40.74 211 GLU D N 1
ATOM 5936 C CA . GLU D 1 211 ? 4.090 -25.531 54.249 1.00 45.47 211 GLU D CA 1
ATOM 5937 C C . GLU D 1 211 ? 5.030 -24.645 53.429 1.00 48.14 211 GLU D C 1
ATOM 5938 O O . GLU D 1 211 ? 4.612 -23.619 52.896 1.00 48.00 211 GLU D O 1
ATOM 5944 N N . ARG D 1 212 ? 6.295 -25.050 53.318 1.00 51.90 212 ARG D N 1
ATOM 5945 C CA . ARG D 1 212 ? 7.286 -24.284 52.556 1.00 56.50 212 ARG D CA 1
ATOM 5946 C C . ARG D 1 212 ? 6.830 -24.122 51.110 1.00 58.15 212 ARG D C 1
ATOM 5947 O O . ARG D 1 212 ? 7.159 -23.139 50.446 1.00 57.15 212 ARG D O 1
ATOM 5955 N N . LEU D 1 213 ? 6.074 -25.105 50.631 1.00 61.47 213 LEU D N 1
ATOM 5956 C CA . LEU D 1 213 ? 5.562 -25.107 49.268 1.00 63.90 213 LEU D CA 1
ATOM 5957 C C . LEU D 1 213 ? 4.535 -23.992 49.071 1.00 66.11 213 LEU D C 1
ATOM 5958 O O . LEU D 1 213 ? 4.340 -23.505 47.955 1.00 66.91 213 LEU D O 1
ATOM 5963 N N . ALA D 1 214 ? 3.876 -23.592 50.153 1.00 67.78 214 ALA D N 1
ATOM 5964 C CA . ALA D 1 214 ? 2.885 -22.524 50.078 1.00 70.45 214 ALA D CA 1
ATOM 5965 C C . ALA D 1 214 ? 3.598 -21.171 49.991 1.00 71.78 214 ALA D C 1
ATOM 5966 O O . ALA D 1 214 ? 3.342 -20.439 49.011 1.00 73.25 214 ALA D O 1
ATOM 5968 N N . MET D 1 215 ? 4.410 -20.861 50.893 1.00 71.18 215 MET D N 1
ATOM 5969 N N . VAL E 1 23 ? 61.782 -24.113 38.205 1.00 30.11 23 VAL E N 1
ATOM 5970 C CA . VAL E 1 23 ? 62.984 -24.831 38.735 1.00 34.85 23 VAL E CA 1
ATOM 5971 C C . VAL E 1 23 ? 63.134 -24.669 40.243 1.00 34.10 23 VAL E C 1
ATOM 5972 O O . VAL E 1 23 ? 63.385 -23.576 40.745 1.00 34.65 23 VAL E O 1
ATOM 5976 N N . VAL E 1 24 ? 62.995 -25.775 40.958 1.00 33.84 24 VAL E N 1
ATOM 5977 C CA . VAL E 1 24 ? 63.092 -25.760 42.408 1.00 37.57 24 VAL E CA 1
ATOM 5978 C C . VAL E 1 24 ? 64.174 -26.718 42.877 1.00 37.35 24 VAL E C 1
ATOM 5979 O O . VAL E 1 24 ? 64.654 -27.549 42.112 1.00 40.80 24 VAL E O 1
ATOM 5983 N N . ARG E 1 25 ? 64.575 -26.584 44.133 1.00 39.07 25 ARG E N 1
ATOM 5984 C CA . ARG E 1 25 ? 65.579 -27.467 44.692 1.00 40.02 25 ARG E CA 1
ATOM 5985 C C . ARG E 1 25 ? 64.892 -28.442 45.632 1.00 35.67 25 ARG E C 1
ATOM 5986 O O . ARG E 1 25 ? 64.269 -28.038 46.604 1.00 39.39 25 ARG E O 1
ATOM 5994 N N . LEU E 1 26 ? 64.991 -29.727 45.307 1.00 34.02 26 LEU E N 1
ATOM 5995 C CA . LEU E 1 26 ? 64.363 -30.793 46.086 1.00 29.42 26 LEU E CA 1
ATOM 5996 C C . LEU E 1 26 ? 65.395 -31.710 46.705 1.00 27.36 26 LEU E C 1
ATOM 5997 O O . LEU E 1 26 ? 66.447 -31.960 46.117 1.00 21.46 26 LEU E O 1
ATOM 6002 N N . PRO E 1 27 ? 65.114 -32.224 47.911 1.00 27.48 27 PRO E N 1
ATOM 6003 C CA . PRO E 1 27 ? 66.101 -33.121 48.509 1.00 27.62 27 PRO E CA 1
ATOM 6004 C C . PRO E 1 27 ? 66.037 -34.478 47.805 1.00 25.16 27 PRO E C 1
ATOM 6005 O O . PRO E 1 27 ? 64.957 -35.014 47.588 1.00 23.83 27 PRO E O 1
ATOM 6009 N N . LEU E 1 28 ? 67.197 -35.012 47.439 1.00 22.39 28 LEU E N 1
ATOM 6010 C CA . LEU E 1 28 ? 67.305 -36.299 46.746 1.00 21.72 28 LEU E CA 1
ATOM 6011 C C . LEU E 1 28 ? 66.569 -37.435 47.448 1.00 18.45 28 LEU E C 1
ATOM 6012 O O . LEU E 1 28 ? 66.024 -38.343 46.807 1.00 16.01 28 LEU E O 1
ATOM 6017 N N . ALA E 1 29 ? 66.578 -37.386 48.773 1.00 15.64 29 ALA E N 1
ATOM 6018 C CA . ALA E 1 29 ? 65.912 -38.389 49.597 1.00 17.91 29 ALA E CA 1
ATOM 6019 C C . ALA E 1 29 ? 64.411 -38.444 49.296 1.00 19.51 29 ALA E C 1
ATOM 6020 O O . ALA E 1 29 ? 63.735 -39.438 49.597 1.00 20.55 29 ALA E O 1
ATOM 6022 N N . SER E 1 30 ? 63.886 -37.383 48.691 1.00 19.89 30 SER E N 1
ATOM 6023 C CA . SER E 1 30 ? 62.468 -37.357 48.370 1.00 21.80 30 SER E CA 1
ATOM 6024 C C . SER E 1 30 ? 62.155 -37.557 46.874 1.00 23.44 30 SER E C 1
ATOM 6025 O O . SER E 1 30 ? 61.059 -37.245 46.403 1.00 19.74 30 SER E O 1
ATOM 6028 N N . ILE E 1 31 ? 63.123 -38.100 46.136 1.00 22.39 31 ILE E N 1
ATOM 6029 C CA . ILE E 1 31 ? 62.936 -38.381 44.718 1.00 21.66 31 ILE E CA 1
ATOM 6030 C C . ILE E 1 31 ? 63.278 -39.835 44.461 1.00 20.26 31 ILE E C 1
ATOM 6031 O O . ILE E 1 31 ? 64.439 -40.231 44.539 1.00 19.19 31 ILE E O 1
ATOM 6036 N N . ARG E 1 32 ? 62.269 -40.632 44.151 1.00 19.97 32 ARG E N 1
ATOM 6037 C CA . ARG E 1 32 ? 62.514 -42.032 43.880 1.00 23.69 32 ARG E CA 1
ATOM 6038 C C . ARG E 1 32 ? 62.873 -42.217 42.408 1.00 20.68 32 ARG E C 1
ATOM 6039 O O . ARG E 1 32 ? 62.558 -41.379 41.567 1.00 19.57 32 ARG E O 1
ATOM 6047 N N . PRO E 1 33 ? 63.536 -43.326 42.080 1.00 18.41 33 PRO E N 1
ATOM 6048 C CA . PRO E 1 33 ? 63.944 -43.608 40.701 1.00 24.15 33 PRO E CA 1
ATOM 6049 C C . PRO E 1 33 ? 62.799 -43.823 39.703 1.00 25.79 33 PRO E C 1
ATOM 6050 O O . PRO E 1 33 ? 61.686 -44.217 40.073 1.00 27.04 33 PRO E O 1
ATOM 6054 N N . ASN E 1 34 ? 63.089 -43.553 38.434 1.00 23.72 34 ASN E N 1
ATOM 6055 C CA . ASN E 1 34 ? 62.106 -43.700 37.364 1.00 25.27 34 ASN E CA 1
ATOM 6056 C C . ASN E 1 34 ? 61.781 -45.178 37.176 1.00 25.59 34 ASN E C 1
ATOM 6057 O O . ASN E 1 34 ? 62.654 -45.974 36.851 1.00 27.52 34 ASN E O 1
ATOM 6062 N N . PRO E 1 35 ? 60.516 -45.565 37.400 1.00 24.05 35 PRO E N 1
ATOM 6063 C CA . PRO E 1 35 ? 60.125 -46.970 37.243 1.00 28.37 35 PRO E CA 1
ATOM 6064 C C . PRO E 1 35 ? 59.989 -47.379 35.777 1.00 30.64 35 PRO E C 1
ATOM 6065 O O . PRO E 1 35 ? 59.846 -48.556 35.468 1.00 30.60 35 PRO E O 1
ATOM 6069 N N . ARG E 1 36 ? 60.025 -46.398 34.880 1.00 31.40 36 ARG E N 1
ATOM 6070 C CA . ARG E 1 36 ? 59.919 -46.669 33.447 1.00 31.60 36 ARG E CA 1
ATOM 6071 C C . ARG E 1 36 ? 61.306 -46.901 32.886 1.00 30.33 36 ARG E C 1
ATOM 6072 O O . ARG E 1 36 ? 62.112 -45.972 32.799 1.00 28.99 36 ARG E O 1
ATOM 6080 N N . GLN E 1 37 ? 61.578 -48.141 32.503 1.00 30.07 37 GLN E N 1
ATOM 6081 C CA . GLN E 1 37 ? 62.873 -48.502 31.946 1.00 32.09 37 GLN E CA 1
ATOM 6082 C C . GLN E 1 37 ? 62.614 -49.281 30.653 1.00 35.52 37 GLN E C 1
ATOM 6083 O O . GLN E 1 37 ? 62.900 -50.479 30.555 1.00 34.48 37 GLN E O 1
ATOM 6089 N N . PRO E 1 38 ? 62.053 -48.599 29.641 1.00 35.75 38 PRO E N 1
ATOM 6090 C CA . PRO E 1 38 ? 61.753 -49.235 28.357 1.00 33.21 38 PRO E CA 1
ATOM 6091 C C . PRO E 1 38 ? 62.932 -49.999 27.749 1.00 31.20 38 PRO E C 1
ATOM 6092 O O . PRO E 1 38 ? 62.766 -51.121 27.266 1.00 29.81 38 PRO E O 1
ATOM 6096 N N . ARG E 1 39 ? 64.115 -49.394 27.780 1.00 28.02 39 ARG E N 1
ATOM 6097 C CA . ARG E 1 39 ? 65.316 -50.024 27.235 1.00 32.19 39 ARG E CA 1
ATOM 6098 C C . ARG E 1 39 ? 65.508 -51.418 27.815 1.00 33.87 39 ARG E C 1
ATOM 6099 O O . ARG E 1 39 ? 65.721 -52.387 27.085 1.00 34.70 39 ARG E O 1
ATOM 6107 N N . LYS E 1 40 ? 65.441 -51.516 29.137 1.00 35.65 40 LYS E N 1
ATOM 6108 C CA . LYS E 1 40 ? 65.610 -52.801 29.789 1.00 37.70 40 LYS E CA 1
ATOM 6109 C C . LYS E 1 40 ? 64.462 -53.722 29.401 1.00 38.16 40 LYS E C 1
ATOM 6110 O O . LYS E 1 40 ? 64.679 -54.899 29.089 1.00 37.75 40 LYS E O 1
ATOM 6116 N N . ARG E 1 41 ? 63.245 -53.180 29.400 1.00 35.03 41 ARG E N 1
ATOM 6117 C CA . ARG E 1 41 ? 62.070 -53.968 29.042 1.00 35.21 41 ARG E CA 1
ATOM 6118 C C . ARG E 1 41 ? 62.239 -54.549 27.643 1.00 31.22 41 ARG E C 1
ATOM 6119 O O . ARG E 1 41 ? 61.969 -55.717 27.414 1.00 30.18 41 ARG E O 1
ATOM 6127 N N . PHE E 1 42 ? 62.681 -53.721 26.704 1.00 30.42 42 PHE E N 1
ATOM 6128 C CA . PHE E 1 42 ? 62.883 -54.179 25.331 1.00 29.95 42 PHE E CA 1
ATOM 6129 C C . PHE E 1 42 ? 63.950 -55.264 25.260 1.00 28.65 42 PHE E C 1
ATOM 6130 O O . PHE E 1 42 ? 63.804 -56.233 24.524 1.00 29.86 42 PHE E O 1
ATOM 6138 N N . ALA E 1 43 ? 65.021 -55.106 26.028 1.00 26.81 43 ALA E N 1
ATOM 6139 C CA . ALA E 1 43 ? 66.079 -56.108 26.032 1.00 26.73 43 ALA E CA 1
ATOM 6140 C C . ALA E 1 43 ? 65.524 -57.443 26.520 1.00 26.66 43 ALA E C 1
ATOM 6141 O O . ALA E 1 43 ? 65.873 -58.490 25.991 1.00 28.08 43 ALA E O 1
ATOM 6143 N N . GLU E 1 44 ? 64.648 -57.403 27.519 1.00 29.66 44 GLU E N 1
ATOM 6144 C CA . GLU E 1 44 ? 64.052 -58.624 28.053 1.00 33.71 44 GLU E CA 1
ATOM 6145 C C . GLU E 1 44 ? 63.080 -59.251 27.059 1.00 35.78 44 GLU E C 1
ATOM 6146 O O . GLU E 1 44 ? 63.053 -60.474 26.884 1.00 33.44 44 GLU E O 1
ATOM 6152 N N . GLU E 1 45 ? 62.278 -58.415 26.407 1.00 34.01 45 GLU E N 1
ATOM 6153 C CA . GLU E 1 45 ? 61.311 -58.926 25.446 1.00 37.54 45 GLU E CA 1
ATOM 6154 C C . GLU E 1 45 ? 62.024 -59.659 24.309 1.00 37.86 45 GLU E C 1
ATOM 6155 O O . GLU E 1 45 ? 61.666 -60.786 23.965 1.00 38.95 45 GLU E O 1
ATOM 6161 N N . SER E 1 46 ? 63.049 -59.033 23.741 1.00 35.34 46 SER E N 1
ATOM 6162 C CA . SER E 1 46 ? 63.767 -59.652 22.643 1.00 35.40 46 SER E CA 1
ATOM 6163 C C . SER E 1 46 ? 64.566 -60.885 23.077 1.00 34.77 46 SER E C 1
ATOM 6164 O O . SER E 1 46 ? 64.833 -61.767 22.264 1.00 33.66 46 SER E O 1
ATOM 6167 N N . LEU E 1 47 ? 64.943 -60.954 24.350 1.00 35.45 47 LEU E N 1
ATOM 6168 C CA . LEU E 1 47 ? 65.689 -62.111 24.847 1.00 37.63 47 LEU E CA 1
ATOM 6169 C C . LEU E 1 47 ? 64.732 -63.301 24.803 1.00 40.17 47 LEU E C 1
ATOM 6170 O O . LEU E 1 47 ? 65.079 -64.377 24.313 1.00 40.65 47 LEU E O 1
ATOM 6175 N N . LYS E 1 48 ? 63.521 -63.091 25.319 1.00 42.21 48 LYS E N 1
ATOM 6176 C CA . LYS E 1 48 ? 62.498 -64.129 25.344 1.00 44.54 48 LYS E CA 1
ATOM 6177 C C . LYS E 1 48 ? 62.160 -64.568 23.928 1.00 44.89 48 LYS E C 1
ATOM 6178 O O . LYS E 1 48 ? 61.963 -65.757 23.670 1.00 43.60 48 LYS E O 1
ATOM 6184 N N . GLU E 1 49 ? 62.095 -63.604 23.014 1.00 43.90 49 GLU E N 1
ATOM 6185 C CA . GLU E 1 49 ? 61.771 -63.904 21.628 1.00 41.98 49 GLU E CA 1
ATOM 6186 C C . GLU E 1 49 ? 62.843 -64.759 20.970 1.00 39.17 49 GLU E C 1
ATOM 6187 O O . GLU E 1 49 ? 62.533 -65.630 20.161 1.00 40.64 49 GLU E O 1
ATOM 6193 N N . LEU E 1 50 ? 64.102 -64.522 21.321 1.00 36.16 50 LEU E N 1
ATOM 6194 C CA . LEU E 1 50 ? 65.187 -65.302 20.736 1.00 37.35 50 LEU E CA 1
ATOM 6195 C C . LEU E 1 50 ? 65.121 -66.712 21.306 1.00 36.98 50 LEU E C 1
ATOM 6196 O O . LEU E 1 50 ? 65.225 -67.692 20.577 1.00 35.36 50 LEU E O 1
ATOM 6201 N N . ALA E 1 51 ? 64.951 -66.795 22.622 1.00 36.38 51 ALA E N 1
ATOM 6202 C CA . ALA E 1 51 ? 64.859 -68.073 23.312 1.00 39.46 51 ALA E CA 1
ATOM 6203 C C . ALA E 1 51 ? 63.760 -68.930 22.688 1.00 40.42 51 ALA E C 1
ATOM 6204 O O . ALA E 1 51 ? 64.003 -70.051 22.254 1.00 42.72 51 ALA E O 1
ATOM 6206 N N . ASP E 1 52 ? 62.550 -68.384 22.642 1.00 43.48 52 ASP E N 1
ATOM 6207 C CA . ASP E 1 52 ? 61.401 -69.078 22.074 1.00 45.84 52 ASP E CA 1
ATOM 6208 C C . ASP E 1 52 ? 61.663 -69.566 20.657 1.00 47.35 52 ASP E C 1
ATOM 6209 O O . ASP E 1 52 ? 61.163 -70.612 20.252 1.00 50.14 52 ASP E O 1
ATOM 6214 N N . SER E 1 53 ? 62.440 -68.806 19.898 1.00 48.95 53 SER E N 1
ATOM 6215 C CA . SER E 1 53 ? 62.734 -69.203 18.532 1.00 51.13 53 SER E CA 1
ATOM 6216 C C . SER E 1 53 ? 63.821 -70.267 18.506 1.00 53.19 53 SER E C 1
ATOM 6217 O O . SER E 1 53 ? 63.972 -70.975 17.515 1.00 53.60 53 SER E O 1
ATOM 6220 N N . ILE E 1 54 ? 64.572 -70.383 19.598 1.00 56.13 54 ILE E N 1
ATOM 6221 C CA . ILE E 1 54 ? 65.643 -71.371 19.682 1.00 59.32 54 ILE E CA 1
ATOM 6222 C C . ILE E 1 54 ? 65.131 -72.740 20.131 1.00 61.11 54 ILE E C 1
ATOM 6223 O O . ILE E 1 54 ? 65.733 -73.760 19.804 1.00 62.41 54 ILE E O 1
ATOM 6228 N N . ARG E 1 55 ? 64.031 -72.767 20.883 1.00 63.69 55 ARG E N 1
ATOM 6229 C CA . ARG E 1 55 ? 63.458 -74.034 21.335 1.00 66.63 55 ARG E CA 1
ATOM 6230 C C . ARG E 1 55 ? 63.026 -74.883 20.149 1.00 68.95 55 ARG E C 1
ATOM 6231 O O . ARG E 1 55 ? 62.924 -76.103 20.255 1.00 70.44 55 ARG E O 1
ATOM 6239 N N . GLU E 1 56 ? 62.764 -74.227 19.024 1.00 71.05 56 GLU E N 1
ATOM 6240 C CA . GLU E 1 56 ? 62.322 -74.911 17.816 1.00 73.09 56 GLU E CA 1
ATOM 6241 C C . GLU E 1 56 ? 63.470 -75.257 16.880 1.00 73.17 56 GLU E C 1
ATOM 6242 O O . GLU E 1 56 ? 63.762 -76.430 16.648 1.00 74.23 56 GLU E O 1
ATOM 6248 N N . LYS E 1 57 ? 64.116 -74.228 16.341 1.00 73.08 57 LYS E N 1
ATOM 6249 C CA . LYS E 1 57 ? 65.221 -74.416 15.411 1.00 73.32 57 LYS E CA 1
ATOM 6250 C C . LYS E 1 57 ? 66.574 -74.661 16.078 1.00 71.93 57 LYS E C 1
ATOM 6251 O O . LYS E 1 57 ? 67.408 -75.403 15.552 1.00 72.35 57 LYS E O 1
ATOM 6257 N N . GLY E 1 58 ? 66.792 -74.038 17.232 1.00 69.88 58 GLY E N 1
ATOM 6258 C CA . GLY E 1 58 ? 68.065 -74.179 17.915 1.00 65.72 58 GLY E CA 1
ATOM 6259 C C . GLY E 1 58 ? 68.933 -73.004 17.503 1.00 63.73 58 GLY E C 1
ATOM 6260 O O . GLY E 1 58 ? 68.490 -72.158 16.730 1.00 63.29 58 GLY E O 1
ATOM 6261 N N . LEU E 1 59 ? 70.165 -72.939 17.996 1.00 61.68 59 LEU E N 1
ATOM 6262 C CA . LEU E 1 59 ? 71.047 -71.833 17.645 1.00 59.71 59 LEU E CA 1
ATOM 6263 C C . LEU E 1 59 ? 71.396 -71.795 16.166 1.00 59.28 59 LEU E C 1
ATOM 6264 O O . LEU E 1 59 ? 71.944 -72.750 15.626 1.00 59.56 59 LEU E O 1
ATOM 6269 N N . LEU E 1 60 ? 71.072 -70.681 15.517 1.00 60.62 60 LEU E N 1
ATOM 6270 C CA . LEU E 1 60 ? 71.361 -70.497 14.097 1.00 60.61 60 LEU E CA 1
ATOM 6271 C C . LEU E 1 60 ? 72.852 -70.241 13.933 1.00 59.79 60 LEU E C 1
ATOM 6272 O O . LEU E 1 60 ? 73.499 -70.794 13.044 1.00 58.97 60 LEU E O 1
ATOM 6277 N N . GLN E 1 61 ? 73.384 -69.385 14.797 1.00 58.47 61 GLN E N 1
ATOM 6278 C CA . GLN E 1 61 ? 74.793 -69.033 14.772 1.00 57.66 61 GLN E CA 1
ATOM 6279 C C . GLN E 1 61 ? 75.510 -69.610 15.990 1.00 55.61 61 GLN E C 1
ATOM 6280 O O . GLN E 1 61 ? 75.057 -69.457 17.124 1.00 53.37 61 GLN E O 1
ATOM 6286 N N . PRO E 1 62 ? 76.653 -70.274 15.765 1.00 53.51 62 PRO E N 1
ATOM 6287 C CA . PRO E 1 62 ? 77.434 -70.877 16.849 1.00 52.13 62 PRO E CA 1
ATOM 6288 C C . PRO E 1 62 ? 78.003 -69.872 17.853 1.00 50.41 62 PRO E C 1
ATOM 6289 O O . PRO E 1 62 ? 78.250 -68.706 17.524 1.00 48.23 62 PRO E O 1
ATOM 6293 N N . LEU E 1 63 ? 78.191 -70.332 19.086 1.00 46.90 63 LEU E N 1
ATOM 6294 C CA . LEU E 1 63 ? 78.754 -69.489 20.126 1.00 42.96 63 LEU E CA 1
ATOM 6295 C C . LEU E 1 63 ? 80.256 -69.495 19.901 1.00 43.38 63 LEU E C 1
ATOM 6296 O O . LEU E 1 63 ? 80.756 -70.159 18.996 1.00 42.02 63 LEU E O 1
ATOM 6301 N N . LEU E 1 64 ? 80.972 -68.750 20.728 1.00 43.71 64 LEU E N 1
ATOM 6302 C CA . LEU E 1 64 ? 82.419 -68.681 20.632 1.00 42.59 64 LEU E CA 1
ATOM 6303 C C . LEU E 1 64 ? 82.920 -68.889 22.053 1.00 40.80 64 LEU E C 1
ATOM 6304 O O . LEU E 1 64 ? 82.604 -68.104 22.945 1.00 38.65 64 LEU E O 1
ATOM 6309 N N . VAL E 1 65 ? 83.677 -69.960 22.269 1.00 38.87 65 VAL E N 1
ATOM 6310 C CA . VAL E 1 65 ? 84.201 -70.252 23.597 1.00 40.72 65 VAL E CA 1
ATOM 6311 C C . VAL E 1 65 ? 85.676 -70.616 23.577 1.00 40.15 65 VAL E C 1
ATOM 6312 O O . VAL E 1 65 ? 86.259 -70.853 22.520 1.00 38.88 65 VAL E O 1
ATOM 6316 N N . ARG E 1 66 ? 86.273 -70.654 24.761 1.00 38.57 66 ARG E N 1
ATOM 6317 C CA . ARG E 1 66 ? 87.670 -71.021 24.890 1.00 37.87 66 ARG E CA 1
ATOM 6318 C C . ARG E 1 66 ? 87.766 -72.084 25.974 1.00 41.61 66 ARG E C 1
ATOM 6319 O O . ARG E 1 66 ? 86.902 -72.165 26.852 1.00 39.22 66 ARG E O 1
ATOM 6327 N N . PRO E 1 67 ? 88.811 -72.922 25.921 1.00 46.36 67 PRO E N 1
ATOM 6328 C CA . PRO E 1 67 ? 88.997 -73.975 26.919 1.00 51.12 67 PRO E CA 1
ATOM 6329 C C . PRO E 1 67 ? 89.192 -73.337 28.284 1.00 54.97 67 PRO E C 1
ATOM 6330 O O . PRO E 1 67 ? 90.104 -72.538 28.474 1.00 56.72 67 PRO E O 1
ATOM 6334 N N . GLN E 1 68 ? 88.329 -73.683 29.229 1.00 61.77 68 GLN E N 1
ATOM 6335 C CA . GLN E 1 68 ? 88.415 -73.128 30.573 1.00 68.17 68 GLN E CA 1
ATOM 6336 C C . GLN E 1 68 ? 88.226 -74.248 31.585 1.00 72.27 68 GLN E C 1
ATOM 6337 O O . GLN E 1 68 ? 87.243 -74.988 31.521 1.00 72.91 68 GLN E O 1
ATOM 6343 N N . GLY E 1 69 ? 89.173 -74.372 32.512 1.00 76.28 69 GLY E N 1
ATOM 6344 C CA . GLY E 1 69 ? 89.094 -75.415 33.521 1.00 78.69 69 GLY E CA 1
ATOM 6345 C C . GLY E 1 69 ? 88.887 -76.788 32.908 1.00 80.61 69 GLY E C 1
ATOM 6346 O O . GLY E 1 69 ? 89.743 -77.288 32.174 1.00 80.37 69 GLY E O 1
ATOM 6347 N N . ASP E 1 70 ? 87.742 -77.398 33.202 1.00 82.35 70 ASP E N 1
ATOM 6348 C CA . ASP E 1 70 ? 87.422 -78.720 32.673 1.00 83.62 70 ASP E CA 1
ATOM 6349 C C . ASP E 1 70 ? 86.454 -78.624 31.498 1.00 82.14 70 ASP E C 1
ATOM 6350 O O . ASP E 1 70 ? 86.278 -79.589 30.754 1.00 82.52 70 ASP E O 1
ATOM 6355 N N . GLY E 1 71 ? 85.836 -77.455 31.335 1.00 80.44 71 GLY E N 1
ATOM 6356 C CA . GLY E 1 71 ? 84.886 -77.252 30.251 1.00 75.11 71 GLY E CA 1
ATOM 6357 C C . GLY E 1 71 ? 85.189 -76.088 29.318 1.00 71.31 71 GLY E C 1
ATOM 6358 O O . GLY E 1 71 ? 86.218 -76.077 28.638 1.00 69.83 71 GLY E O 1
ATOM 6359 N N . TYR E 1 72 ? 84.290 -75.106 29.284 1.00 66.83 72 TYR E N 1
ATOM 6360 C CA . TYR E 1 72 ? 84.459 -73.942 28.416 1.00 59.91 72 TYR E CA 1
ATOM 6361 C C . TYR E 1 72 ? 83.907 -72.649 29.023 1.00 54.84 72 TYR E C 1
ATOM 6362 O O . TYR E 1 72 ? 82.989 -72.671 29.846 1.00 52.35 72 TYR E O 1
ATOM 6371 N N . GLU E 1 73 ? 84.480 -71.523 28.606 1.00 49.34 73 GLU E N 1
ATOM 6372 C CA . GLU E 1 73 ? 84.066 -70.199 29.069 1.00 43.15 73 GLU E CA 1
ATOM 6373 C C . GLU E 1 73 ? 83.662 -69.397 27.836 1.00 40.35 73 GLU E C 1
ATOM 6374 O O . GLU E 1 73 ? 84.400 -69.362 26.845 1.00 40.13 73 GLU E O 1
ATOM 6380 N N . LEU E 1 74 ? 82.486 -68.773 27.895 1.00 37.43 74 LEU E N 1
ATOM 6381 C CA . LEU E 1 74 ? 81.968 -67.982 26.777 1.00 33.73 74 LEU E CA 1
ATOM 6382 C C . LEU E 1 74 ? 82.930 -66.851 26.422 1.00 31.85 74 LEU E C 1
ATOM 6383 O O . LEU E 1 74 ? 83.460 -66.175 27.303 1.00 32.89 74 LEU E O 1
ATOM 6388 N N . VAL E 1 75 ? 83.152 -66.650 25.130 1.00 30.92 75 VAL E N 1
ATOM 6389 C CA . VAL E 1 75 ? 84.044 -65.597 24.663 1.00 31.62 75 VAL E CA 1
ATOM 6390 C C . VAL E 1 75 ? 83.263 -64.564 23.843 1.00 32.60 75 VAL E C 1
ATOM 6391 O O . VAL E 1 75 ? 83.577 -63.377 23.871 1.00 32.08 75 VAL E O 1
ATOM 6395 N N . ALA E 1 76 ? 82.236 -65.019 23.131 1.00 31.86 76 ALA E N 1
ATOM 6396 C CA . ALA E 1 76 ? 81.405 -64.136 22.316 1.00 31.89 76 ALA E CA 1
ATOM 6397 C C . ALA E 1 76 ? 80.014 -64.734 22.117 1.00 34.72 76 ALA E C 1
ATOM 6398 O O . ALA E 1 76 ? 79.863 -65.956 22.038 1.00 35.26 76 ALA E O 1
ATOM 6400 N N . GLY E 1 77 ? 79.005 -63.865 22.040 1.00 32.05 77 GLY E N 1
ATOM 6401 C CA . GLY E 1 77 ? 77.632 -64.305 21.846 1.00 29.97 77 GLY E CA 1
ATOM 6402 C C . GLY E 1 77 ? 76.841 -64.427 23.137 1.00 32.25 77 GLY E C 1
ATOM 6403 O O . GLY E 1 77 ? 76.070 -65.366 23.314 1.00 34.76 77 GLY E O 1
ATOM 6404 N N . GLU E 1 78 ? 77.012 -63.469 24.038 1.00 34.95 78 GLU E N 1
ATOM 6405 C CA . GLU E 1 78 ? 76.321 -63.513 25.318 1.00 36.46 78 GLU E CA 1
ATOM 6406 C C . GLU E 1 78 ? 74.814 -63.723 25.192 1.00 37.23 78 GLU E C 1
ATOM 6407 O O . GLU E 1 78 ? 74.272 -64.611 25.837 1.00 39.78 78 GLU E O 1
ATOM 6413 N N . ARG E 1 79 ? 74.132 -62.926 24.370 1.00 37.50 79 ARG E N 1
ATOM 6414 C CA . ARG E 1 79 ? 72.680 -63.082 24.234 1.00 36.94 79 ARG E CA 1
ATOM 6415 C C . ARG E 1 79 ? 72.252 -64.442 23.697 1.00 34.73 79 ARG E C 1
ATOM 6416 O O . ARG E 1 79 ? 71.313 -65.039 24.213 1.00 35.07 79 ARG E O 1
ATOM 6424 N N . ARG E 1 80 ? 72.927 -64.934 22.664 1.00 35.04 80 ARG E N 1
ATOM 6425 C CA . ARG E 1 80 ? 72.597 -66.250 22.122 1.00 35.24 80 ARG E CA 1
ATOM 6426 C C . ARG E 1 80 ? 72.747 -67.277 23.245 1.00 36.06 80 ARG E C 1
ATOM 6427 O O . ARG E 1 80 ? 71.911 -68.165 23.422 1.00 34.52 80 ARG E O 1
ATOM 6435 N N . TYR E 1 81 ? 73.822 -67.127 24.009 1.00 33.66 81 TYR E N 1
ATOM 6436 C CA . TYR E 1 81 ? 74.120 -68.009 25.124 1.00 34.39 81 TYR E CA 1
ATOM 6437 C C . TYR E 1 81 ? 72.990 -67.996 26.146 1.00 37.15 81 TYR E C 1
ATOM 6438 O O . TYR E 1 81 ? 72.474 -69.046 26.521 1.00 37.30 81 TYR E O 1
ATOM 6447 N N . ARG E 1 82 ? 72.597 -66.806 26.588 1.00 36.27 82 ARG E N 1
ATOM 6448 C CA . ARG E 1 82 ? 71.536 -66.697 27.568 1.00 39.51 82 ARG E CA 1
ATOM 6449 C C . ARG E 1 82 ? 70.190 -67.142 27.025 1.00 40.72 82 ARG E C 1
ATOM 6450 O O . ARG E 1 82 ? 69.377 -67.704 27.758 1.00 44.61 82 ARG E O 1
ATOM 6458 N N . ALA E 1 83 ? 69.957 -66.911 25.739 1.00 39.24 83 ALA E N 1
ATOM 6459 C CA . ALA E 1 83 ? 68.699 -67.319 25.136 1.00 41.03 83 ALA E CA 1
ATOM 6460 C C . ALA E 1 83 ? 68.647 -68.849 25.119 1.00 41.96 83 ALA E C 1
ATOM 6461 O O . ALA E 1 83 ? 67.598 -69.444 25.361 1.00 43.25 83 ALA E O 1
ATOM 6463 N N . ALA E 1 84 ? 69.786 -69.478 24.841 1.00 40.69 84 ALA E N 1
ATOM 6464 C CA . ALA E 1 84 ? 69.864 -70.935 24.802 1.00 42.79 84 ALA E CA 1
ATOM 6465 C C . ALA E 1 84 ? 69.483 -71.517 26.161 1.00 42.95 84 ALA E C 1
ATOM 6466 O O . ALA E 1 84 ? 68.796 -72.534 26.244 1.00 43.49 84 ALA E O 1
ATOM 6468 N N . LEU E 1 85 ? 69.937 -70.866 27.224 1.00 43.11 85 LEU E N 1
ATOM 6469 C CA . LEU E 1 85 ? 69.619 -71.308 28.569 1.00 45.69 85 LEU E CA 1
ATOM 6470 C C . LEU E 1 85 ? 68.110 -71.186 28.794 1.00 48.95 85 LEU E C 1
ATOM 6471 O O . LEU E 1 85 ? 67.463 -72.133 29.243 1.00 50.42 85 LEU E O 1
ATOM 6476 N N . MET E 1 86 ? 67.551 -70.022 28.476 1.00 50.01 86 MET E N 1
ATOM 6477 C CA . MET E 1 86 ? 66.118 -69.806 28.632 1.00 49.04 86 MET E CA 1
ATOM 6478 C C . MET E 1 86 ? 65.332 -70.843 27.840 1.00 51.06 86 MET E C 1
ATOM 6479 O O . MET E 1 86 ? 64.276 -71.303 28.277 1.00 50.65 86 MET E O 1
ATOM 6484 N N . ALA E 1 87 ? 65.849 -71.199 26.667 1.00 51.06 87 ALA E N 1
ATOM 6485 C CA . ALA E 1 87 ? 65.193 -72.171 25.797 1.00 52.39 87 ALA E CA 1
ATOM 6486 C C . ALA E 1 87 ? 65.253 -73.578 26.384 1.00 52.39 87 ALA E C 1
ATOM 6487 O O . ALA E 1 87 ? 64.551 -74.482 25.930 1.00 50.95 87 ALA E O 1
ATOM 6489 N N . GLY E 1 88 ? 66.101 -73.757 27.388 1.00 53.39 88 GLY E N 1
ATOM 6490 C CA . GLY E 1 88 ? 66.222 -75.055 28.021 1.00 56.65 88 GLY E CA 1
ATOM 6491 C C . GLY E 1 88 ? 67.013 -76.077 27.229 1.00 58.38 88 GLY E C 1
ATOM 6492 O O . GLY E 1 88 ? 66.893 -77.275 27.473 1.00 60.42 88 GLY E O 1
ATOM 6493 N N . LEU E 1 89 ? 67.822 -75.619 26.279 1.00 59.29 89 LEU E N 1
ATOM 6494 C CA . LEU E 1 89 ? 68.625 -76.539 25.483 1.00 59.97 89 LEU E CA 1
ATOM 6495 C C . LEU E 1 89 ? 69.669 -77.210 26.362 1.00 62.47 89 LEU E C 1
ATOM 6496 O O . LEU E 1 89 ? 70.170 -76.610 27.315 1.00 63.35 89 LEU E O 1
ATOM 6501 N N . GLN E 1 90 ? 69.991 -78.458 26.032 1.00 67.96 90 GLN E N 1
ATOM 6502 C CA . GLN E 1 90 ? 70.968 -79.238 26.786 1.00 70.21 90 GLN E CA 1
ATOM 6503 C C . GLN E 1 90 ? 72.333 -79.166 26.110 1.00 69.53 90 GLN E C 1
ATOM 6504 O O . GLN E 1 90 ? 73.370 -79.350 26.749 1.00 70.60 90 GLN E O 1
ATOM 6510 N N . GLU E 1 91 ? 72.323 -78.903 24.809 1.00 65.74 91 GLU E N 1
ATOM 6511 C CA . GLU E 1 91 ? 73.554 -78.798 24.042 1.00 64.16 91 GLU E CA 1
ATOM 6512 C C . GLU E 1 91 ? 73.414 -77.724 22.972 1.00 61.63 91 GLU E C 1
ATOM 6513 O O . GLU E 1 91 ? 72.319 -77.478 22.469 1.00 62.09 91 GLU E O 1
ATOM 6519 N N . VAL E 1 92 ? 74.529 -77.085 22.631 1.00 56.60 92 VAL E N 1
ATOM 6520 C CA . VAL E 1 92 ? 74.540 -76.036 21.620 1.00 52.70 92 VAL E CA 1
ATOM 6521 C C . VAL E 1 92 ? 75.806 -76.124 20.786 1.00 51.85 92 VAL E C 1
ATOM 6522 O O . VAL E 1 92 ? 76.832 -76.617 21.248 1.00 53.95 92 VAL E O 1
ATOM 6526 N N . PRO E 1 93 ? 75.748 -75.650 19.537 1.00 50.49 93 PRO E N 1
ATOM 6527 C CA . PRO E 1 93 ? 76.914 -75.679 18.654 1.00 51.70 93 PRO E CA 1
ATOM 6528 C C . PRO E 1 93 ? 77.902 -74.607 19.095 1.00 54.20 93 PRO E C 1
ATOM 6529 O O . PRO E 1 93 ? 77.499 -73.514 19.491 1.00 56.90 93 PRO E O 1
ATOM 6533 N N . ALA E 1 94 ? 79.191 -74.910 19.027 1.00 55.16 94 ALA E N 1
ATOM 6534 C CA . ALA E 1 94 ? 80.195 -73.945 19.443 1.00 53.15 94 ALA E CA 1
ATOM 6535 C C . ALA E 1 94 ? 81.531 -74.169 18.755 1.00 55.49 94 ALA E C 1
ATOM 6536 O O . ALA E 1 94 ? 81.755 -75.193 18.108 1.00 56.04 94 ALA E O 1
ATOM 6538 N N . VAL E 1 95 ? 82.415 -73.189 18.898 1.00 56.02 95 VAL E N 1
ATOM 6539 C CA . VAL E 1 95 ? 83.749 -73.258 18.323 1.00 56.34 95 VAL E CA 1
ATOM 6540 C C . VAL E 1 95 ? 84.743 -73.007 19.434 1.00 56.83 95 VAL E C 1
ATOM 6541 O O . VAL E 1 95 ? 84.741 -71.935 20.033 1.00 58.62 95 VAL E O 1
ATOM 6545 N N . VAL E 1 96 ? 85.587 -73.992 19.715 1.00 55.51 96 VAL E N 1
ATOM 6546 C CA . VAL E 1 96 ? 86.567 -73.832 20.771 1.00 54.55 96 VAL E CA 1
ATOM 6547 C C . VAL E 1 96 ? 87.834 -73.193 20.197 1.00 56.20 96 VAL E C 1
ATOM 6548 O O . VAL E 1 96 ? 88.368 -73.651 19.188 1.00 56.21 96 VAL E O 1
ATOM 6552 N N . LYS E 1 97 ? 88.283 -72.109 20.827 1.00 55.38 97 LYS E N 1
ATOM 6553 C CA . LYS E 1 97 ? 89.488 -71.393 20.410 1.00 53.43 97 LYS E CA 1
ATOM 6554 C C . LYS E 1 97 ? 90.374 -71.142 21.625 1.00 51.84 97 LYS E C 1
ATOM 6555 O O . LYS E 1 97 ? 89.898 -70.621 22.630 1.00 52.00 97 LYS E O 1
ATOM 6561 N N . ASP E 1 98 ? 91.651 -71.514 21.544 1.00 50.13 98 ASP E N 1
ATOM 6562 C CA . ASP E 1 98 ? 92.578 -71.296 22.655 1.00 49.54 98 ASP E CA 1
ATOM 6563 C C . ASP E 1 98 ? 92.920 -69.811 22.684 1.00 44.36 98 ASP E C 1
ATOM 6564 O O . ASP E 1 98 ? 93.634 -69.314 21.816 1.00 43.05 98 ASP E O 1
ATOM 6569 N N . LEU E 1 99 ? 92.404 -69.104 23.683 1.00 39.45 99 LEU E N 1
ATOM 6570 C CA . LEU E 1 99 ? 92.643 -67.674 23.799 1.00 34.71 99 LEU E CA 1
ATOM 6571 C C . LEU E 1 99 ? 93.151 -67.296 25.174 1.00 31.41 99 LEU E C 1
ATOM 6572 O O . LEU E 1 99 ? 92.657 -67.788 26.187 1.00 29.97 99 LEU E O 1
ATOM 6577 N N . THR E 1 100 ? 94.148 -66.423 25.205 1.00 30.71 100 THR E N 1
ATOM 6578 C CA . THR E 1 100 ? 94.697 -65.963 26.471 1.00 34.78 100 THR E CA 1
ATOM 6579 C C . THR E 1 100 ? 93.688 -64.973 27.041 1.00 36.66 100 THR E C 1
ATOM 6580 O O . THR E 1 100 ? 92.757 -64.558 26.344 1.00 39.30 100 THR E O 1
ATOM 6584 N N . ASP E 1 101 ? 93.853 -64.595 28.301 1.00 35.96 101 ASP E N 1
ATOM 6585 C CA . ASP E 1 101 ? 92.938 -63.635 28.894 1.00 41.05 101 ASP E CA 1
ATOM 6586 C C . ASP E 1 101 ? 92.970 -62.356 28.067 1.00 41.47 101 ASP E C 1
ATOM 6587 O O . ASP E 1 101 ? 91.938 -61.752 27.789 1.00 43.60 101 ASP E O 1
ATOM 6592 N N . ARG E 1 102 ? 94.173 -61.972 27.664 1.00 42.30 102 ARG E N 1
ATOM 6593 C CA . ARG E 1 102 ? 94.389 -60.778 26.869 1.00 43.73 102 ARG E CA 1
ATOM 6594 C C . ARG E 1 102 ? 93.613 -60.827 25.552 1.00 43.13 102 ARG E C 1
ATOM 6595 O O . ARG E 1 102 ? 92.918 -59.870 25.205 1.00 42.72 102 ARG E O 1
ATOM 6603 N N . GLU E 1 103 ? 93.721 -61.942 24.831 1.00 39.02 103 GLU E N 1
ATOM 6604 C CA . GLU E 1 103 ? 93.035 -62.093 23.552 1.00 39.41 103 GLU E CA 1
ATOM 6605 C C . GLU E 1 103 ? 91.514 -62.082 23.687 1.00 36.38 103 GLU E C 1
ATOM 6606 O O . GLU E 1 103 ? 90.815 -61.527 22.834 1.00 35.76 103 GLU E O 1
ATOM 6612 N N . ALA E 1 104 ? 91.012 -62.700 24.754 1.00 33.83 104 ALA E N 1
ATOM 6613 C CA . ALA E 1 104 ? 89.580 -62.778 25.005 1.00 33.43 104 ALA E CA 1
ATOM 6614 C C . ALA E 1 104 ? 89.006 -61.389 25.273 1.00 34.89 104 ALA E C 1
ATOM 6615 O O . ALA E 1 104 ? 87.930 -61.049 24.788 1.00 35.73 104 ALA E O 1
ATOM 6617 N N . LEU E 1 105 ? 89.735 -60.590 26.042 1.00 34.95 105 LEU E N 1
ATOM 6618 C CA . LEU E 1 105 ? 89.295 -59.244 26.359 1.00 37.23 105 LEU E CA 1
ATOM 6619 C C . LEU E 1 105 ? 89.240 -58.452 25.057 1.00 36.17 105 LEU E C 1
ATOM 6620 O O . LEU E 1 105 ? 88.243 -57.789 24.759 1.00 35.72 105 LEU E O 1
ATOM 6625 N N . GLU E 1 106 ? 90.322 -58.537 24.287 1.00 34.92 106 GLU E N 1
ATOM 6626 C CA . GLU E 1 106 ? 90.420 -57.839 23.012 1.00 34.21 106 GLU E CA 1
ATOM 6627 C C . GLU E 1 106 ? 89.241 -58.200 22.109 1.00 33.44 106 GLU E C 1
ATOM 6628 O O . GLU E 1 106 ? 88.677 -57.331 21.455 1.00 33.83 106 GLU E O 1
ATOM 6634 N N . LEU E 1 107 ? 88.863 -59.476 22.088 1.00 35.05 107 LEU E N 1
ATOM 6635 C CA . LEU E 1 107 ? 87.735 -59.917 21.272 1.00 34.31 107 LEU E CA 1
ATOM 6636 C C . LEU E 1 107 ? 86.447 -59.313 21.806 1.00 31.84 107 LEU E C 1
ATOM 6637 O O . LEU E 1 107 ? 85.582 -58.892 21.042 1.00 33.99 107 LEU E O 1
ATOM 6642 N N . ALA E 1 108 ? 86.328 -59.277 23.127 1.00 27.53 108 ALA E N 1
ATOM 6643 C CA . ALA E 1 108 ? 85.149 -58.722 23.765 1.00 27.65 108 ALA E CA 1
ATOM 6644 C C . ALA E 1 108 ? 85.004 -57.255 23.397 1.00 27.57 108 ALA E C 1
ATOM 6645 O O . ALA E 1 108 ? 83.896 -56.775 23.144 1.00 26.59 108 ALA E O 1
ATOM 6647 N N . LEU E 1 109 ? 86.122 -56.538 23.370 1.00 24.63 109 LEU E N 1
ATOM 6648 C CA . LEU E 1 109 ? 86.079 -55.129 23.026 1.00 29.03 109 LEU E CA 1
ATOM 6649 C C . LEU E 1 109 ? 85.753 -54.959 21.550 1.00 30.48 109 LEU E C 1
ATOM 6650 O O . LEU E 1 109 ? 84.921 -54.124 21.185 1.00 34.96 109 LEU E O 1
ATOM 6655 N N . VAL E 1 110 ? 86.387 -55.759 20.701 1.00 28.16 110 VAL E N 1
ATOM 6656 C CA . VAL E 1 110 ? 86.144 -55.653 19.269 1.00 29.59 110 VAL E CA 1
ATOM 6657 C C . VAL E 1 110 ? 84.708 -56.001 18.858 1.00 32.33 110 VAL E C 1
ATOM 6658 O O . VAL E 1 110 ? 84.116 -55.298 18.030 1.00 29.26 110 VAL E O 1
ATOM 6662 N N . GLU E 1 111 ? 84.136 -57.066 19.423 1.00 31.34 111 GLU E N 1
ATOM 6663 C CA . GLU E 1 111 ? 82.774 -57.424 19.034 1.00 36.82 111 GLU E CA 1
ATOM 6664 C C . GLU E 1 111 ? 81.842 -56.309 19.478 1.00 34.93 111 GLU E C 1
ATOM 6665 O O . GLU E 1 111 ? 80.883 -55.969 18.791 1.00 34.78 111 GLU E O 1
ATOM 6671 N N . ASN E 1 112 ? 82.155 -55.725 20.625 1.00 35.39 112 ASN E N 1
ATOM 6672 C CA . ASN E 1 112 ? 81.362 -54.638 21.166 1.00 32.50 112 ASN E CA 1
ATOM 6673 C C . ASN E 1 112 ? 81.412 -53.413 20.240 1.00 29.53 112 ASN E C 1
ATOM 6674 O O . ASN E 1 112 ? 80.400 -52.748 20.025 1.00 27.66 112 ASN E O 1
ATOM 6679 N N . LEU E 1 113 ? 82.588 -53.130 19.687 1.00 24.14 113 LEU E N 1
ATOM 6680 C CA . LEU E 1 113 ? 82.763 -51.994 18.782 1.00 25.95 113 LEU E CA 1
ATOM 6681 C C . LEU E 1 113 ? 82.088 -52.229 17.433 1.00 27.07 113 LEU E C 1
ATOM 6682 O O . LEU E 1 113 ? 82.031 -51.334 16.591 1.00 24.18 113 LEU E O 1
ATOM 6687 N N . GLN E 1 114 ? 81.557 -53.432 17.243 1.00 30.69 114 GLN E N 1
ATOM 6688 C CA . GLN E 1 114 ? 80.907 -53.788 15.989 1.00 30.43 114 GLN E CA 1
ATOM 6689 C C . GLN E 1 114 ? 79.403 -53.594 16.024 1.00 28.06 114 GLN E C 1
ATOM 6690 O O . GLN E 1 114 ? 78.765 -53.478 14.984 1.00 29.54 114 GLN E O 1
ATOM 6696 N N . ARG E 1 115 ? 78.843 -53.550 17.223 1.00 23.79 115 ARG E N 1
ATOM 6697 C CA . ARG E 1 115 ? 77.400 -53.401 17.385 1.00 28.93 115 ARG E CA 1
ATOM 6698 C C . ARG E 1 115 ? 76.790 -52.117 16.821 1.00 28.29 115 ARG E C 1
ATOM 6699 O O . ARG E 1 115 ? 77.454 -51.094 16.701 1.00 27.29 115 ARG E O 1
ATOM 6707 N N . GLU E 1 116 ? 75.513 -52.194 16.461 1.00 30.86 116 GLU E N 1
ATOM 6708 C CA . GLU E 1 116 ? 74.778 -51.047 15.943 1.00 33.08 116 GLU E CA 1
ATOM 6709 C C . GLU E 1 116 ? 74.378 -50.217 17.165 1.00 33.03 116 GLU E C 1
ATOM 6710 O O . GLU E 1 116 ? 73.733 -49.185 17.057 1.00 31.81 116 GLU E O 1
ATOM 6716 N N . ASP E 1 117 ? 74.803 -50.707 18.323 1.00 35.43 117 ASP E N 1
ATOM 6717 C CA . ASP E 1 117 ? 74.546 -50.129 19.641 1.00 36.28 117 ASP E CA 1
ATOM 6718 C C . ASP E 1 117 ? 75.461 -48.997 20.085 1.00 34.63 117 ASP E C 1
ATOM 6719 O O . ASP E 1 117 ? 75.115 -48.233 20.981 1.00 27.90 117 ASP E O 1
ATOM 6724 N N . LEU E 1 118 ? 76.640 -48.935 19.477 1.00 36.10 118 LEU E N 1
ATOM 6725 C CA . LEU E 1 118 ? 77.683 -47.962 19.795 1.00 37.50 118 LEU E CA 1
ATOM 6726 C C . LEU E 1 118 ? 77.386 -46.467 19.726 1.00 37.25 118 LEU E C 1
ATOM 6727 O O . LEU E 1 118 ? 76.970 -45.971 18.684 1.00 35.68 118 LEU E O 1
ATOM 6732 N N . SER E 1 119 ? 77.612 -45.741 20.821 1.00 35.10 119 SER E N 1
ATOM 6733 C CA . SER E 1 119 ? 77.455 -44.281 20.783 1.00 34.18 119 SER E CA 1
ATOM 6734 C C . SER E 1 119 ? 78.889 -43.842 20.480 1.00 31.72 119 SER E C 1
ATOM 6735 O O . SER E 1 119 ? 79.832 -44.597 20.737 1.00 27.48 119 SER E O 1
ATOM 6738 N N . PRO E 1 120 ? 79.084 -42.639 19.921 1.00 28.12 120 PRO E N 1
ATOM 6739 C CA . PRO E 1 120 ? 80.481 -42.282 19.660 1.00 27.67 120 PRO E CA 1
ATOM 6740 C C . PRO E 1 120 ? 81.379 -42.251 20.910 1.00 22.30 120 PRO E C 1
ATOM 6741 O O . PRO E 1 120 ? 82.590 -42.426 20.815 1.00 20.78 120 PRO E O 1
ATOM 6745 N N . VAL E 1 121 ? 80.785 -42.059 22.081 1.00 20.42 121 VAL E N 1
ATOM 6746 C CA . VAL E 1 121 ? 81.563 -42.029 23.311 1.00 20.67 121 VAL E CA 1
ATOM 6747 C C . VAL E 1 121 ? 82.065 -43.426 23.663 1.00 25.39 121 VAL E C 1
ATOM 6748 O O . VAL E 1 121 ? 83.246 -43.605 23.970 1.00 25.25 121 VAL E O 1
ATOM 6752 N N . GLU E 1 122 ? 81.172 -44.413 23.620 1.00 26.09 122 GLU E N 1
ATOM 6753 C CA . GLU E 1 122 ? 81.556 -45.796 23.917 1.00 30.04 122 GLU E CA 1
ATOM 6754 C C . GLU E 1 122 ? 82.604 -46.261 22.916 1.00 25.51 122 GLU E C 1
ATOM 6755 O O . GLU E 1 122 ? 83.483 -47.069 23.239 1.00 24.15 122 GLU E O 1
ATOM 6761 N N . GLU E 1 123 ? 82.494 -45.752 21.697 1.00 18.19 123 GLU E N 1
ATOM 6762 C CA . GLU E 1 123 ? 83.435 -46.085 20.640 1.00 23.82 123 GLU E CA 1
ATOM 6763 C C . GLU E 1 123 ? 84.823 -45.596 21.054 1.00 23.24 123 GLU E C 1
ATOM 6764 O O . GLU E 1 123 ? 85.811 -46.313 20.926 1.00 19.80 123 GLU E O 1
ATOM 6770 N N . ALA E 1 124 ? 84.892 -44.369 21.558 1.00 20.52 124 ALA E N 1
ATOM 6771 C CA . ALA E 1 124 ? 86.167 -43.817 21.979 1.00 20.15 124 ALA E CA 1
ATOM 6772 C C . ALA E 1 124 ? 86.745 -44.624 23.136 1.00 21.26 124 ALA E C 1
ATOM 6773 O O . ALA E 1 124 ? 87.934 -44.937 23.142 1.00 22.22 124 ALA E O 1
ATOM 6775 N N . ARG E 1 125 ? 85.903 -44.953 24.110 1.00 18.22 125 ARG E N 1
ATOM 6776 C CA . ARG E 1 125 ? 86.350 -45.719 25.265 1.00 21.59 125 ARG E CA 1
ATOM 6777 C C . ARG E 1 125 ? 86.880 -47.079 24.836 1.00 25.30 125 ARG E C 1
ATOM 6778 O O . ARG E 1 125 ? 87.872 -47.564 25.390 1.00 26.01 125 ARG E O 1
ATOM 6786 N N . GLY E 1 126 ? 86.216 -47.687 23.853 1.00 23.22 126 GLY E N 1
ATOM 6787 C CA . GLY E 1 126 ? 86.647 -48.978 23.352 1.00 21.61 126 GLY E CA 1
ATOM 6788 C C . GLY E 1 126 ? 88.040 -48.897 22.745 1.00 25.67 126 GLY E C 1
ATOM 6789 O O . GLY E 1 126 ? 88.924 -49.689 23.085 1.00 24.66 126 GLY E O 1
ATOM 6790 N N . TYR E 1 127 ? 88.232 -47.944 21.838 1.00 25.72 127 TYR E N 1
ATOM 6791 C CA . TYR E 1 127 ? 89.521 -47.758 21.182 1.00 27.55 127 TYR E CA 1
ATOM 6792 C C . TYR E 1 127 ? 90.583 -47.513 22.230 1.00 27.14 127 TYR E C 1
ATOM 6793 O O . TYR E 1 127 ? 91.659 -48.097 22.173 1.00 35.43 127 TYR E O 1
ATOM 6802 N N . GLN E 1 128 ? 90.278 -46.648 23.189 1.00 26.84 128 GLN E N 1
ATOM 6803 C CA . GLN E 1 128 ? 91.235 -46.335 24.237 1.00 28.73 128 GLN E CA 1
ATOM 6804 C C . GLN E 1 128 ? 91.640 -47.563 25.035 1.00 30.36 128 GLN E C 1
ATOM 6805 O O . GLN E 1 128 ? 92.803 -47.703 25.405 1.00 35.17 128 GLN E O 1
ATOM 6811 N N . ALA E 1 129 ? 90.682 -48.439 25.320 1.00 29.49 129 ALA E N 1
ATOM 6812 C CA . ALA E 1 129 ? 90.980 -49.652 26.070 1.00 31.40 129 ALA E CA 1
ATOM 6813 C C . ALA E 1 129 ? 91.926 -50.516 25.234 1.00 30.82 129 ALA E C 1
ATOM 6814 O O . ALA E 1 129 ? 92.875 -51.084 25.761 1.00 34.59 129 ALA E O 1
ATOM 6816 N N . LEU E 1 130 ? 91.673 -50.599 23.931 1.00 28.62 130 LEU E N 1
ATOM 6817 C CA . LEU E 1 130 ? 92.515 -51.403 23.060 1.00 31.11 130 LEU E CA 1
ATOM 6818 C C . LEU E 1 130 ? 93.942 -50.871 23.047 1.00 37.16 130 LEU E C 1
ATOM 6819 O O . LEU E 1 130 ? 94.891 -51.652 23.028 1.00 38.81 130 LEU E O 1
ATOM 6824 N N . LEU E 1 131 ? 94.094 -49.548 23.074 1.00 40.15 131 LEU E N 1
ATOM 6825 C CA . LEU E 1 131 ? 95.420 -48.940 23.080 1.00 40.77 131 LEU E CA 1
ATOM 6826 C C . LEU E 1 131 ? 96.111 -49.298 24.383 1.00 44.38 131 LEU E C 1
ATOM 6827 O O . LEU E 1 131 ? 97.295 -49.645 24.396 1.00 48.12 131 LEU E O 1
ATOM 6832 N N . GLU E 1 132 ? 95.367 -49.211 25.478 1.00 43.67 132 GLU E N 1
ATOM 6833 C CA . GLU E 1 132 ? 95.912 -49.531 26.788 1.00 46.87 132 GLU E CA 1
ATOM 6834 C C . GLU E 1 132 ? 96.413 -50.966 26.860 1.00 49.08 132 GLU E C 1
ATOM 6835 O O . GLU E 1 132 ? 97.274 -51.288 27.676 1.00 53.25 132 GLU E O 1
ATOM 6841 N N . MET E 1 133 ? 95.880 -51.827 26.002 1.00 49.58 133 MET E N 1
ATOM 6842 C CA . MET E 1 133 ? 96.302 -53.217 25.986 1.00 50.55 133 MET E CA 1
ATOM 6843 C C . MET E 1 133 ? 97.559 -53.410 25.155 1.00 50.18 133 MET E C 1
ATOM 6844 O O . MET E 1 133 ? 98.117 -54.504 25.108 1.00 54.45 133 MET E O 1
ATOM 6849 N N . GLY E 1 134 ? 98.002 -52.344 24.498 1.00 51.07 134 GLY E N 1
ATOM 6850 C CA . GLY E 1 134 ? 99.205 -52.430 23.692 1.00 51.08 134 GLY E CA 1
ATOM 6851 C C . GLY E 1 134 ? 99.060 -52.201 22.198 1.00 51.61 134 GLY E C 1
ATOM 6852 O O . GLY E 1 134 ? 100.064 -52.041 21.509 1.00 52.70 134 GLY E O 1
ATOM 6853 N N . LEU E 1 135 ? 97.837 -52.191 21.677 1.00 51.99 135 LEU E N 1
ATOM 6854 C CA . LEU E 1 135 ? 97.657 -51.971 20.245 1.00 53.07 135 LEU E CA 1
ATOM 6855 C C . LEU E 1 135 ? 97.883 -50.505 19.894 1.00 55.78 135 LEU E C 1
ATOM 6856 O O . LEU E 1 135 ? 97.856 -49.639 20.766 1.00 54.73 135 LEU E O 1
ATOM 6861 N N . THR E 1 136 ? 98.124 -50.232 18.617 1.00 61.62 136 THR E N 1
ATOM 6862 C CA . THR E 1 136 ? 98.337 -48.864 18.154 1.00 66.57 136 THR E CA 1
ATOM 6863 C C . THR E 1 136 ? 97.100 -48.440 17.387 1.00 68.05 136 THR E C 1
ATOM 6864 O O . THR E 1 136 ? 96.359 -49.285 16.893 1.00 68.77 136 THR E O 1
ATOM 6868 N N . GLN E 1 137 ? 96.870 -47.135 17.295 1.00 69.88 137 GLN E N 1
ATOM 6869 C CA . GLN E 1 137 ? 95.714 -46.639 16.564 1.00 71.06 137 GLN E CA 1
ATOM 6870 C C . GLN E 1 137 ? 95.706 -47.345 15.218 1.00 71.79 137 GLN E C 1
ATOM 6871 O O . GLN E 1 137 ? 94.664 -47.792 14.730 1.00 70.78 137 GLN E O 1
ATOM 6877 N N . GLU E 1 138 ? 96.893 -47.448 14.633 1.00 72.64 138 GLU E N 1
ATOM 6878 C CA . GLU E 1 138 ? 97.068 -48.105 13.351 1.00 72.76 138 GLU E CA 1
ATOM 6879 C C . GLU E 1 138 ? 96.538 -49.527 13.513 1.00 71.24 138 GLU E C 1
ATOM 6880 O O . GLU E 1 138 ? 95.737 -50.003 12.707 1.00 69.29 138 GLU E O 1
ATOM 6886 N N . GLU E 1 139 ? 96.977 -50.190 14.579 1.00 70.08 139 GLU E N 1
ATOM 6887 C CA . GLU E 1 139 ? 96.550 -51.552 14.878 1.00 69.06 139 GLU E CA 1
ATOM 6888 C C . GLU E 1 139 ? 95.036 -51.608 15.074 1.00 67.15 139 GLU E C 1
ATOM 6889 O O . GLU E 1 139 ? 94.343 -52.359 14.391 1.00 66.80 139 GLU E O 1
ATOM 6895 N N . VAL E 1 140 ? 94.537 -50.805 16.014 1.00 63.07 140 VAL E N 1
ATOM 6896 C CA . VAL E 1 140 ? 93.113 -50.749 16.334 1.00 58.18 140 VAL E CA 1
ATOM 6897 C C . VAL E 1 140 ? 92.238 -50.548 15.101 1.00 58.25 140 VAL E C 1
ATOM 6898 O O . VAL E 1 140 ? 91.166 -51.149 14.978 1.00 56.09 140 VAL E O 1
ATOM 6902 N N . ALA E 1 141 ? 92.694 -49.698 14.190 1.00 59.83 141 ALA E N 1
ATOM 6903 C CA . ALA E 1 141 ? 91.947 -49.431 12.968 1.00 61.79 141 ALA E CA 1
ATOM 6904 C C . ALA E 1 141 ? 91.751 -50.728 12.192 1.00 62.85 141 ALA E C 1
ATOM 6905 O O . ALA E 1 141 ? 90.715 -50.940 11.561 1.00 60.74 141 ALA E O 1
ATOM 6907 N N . ARG E 1 142 ? 92.755 -51.595 12.259 1.00 65.48 142 ARG E N 1
ATOM 6908 C CA . ARG E 1 142 ? 92.724 -52.873 11.562 1.00 69.29 142 ARG E CA 1
ATOM 6909 C C . ARG E 1 142 ? 91.537 -53.750 11.944 1.00 68.64 142 ARG E C 1
ATOM 6910 O O . ARG E 1 142 ? 90.716 -54.088 11.094 1.00 68.84 142 ARG E O 1
ATOM 6918 N N . ARG E 1 143 ? 91.441 -54.115 13.219 1.00 68.39 143 ARG E N 1
ATOM 6919 C CA . ARG E 1 143 ? 90.365 -54.992 13.665 1.00 69.16 143 ARG E CA 1
ATOM 6920 C C . ARG E 1 143 ? 88.948 -54.426 13.745 1.00 67.86 143 ARG E C 1
ATOM 6921 O O . ARG E 1 143 ? 88.011 -55.167 14.052 1.00 68.80 143 ARG E O 1
ATOM 6929 N N . VAL E 1 144 ? 88.769 -53.135 13.479 1.00 62.23 144 VAL E N 1
ATOM 6930 C CA . VAL E 1 144 ? 87.417 -52.585 13.512 1.00 59.41 144 VAL E CA 1
ATOM 6931 C C . VAL E 1 144 ? 86.983 -52.136 12.123 1.00 58.90 144 VAL E C 1
ATOM 6932 O O . VAL E 1 144 ? 85.814 -51.822 11.896 1.00 60.06 144 VAL E O 1
ATOM 6936 N N . GLY E 1 145 ? 87.932 -52.117 11.195 1.00 59.15 145 GLY E N 1
ATOM 6937 C CA . GLY E 1 145 ? 87.630 -51.725 9.831 1.00 57.54 145 GLY E CA 1
ATOM 6938 C C . GLY E 1 145 ? 87.338 -50.252 9.643 1.00 57.19 145 GLY E C 1
ATOM 6939 O O . GLY E 1 145 ? 86.335 -49.892 9.027 1.00 58.84 145 GLY E O 1
ATOM 6940 N N . LYS E 1 146 ? 88.212 -49.397 10.166 1.00 55.91 146 LYS E N 1
ATOM 6941 C CA . LYS E 1 146 ? 88.043 -47.954 10.040 1.00 54.98 146 LYS E CA 1
ATOM 6942 C C . LYS E 1 146 ? 89.392 -47.269 9.868 1.00 55.60 146 LYS E C 1
ATOM 6943 O O . LYS E 1 146 ? 90.431 -47.845 10.186 1.00 54.63 146 LYS E O 1
ATOM 6949 N N . ALA E 1 147 ? 89.376 -46.041 9.361 1.00 56.24 147 ALA E N 1
ATOM 6950 C CA . ALA E 1 147 ? 90.610 -45.296 9.131 1.00 56.70 147 ALA E CA 1
ATOM 6951 C C . ALA E 1 147 ? 91.290 -44.902 10.434 1.00 56.51 147 ALA E C 1
ATOM 6952 O O . ALA E 1 147 ? 90.625 -44.710 11.450 1.00 58.39 147 ALA E O 1
ATOM 6954 N N . ARG E 1 148 ? 92.615 -44.776 10.400 1.00 55.60 148 ARG E N 1
ATOM 6955 C CA . ARG E 1 148 ? 93.363 -44.397 11.593 1.00 57.43 148 ARG E CA 1
ATOM 6956 C C . ARG E 1 148 ? 92.834 -43.060 12.095 1.00 57.78 148 ARG E C 1
ATOM 6957 O O . ARG E 1 148 ? 92.730 -42.836 13.298 1.00 59.07 148 ARG E O 1
ATOM 6965 N N . SER E 1 149 ? 92.492 -42.177 11.163 1.00 57.90 149 SER E N 1
ATOM 6966 C CA . SER E 1 149 ? 91.982 -40.855 11.515 1.00 57.36 149 SER E CA 1
ATOM 6967 C C . SER E 1 149 ? 90.668 -40.947 12.284 1.00 54.76 149 SER E C 1
ATOM 6968 O O . SER E 1 149 ? 90.410 -40.148 13.187 1.00 56.98 149 SER E O 1
ATOM 6971 N N . THR E 1 150 ? 89.839 -41.920 11.924 1.00 50.09 150 THR E N 1
ATOM 6972 C CA . THR E 1 150 ? 88.560 -42.098 12.595 1.00 46.13 150 THR E CA 1
ATOM 6973 C C . THR E 1 150 ? 88.786 -42.477 14.055 1.00 44.77 150 THR E C 1
ATOM 6974 O O . THR E 1 150 ? 88.090 -41.995 14.949 1.00 47.60 150 THR E O 1
ATOM 6978 N N . VAL E 1 151 ? 89.764 -43.342 14.293 1.00 39.63 151 VAL E N 1
ATOM 6979 C CA . VAL E 1 151 ? 90.075 -43.776 15.645 1.00 37.41 151 VAL E CA 1
ATOM 6980 C C . VAL E 1 151 ? 90.650 -42.625 16.457 1.00 37.43 151 VAL E C 1
ATOM 6981 O O . VAL E 1 151 ? 90.280 -42.428 17.616 1.00 38.03 151 VAL E O 1
ATOM 6985 N N . ALA E 1 152 ? 91.554 -41.868 15.842 1.00 37.63 152 ALA E N 1
ATOM 6986 C CA . ALA E 1 152 ? 92.196 -40.736 16.501 1.00 36.14 152 ALA E CA 1
ATOM 6987 C C . ALA E 1 152 ? 91.175 -39.666 16.858 1.00 35.39 152 ALA E C 1
ATOM 6988 O O . ALA E 1 152 ? 91.204 -39.104 17.952 1.00 36.80 152 ALA E O 1
ATOM 6990 N N . ASN E 1 153 ? 90.274 -39.386 15.924 1.00 33.92 153 ASN E N 1
ATOM 6991 C CA . ASN E 1 153 ? 89.247 -38.382 16.142 1.00 33.26 153 ASN E CA 1
ATOM 6992 C C . ASN E 1 153 ? 88.287 -38.776 17.247 1.00 29.95 153 ASN E C 1
ATOM 6993 O O . ASN E 1 153 ? 87.820 -37.927 17.999 1.00 27.95 153 ASN E O 1
ATOM 6998 N N . ALA E 1 154 ? 87.992 -40.065 17.346 1.00 27.47 154 ALA E N 1
ATOM 6999 C CA . ALA E 1 154 ? 87.092 -40.542 18.378 1.00 27.15 154 ALA E CA 1
ATOM 7000 C C . ALA E 1 154 ? 87.745 -40.378 19.743 1.00 27.45 154 ALA E C 1
ATOM 7001 O O . ALA E 1 154 ? 87.110 -39.917 20.694 1.00 27.82 154 ALA E O 1
ATOM 7003 N N . LEU E 1 155 ? 89.019 -40.751 19.824 1.00 27.13 155 LEU E N 1
ATOM 7004 C CA . LEU E 1 155 ? 89.781 -40.674 21.064 1.00 25.44 155 LEU E CA 1
ATOM 7005 C C . LEU E 1 155 ? 89.804 -39.262 21.632 1.00 24.73 155 LEU E C 1
ATOM 7006 O O . LEU E 1 155 ? 89.855 -39.080 22.841 1.00 23.35 155 LEU E O 1
ATOM 7011 N N . ARG E 1 156 ? 89.775 -38.267 20.753 1.00 24.21 156 ARG E N 1
ATOM 7012 C CA . ARG E 1 156 ? 89.782 -36.878 21.186 1.00 23.79 156 ARG E CA 1
ATOM 7013 C C . ARG E 1 156 ? 88.564 -36.531 22.029 1.00 25.00 156 ARG E C 1
ATOM 7014 O O . ARG E 1 156 ? 88.617 -35.616 22.851 1.00 24.73 156 ARG E O 1
ATOM 7022 N N . LEU E 1 157 ? 87.465 -37.258 21.834 1.00 22.06 157 LEU E N 1
ATOM 7023 C CA . LEU E 1 157 ? 86.259 -36.987 22.605 1.00 22.04 157 LEU E CA 1
ATOM 7024 C C . LEU E 1 157 ? 86.476 -37.177 24.103 1.00 21.58 157 LEU E C 1
ATOM 7025 O O . LEU E 1 157 ? 85.855 -36.500 24.916 1.00 19.48 157 LEU E O 1
ATOM 7030 N N . LEU E 1 158 ? 87.366 -38.092 24.467 1.00 22.09 158 LEU E N 1
ATOM 7031 C CA . LEU E 1 158 ? 87.608 -38.374 25.878 1.00 24.86 158 LEU E CA 1
ATOM 7032 C C . LEU E 1 158 ? 88.220 -37.244 26.700 1.00 22.12 158 LEU E C 1
ATOM 7033 O O . LEU E 1 158 ? 88.348 -37.361 27.909 1.00 21.83 158 LEU E O 1
ATOM 7038 N N . GLN E 1 159 ? 88.603 -36.143 26.071 1.00 21.28 159 GLN E N 1
ATOM 7039 C CA . GLN E 1 159 ? 89.155 -35.068 26.868 1.00 24.69 159 GLN E CA 1
ATOM 7040 C C . GLN E 1 159 ? 88.078 -34.024 27.190 1.00 22.74 159 GLN E C 1
ATOM 7041 O O . GLN E 1 159 ? 88.333 -33.000 27.809 1.00 21.38 159 GLN E O 1
ATOM 7047 N N . LEU E 1 160 ? 86.851 -34.339 26.799 1.00 19.23 160 LEU E N 1
ATOM 7048 C CA . LEU E 1 160 ? 85.717 -33.485 27.077 1.00 18.94 160 LEU E CA 1
ATOM 7049 C C . LEU E 1 160 ? 85.229 -33.745 28.495 1.00 21.66 160 LEU E C 1
ATOM 7050 O O . LEU E 1 160 ? 85.320 -34.866 29.005 1.00 20.03 160 LEU E O 1
ATOM 7055 N N . PRO E 1 161 ? 84.715 -32.706 29.160 1.00 19.04 161 PRO E N 1
ATOM 7056 C CA . PRO E 1 161 ? 84.214 -32.897 30.523 1.00 23.09 161 PRO E CA 1
ATOM 7057 C C . PRO E 1 161 ? 83.070 -33.917 30.503 1.00 20.15 161 PRO E C 1
ATOM 7058 O O . PRO E 1 161 ? 82.381 -34.054 29.495 1.00 19.87 161 PRO E O 1
ATOM 7062 N N . PRO E 1 162 ? 82.869 -34.652 31.611 1.00 20.24 162 PRO E N 1
ATOM 7063 C CA . PRO E 1 162 ? 81.811 -35.664 31.723 1.00 19.40 162 PRO E CA 1
ATOM 7064 C C . PRO E 1 162 ? 80.429 -35.215 31.262 1.00 19.82 162 PRO E C 1
ATOM 7065 O O . PRO E 1 162 ? 79.780 -35.931 30.506 1.00 15.44 162 PRO E O 1
ATOM 7069 N N . GLU E 1 163 ? 79.973 -34.040 31.704 1.00 20.56 163 GLU E N 1
ATOM 7070 C CA . GLU E 1 163 ? 78.642 -33.577 31.295 1.00 23.87 163 GLU E CA 1
ATOM 7071 C C . GLU E 1 163 ? 78.515 -33.348 29.785 1.00 23.70 163 GLU E C 1
ATOM 7072 O O . GLU E 1 163 ? 77.423 -33.450 29.232 1.00 22.07 163 GLU E O 1
ATOM 7078 N N . ALA E 1 164 ? 79.626 -33.065 29.112 1.00 21.81 164 ALA E N 1
ATOM 7079 C CA . ALA E 1 164 ? 79.588 -32.855 27.668 1.00 23.04 164 ALA E CA 1
ATOM 7080 C C . ALA E 1 164 ? 79.401 -34.212 27.001 1.00 22.55 164 ALA E C 1
ATOM 7081 O O . ALA E 1 164 ? 78.672 -34.353 26.017 1.00 22.49 164 ALA E O 1
ATOM 7083 N N . LEU E 1 165 ? 80.067 -35.220 27.548 1.00 22.90 165 LEU E N 1
ATOM 7084 C CA . LEU E 1 165 ? 79.956 -36.560 27.006 1.00 22.49 165 LEU E CA 1
ATOM 7085 C C . LEU E 1 165 ? 78.545 -37.113 27.221 1.00 22.57 165 LEU E C 1
ATOM 7086 O O . LEU E 1 165 ? 78.026 -37.818 26.351 1.00 21.01 165 LEU E O 1
ATOM 7091 N N . GLU E 1 166 ? 77.923 -36.791 28.359 1.00 18.26 166 GLU E N 1
ATOM 7092 C CA . GLU E 1 166 ? 76.560 -37.261 28.640 1.00 21.62 166 GLU E CA 1
ATOM 7093 C C . GLU E 1 166 ? 75.561 -36.603 27.695 1.00 22.43 166 GLU E C 1
ATOM 7094 O O . GLU E 1 166 ? 74.619 -37.240 27.222 1.00 22.50 166 GLU E O 1
ATOM 7100 N N . ALA E 1 167 ? 75.771 -35.321 27.431 1.00 21.54 167 ALA E N 1
ATOM 7101 C CA . ALA E 1 167 ? 74.886 -34.590 26.550 1.00 20.42 167 ALA E CA 1
ATOM 7102 C C . ALA E 1 167 ? 74.964 -35.235 25.171 1.00 25.34 167 ALA E C 1
ATOM 7103 O O . ALA E 1 167 ? 73.959 -35.327 24.458 1.00 29.68 167 ALA E O 1
ATOM 7105 N N . LEU E 1 168 ? 76.152 -35.704 24.809 1.00 23.81 168 LEU E N 1
ATOM 7106 C CA . LEU E 1 168 ? 76.330 -36.351 23.518 1.00 24.54 168 LEU E CA 1
ATOM 7107 C C . LEU E 1 168 ? 75.559 -37.661 23.496 1.00 24.57 168 LEU E C 1
ATOM 7108 O O . LEU E 1 168 ? 74.804 -37.937 22.568 1.00 21.45 168 LEU E O 1
ATOM 7113 N N . GLU E 1 169 ? 75.761 -38.474 24.527 1.00 24.03 169 GLU E N 1
ATOM 7114 C CA . GLU E 1 169 ? 75.086 -39.758 24.597 1.00 23.21 169 GLU E CA 1
ATOM 7115 C C . GLU E 1 169 ? 73.564 -39.629 24.612 1.00 19.20 169 GLU E C 1
ATOM 7116 O O . GLU E 1 169 ? 72.876 -40.480 24.054 1.00 21.07 169 GLU E O 1
ATOM 7122 N N . ARG E 1 170 ? 73.038 -38.575 25.236 1.00 16.54 170 ARG E N 1
ATOM 7123 C CA . ARG E 1 170 ? 71.593 -38.364 25.287 1.00 21.98 170 ARG E CA 1
ATOM 7124 C C . ARG E 1 170 ? 71.059 -37.831 23.962 1.00 22.30 170 ARG E C 1
ATOM 7125 O O . ARG E 1 170 ? 69.853 -37.792 23.744 1.00 24.31 170 ARG E O 1
ATOM 7133 N N . GLY E 1 171 ? 71.963 -37.408 23.086 1.00 24.25 171 GLY E N 1
ATOM 7134 C CA . GLY E 1 171 ? 71.559 -36.868 21.802 1.00 23.77 171 GLY E CA 1
ATOM 7135 C C . GLY E 1 171 ? 71.182 -35.397 21.875 1.00 24.31 171 GLY E C 1
ATOM 7136 O O . GLY E 1 171 ? 70.535 -34.876 20.972 1.00 25.77 171 GLY E O 1
ATOM 7137 N N . GLU E 1 172 ? 71.580 -34.718 22.942 1.00 23.19 172 GLU E N 1
ATOM 7138 C CA . GLU E 1 172 ? 71.254 -33.306 23.084 1.00 25.92 172 GLU E CA 1
ATOM 7139 C C . GLU E 1 172 ? 72.186 -32.442 22.230 1.00 25.10 172 GLU E C 1
ATOM 7140 O O . GLU E 1 172 ? 71.887 -31.291 21.930 1.00 25.26 172 GLU E O 1
ATOM 7146 N N . ILE E 1 173 ? 73.326 -33.007 21.844 1.00 24.14 173 ILE E N 1
ATOM 7147 C CA . ILE E 1 173 ? 74.283 -32.303 20.996 1.00 18.47 173 ILE E CA 1
ATOM 7148 C C . ILE E 1 173 ? 74.866 -33.350 20.057 1.00 21.55 173 ILE E C 1
ATOM 7149 O O . ILE E 1 173 ? 74.734 -34.551 20.300 1.00 20.91 173 ILE E O 1
ATOM 7154 N N . THR E 1 174 ? 75.507 -32.901 18.986 1.00 18.13 174 THR E N 1
ATOM 7155 C CA . THR E 1 174 ? 76.088 -33.807 18.013 1.00 16.80 174 THR E CA 1
ATOM 7156 C C . THR E 1 174 ? 77.588 -33.919 18.167 1.00 20.44 174 THR E C 1
ATOM 7157 O O . THR E 1 174 ? 78.211 -33.152 18.901 1.00 15.79 174 THR E O 1
ATOM 7161 N N . ALA E 1 175 ? 78.164 -34.863 17.429 1.00 19.47 175 ALA E N 1
ATOM 7162 C CA . ALA E 1 175 ? 79.598 -35.072 17.444 1.00 22.95 175 ALA E CA 1
ATOM 7163 C C . ALA E 1 175 ? 80.273 -33.782 16.976 1.00 24.16 175 ALA E C 1
ATOM 7164 O O . ALA E 1 175 ? 81.388 -33.461 17.395 1.00 23.94 175 ALA E O 1
ATOM 7166 N N . GLY E 1 176 ? 79.589 -33.045 16.105 1.00 22.41 176 GLY E N 1
ATOM 7167 C CA . GLY E 1 176 ? 80.130 -31.786 15.619 1.00 21.58 176 GLY E CA 1
ATOM 7168 C C . GLY E 1 176 ? 80.238 -30.764 16.740 1.00 21.96 176 GLY E C 1
ATOM 7169 O O . GLY E 1 176 ? 81.244 -30.065 16.856 1.00 19.91 176 GLY E O 1
ATOM 7170 N N . HIS E 1 177 ? 79.189 -30.670 17.558 1.00 20.81 177 HIS E N 1
ATOM 7171 C CA . HIS E 1 177 ? 79.171 -29.753 18.695 1.00 22.12 177 HIS E CA 1
ATOM 7172 C C . HIS E 1 177 ? 80.357 -30.097 19.604 1.00 22.46 177 HIS E C 1
ATOM 7173 O O . HIS E 1 177 ? 81.069 -29.216 20.101 1.00 21.02 177 HIS E O 1
ATOM 7180 N N . ALA E 1 178 ? 80.542 -31.395 19.818 1.00 20.97 178 ALA E N 1
ATOM 7181 C CA . ALA E 1 178 ? 81.609 -31.899 20.665 1.00 24.17 178 ALA E CA 1
ATOM 7182 C C . ALA E 1 178 ? 82.954 -31.423 20.151 1.00 25.48 178 ALA E C 1
ATOM 7183 O O . ALA E 1 178 ? 83.805 -30.977 20.934 1.00 23.28 178 ALA E O 1
ATOM 7185 N N . ARG E 1 179 ? 83.142 -31.507 18.834 1.00 22.12 179 ARG E N 1
ATOM 7186 C CA . ARG E 1 179 ? 84.400 -31.068 18.224 1.00 23.54 179 ARG E CA 1
ATOM 7187 C C . ARG E 1 179 ? 84.579 -29.565 18.388 1.00 20.11 179 ARG E C 1
ATOM 7188 O O . ARG E 1 179 ? 85.698 -29.086 18.536 1.00 21.65 179 ARG E O 1
ATOM 7196 N N . ALA E 1 180 ? 83.477 -28.824 18.345 1.00 20.15 180 ALA E N 1
ATOM 7197 C CA . ALA E 1 180 ? 83.542 -27.379 18.515 1.00 17.46 180 ALA E CA 1
ATOM 7198 C C . ALA E 1 180 ? 83.981 -27.071 19.947 1.00 18.53 180 ALA E C 1
ATOM 7199 O O . ALA E 1 180 ? 84.767 -26.143 20.177 1.00 14.88 180 ALA E O 1
ATOM 7201 N N . LEU E 1 181 ? 83.494 -27.864 20.902 1.00 16.54 181 LEU E N 1
ATOM 7202 C CA . LEU E 1 181 ? 83.853 -27.658 22.300 1.00 16.81 181 LEU E CA 1
ATOM 7203 C C . LEU E 1 181 ? 85.329 -27.977 22.531 1.00 17.26 181 LEU E C 1
ATOM 7204 O O . LEU E 1 181 ? 85.953 -27.378 23.395 1.00 16.56 181 LEU E O 1
ATOM 7209 N N . LEU E 1 182 ? 85.890 -28.893 21.741 1.00 16.69 182 LEU E N 1
ATOM 7210 C CA . LEU E 1 182 ? 87.304 -29.243 21.876 1.00 17.56 182 LEU E CA 1
ATOM 7211 C C . LEU E 1 182 ? 88.220 -28.107 21.420 1.00 17.77 182 LEU E C 1
ATOM 7212 O O . LEU E 1 182 ? 89.401 -28.106 21.723 1.00 19.49 182 LEU E O 1
ATOM 7217 N N . MET E 1 183 ? 87.668 -27.149 20.684 1.00 21.22 183 MET E N 1
ATOM 7218 C CA . MET E 1 183 ? 88.439 -26.009 20.224 1.00 23.94 183 MET E CA 1
ATOM 7219 C C . MET E 1 183 ? 88.419 -24.890 21.270 1.00 23.05 183 MET E C 1
ATOM 7220 O O . MET E 1 183 ? 89.083 -23.882 21.117 1.00 28.02 183 MET E O 1
ATOM 7225 N N . LEU E 1 184 ? 87.653 -25.067 22.338 1.00 22.75 184 LEU E N 1
ATOM 7226 C CA . LEU E 1 184 ? 87.624 -24.068 23.407 1.00 19.55 184 LEU E CA 1
ATOM 7227 C C . LEU E 1 184 ? 88.611 -24.556 24.438 1.00 18.40 184 LEU E C 1
ATOM 7228 O O . LEU E 1 184 ? 88.868 -25.756 24.526 1.00 18.23 184 LEU E O 1
ATOM 7233 N N . GLU E 1 185 ? 89.185 -23.641 25.207 1.00 23.18 185 GLU E N 1
ATOM 7234 C CA . GLU E 1 185 ? 90.121 -24.048 26.240 1.00 24.33 185 GLU E CA 1
ATOM 7235 C C . GLU E 1 185 ? 89.304 -24.849 27.254 1.00 28.01 185 GLU E C 1
ATOM 7236 O O . GLU E 1 185 ? 88.116 -24.590 27.457 1.00 26.57 185 GLU E O 1
ATOM 7242 N N . PRO E 1 186 ? 89.934 -25.835 27.895 1.00 27.56 186 PRO E N 1
ATOM 7243 C CA . PRO E 1 186 ? 89.310 -26.709 28.891 1.00 32.63 186 PRO E CA 1
ATOM 7244 C C . PRO E 1 186 ? 88.397 -26.006 29.892 1.00 36.09 186 PRO E C 1
ATOM 7245 O O . PRO E 1 186 ? 87.251 -26.416 30.091 1.00 37.35 186 PRO E O 1
ATOM 7249 N N . GLU E 1 187 ? 88.894 -24.939 30.505 1.00 33.97 187 GLU E N 1
ATOM 7250 C CA . GLU E 1 187 ? 88.116 -24.234 31.503 1.00 36.25 187 GLU E CA 1
ATOM 7251 C C . GLU E 1 187 ? 86.930 -23.442 30.972 1.00 34.10 187 GLU E C 1
ATOM 7252 O O . GLU E 1 187 ? 86.244 -22.763 31.739 1.00 34.69 187 GLU E O 1
ATOM 7258 N N . ASP E 1 188 ? 86.668 -23.538 29.675 1.00 28.51 188 ASP E N 1
ATOM 7259 C CA . ASP E 1 188 ? 85.558 -22.804 29.077 1.00 29.81 188 ASP E CA 1
ATOM 7260 C C . ASP E 1 188 ? 84.520 -23.733 28.477 1.00 24.93 188 ASP E C 1
ATOM 7261 O O . ASP E 1 188 ? 83.457 -23.288 28.039 1.00 26.39 188 ASP E O 1
ATOM 7266 N N . ARG E 1 189 ? 84.838 -25.019 28.452 1.00 21.04 189 ARG E N 1
ATOM 7267 C CA . ARG E 1 189 ? 83.965 -26.008 27.852 1.00 19.67 189 ARG E CA 1
ATOM 7268 C C . ARG E 1 189 ? 82.573 -26.114 28.458 1.00 24.53 189 ARG E C 1
ATOM 7269 O O . ARG E 1 189 ? 81.583 -26.152 27.724 1.00 24.00 189 ARG E O 1
ATOM 7277 N N . LEU E 1 190 ? 82.477 -26.137 29.780 1.00 24.83 190 LEU E N 1
ATOM 7278 C CA . LEU E 1 190 ? 81.166 -26.224 30.412 1.00 27.64 190 LEU E CA 1
ATOM 7279 C C . LEU E 1 190 ? 80.338 -25.028 29.997 1.00 27.74 190 LEU E C 1
ATOM 7280 O O . LEU E 1 190 ? 79.155 -25.158 29.679 1.00 26.87 190 LEU E O 1
ATOM 7285 N N . TRP E 1 191 ? 80.963 -23.858 30.000 1.00 28.45 191 TRP E N 1
ATOM 7286 C CA . TRP E 1 191 ? 80.268 -22.654 29.593 1.00 30.22 191 TRP E CA 1
ATOM 7287 C C . TRP E 1 191 ? 79.790 -22.839 28.151 1.00 31.46 191 TRP E C 1
ATOM 7288 O O . TRP E 1 191 ? 78.634 -22.572 27.821 1.00 30.11 191 TRP E O 1
ATOM 7299 N N . GLY E 1 192 ? 80.688 -23.313 27.294 1.00 30.76 192 GLY E N 1
ATOM 7300 C CA . GLY E 1 192 ? 80.336 -23.507 25.900 1.00 28.12 192 GLY E CA 1
ATOM 7301 C C . GLY E 1 192 ? 79.175 -24.464 25.743 1.00 29.69 192 GLY E C 1
ATOM 7302 O O . GLY E 1 192 ? 78.311 -24.271 24.874 1.00 21.49 192 GLY E O 1
ATOM 7303 N N . LEU E 1 193 ? 79.161 -25.490 26.596 1.00 27.97 193 LEU E N 1
ATOM 7304 C CA . LEU E 1 193 ? 78.124 -26.509 26.582 1.00 27.65 193 LEU E CA 1
ATOM 7305 C C . LEU E 1 193 ? 76.779 -25.876 26.931 1.00 27.86 193 LEU E C 1
ATOM 7306 O O . LEU E 1 193 ? 75.773 -26.144 26.280 1.00 27.57 193 LEU E O 1
ATOM 7311 N N . LYS E 1 194 ? 76.768 -25.044 27.967 1.00 30.51 194 LYS E N 1
ATOM 7312 C CA . LYS E 1 194 ? 75.535 -24.384 28.389 1.00 34.64 194 LYS E CA 1
ATOM 7313 C C . LYS E 1 194 ? 74.985 -23.511 27.277 1.00 34.68 194 LYS E C 1
ATOM 7314 O O . LYS E 1 194 ? 73.783 -23.522 27.008 1.00 35.16 194 LYS E O 1
ATOM 7320 N N . GLU E 1 195 ? 75.867 -22.759 26.628 1.00 32.59 195 GLU E N 1
ATOM 7321 C CA . GLU E 1 195 ? 75.454 -21.893 25.538 1.00 33.20 195 GLU E CA 1
ATOM 7322 C C . GLU E 1 195 ? 74.753 -22.684 24.440 1.00 32.25 195 GLU E C 1
ATOM 7323 O O . GLU E 1 195 ? 73.690 -22.290 23.966 1.00 30.27 195 GLU E O 1
ATOM 7329 N N . ILE E 1 196 ? 75.346 -23.806 24.045 1.00 30.25 196 ILE E N 1
ATOM 7330 C CA . ILE E 1 196 ? 74.768 -24.634 22.989 1.00 28.32 196 ILE E CA 1
ATOM 7331 C C . ILE E 1 196 ? 73.395 -25.191 23.361 1.00 33.08 196 ILE E C 1
ATOM 7332 O O . ILE E 1 196 ? 72.453 -25.127 22.562 1.00 28.00 196 ILE E O 1
ATOM 7337 N N . LEU E 1 197 ? 73.287 -25.739 24.570 1.00 34.72 197 LEU E N 1
ATOM 7338 C CA . LEU E 1 197 ? 72.030 -26.318 25.036 1.00 36.16 197 LEU E CA 1
ATOM 7339 C C . LEU E 1 197 ? 70.909 -25.293 25.142 1.00 39.80 197 LEU E C 1
ATOM 7340 O O . LEU E 1 197 ? 69.805 -25.534 24.665 1.00 39.57 197 LEU E O 1
ATOM 7345 N N . GLU E 1 198 ? 71.195 -24.144 25.743 1.00 41.90 198 GLU E N 1
ATOM 7346 C CA . GLU E 1 198 ? 70.185 -23.106 25.910 1.00 45.04 198 GLU E CA 1
ATOM 7347 C C . GLU E 1 198 ? 69.717 -22.460 24.608 1.00 46.76 198 GLU E C 1
ATOM 7348 O O . GLU E 1 198 ? 68.518 -22.436 24.321 1.00 50.83 198 GLU E O 1
ATOM 7354 N N . LYS E 1 199 ? 70.661 -21.937 23.829 1.00 43.73 199 LYS E N 1
ATOM 7355 C CA . LYS E 1 199 ? 70.338 -21.265 22.574 1.00 40.30 199 LYS E CA 1
ATOM 7356 C C . LYS E 1 199 ? 70.001 -22.218 21.433 1.00 36.50 199 LYS E C 1
ATOM 7357 O O . LYS E 1 199 ? 69.482 -21.794 20.407 1.00 38.65 199 LYS E O 1
ATOM 7363 N N . GLY E 1 200 ? 70.293 -23.501 21.598 1.00 32.47 200 GLY E N 1
ATOM 7364 C CA . GLY E 1 200 ? 70.019 -24.440 20.525 1.00 28.77 200 GLY E CA 1
ATOM 7365 C C . GLY E 1 200 ? 70.915 -24.156 19.325 1.00 30.13 200 GLY E C 1
ATOM 7366 O O . GLY E 1 200 ? 70.481 -24.250 18.181 1.00 29.81 200 GLY E O 1
ATOM 7367 N N . LEU E 1 201 ? 72.174 -23.812 19.591 1.00 26.85 201 LEU E N 1
ATOM 7368 C CA . LEU E 1 201 ? 73.129 -23.499 18.538 1.00 24.43 201 LEU E CA 1
ATOM 7369 C C . LEU E 1 201 ? 73.436 -24.643 17.578 1.00 23.56 201 LEU E C 1
ATOM 7370 O O . LEU E 1 201 ? 73.371 -25.816 17.947 1.00 25.34 201 LEU E O 1
ATOM 7375 N N . SER E 1 202 ? 73.765 -24.292 16.339 1.00 16.51 202 SER E N 1
ATOM 7376 C CA . SER E 1 202 ? 74.121 -25.289 15.340 1.00 17.16 202 SER E CA 1
ATOM 7377 C C . SER E 1 202 ? 75.615 -25.486 15.513 1.00 18.91 202 SER E C 1
ATOM 7378 O O . SER E 1 202 ? 76.262 -24.731 16.240 1.00 18.21 202 SER E O 1
ATOM 7381 N N . VAL E 1 203 ? 76.164 -26.491 14.849 1.00 17.47 203 VAL E N 1
ATOM 7382 C CA . VAL E 1 203 ? 77.585 -26.732 14.946 1.00 20.23 203 VAL E CA 1
ATOM 7383 C C . VAL E 1 203 ? 78.316 -25.491 14.460 1.00 23.02 203 VAL E C 1
ATOM 7384 O O . VAL E 1 203 ? 79.339 -25.092 15.022 1.00 23.87 203 VAL E O 1
ATOM 7388 N N . ARG E 1 204 ? 77.773 -24.878 13.413 1.00 27.32 204 ARG E N 1
ATOM 7389 C CA . ARG E 1 204 ? 78.356 -23.673 12.837 1.00 27.46 204 ARG E CA 1
ATOM 7390 C C . ARG E 1 204 ? 78.403 -22.562 13.891 1.00 25.53 204 ARG E C 1
ATOM 7391 O O . ARG E 1 204 ? 79.421 -21.890 14.049 1.00 24.55 204 ARG E O 1
ATOM 7399 N N . GLN E 1 205 ? 77.305 -22.377 14.619 1.00 24.45 205 GLN E N 1
ATOM 7400 C CA . GLN E 1 205 ? 77.261 -21.350 15.652 1.00 25.98 205 GLN E CA 1
ATOM 7401 C C . GLN E 1 205 ? 78.173 -21.695 16.822 1.00 27.19 205 GLN E C 1
ATOM 7402 O O . GLN E 1 205 ? 78.685 -20.807 17.502 1.00 28.67 205 GLN E O 1
ATOM 7408 N N . ALA E 1 206 ? 78.366 -22.986 17.071 1.00 24.01 206 ALA E N 1
ATOM 7409 C CA . ALA E 1 206 ? 79.225 -23.388 18.171 1.00 22.61 206 ALA E CA 1
ATOM 7410 C C . ALA E 1 206 ? 80.686 -23.026 17.849 1.00 22.59 206 ALA E C 1
ATOM 7411 O O . ALA E 1 206 ? 81.465 -22.712 18.742 1.00 23.05 206 ALA E O 1
ATOM 7413 N N . GLU E 1 207 ? 81.048 -23.066 16.570 1.00 23.05 207 GLU E N 1
ATOM 7414 C CA . GLU E 1 207 ? 82.407 -22.721 16.157 1.00 25.73 207 GLU E CA 1
ATOM 7415 C C . GLU E 1 207 ? 82.681 -21.281 16.525 1.00 24.96 207 GLU E C 1
ATOM 7416 O O . GLU E 1 207 ? 83.774 -20.944 16.958 1.00 29.22 207 GLU E O 1
ATOM 7422 N N . ALA E 1 208 ? 81.669 -20.438 16.354 1.00 26.82 208 ALA E N 1
ATOM 7423 C CA . ALA E 1 208 ? 81.774 -19.019 16.664 1.00 30.20 208 ALA E CA 1
ATOM 7424 C C . ALA E 1 208 ? 82.021 -18.753 18.154 1.00 31.82 208 ALA E C 1
ATOM 7425 O O . ALA E 1 208 ? 82.427 -17.660 18.528 1.00 32.90 208 ALA E O 1
ATOM 7427 N N . LEU E 1 209 ? 81.781 -19.754 18.997 1.00 35.31 209 LEU E N 1
ATOM 7428 C CA . LEU E 1 209 ? 81.994 -19.618 20.438 1.00 36.90 209 LEU E CA 1
ATOM 7429 C C . LEU E 1 209 ? 83.428 -19.204 20.777 1.00 41.84 209 LEU E C 1
ATOM 7430 O O . LEU E 1 209 ? 83.661 -18.530 21.780 1.00 41.59 209 LEU E O 1
ATOM 7435 N N . ARG E 1 210 ? 84.389 -19.616 19.952 1.00 47.70 210 ARG E N 1
ATOM 7436 C CA . ARG E 1 210 ? 85.790 -19.268 20.190 1.00 52.15 210 ARG E CA 1
ATOM 7437 C C . ARG E 1 210 ? 86.008 -17.760 20.136 1.00 54.40 210 ARG E C 1
ATOM 7438 O O . ARG E 1 210 ? 86.710 -17.196 20.968 1.00 52.79 210 ARG E O 1
ATOM 7446 N N . GLU E 1 211 ? 85.398 -17.119 19.147 1.00 59.19 211 GLU E N 1
ATOM 7447 C CA . GLU E 1 211 ? 85.514 -15.677 18.959 1.00 65.36 211 GLU E CA 1
ATOM 7448 C C . GLU E 1 211 ? 84.819 -14.902 20.071 1.00 67.53 211 GLU E C 1
ATOM 7449 O O . GLU E 1 211 ? 85.458 -14.163 20.819 1.00 68.88 211 GLU E O 1
ATOM 7455 N N . ARG E 1 212 ? 83.504 -15.079 20.162 1.00 69.59 212 ARG E N 1
ATOM 7456 C CA . ARG E 1 212 ? 82.669 -14.419 21.164 1.00 72.39 212 ARG E CA 1
ATOM 7457 C C . ARG E 1 212 ? 83.147 -14.686 22.595 1.00 72.98 212 ARG E C 1
ATOM 7458 O O . ARG E 1 212 ? 82.438 -14.410 23.567 1.00 73.05 212 ARG E O 1
ATOM 7466 N N . LEU E 1 213 ? 84.358 -15.214 22.721 1.00 72.65 213 LEU E N 1
ATOM 7467 C CA . LEU E 1 213 ? 84.926 -15.511 24.025 1.00 73.09 213 LEU E CA 1
ATOM 7468 C C . LEU E 1 213 ? 86.307 -14.866 24.134 1.00 73.11 213 LEU E C 1
ATOM 7469 O O . LEU E 1 213 ? 86.714 -14.185 23.168 1.00 72.37 213 LEU E O 1
ATOM 7474 N N . ALA E 1 214 ? 86.961 -15.030 25.182 1.00 73.38 214 ALA E N 1
ATOM 7475 N N . VAL F 1 23 ? 83.953 -75.770 13.815 1.00 59.06 23 VAL F N 1
ATOM 7476 C CA . VAL F 1 23 ? 82.533 -75.638 14.251 1.00 61.04 23 VAL F CA 1
ATOM 7477 C C . VAL F 1 23 ? 82.067 -76.929 14.913 1.00 61.29 23 VAL F C 1
ATOM 7478 O O . VAL F 1 23 ? 81.509 -77.810 14.261 1.00 61.34 23 VAL F O 1
ATOM 7482 N N . VAL F 1 24 ? 82.294 -77.021 16.217 1.00 62.89 24 VAL F N 1
ATOM 7483 C CA . VAL F 1 24 ? 81.936 -78.201 17.001 1.00 63.19 24 VAL F CA 1
ATOM 7484 C C . VAL F 1 24 ? 80.535 -78.120 17.612 1.00 63.88 24 VAL F C 1
ATOM 7485 O O . VAL F 1 24 ? 79.829 -77.130 17.442 1.00 64.16 24 VAL F O 1
ATOM 7489 N N . ARG F 1 25 ? 80.143 -79.178 18.316 1.00 65.11 25 ARG F N 1
ATOM 7490 C CA . ARG F 1 25 ? 78.848 -79.254 18.988 1.00 65.41 25 ARG F CA 1
ATOM 7491 C C . ARG F 1 25 ? 79.102 -79.665 20.434 1.00 63.81 25 ARG F C 1
ATOM 7492 O O . ARG F 1 25 ? 79.392 -80.824 20.715 1.00 64.60 25 ARG F O 1
ATOM 7500 N N . LEU F 1 26 ? 78.981 -78.708 21.346 1.00 63.43 26 LEU F N 1
ATOM 7501 C CA . LEU F 1 26 ? 79.237 -78.938 22.766 1.00 62.98 26 LEU F CA 1
ATOM 7502 C C . LEU F 1 26 ? 77.975 -78.997 23.620 1.00 61.80 26 LEU F C 1
ATOM 7503 O O . LEU F 1 26 ? 76.888 -78.662 23.162 1.00 62.43 26 LEU F O 1
ATOM 7508 N N . PRO F 1 27 ? 78.108 -79.450 24.878 1.00 61.63 27 PRO F N 1
ATOM 7509 C CA . PRO F 1 27 ? 76.968 -79.534 25.795 1.00 61.50 27 PRO F CA 1
ATOM 7510 C C . PRO F 1 27 ? 76.865 -78.207 26.551 1.00 61.63 27 PRO F C 1
ATOM 7511 O O . PRO F 1 27 ? 77.813 -77.789 27.215 1.00 63.23 27 PRO F O 1
ATOM 7515 N N . LEU F 1 28 ? 75.713 -77.553 26.444 1.00 61.91 28 LEU F N 1
ATOM 7516 C CA . LEU F 1 28 ? 75.479 -76.254 27.077 1.00 60.37 28 LEU F CA 1
ATOM 7517 C C . LEU F 1 28 ? 75.792 -76.172 28.570 1.00 59.66 28 LEU F C 1
ATOM 7518 O O . LEU F 1 28 ? 75.947 -75.077 29.114 1.00 61.37 28 LEU F O 1
ATOM 7523 N N . ALA F 1 29 ? 75.891 -77.318 29.233 1.00 57.72 29 ALA F N 1
ATOM 7524 C CA . ALA F 1 29 ? 76.168 -77.335 30.665 1.00 55.21 29 ALA F CA 1
ATOM 7525 C C . ALA F 1 29 ? 77.638 -77.098 31.024 1.00 53.36 29 ALA F C 1
ATOM 7526 O O . ALA F 1 29 ? 77.958 -76.729 32.157 1.00 49.18 29 ALA F O 1
ATOM 7528 N N . SER F 1 30 ? 78.529 -77.303 30.062 1.00 51.85 30 SER F N 1
ATOM 7529 C CA . SER F 1 30 ? 79.954 -77.121 30.314 1.00 53.63 30 SER F CA 1
ATOM 7530 C C . SER F 1 30 ? 80.462 -75.731 29.927 1.00 53.40 30 SER F C 1
ATOM 7531 O O . SER F 1 30 ? 81.628 -75.404 30.161 1.00 52.26 30 SER F O 1
ATOM 7534 N N . ILE F 1 31 ? 79.587 -74.916 29.342 1.00 50.52 31 ILE F N 1
ATOM 7535 C CA . ILE F 1 31 ? 79.956 -73.569 28.923 1.00 47.87 31 ILE F CA 1
ATOM 7536 C C . ILE F 1 31 ? 79.652 -72.526 29.986 1.00 46.14 31 ILE F C 1
ATOM 7537 O O . ILE F 1 31 ? 78.494 -72.186 30.212 1.00 47.95 31 ILE F O 1
ATOM 7542 N N . ARG F 1 32 ? 80.693 -72.016 30.632 1.00 44.25 32 ARG F N 1
ATOM 7543 C CA . ARG F 1 32 ? 80.527 -70.995 31.656 1.00 43.87 32 ARG F CA 1
ATOM 7544 C C . ARG F 1 32 ? 80.354 -69.616 31.012 1.00 42.60 32 ARG F C 1
ATOM 7545 O O . ARG F 1 32 ? 80.808 -69.380 29.891 1.00 39.66 32 ARG F O 1
ATOM 7553 N N . PRO F 1 33 ? 79.683 -68.691 31.711 1.00 41.22 33 PRO F N 1
ATOM 7554 C CA . PRO F 1 33 ? 79.449 -67.339 31.194 1.00 41.28 33 PRO F CA 1
ATOM 7555 C C . PRO F 1 33 ? 80.710 -66.520 30.965 1.00 40.13 33 PRO F C 1
ATOM 7556 O O . PRO F 1 33 ? 81.776 -66.850 31.477 1.00 40.59 33 PRO F O 1
ATOM 7560 N N . ASN F 1 34 ? 80.575 -65.451 30.185 1.00 37.41 34 ASN F N 1
ATOM 7561 C CA . ASN F 1 34 ? 81.697 -64.570 29.883 1.00 36.88 34 ASN F CA 1
ATOM 7562 C C . ASN F 1 34 ? 81.862 -63.555 31.018 1.00 35.62 34 ASN F C 1
ATOM 7563 O O . ASN F 1 34 ? 80.965 -62.762 31.285 1.00 40.31 34 ASN F O 1
ATOM 7568 N N . PRO F 1 35 ? 83.008 -63.580 31.711 1.00 36.61 35 PRO F N 1
ATOM 7569 C CA . PRO F 1 35 ? 83.254 -62.644 32.814 1.00 32.97 35 PRO F CA 1
ATOM 7570 C C . PRO F 1 35 ? 83.665 -61.251 32.330 1.00 35.82 35 PRO F C 1
ATOM 757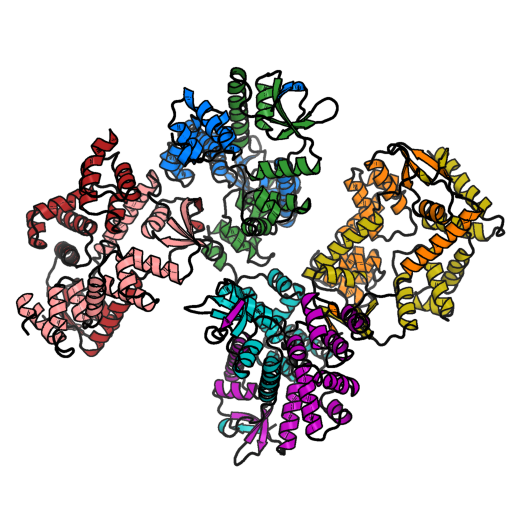1 O O . PRO F 1 35 ? 83.716 -60.301 33.113 1.00 35.05 35 PRO F O 1
ATOM 7575 N N . ARG F 1 36 ? 83.972 -61.140 31.040 1.00 34.99 36 ARG F N 1
ATOM 7576 C CA . ARG F 1 36 ? 84.362 -59.861 30.455 1.00 35.30 36 ARG F CA 1
ATOM 7577 C C . ARG F 1 36 ? 83.109 -59.121 30.032 1.00 35.79 36 ARG F C 1
ATOM 7578 O O . ARG F 1 36 ? 82.405 -59.546 29.114 1.00 34.44 36 ARG F O 1
ATOM 7586 N N . GLN F 1 37 ? 82.836 -58.013 30.707 1.00 34.79 37 GLN F N 1
ATOM 7587 C CA . GLN F 1 37 ? 81.674 -57.204 30.403 1.00 33.71 37 GLN F CA 1
ATOM 7588 C C . GLN F 1 37 ? 82.131 -55.759 30.275 1.00 31.64 37 GLN F C 1
ATOM 7589 O O . GLN F 1 37 ? 81.769 -54.918 31.087 1.00 27.57 37 GLN F O 1
ATOM 7595 N N . PRO F 1 38 ? 82.949 -55.457 29.252 1.00 33.65 38 PRO F N 1
ATOM 7596 C CA . PRO F 1 38 ? 83.444 -54.093 29.048 1.00 32.41 38 PRO F CA 1
ATOM 7597 C C . PRO F 1 38 ? 82.348 -53.019 29.002 1.00 31.68 38 PRO F C 1
ATOM 7598 O O . PRO F 1 38 ? 82.499 -51.971 29.619 1.00 33.25 38 PRO F O 1
ATOM 7602 N N . ARG F 1 39 ? 81.250 -53.275 28.296 1.00 28.99 39 ARG F N 1
ATOM 7603 C CA . ARG F 1 39 ? 80.157 -52.308 28.229 1.00 30.65 39 ARG F CA 1
ATOM 7604 C C . ARG F 1 39 ? 79.706 -51.881 29.637 1.00 32.09 39 ARG F C 1
ATOM 7605 O O . ARG F 1 39 ? 79.633 -50.690 29.940 1.00 29.71 39 ARG F O 1
ATOM 7613 N N . LYS F 1 40 ? 79.403 -52.850 30.495 1.00 31.75 40 LYS F N 1
ATOM 7614 C CA . LYS F 1 40 ? 78.967 -52.539 31.858 1.00 33.53 40 LYS F CA 1
ATOM 7615 C C . LYS F 1 40 ? 80.047 -51.808 32.652 1.00 31.76 40 LYS F C 1
ATOM 7616 O O . LYS F 1 40 ? 79.746 -50.931 33.464 1.00 32.39 40 LYS F O 1
ATOM 7622 N N . ARG F 1 41 ? 81.303 -52.166 32.415 1.00 29.53 41 ARG F N 1
ATOM 7623 C CA . ARG F 1 41 ? 82.426 -51.544 33.114 1.00 30.73 41 ARG F CA 1
ATOM 7624 C C . ARG F 1 41 ? 82.558 -50.073 32.721 1.00 29.12 41 ARG F C 1
ATOM 7625 O O . ARG F 1 41 ? 82.765 -49.206 33.569 1.00 26.57 41 ARG F O 1
ATOM 7633 N N . PHE F 1 42 ? 82.437 -49.803 31.427 1.00 26.87 42 PHE F N 1
ATOM 7634 C CA . PHE F 1 42 ? 82.521 -48.444 30.917 1.00 25.96 42 PHE F CA 1
ATOM 7635 C C . PHE F 1 42 ? 81.416 -47.582 31.538 1.00 25.10 42 PHE F C 1
ATOM 7636 O O . PHE F 1 42 ? 81.672 -46.464 31.971 1.00 24.34 42 PHE F O 1
ATOM 7644 N N . ALA F 1 43 ? 80.197 -48.114 31.581 1.00 18.04 43 ALA F N 1
ATOM 7645 C CA . ALA F 1 43 ? 79.073 -47.399 32.153 1.00 19.99 43 ALA F CA 1
ATOM 7646 C C . ALA F 1 43 ? 79.356 -47.050 33.615 1.00 21.48 43 ALA F C 1
ATOM 7647 O O . ALA F 1 43 ? 79.119 -45.924 34.042 1.00 20.41 43 ALA F O 1
ATOM 7649 N N . GLU F 1 44 ? 79.875 -48.008 34.379 1.00 23.93 44 GLU F N 1
ATOM 7650 C CA . GLU F 1 44 ? 80.191 -47.753 35.780 1.00 24.94 44 GLU F CA 1
ATOM 7651 C C . GLU F 1 44 ? 81.279 -46.691 35.891 1.00 25.88 44 GLU F C 1
ATOM 7652 O O . GLU F 1 44 ? 81.169 -45.778 36.711 1.00 23.12 44 GLU F O 1
ATOM 7658 N N . GLU F 1 45 ? 82.313 -46.798 35.054 1.00 24.68 45 GLU F N 1
ATOM 7659 C CA . GLU F 1 45 ? 83.411 -45.830 35.065 1.00 28.65 45 GLU F CA 1
ATOM 7660 C C . GLU F 1 45 ? 82.910 -44.416 34.787 1.00 23.65 45 GLU F C 1
ATOM 7661 O O . GLU F 1 45 ? 83.177 -43.491 35.555 1.00 22.65 45 GLU F O 1
ATOM 7667 N N . SER F 1 46 ? 82.190 -44.251 33.683 1.00 21.58 46 SER F N 1
ATOM 7668 C CA . SER F 1 46 ? 81.680 -42.933 33.321 1.00 24.36 46 SER F CA 1
ATOM 7669 C C . SER F 1 46 ? 80.704 -42.381 34.366 1.00 23.43 46 SER F C 1
ATOM 7670 O O . SER F 1 46 ? 80.636 -41.172 34.567 1.00 26.88 46 SER F O 1
ATOM 7673 N N . LEU F 1 47 ? 79.977 -43.259 35.050 1.00 22.07 47 LEU F N 1
ATOM 7674 C CA . LEU F 1 47 ? 79.031 -42.810 36.068 1.00 25.30 47 LEU F CA 1
ATOM 7675 C C . LEU F 1 47 ? 79.791 -42.106 37.192 1.00 25.31 47 LEU F C 1
ATOM 7676 O O . LEU F 1 47 ? 79.405 -41.031 37.647 1.00 22.59 47 LEU F O 1
ATOM 7681 N N . LYS F 1 48 ? 80.883 -42.724 37.630 1.00 23.47 48 LYS F N 1
ATOM 7682 C CA . LYS F 1 48 ? 81.684 -42.172 38.704 1.00 24.14 48 LYS F CA 1
ATOM 7683 C C . LYS F 1 48 ? 82.268 -40.840 38.284 1.00 23.22 48 LYS F C 1
ATOM 7684 O O . LYS F 1 48 ? 82.319 -39.899 39.073 1.00 24.17 48 LYS F O 1
ATOM 7690 N N . GLU F 1 49 ? 82.719 -40.756 37.040 1.00 21.04 49 GLU F N 1
ATOM 7691 C CA . GLU F 1 49 ? 83.296 -39.510 36.572 1.00 21.93 49 GLU F CA 1
ATOM 7692 C C . GLU F 1 49 ? 82.257 -38.400 36.558 1.00 17.84 49 GLU F C 1
ATOM 7693 O O . GLU F 1 49 ? 82.581 -37.258 36.850 1.00 18.13 49 GLU F O 1
ATOM 7699 N N . LEU F 1 50 ? 81.016 -38.739 36.213 1.00 17.62 50 LEU F N 1
ATOM 7700 C CA . LEU F 1 50 ? 79.927 -37.760 36.183 1.00 17.34 50 LEU F CA 1
ATOM 7701 C C . LEU F 1 50 ? 79.671 -37.311 37.633 1.00 17.51 50 LEU F C 1
ATOM 7702 O O . LEU F 1 50 ? 79.431 -36.136 37.911 1.00 15.13 50 LEU F O 1
ATOM 7707 N N . ALA F 1 51 ? 79.730 -38.270 38.550 1.00 15.68 51 ALA F N 1
ATOM 7708 C CA . ALA F 1 51 ? 79.531 -37.994 39.967 1.00 15.95 51 ALA F CA 1
ATOM 7709 C C . ALA F 1 51 ? 80.598 -37.021 40.435 1.00 17.81 51 ALA F C 1
ATOM 7710 O O . ALA F 1 51 ? 80.286 -36.000 41.043 1.00 21.79 51 ALA F O 1
ATOM 7712 N N . ASP F 1 52 ? 81.857 -37.338 40.143 1.00 16.60 52 ASP F N 1
ATOM 7713 C CA . ASP F 1 52 ? 82.970 -36.494 40.543 1.00 21.10 52 ASP F CA 1
ATOM 7714 C C . ASP F 1 52 ? 82.813 -35.079 40.022 1.00 23.06 52 ASP F C 1
ATOM 7715 O O . ASP F 1 52 ? 83.147 -34.113 40.706 1.00 23.23 52 ASP F O 1
ATOM 7720 N N . SER F 1 53 ? 82.298 -34.950 38.806 1.00 24.29 53 SER F N 1
ATOM 7721 C CA . SER F 1 53 ? 82.099 -33.634 38.237 1.00 22.49 53 SER F CA 1
ATOM 7722 C C . SER F 1 53 ? 80.904 -32.921 38.897 1.00 19.92 53 SER F C 1
ATOM 7723 O O . SER F 1 53 ? 80.910 -31.706 39.065 1.00 18.09 53 SER F O 1
ATOM 7726 N N . ILE F 1 54 ? 79.880 -33.679 39.271 1.00 19.26 54 ILE F N 1
ATOM 7727 C CA . ILE F 1 54 ? 78.700 -33.104 39.923 1.00 20.14 54 ILE F CA 1
ATOM 7728 C C . ILE F 1 54 ? 79.059 -32.593 41.335 1.00 22.45 54 ILE F C 1
ATOM 7729 O O . ILE F 1 54 ? 78.435 -31.661 41.856 1.00 22.03 54 ILE F O 1
ATOM 7734 N N . ARG F 1 55 ? 80.084 -33.198 41.930 1.00 21.98 55 ARG F N 1
ATOM 7735 C CA . ARG F 1 55 ? 80.555 -32.802 43.252 1.00 25.14 55 ARG F CA 1
ATOM 7736 C C . ARG F 1 55 ? 81.126 -31.392 43.209 1.00 22.54 55 ARG F C 1
ATOM 7737 O O . ARG F 1 55 ? 81.034 -30.655 44.185 1.00 19.79 55 ARG F O 1
ATOM 7745 N N . GLU F 1 56 ? 81.727 -31.034 42.075 1.00 22.45 56 GLU F N 1
ATOM 7746 C CA . GLU F 1 56 ? 82.343 -29.721 41.902 1.00 19.54 56 GLU F CA 1
ATOM 7747 C C . GLU F 1 56 ? 81.453 -28.687 41.262 1.00 17.52 56 GLU F C 1
ATOM 7748 O O . GLU F 1 56 ? 81.467 -27.530 41.671 1.00 26.84 56 GLU F O 1
ATOM 7754 N N . LYS F 1 57 ? 80.685 -29.101 40.258 1.00 19.66 57 LYS F N 1
ATOM 7755 C CA . LYS F 1 57 ? 79.849 -28.176 39.501 1.00 18.99 57 LYS F CA 1
ATOM 7756 C C . LYS F 1 57 ? 78.347 -28.315 39.636 1.00 20.00 57 LYS F C 1
ATOM 7757 O O . LYS F 1 57 ? 77.608 -27.494 39.097 1.00 22.38 57 LYS F O 1
ATOM 7763 N N . GLY F 1 58 ? 77.890 -29.347 40.332 1.00 21.99 58 GLY F N 1
ATOM 7764 C CA . GLY F 1 58 ? 76.460 -29.549 40.465 1.00 20.06 58 GLY F CA 1
ATOM 7765 C C . GLY F 1 58 ? 75.871 -30.075 39.170 1.00 19.49 58 GLY F C 1
ATOM 7766 O O . GLY F 1 58 ? 76.596 -30.394 38.231 1.00 17.70 58 GLY F O 1
ATOM 7767 N N . LEU F 1 59 ? 74.552 -30.186 39.108 1.00 22.85 59 LEU F N 1
ATOM 7768 C CA . LEU F 1 59 ? 73.923 -30.681 37.897 1.00 25.94 59 LEU F CA 1
ATOM 7769 C C . LEU F 1 59 ? 73.904 -29.595 36.826 1.00 26.80 59 LEU F C 1
ATOM 7770 O O . LEU F 1 59 ? 73.729 -28.413 37.127 1.00 24.21 59 LEU F O 1
ATOM 7775 N N . LEU F 1 60 ? 74.081 -30.010 35.577 1.00 28.97 60 LEU F N 1
ATOM 7776 C CA . LEU F 1 60 ? 74.075 -29.086 34.451 1.00 29.79 60 LEU F CA 1
ATOM 7777 C C . LEU F 1 60 ? 72.635 -28.675 34.123 1.00 28.69 60 LEU F C 1
ATOM 7778 O O . LEU F 1 60 ? 72.349 -27.506 33.893 1.00 31.25 60 LEU F O 1
ATOM 7783 N N . GLN F 1 61 ? 71.742 -29.656 34.099 1.00 26.89 61 GLN F N 1
ATOM 7784 C CA . GLN F 1 61 ? 70.326 -29.441 33.811 1.00 28.36 61 GLN F CA 1
ATOM 7785 C C . GLN F 1 61 ? 69.535 -29.953 35.008 1.00 27.46 61 GLN F C 1
ATOM 7786 O O . GLN F 1 61 ? 69.939 -30.910 35.654 1.00 24.64 61 GLN F O 1
ATOM 7792 N N . PRO F 1 62 ? 68.401 -29.317 35.325 1.00 28.41 62 PRO F N 1
ATOM 7793 C CA . PRO F 1 62 ? 67.622 -29.793 36.473 1.00 26.31 62 PRO F CA 1
ATOM 7794 C C . PRO F 1 62 ? 67.049 -31.168 36.148 1.00 25.50 62 PRO F C 1
ATOM 7795 O O . PRO F 1 62 ? 66.973 -31.548 34.977 1.00 23.33 62 PRO F O 1
ATOM 7799 N N . LEU F 1 63 ? 66.662 -31.919 37.172 1.00 22.71 63 LEU F N 1
ATOM 7800 C CA . LEU F 1 63 ? 66.041 -33.216 36.938 1.00 21.07 63 LEU F CA 1
ATOM 7801 C C . LEU F 1 63 ? 64.556 -32.941 36.646 1.00 23.45 63 LEU F C 1
ATOM 7802 O O . LEU F 1 63 ? 64.013 -31.912 37.048 1.00 21.87 63 LEU F O 1
ATOM 7807 N N . LEU F 1 64 ? 63.905 -33.852 35.940 1.00 23.23 64 LEU F N 1
ATOM 7808 C CA . LEU F 1 64 ? 62.485 -33.709 35.667 1.00 25.19 64 LEU F CA 1
ATOM 7809 C C . LEU F 1 64 ? 61.813 -34.774 36.530 1.00 24.54 64 LEU F C 1
ATOM 7810 O O . LEU F 1 64 ? 62.151 -35.961 36.455 1.00 22.89 64 LEU F O 1
ATOM 7815 N N . VAL F 1 65 ? 60.875 -34.348 37.365 1.00 24.18 65 VAL F N 1
ATOM 7816 C CA . VAL F 1 65 ? 60.186 -35.275 38.252 1.00 21.86 65 VAL F CA 1
ATOM 7817 C C . VAL F 1 65 ? 58.713 -34.935 38.322 1.00 25.01 65 VAL F C 1
ATOM 7818 O O . VAL F 1 65 ? 58.295 -33.853 37.911 1.00 22.74 65 VAL F O 1
ATOM 7822 N N . ARG F 1 66 ? 57.925 -35.866 38.846 1.00 25.57 66 ARG F N 1
ATOM 7823 C CA . ARG F 1 66 ? 56.508 -35.622 39.022 1.00 22.47 66 ARG F CA 1
ATOM 7824 C C . ARG F 1 66 ? 56.124 -36.020 40.447 1.00 24.49 66 ARG F C 1
ATOM 7825 O O . ARG F 1 66 ? 56.834 -36.788 41.105 1.00 21.71 66 ARG F O 1
ATOM 7833 N N . PRO F 1 67 ? 55.011 -35.472 40.956 1.00 24.73 67 PRO F N 1
ATOM 7834 C CA . PRO F 1 67 ? 54.578 -35.814 42.312 1.00 22.98 67 PRO F CA 1
ATOM 7835 C C . PRO F 1 67 ? 54.184 -37.285 42.348 1.00 23.97 67 PRO F C 1
ATOM 7836 O O . PRO F 1 67 ? 53.456 -37.757 41.476 1.00 22.40 67 PRO F O 1
ATOM 7840 N N . GLN F 1 68 ? 54.695 -38.012 43.337 1.00 24.35 68 GLN F N 1
ATOM 7841 C CA . GLN F 1 68 ? 54.369 -39.417 43.493 1.00 23.44 68 GLN F CA 1
ATOM 7842 C C . GLN F 1 68 ? 54.358 -39.795 44.970 1.00 26.74 68 GLN F C 1
ATOM 7843 O O . GLN F 1 68 ? 55.366 -39.642 45.670 1.00 27.03 68 GLN F O 1
ATOM 7849 N N . GLY F 1 69 ? 53.226 -40.308 45.445 1.00 26.99 69 GLY F N 1
ATOM 7850 C CA . GLY F 1 69 ? 53.139 -40.685 46.845 1.00 25.27 69 GLY F CA 1
ATOM 7851 C C . GLY F 1 69 ? 53.416 -39.466 47.704 1.00 25.68 69 GLY F C 1
ATOM 7852 O O . GLY F 1 69 ? 52.906 -38.378 47.420 1.00 25.06 69 GLY F O 1
ATOM 7853 N N . ASP F 1 70 ? 54.240 -39.630 48.734 1.00 21.90 70 ASP F N 1
ATOM 7854 C CA . ASP F 1 70 ? 54.570 -38.522 49.628 1.00 21.48 70 ASP F CA 1
ATOM 7855 C C . ASP F 1 70 ? 55.707 -37.653 49.123 1.00 25.33 70 ASP F C 1
ATOM 7856 O O . ASP F 1 70 ? 56.028 -36.622 49.729 1.00 23.40 70 ASP F O 1
ATOM 7861 N N . GLY F 1 71 ? 56.319 -38.068 48.019 1.00 23.40 71 GLY F N 1
ATOM 7862 C CA . GLY F 1 71 ? 57.437 -37.315 47.494 1.00 24.86 71 GLY F CA 1
ATOM 7863 C C . GLY F 1 71 ? 57.408 -37.075 46.003 1.00 25.39 71 GLY F C 1
ATOM 7864 O O . GLY F 1 71 ? 56.443 -36.536 45.470 1.00 25.14 71 GLY F O 1
ATOM 7865 N N . TYR F 1 72 ? 58.477 -37.469 45.323 1.00 23.75 72 TYR F N 1
ATOM 7866 C CA . TYR F 1 72 ? 58.555 -37.269 43.887 1.00 25.42 72 TYR F CA 1
ATOM 7867 C C . TYR F 1 72 ? 59.134 -38.475 43.201 1.00 27.79 72 TYR F C 1
ATOM 7868 O O . TYR F 1 72 ? 59.758 -39.332 43.826 1.00 28.20 72 TYR F O 1
ATOM 7877 N N . GLU F 1 73 ? 58.933 -38.528 41.896 1.00 31.66 73 GLU F N 1
ATOM 7878 C CA . GLU F 1 73 ? 59.410 -39.647 41.114 1.00 29.32 73 GLU F CA 1
ATOM 7879 C C . GLU F 1 73 ? 60.094 -39.113 39.865 1.00 28.33 73 GLU F C 1
ATOM 7880 O O . GLU F 1 73 ? 59.557 -38.252 39.168 1.00 29.21 73 GLU F O 1
ATOM 7886 N N . LEU F 1 74 ? 61.292 -39.627 39.609 1.00 27.03 74 LEU F N 1
ATOM 7887 C CA . LEU F 1 74 ? 62.096 -39.231 38.461 1.00 23.57 74 LEU F CA 1
ATOM 7888 C C . LEU F 1 74 ? 61.368 -39.558 37.155 1.00 22.89 74 LEU F C 1
ATOM 7889 O O . LEU F 1 74 ? 60.840 -40.658 36.983 1.00 16.57 74 LEU F O 1
ATOM 7894 N N . VAL F 1 75 ? 61.355 -38.605 36.233 1.00 21.26 75 VAL F N 1
ATOM 7895 C CA . VAL F 1 75 ? 60.714 -38.815 34.943 1.00 23.74 75 VAL F CA 1
ATOM 7896 C C . VAL F 1 75 ? 61.740 -38.781 33.798 1.00 24.16 75 VAL F C 1
ATOM 7897 O O . VAL F 1 75 ? 61.531 -39.392 32.755 1.00 26.50 75 VAL F O 1
ATOM 7901 N N . ALA F 1 76 ? 62.850 -38.078 34.009 1.00 25.37 76 ALA F N 1
ATOM 7902 C CA . ALA F 1 76 ? 63.920 -37.981 33.017 1.00 25.78 76 ALA F CA 1
ATOM 7903 C C . ALA F 1 76 ? 65.235 -37.618 33.705 1.00 26.45 76 ALA F C 1
ATOM 7904 O O . ALA F 1 76 ? 65.233 -36.875 34.687 1.00 26.36 76 ALA F O 1
ATOM 7906 N N . GLY F 1 77 ? 66.344 -38.146 33.184 1.00 29.08 77 GLY F N 1
ATOM 7907 C CA . GLY F 1 77 ? 67.661 -37.870 33.739 1.00 24.45 77 GLY F CA 1
ATOM 7908 C C . GLY F 1 77 ? 68.156 -38.911 34.726 1.00 27.28 77 GLY F C 1
ATOM 7909 O O . GLY F 1 77 ? 68.737 -38.557 35.757 1.00 23.44 77 GLY F O 1
ATOM 7910 N N . GLU F 1 78 ? 67.963 -40.192 34.405 1.00 26.92 78 GLU F N 1
ATOM 7911 C CA . GLU F 1 78 ? 68.360 -41.270 35.307 1.00 26.89 78 GLU F CA 1
ATOM 7912 C C . GLU F 1 78 ? 69.845 -41.252 35.691 1.00 27.91 78 GLU F C 1
ATOM 7913 O O . GLU F 1 78 ? 70.171 -41.363 36.873 1.00 21.91 78 GLU F O 1
ATOM 7919 N N . ARG F 1 79 ? 70.750 -41.104 34.724 1.00 27.88 79 ARG F N 1
ATOM 7920 C CA . ARG F 1 79 ? 72.172 -41.095 35.071 1.00 30.87 79 ARG F CA 1
ATOM 7921 C C . ARG F 1 79 ? 72.578 -39.898 35.917 1.00 27.00 79 ARG F C 1
ATOM 7922 O O . ARG F 1 79 ? 73.363 -40.029 36.851 1.00 26.23 79 ARG F O 1
ATOM 7930 N N . ARG F 1 80 ? 72.030 -38.737 35.593 1.00 23.69 80 ARG F N 1
ATOM 7931 C CA . ARG F 1 80 ? 72.317 -37.522 36.342 1.00 25.71 80 ARG F CA 1
ATOM 7932 C C . ARG F 1 80 ? 71.849 -37.754 37.791 1.00 23.61 80 ARG F C 1
ATOM 7933 O O . ARG F 1 80 ? 72.533 -37.399 38.753 1.00 21.80 80 ARG F O 1
ATOM 7941 N N . TYR F 1 81 ? 70.682 -38.375 37.921 1.00 20.75 81 TYR F N 1
ATOM 7942 C CA . TYR F 1 81 ? 70.082 -38.689 39.210 1.00 21.92 81 TYR F CA 1
ATOM 7943 C C . TYR F 1 81 ? 70.977 -39.619 40.038 1.00 25.55 81 TYR F C 1
ATOM 7944 O O . TYR F 1 81 ? 71.296 -39.322 41.192 1.00 26.19 81 TYR F O 1
ATOM 7953 N N . ARG F 1 82 ? 71.391 -40.736 39.445 1.00 25.10 82 ARG F N 1
ATOM 7954 C CA . ARG F 1 82 ? 72.242 -41.690 40.142 1.00 26.54 82 ARG F CA 1
ATOM 7955 C C . ARG F 1 82 ? 73.636 -41.143 40.427 1.00 26.75 82 ARG F C 1
ATOM 7956 O O . ARG F 1 82 ? 74.245 -41.483 41.437 1.00 24.94 82 ARG F O 1
ATOM 7964 N N . ALA F 1 83 ? 74.133 -40.275 39.555 1.00 22.86 83 ALA F N 1
ATOM 7965 C CA . ALA F 1 83 ? 75.446 -39.701 39.775 1.00 23.28 83 ALA F CA 1
ATOM 7966 C C . ALA F 1 83 ? 75.369 -38.730 40.954 1.00 22.58 83 ALA F C 1
ATOM 7967 O O . ALA F 1 83 ? 76.313 -38.599 41.728 1.00 18.75 83 ALA F O 1
ATOM 7969 N N . ALA F 1 84 ? 74.236 -38.048 41.080 1.00 21.70 84 ALA F N 1
ATOM 7970 C CA . ALA F 1 84 ? 74.046 -37.107 42.172 1.00 24.05 84 ALA F CA 1
ATOM 7971 C C . ALA F 1 84 ? 74.024 -37.889 43.495 1.00 27.29 84 ALA F C 1
ATOM 7972 O O . ALA F 1 84 ? 74.565 -37.437 44.506 1.00 21.64 84 ALA F O 1
ATOM 7974 N N . LEU F 1 85 ? 73.391 -39.059 43.484 1.00 25.02 85 LEU F N 1
ATOM 7975 C CA . LEU F 1 85 ? 73.353 -39.890 44.678 1.00 29.68 85 LEU F CA 1
ATOM 7976 C C . LEU F 1 85 ? 74.782 -40.300 45.038 1.00 31.44 85 LEU F C 1
ATOM 7977 O O . LEU F 1 85 ? 75.199 -40.188 46.195 1.00 28.76 85 LEU F O 1
ATOM 7982 N N . MET F 1 86 ? 75.532 -40.766 44.039 1.00 33.01 86 MET F N 1
ATOM 7983 C CA . MET F 1 86 ? 76.913 -41.180 44.252 1.00 31.76 86 MET F CA 1
ATOM 7984 C C . MET F 1 86 ? 77.743 -40.034 44.818 1.00 30.69 86 MET F C 1
ATOM 7985 O O . MET F 1 86 ? 78.585 -40.246 45.678 1.00 28.21 86 MET F O 1
ATOM 7990 N N . ALA F 1 87 ? 77.495 -38.827 44.315 1.00 31.38 87 ALA F N 1
ATOM 7991 C CA . ALA F 1 87 ? 78.218 -37.623 44.727 1.00 29.38 87 ALA F CA 1
ATOM 7992 C C . ALA F 1 87 ? 77.936 -37.183 46.168 1.00 29.42 87 ALA F C 1
ATOM 7993 O O . ALA F 1 87 ? 78.653 -36.345 46.725 1.00 27.13 87 ALA F O 1
ATOM 7995 N N . GLY F 1 88 ? 76.884 -37.734 46.761 1.00 30.64 88 GLY F N 1
ATOM 7996 C CA . GLY F 1 88 ? 76.542 -37.380 48.126 1.00 33.48 88 GLY F CA 1
ATOM 7997 C C . GLY F 1 88 ? 75.821 -36.052 48.294 1.00 32.68 88 GLY F C 1
ATOM 7998 O O . GLY F 1 88 ? 75.853 -35.470 49.377 1.00 32.49 88 GLY F O 1
ATOM 7999 N N . LEU F 1 89 ? 75.181 -35.561 47.237 1.00 28.40 89 LEU F N 1
ATOM 8000 C CA . LEU F 1 89 ? 74.448 -34.307 47.341 1.00 29.79 89 LEU F CA 1
ATOM 8001 C C . LEU F 1 89 ? 73.151 -34.558 48.105 1.00 28.37 89 LEU F C 1
ATOM 8002 O O . LEU F 1 89 ? 72.572 -35.635 48.006 1.00 28.01 89 LEU F O 1
ATOM 8007 N N . GLN F 1 90 ? 72.703 -33.569 48.870 1.00 25.59 90 GLN F N 1
ATOM 8008 C CA . GLN F 1 90 ? 71.459 -33.690 49.624 1.00 29.68 90 GLN F CA 1
ATOM 8009 C C . GLN F 1 90 ? 70.295 -33.171 48.768 1.00 32.78 90 GLN F C 1
ATOM 8010 O O . GLN F 1 90 ? 69.193 -33.738 48.760 1.00 30.30 90 GLN F O 1
ATOM 8016 N N . GLU F 1 91 ? 70.560 -32.087 48.048 1.00 32.71 91 GLU F N 1
ATOM 8017 C CA . GLU F 1 91 ? 69.573 -31.451 47.184 1.00 37.11 91 GLU F CA 1
ATOM 8018 C C . GLU F 1 91 ? 70.081 -31.311 45.750 1.00 34.80 91 GLU F C 1
ATOM 8019 O O . GLU F 1 91 ? 71.290 -31.273 45.503 1.00 34.22 91 GLU F O 1
ATOM 8025 N N . VAL F 1 92 ? 69.145 -31.229 44.811 1.00 29.40 92 VAL F N 1
ATOM 8026 C CA . VAL F 1 92 ? 69.470 -31.057 43.407 1.00 27.52 92 VAL F CA 1
ATOM 8027 C C . VAL F 1 92 ? 68.401 -30.196 42.751 1.00 27.88 92 VAL F C 1
ATOM 8028 O O . VAL F 1 92 ? 67.258 -30.149 43.213 1.00 23.26 92 VAL F O 1
ATOM 8032 N N . PRO F 1 93 ? 68.770 -29.470 41.684 1.00 25.19 93 PRO F N 1
ATOM 8033 C CA . PRO F 1 93 ? 67.801 -28.627 40.981 1.00 23.54 93 PRO F CA 1
ATOM 8034 C C . PRO F 1 93 ? 66.817 -29.533 40.261 1.00 25.46 93 PRO F C 1
ATOM 8035 O O . PRO F 1 93 ? 67.178 -30.612 39.807 1.00 21.19 93 PRO F O 1
ATOM 8039 N N . ALA F 1 94 ? 65.565 -29.113 40.169 1.00 25.71 94 ALA F N 1
ATOM 8040 C CA . ALA F 1 94 ? 64.579 -29.938 39.500 1.00 27.88 94 ALA F CA 1
ATOM 8041 C C . ALA F 1 94 ? 63.406 -29.124 39.006 1.00 28.91 94 ALA F C 1
ATOM 8042 O O . ALA F 1 94 ? 63.197 -27.984 39.424 1.00 30.28 94 ALA F O 1
ATOM 8044 N N . VAL F 1 95 ? 62.651 -29.726 38.101 1.00 27.81 95 VAL F N 1
ATOM 8045 C CA . VAL F 1 95 ? 61.466 -29.112 37.539 1.00 28.80 95 VAL F CA 1
ATOM 8046 C C . VAL F 1 95 ? 60.367 -30.116 37.808 1.00 30.66 95 VAL F C 1
ATOM 8047 O O . VAL F 1 95 ? 60.491 -31.296 37.463 1.00 26.46 95 VAL F O 1
ATOM 8051 N N . VAL F 1 96 ? 59.303 -29.646 38.449 1.00 33.66 96 VAL F N 1
ATOM 8052 C CA . VAL F 1 96 ? 58.172 -30.495 38.786 1.00 31.26 96 VAL F CA 1
ATOM 8053 C C . VAL F 1 96 ? 57.024 -30.308 37.808 1.00 36.15 96 VAL F C 1
ATOM 8054 O O . VAL F 1 96 ? 56.622 -29.187 37.513 1.00 37.37 96 VAL F O 1
ATOM 8058 N N . LYS F 1 97 ? 56.491 -31.415 37.313 1.00 38.66 97 LYS F N 1
ATOM 8059 C CA . LYS F 1 97 ? 55.388 -31.364 36.375 1.00 42.45 97 LYS F CA 1
ATOM 8060 C C . LYS F 1 97 ? 54.418 -32.484 36.682 1.00 45.40 97 LYS F C 1
ATOM 8061 O O . LYS F 1 97 ? 54.817 -33.604 37.025 1.00 44.68 97 LYS F O 1
ATOM 8067 N N . ASP F 1 98 ? 53.136 -32.171 36.556 1.00 47.63 98 ASP F N 1
ATOM 8068 C CA . ASP F 1 98 ? 52.095 -33.150 36.789 1.00 48.53 98 ASP F CA 1
ATOM 8069 C C . ASP F 1 98 ? 51.956 -33.944 35.513 1.00 47.49 98 ASP F C 1
ATOM 8070 O O . ASP F 1 98 ? 51.424 -33.455 34.522 1.00 52.86 98 ASP F O 1
ATOM 8075 N N . LEU F 1 99 ? 52.444 -35.171 35.534 1.00 44.92 99 LEU F N 1
ATOM 8076 C CA . LEU F 1 99 ? 52.358 -36.015 34.362 1.00 42.81 99 LEU F CA 1
ATOM 8077 C C . LEU F 1 99 ? 51.605 -37.273 34.728 1.00 41.26 99 LEU F C 1
ATOM 8078 O O . LEU F 1 99 ? 51.793 -37.819 35.812 1.00 39.58 99 LEU F O 1
ATOM 8083 N N . THR F 1 100 ? 50.733 -37.716 33.831 1.00 40.99 100 THR F N 1
ATOM 8084 C CA . THR F 1 100 ? 49.976 -38.933 34.063 1.00 39.36 100 THR F CA 1
ATOM 8085 C C . THR F 1 100 ? 50.940 -40.059 33.763 1.00 38.23 100 THR F C 1
ATOM 8086 O O . THR F 1 100 ? 52.019 -39.827 33.213 1.00 37.57 100 THR F O 1
ATOM 8090 N N . ASP F 1 101 ? 50.570 -41.276 34.126 1.00 38.09 101 ASP F N 1
ATOM 8091 C CA . ASP F 1 101 ? 51.440 -42.406 33.865 1.00 39.92 101 ASP F CA 1
ATOM 8092 C C . ASP F 1 101 ? 51.745 -42.519 32.372 1.00 42.00 101 ASP F C 1
ATOM 8093 O O . ASP F 1 101 ? 52.869 -42.839 31.987 1.00 43.50 101 ASP F O 1
ATOM 8098 N N . ARG F 1 102 ? 50.743 -42.232 31.542 1.00 40.90 102 ARG F N 1
ATOM 8099 C CA . ARG F 1 102 ? 50.885 -42.302 30.088 1.00 39.09 102 ARG F CA 1
ATOM 8100 C C . ARG F 1 102 ? 51.856 -41.263 29.553 1.00 36.53 102 ARG F C 1
ATOM 8101 O O . ARG F 1 102 ? 52.640 -41.541 28.645 1.00 31.24 102 ARG F O 1
ATOM 8109 N N . GLU F 1 103 ? 51.793 -40.058 30.101 1.00 31.72 103 GLU F N 1
ATOM 8110 C CA . GLU F 1 103 ? 52.683 -39.004 29.651 1.00 34.33 103 GLU F CA 1
ATOM 8111 C C . GLU F 1 103 ? 54.125 -39.274 30.062 1.00 33.98 103 GLU F C 1
ATOM 8112 O O . GLU F 1 103 ? 55.057 -38.941 29.336 1.00 35.12 103 GLU F O 1
ATOM 8118 N N . ALA F 1 104 ? 54.305 -39.873 31.233 1.00 32.92 104 ALA F N 1
ATOM 8119 C CA . ALA F 1 104 ? 55.639 -40.157 31.726 1.00 29.78 104 ALA F CA 1
ATOM 8120 C C . ALA F 1 104 ? 56.270 -41.268 30.901 1.00 29.99 104 ALA F C 1
ATOM 8121 O O . ALA F 1 104 ? 57.466 -41.219 30.599 1.00 27.80 104 ALA F O 1
ATOM 8123 N N . LEU F 1 105 ? 55.466 -42.266 30.534 1.00 30.87 105 LEU F N 1
ATOM 8124 C CA . LEU F 1 105 ? 55.966 -43.383 29.742 1.00 32.78 105 LEU F CA 1
ATOM 8125 C C . LEU F 1 105 ? 56.348 -42.843 28.372 1.00 32.20 105 LEU F C 1
ATOM 8126 O O . LEU F 1 105 ? 57.417 -43.139 27.840 1.00 32.83 105 LEU F O 1
ATOM 8131 N N . GLU F 1 106 ? 55.461 -42.038 27.807 1.00 31.22 106 GLU F N 1
ATOM 8132 C CA . GLU F 1 106 ? 55.715 -41.448 26.507 1.00 33.93 106 GLU F CA 1
ATOM 8133 C C . GLU F 1 106 ? 57.008 -40.626 26.560 1.00 32.10 106 GLU F C 1
ATOM 8134 O O . GLU F 1 106 ? 57.823 -40.675 25.634 1.00 29.26 106 GLU F O 1
ATOM 8140 N N . LEU F 1 107 ? 57.197 -39.868 27.635 1.00 25.61 107 LEU F N 1
ATOM 8141 C CA . LEU F 1 107 ? 58.417 -39.086 27.754 1.00 30.54 107 LEU F CA 1
ATOM 8142 C C . LEU F 1 107 ? 59.638 -39.998 27.799 1.00 24.97 107 LEU F C 1
ATOM 8143 O O . LEU F 1 107 ? 60.619 -39.743 27.115 1.00 23.13 107 LEU F O 1
ATOM 8148 N N . ALA F 1 108 ? 59.562 -41.057 28.598 1.00 16.62 108 ALA F N 1
ATOM 8149 C CA . ALA F 1 108 ? 60.667 -41.989 28.721 1.00 22.08 108 ALA F CA 1
ATOM 8150 C C . ALA F 1 108 ? 61.036 -42.588 27.366 1.00 22.11 108 ALA F C 1
ATOM 8151 O O . ALA F 1 108 ? 62.220 -42.676 27.022 1.00 28.22 108 ALA F O 1
ATOM 8153 N N . LEU F 1 109 ? 60.024 -42.996 26.604 1.00 22.15 109 LEU F N 1
ATOM 8154 C CA . LEU F 1 109 ? 60.237 -43.592 25.286 1.00 21.62 109 LEU F CA 1
ATOM 8155 C C . LEU F 1 109 ? 60.860 -42.579 24.331 1.00 19.95 109 LEU F C 1
ATOM 8156 O O . LEU F 1 109 ? 61.800 -42.888 23.611 1.00 25.11 109 LEU F O 1
ATOM 8161 N N . VAL F 1 110 ? 60.343 -41.358 24.344 1.00 23.03 110 VAL F N 1
ATOM 8162 C CA . VAL F 1 110 ? 60.873 -40.320 23.479 1.00 21.58 110 VAL F CA 1
ATOM 8163 C C . VAL F 1 110 ? 62.308 -39.927 23.832 1.00 26.03 110 VAL F C 1
ATOM 8164 O O . VAL F 1 110 ? 63.117 -39.731 22.928 1.00 28.54 110 VAL F O 1
ATOM 8168 N N . GLU F 1 111 ? 62.643 -39.812 25.119 1.00 24.24 111 GLU F N 1
ATOM 8169 C CA . GLU F 1 111 ? 64.023 -39.451 25.468 1.00 31.56 111 GLU F CA 1
ATOM 8170 C C . GLU F 1 111 ? 64.963 -40.594 25.079 1.00 26.11 111 GLU F C 1
ATOM 8171 O O . GLU F 1 111 ? 66.096 -40.370 24.672 1.00 29.07 111 GLU F O 1
ATOM 8177 N N . ASN F 1 112 ? 64.477 -41.821 25.194 1.00 28.32 112 ASN F N 1
ATOM 8178 C CA . ASN F 1 112 ? 65.276 -42.981 24.845 1.00 28.84 112 ASN F CA 1
ATOM 8179 C C . ASN F 1 112 ? 65.527 -42.988 23.339 1.00 28.33 112 ASN F C 1
ATOM 8180 O O . ASN F 1 112 ? 66.631 -43.279 22.881 1.00 24.43 112 ASN F O 1
ATOM 8185 N N . LEU F 1 113 ? 64.500 -42.653 22.567 1.00 26.88 113 LEU F N 1
ATOM 8186 C CA . LEU F 1 113 ? 64.633 -42.630 21.111 1.00 26.26 113 LEU F CA 1
ATOM 8187 C C . LEU F 1 113 ? 65.532 -41.509 20.591 1.00 25.70 113 LEU F C 1
ATOM 8188 O O . LEU F 1 113 ? 65.831 -41.450 19.402 1.00 23.77 113 LEU F O 1
ATOM 8193 N N . GLN F 1 114 ? 65.966 -40.632 21.487 1.00 24.62 114 GLN F N 1
ATOM 8194 C CA . GLN F 1 114 ? 66.811 -39.510 21.115 1.00 26.99 114 GLN F CA 1
ATOM 8195 C C . GLN F 1 114 ? 68.300 -39.813 21.323 1.00 25.40 114 GLN F C 1
ATOM 8196 O O . GLN F 1 114 ? 69.161 -39.154 20.756 1.00 28.44 114 GLN F O 1
ATOM 8202 N N . ARG F 1 115 ? 68.593 -40.817 22.137 1.00 24.37 115 ARG F N 1
ATOM 8203 C CA . ARG F 1 115 ? 69.967 -41.202 22.443 1.00 26.99 115 ARG F CA 1
ATOM 8204 C C . ARG F 1 115 ? 70.787 -41.656 21.229 1.00 30.26 115 ARG F C 1
ATOM 8205 O O . ARG F 1 115 ? 70.240 -42.126 20.229 1.00 29.67 115 ARG F O 1
ATOM 8213 N N . GLU F 1 116 ? 72.105 -41.512 21.338 1.00 31.64 116 GLU F N 1
ATOM 8214 C CA . GLU F 1 116 ? 73.058 -41.909 20.292 1.00 34.92 116 GLU F CA 1
ATOM 8215 C C . GLU F 1 116 ? 73.360 -43.388 20.516 1.00 34.32 116 GLU F C 1
ATOM 8216 O O . GLU F 1 116 ? 74.234 -43.976 19.882 1.00 31.41 116 GLU F O 1
ATOM 8222 N N . ASP F 1 117 ? 72.598 -43.962 21.435 1.00 32.86 117 ASP F N 1
ATOM 8223 C CA . ASP F 1 117 ? 72.724 -45.341 21.884 1.00 37.67 117 ASP F CA 1
ATOM 8224 C C . ASP F 1 117 ? 71.905 -46.407 21.184 1.00 34.30 117 ASP F C 1
ATOM 8225 O O . ASP F 1 117 ? 72.102 -47.588 21.437 1.00 37.56 117 ASP F O 1
ATOM 8230 N N . LEU F 1 118 ? 70.978 -46.018 20.327 1.00 34.42 118 LEU F N 1
ATOM 8231 C CA . LEU F 1 118 ? 70.111 -47.016 19.738 1.00 31.17 118 LEU F CA 1
ATOM 8232 C C . LEU F 1 118 ? 70.481 -47.709 18.463 1.00 33.02 118 LEU F C 1
ATOM 8233 O O . LEU F 1 118 ? 71.062 -47.137 17.546 1.00 30.12 118 LEU F O 1
ATOM 8238 N N . SER F 1 119 ? 70.107 -48.975 18.419 1.00 30.19 119 SER F N 1
ATOM 8239 C CA . SER F 1 119 ? 70.311 -49.761 17.230 1.00 32.06 119 SER F CA 1
ATOM 8240 C C . SER F 1 119 ? 69.003 -49.514 16.485 1.00 29.45 119 SER F C 1
ATOM 8241 O O . SER F 1 119 ? 68.008 -49.075 17.077 1.00 25.52 119 SER F O 1
ATOM 8244 N N . PRO F 1 120 ? 68.986 -49.771 15.181 1.00 27.08 120 PRO F N 1
ATOM 8245 C CA . PRO F 1 120 ? 67.730 -49.545 14.463 1.00 29.39 120 PRO F CA 1
ATOM 8246 C C . PRO F 1 120 ? 66.593 -50.442 14.967 1.00 27.62 120 PRO F C 1
ATOM 8247 O O . PRO F 1 120 ? 65.422 -50.119 14.797 1.00 28.74 120 PRO F O 1
ATOM 8251 N N . VAL F 1 121 ? 66.932 -51.557 15.605 1.00 27.90 121 VAL F N 1
ATOM 8252 C CA . VAL F 1 121 ? 65.903 -52.459 16.126 1.00 26.75 121 VAL F CA 1
ATOM 8253 C C . VAL F 1 121 ? 65.214 -51.852 17.355 1.00 28.89 121 VAL F C 1
ATOM 8254 O O . VAL F 1 121 ? 63.988 -51.925 17.493 1.00 28.11 121 VAL F O 1
ATOM 8258 N N . GLU F 1 122 ? 66.006 -51.258 18.249 1.00 27.31 122 GLU F N 1
ATOM 8259 C CA . GLU F 1 122 ? 65.456 -50.644 19.449 1.00 26.55 122 GLU F CA 1
ATOM 8260 C C . GLU F 1 122 ? 64.583 -49.452 19.104 1.00 24.82 122 GLU F C 1
ATOM 8261 O O . GLU F 1 122 ? 63.561 -49.231 19.741 1.00 26.85 122 GLU F O 1
ATOM 8267 N N . GLU F 1 123 ? 64.976 -48.662 18.114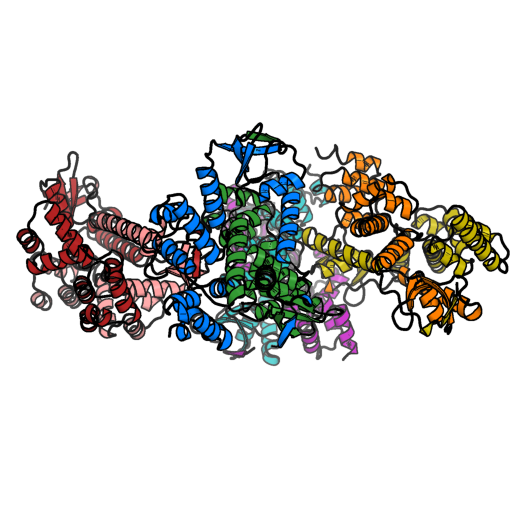 1.00 25.86 123 GLU F N 1
ATOM 8268 C CA . GLU F 1 123 ? 64.144 -47.524 17.781 1.00 29.90 123 GLU F CA 1
ATOM 8269 C C . GLU F 1 123 ? 62.824 -48.028 17.204 1.00 27.40 123 GLU F C 1
ATOM 8270 O O . GLU F 1 123 ? 61.775 -47.418 17.420 1.00 27.70 123 GLU F O 1
ATOM 8276 N N . ALA F 1 124 ? 62.872 -49.158 16.505 1.00 23.11 124 ALA F N 1
ATOM 8277 C CA . ALA F 1 124 ? 61.661 -49.751 15.947 1.00 23.08 124 ALA F CA 1
ATOM 8278 C C . ALA F 1 124 ? 60.741 -50.127 17.114 1.00 25.55 124 ALA F C 1
ATOM 8279 O O . ALA F 1 124 ? 59.544 -49.815 17.106 1.00 21.42 124 ALA F O 1
ATOM 8281 N N . ARG F 1 125 ? 61.305 -50.792 18.122 1.00 21.54 125 ARG F N 1
ATOM 8282 C CA . ARG F 1 125 ? 60.514 -51.189 19.284 1.00 24.08 125 ARG F CA 1
ATOM 8283 C C . ARG F 1 125 ? 59.970 -49.957 19.999 1.00 23.07 125 ARG F C 1
ATOM 8284 O O . ARG F 1 125 ? 58.855 -49.978 20.515 1.00 23.12 125 ARG F O 1
ATOM 8292 N N . GLY F 1 126 ? 60.758 -48.883 20.016 1.00 21.39 126 GLY F N 1
ATOM 8293 C CA . GLY F 1 126 ? 60.316 -47.653 20.649 1.00 20.20 126 GLY F CA 1
ATOM 8294 C C . GLY F 1 126 ? 59.117 -47.069 19.914 1.00 23.58 126 GLY F C 1
ATOM 8295 O O . GLY F 1 126 ? 58.140 -46.636 20.531 1.00 18.64 126 GLY F O 1
ATOM 8296 N N . TYR F 1 127 ? 59.189 -47.057 18.587 1.00 23.21 127 TYR F N 1
ATOM 8297 C CA . TYR F 1 127 ? 58.102 -46.534 17.771 1.00 22.83 127 TYR F CA 1
ATOM 8298 C C . TYR F 1 127 ? 56.838 -47.363 17.988 1.00 24.26 127 TYR F C 1
ATOM 8299 O O . TYR F 1 127 ? 55.743 -46.812 18.122 1.00 23.26 127 TYR F O 1
ATOM 8308 N N . GLN F 1 128 ? 56.993 -48.685 18.032 1.00 23.16 128 GLN F N 1
ATOM 8309 C CA . GLN F 1 128 ? 55.848 -49.567 18.213 1.00 25.96 128 GLN F CA 1
ATOM 8310 C C . GLN F 1 128 ? 55.146 -49.342 19.546 1.00 29.50 128 GLN F C 1
ATOM 8311 O O . GLN F 1 128 ? 53.912 -49.363 19.620 1.00 29.04 128 GLN F O 1
ATOM 8317 N N . ALA F 1 129 ? 55.933 -49.127 20.598 1.00 27.46 129 ALA F N 1
ATOM 8318 C CA . ALA F 1 129 ? 55.380 -48.880 21.928 1.00 29.58 129 ALA F CA 1
ATOM 8319 C C . ALA F 1 129 ? 54.569 -47.578 21.911 1.00 29.05 129 ALA F C 1
ATOM 8320 O O . ALA F 1 129 ? 53.491 -47.491 22.504 1.00 29.67 129 ALA F O 1
ATOM 8322 N N . LEU F 1 130 ? 55.091 -46.563 21.231 1.00 27.61 130 LEU F N 1
ATOM 8323 C CA . LEU F 1 130 ? 54.388 -45.295 21.145 1.00 24.97 130 LEU F CA 1
ATOM 8324 C C . LEU F 1 130 ? 53.070 -45.494 20.408 1.00 26.19 130 LEU F C 1
ATOM 8325 O O . LEU F 1 130 ? 52.048 -44.923 20.787 1.00 27.81 130 LEU F O 1
ATOM 8330 N N . LEU F 1 131 ? 53.101 -46.307 19.357 1.00 24.58 131 LEU F N 1
ATOM 8331 C CA . LEU F 1 131 ? 51.900 -46.598 18.595 1.00 28.51 131 LEU F CA 1
ATOM 8332 C C . LEU F 1 131 ? 50.913 -47.315 19.511 1.00 29.92 131 LEU F C 1
ATOM 8333 O O . LEU F 1 131 ? 49.742 -46.982 19.540 1.00 24.01 131 LEU F O 1
ATOM 8338 N N . GLU F 1 132 ? 51.398 -48.293 20.270 1.00 29.98 132 GLU F N 1
ATOM 8339 C CA . GLU F 1 132 ? 50.526 -49.040 21.165 1.00 34.87 132 GLU F CA 1
ATOM 8340 C C . GLU F 1 132 ? 49.845 -48.163 22.199 1.00 33.25 132 GLU F C 1
ATOM 8341 O O . GLU F 1 132 ? 48.772 -48.501 22.690 1.00 34.45 132 GLU F O 1
ATOM 8347 N N . MET F 1 133 ? 50.467 -47.034 22.517 1.00 34.25 133 MET F N 1
ATOM 8348 C CA . MET F 1 133 ? 49.913 -46.097 23.482 1.00 32.44 133 MET F CA 1
ATOM 8349 C C . MET F 1 133 ? 48.847 -45.195 22.866 1.00 33.51 133 MET F C 1
ATOM 8350 O O . MET F 1 133 ? 48.244 -44.373 23.563 1.00 31.92 133 MET F O 1
ATOM 8355 N N . GLY F 1 134 ? 48.625 -45.332 21.561 1.00 31.75 134 GLY F N 1
ATOM 8356 C CA . GLY F 1 134 ? 47.610 -44.529 20.908 1.00 25.89 134 GLY F CA 1
ATOM 8357 C C . GLY F 1 134 ? 48.104 -43.511 19.905 1.00 26.12 134 GLY F C 1
ATOM 8358 O O . GLY F 1 134 ? 47.291 -42.896 19.214 1.00 27.72 134 GLY F O 1
ATOM 8359 N N . LEU F 1 135 ? 49.415 -43.311 19.815 1.00 21.71 135 LEU F N 1
ATOM 8360 C CA . LEU F 1 135 ? 49.930 -42.344 18.856 1.00 24.71 135 LEU F CA 1
ATOM 8361 C C . LEU F 1 135 ? 49.906 -42.929 17.455 1.00 23.92 135 LEU F C 1
ATOM 8362 O O . LEU F 1 135 ? 50.025 -44.136 17.260 1.00 23.77 135 LEU F O 1
ATOM 8367 N N . THR F 1 136 ? 49.739 -42.051 16.485 1.00 21.16 136 THR F N 1
ATOM 8368 C CA . THR F 1 136 ? 49.724 -42.439 15.092 1.00 21.18 136 THR F CA 1
ATOM 8369 C C . THR F 1 136 ? 51.174 -42.396 14.590 1.00 21.74 136 THR F C 1
ATOM 8370 O O . THR F 1 136 ? 52.056 -41.799 15.218 1.00 15.74 136 THR F O 1
ATOM 8374 N N . GLN F 1 137 ? 51.424 -43.044 13.463 1.00 23.22 137 GLN F N 1
ATOM 8375 C CA . GLN F 1 137 ? 52.757 -43.051 12.890 1.00 19.88 137 GLN F CA 1
ATOM 8376 C C . GLN F 1 137 ? 53.249 -41.618 12.681 1.00 21.07 137 GLN F C 1
ATOM 8377 O O . GLN F 1 137 ? 54.410 -41.298 12.955 1.00 17.99 137 GLN F O 1
ATOM 8383 N N . GLU F 1 138 ? 52.353 -40.758 12.215 1.00 20.53 138 GLU F N 1
ATOM 8384 C CA . GLU F 1 138 ? 52.696 -39.364 11.954 1.00 26.94 138 GLU F CA 1
ATOM 8385 C C . GLU F 1 138 ? 53.028 -38.621 13.248 1.00 25.41 138 GLU F C 1
ATOM 8386 O O . GLU F 1 138 ? 53.949 -37.797 13.285 1.00 22.95 138 GLU F O 1
ATOM 8392 N N . GLU F 1 139 ? 52.286 -38.917 14.312 1.00 20.42 139 GLU F N 1
ATOM 8393 C CA . GLU F 1 139 ? 52.537 -38.264 15.585 1.00 20.35 139 GLU F CA 1
ATOM 8394 C C . GLU F 1 139 ? 53.875 -38.728 16.147 1.00 17.80 139 GLU F C 1
ATOM 8395 O O . GLU F 1 139 ? 54.618 -37.937 16.708 1.00 19.25 139 GLU F O 1
ATOM 8401 N N . VAL F 1 140 ? 54.179 -40.013 15.988 1.00 15.96 140 VAL F N 1
ATOM 8402 C CA . VAL F 1 140 ? 55.446 -40.540 16.459 1.00 15.58 140 VAL F CA 1
ATOM 8403 C C . VAL F 1 140 ? 56.570 -39.809 15.726 1.00 17.39 140 VAL F C 1
ATOM 8404 O O . VAL F 1 140 ? 57.526 -39.337 16.348 1.00 12.82 140 VAL F O 1
ATOM 8408 N N . ALA F 1 141 ? 56.433 -39.713 14.401 1.00 15.06 141 ALA F N 1
ATOM 8409 C CA . ALA F 1 141 ? 57.426 -39.044 13.569 1.00 18.27 141 ALA F CA 1
ATOM 8410 C C . ALA F 1 141 ? 57.656 -37.597 14.010 1.00 19.34 141 ALA F C 1
ATOM 8411 O O . ALA F 1 141 ? 58.796 -37.153 14.134 1.00 20.49 141 ALA F O 1
ATOM 8413 N N . ARG F 1 142 ? 56.582 -36.856 14.247 1.00 21.35 142 ARG F N 1
ATOM 8414 C CA . ARG F 1 142 ? 56.745 -35.479 14.696 1.00 25.75 142 ARG F CA 1
ATOM 8415 C C . ARG F 1 142 ? 57.431 -35.377 16.064 1.00 22.86 142 ARG F C 1
ATOM 8416 O O . ARG F 1 142 ? 58.231 -34.471 16.277 1.00 20.81 142 ARG F O 1
ATOM 8424 N N . ARG F 1 143 ? 57.138 -36.309 16.974 1.00 22.41 143 ARG F N 1
ATOM 8425 C CA . ARG F 1 143 ? 57.739 -36.304 18.319 1.00 25.30 143 ARG F CA 1
ATOM 8426 C C . ARG F 1 143 ? 59.246 -36.530 18.320 1.00 27.00 143 ARG F C 1
ATOM 8427 O O . ARG F 1 143 ? 59.963 -35.936 19.113 1.00 28.25 143 ARG F O 1
ATOM 8435 N N . VAL F 1 144 ? 59.722 -37.411 17.447 1.00 28.46 144 VAL F N 1
ATOM 8436 C CA . VAL F 1 144 ? 61.140 -37.721 17.391 1.00 24.62 144 VAL F CA 1
ATOM 8437 C C . VAL F 1 144 ? 61.923 -36.943 16.325 1.00 28.02 144 VAL F C 1
ATOM 8438 O O . VAL F 1 144 ? 63.139 -37.071 16.225 1.00 26.93 144 VAL F O 1
ATOM 8442 N N . GLY F 1 145 ? 61.229 -36.123 15.543 1.00 26.62 145 GLY F N 1
ATOM 8443 C CA . GLY F 1 145 ? 61.904 -35.343 14.521 1.00 26.28 145 GLY F CA 1
ATOM 8444 C C . GLY F 1 145 ? 62.348 -36.126 13.292 1.00 25.88 145 GLY F C 1
ATOM 8445 O O . GLY F 1 145 ? 63.435 -35.904 12.761 1.00 20.69 145 GLY F O 1
ATOM 8446 N N . LYS F 1 146 ? 61.499 -37.035 12.830 1.00 23.70 146 LYS F N 1
ATOM 8447 C CA . LYS F 1 146 ? 61.806 -37.843 11.665 1.00 24.55 146 LYS F CA 1
ATOM 8448 C C . LYS F 1 146 ? 60.598 -37.929 10.744 1.00 25.20 146 LYS F C 1
ATOM 8449 O O . LYS F 1 146 ? 59.483 -37.616 11.140 1.00 20.72 146 LYS F O 1
ATOM 8455 N N . ALA F 1 147 ? 60.828 -38.356 9.508 1.00 25.77 147 ALA F N 1
ATOM 8456 C CA . ALA F 1 147 ? 59.743 -38.475 8.543 1.00 24.09 147 ALA F CA 1
ATOM 8457 C C . ALA F 1 147 ? 58.870 -39.687 8.842 1.00 21.59 147 ALA F C 1
ATOM 8458 O O . ALA F 1 147 ? 59.337 -40.696 9.366 1.00 19.20 147 ALA F O 1
ATOM 8460 N N . ARG F 1 148 ? 57.596 -39.579 8.496 1.00 19.23 148 ARG F N 1
ATOM 8461 C CA . ARG F 1 148 ? 56.667 -40.665 8.726 1.00 20.89 148 ARG F CA 1
ATOM 8462 C C . ARG F 1 148 ? 57.171 -41.942 8.061 1.00 21.41 148 ARG F C 1
ATOM 8463 O O . ARG F 1 148 ? 57.062 -43.029 8.622 1.00 22.09 148 ARG F O 1
ATOM 8471 N N . SER F 1 149 ? 57.728 -41.807 6.863 1.00 21.89 149 SER F N 1
ATOM 8472 C CA . SER F 1 149 ? 58.245 -42.957 6.140 1.00 23.96 149 SER F CA 1
ATOM 8473 C C . SER F 1 149 ? 59.355 -43.643 6.926 1.00 20.30 149 SER F C 1
ATOM 8474 O O . SER F 1 149 ? 59.445 -44.868 6.936 1.00 24.82 149 SER F O 1
ATOM 8477 N N . THR F 1 150 ? 60.193 -42.858 7.594 1.00 19.92 150 THR F N 1
ATOM 8478 C CA . THR F 1 150 ? 61.290 -43.411 8.389 1.00 22.30 150 THR F CA 1
ATOM 8479 C C . THR F 1 150 ? 60.725 -44.282 9.513 1.00 20.67 150 THR F C 1
ATOM 8480 O O . THR F 1 150 ? 61.228 -45.375 9.790 1.00 20.81 150 THR F O 1
ATOM 8484 N N . VAL F 1 151 ? 59.670 -43.795 10.156 1.00 18.86 151 VAL F N 1
ATOM 8485 C CA . VAL F 1 151 ? 59.048 -44.538 11.235 1.00 15.70 151 VAL F CA 1
ATOM 8486 C C . VAL F 1 151 ? 58.429 -45.820 10.706 1.00 17.84 151 VAL F C 1
ATOM 8487 O O . VAL F 1 151 ? 58.601 -46.887 11.301 1.00 15.90 151 VAL F O 1
ATOM 8491 N N . ALA F 1 152 ? 57.718 -45.717 9.585 1.00 14.66 152 ALA F N 1
ATOM 8492 C CA . ALA F 1 152 ? 57.074 -46.880 8.986 1.00 19.03 152 ALA F CA 1
ATOM 8493 C C . ALA F 1 152 ? 58.109 -47.927 8.567 1.00 23.46 152 ALA F C 1
ATOM 8494 O O . ALA F 1 152 ? 57.932 -49.121 8.824 1.00 25.89 152 ALA F O 1
ATOM 8496 N N . ASN F 1 153 ? 59.186 -47.481 7.927 1.00 25.10 153 ASN F N 1
ATOM 8497 C CA . ASN F 1 153 ? 60.237 -48.396 7.499 1.00 25.69 153 ASN F CA 1
ATOM 8498 C C . ASN F 1 153 ? 60.859 -49.119 8.687 1.00 25.26 153 ASN F C 1
ATOM 8499 O O . ASN F 1 153 ? 61.147 -50.312 8.615 1.00 24.29 153 ASN F O 1
ATOM 8504 N N . ALA F 1 154 ? 61.052 -48.392 9.784 1.00 23.65 154 ALA F N 1
ATOM 8505 C CA . ALA F 1 154 ? 61.653 -48.972 10.973 1.00 21.34 154 ALA F CA 1
ATOM 8506 C C . ALA F 1 154 ? 60.789 -50.076 11.551 1.00 22.87 154 ALA F C 1
ATOM 8507 O O . ALA F 1 154 ? 61.289 -51.127 11.944 1.00 27.31 154 ALA F O 1
ATOM 8509 N N . LEU F 1 155 ? 59.485 -49.834 11.592 1.00 26.37 155 LEU F N 1
ATOM 8510 C CA . LEU F 1 155 ? 58.536 -50.804 12.126 1.00 27.06 155 LEU F CA 1
ATOM 8511 C C . LEU F 1 155 ? 58.550 -52.127 11.356 1.00 28.85 155 LEU F C 1
ATOM 8512 O O . LEU F 1 155 ? 58.306 -53.191 11.933 1.00 27.96 155 LEU F O 1
ATOM 8517 N N . ARG F 1 156 ? 58.834 -52.058 10.059 1.00 29.18 156 ARG F N 1
ATOM 8518 C CA . ARG F 1 156 ? 58.882 -53.251 9.223 1.00 29.47 156 ARG F CA 1
ATOM 8519 C C . ARG F 1 156 ? 59.931 -54.220 9.734 1.00 29.21 156 ARG F C 1
ATOM 8520 O O . ARG F 1 156 ? 59.758 -55.430 9.636 1.00 29.59 156 ARG F O 1
ATOM 8528 N N . LEU F 1 157 ? 61.013 -53.693 10.292 1.00 24.33 157 LEU F N 1
ATOM 8529 C CA . LEU F 1 157 ? 62.081 -54.546 10.808 1.00 26.33 157 LEU F CA 1
ATOM 8530 C C . LEU F 1 157 ? 61.595 -55.561 11.836 1.00 26.45 157 LEU F C 1
ATOM 8531 O O . LEU F 1 157 ? 62.150 -56.657 11.948 1.00 23.02 157 LEU F O 1
ATOM 8536 N N . LEU F 1 158 ? 60.560 -55.203 12.585 1.00 25.87 158 LEU F N 1
ATOM 8537 C CA . LEU F 1 158 ? 60.057 -56.101 13.619 1.00 30.05 158 LEU F CA 1
ATOM 8538 C C . LEU F 1 158 ? 59.387 -57.377 13.114 1.00 31.73 158 LEU F C 1
ATOM 8539 O O . LEU F 1 158 ? 59.034 -58.240 13.911 1.00 35.80 158 LEU F O 1
ATOM 8544 N N . GLN F 1 159 ? 59.202 -57.515 11.805 1.00 33.09 159 GLN F N 1
ATOM 8545 C CA . GLN F 1 159 ? 58.578 -58.736 11.312 1.00 33.31 159 GLN F CA 1
ATOM 8546 C C . GLN F 1 159 ? 59.635 -59.759 10.931 1.00 33.46 159 GLN F C 1
ATOM 8547 O O . GLN F 1 159 ? 59.318 -60.884 10.555 1.00 32.11 159 GLN F O 1
ATOM 8553 N N . LEU F 1 160 ? 60.899 -59.368 11.058 1.00 30.14 160 LEU F N 1
ATOM 8554 C CA . LEU F 1 160 ? 62.004 -60.269 10.768 1.00 29.01 160 LEU F CA 1
ATOM 8555 C C . LEU F 1 160 ? 62.128 -61.256 11.924 1.00 28.91 160 LEU F C 1
ATOM 8556 O O . LEU F 1 160 ? 61.719 -60.965 13.042 1.00 34.13 160 LEU F O 1
ATOM 8561 N N . PRO F 1 161 ? 62.684 -62.448 11.666 1.00 31.63 161 PRO F N 1
ATOM 8562 C CA . PRO F 1 161 ? 62.844 -63.444 12.731 1.00 28.84 161 PRO F CA 1
ATOM 8563 C C . PRO F 1 161 ? 63.875 -62.962 13.745 1.00 26.63 161 PRO F C 1
ATOM 8564 O O . PRO F 1 161 ? 64.800 -62.229 13.402 1.00 30.20 161 PRO F O 1
ATOM 8568 N N . PRO F 1 162 ? 63.724 -63.368 15.007 1.00 25.85 162 PRO F N 1
ATOM 8569 C CA . PRO F 1 162 ? 64.632 -62.974 16.086 1.00 26.14 162 PRO F CA 1
ATOM 8570 C C . PRO F 1 162 ? 66.116 -63.065 15.778 1.00 29.70 162 PRO F C 1
ATOM 8571 O O . PRO F 1 162 ? 66.866 -62.137 16.091 1.00 34.03 162 PRO F O 1
ATOM 8575 N N . GLU F 1 163 ? 66.554 -64.165 15.171 1.00 28.30 163 GLU F N 1
ATOM 8576 C CA . GLU F 1 163 ? 67.978 -64.303 14.879 1.00 32.25 163 GLU F CA 1
ATOM 8577 C C . GLU F 1 163 ? 68.474 -63.295 13.849 1.00 31.56 163 GLU F C 1
ATOM 8578 O O . GLU F 1 163 ? 69.655 -62.966 13.825 1.00 32.24 163 GLU F O 1
ATOM 8584 N N . ALA F 1 164 ? 67.577 -62.793 13.007 1.00 31.34 164 ALA F N 1
ATOM 8585 C CA . ALA F 1 164 ? 67.982 -61.809 12.014 1.00 30.91 164 ALA F CA 1
ATOM 8586 C C . ALA F 1 164 ? 68.206 -60.480 12.730 1.00 29.48 164 ALA F C 1
ATOM 8587 O O . ALA F 1 164 ? 69.159 -59.760 12.441 1.00 32.11 164 ALA F O 1
ATOM 8589 N N . LEU F 1 165 ? 67.327 -60.164 13.673 1.00 28.47 165 LEU F N 1
ATOM 8590 C CA . LEU F 1 165 ? 67.444 -58.921 14.424 1.00 28.38 165 LEU F CA 1
ATOM 8591 C C . LEU F 1 165 ? 68.723 -58.917 15.268 1.00 30.13 165 LEU F C 1
ATOM 8592 O O . LEU F 1 165 ? 69.378 -57.885 15.419 1.00 31.06 165 LEU F O 1
ATOM 8597 N N . GLU F 1 166 ? 69.084 -60.080 15.801 1.00 31.05 166 GLU F N 1
ATOM 8598 C CA . GLU F 1 166 ? 70.284 -60.202 16.622 1.00 33.50 166 GLU F CA 1
ATOM 8599 C C . GLU F 1 166 ? 71.539 -59.994 15.799 1.00 31.68 166 GLU F C 1
ATOM 8600 O O . GLU F 1 166 ? 72.504 -59.384 16.260 1.00 29.61 166 GLU F O 1
ATOM 8606 N N . ALA F 1 167 ? 71.520 -60.520 14.582 1.00 30.39 167 ALA F N 1
ATOM 8607 C CA . ALA F 1 167 ? 72.652 -60.393 13.681 1.00 30.09 167 ALA F CA 1
ATOM 8608 C C . ALA F 1 167 ? 72.833 -58.925 13.354 1.00 29.61 167 ALA F C 1
ATOM 8609 O O . ALA F 1 167 ? 73.963 -58.452 13.224 1.00 32.30 167 ALA F O 1
ATOM 8611 N N . LEU F 1 168 ? 71.714 -58.213 13.223 1.00 31.46 168 LEU F N 1
ATOM 8612 C CA . LEU F 1 168 ? 71.732 -56.784 12.921 1.00 29.90 168 LEU F CA 1
ATOM 8613 C C . LEU F 1 168 ? 72.320 -56.017 14.105 1.00 28.51 168 LEU F C 1
ATOM 8614 O O . LEU F 1 168 ? 73.242 -55.227 13.938 1.00 30.46 168 LEU F O 1
ATOM 8619 N N . GLU F 1 169 ? 71.789 -56.256 15.301 1.00 27.61 169 GLU F N 1
ATOM 8620 C CA . GLU F 1 169 ? 72.280 -55.558 16.481 1.00 28.50 169 GLU F CA 1
ATOM 8621 C C . GLU F 1 169 ? 73.753 -55.847 16.737 1.00 29.24 169 GLU F C 1
ATOM 8622 O O . GLU F 1 169 ? 74.490 -54.970 17.191 1.00 31.04 169 GLU F O 1
ATOM 8628 N N . ARG F 1 170 ? 74.184 -57.072 16.442 1.00 31.40 170 ARG F N 1
ATOM 8629 C CA . ARG F 1 170 ? 75.579 -57.448 16.640 1.00 32.53 170 ARG F CA 1
ATOM 8630 C C . ARG F 1 170 ? 76.458 -56.875 15.534 1.00 33.99 170 ARG F C 1
ATOM 8631 O O . ARG F 1 170 ? 77.678 -57.001 15.578 1.00 36.95 170 ARG F O 1
ATOM 8639 N N . GLY F 1 171 ? 75.840 -56.250 14.540 1.00 35.85 171 GLY F N 1
ATOM 8640 C CA . GLY F 1 171 ? 76.611 -55.665 13.459 1.00 35.86 171 GLY F CA 1
ATOM 8641 C C . GLY F 1 171 ? 77.137 -56.677 12.457 1.00 36.83 171 GLY F C 1
ATOM 8642 O O . GLY F 1 171 ? 78.088 -56.402 11.729 1.00 37.58 171 GLY F O 1
ATOM 8643 N N . GLU F 1 172 ? 76.522 -57.853 12.414 1.00 37.02 172 GLU F N 1
ATOM 8644 C CA . GLU F 1 172 ? 76.940 -58.882 11.477 1.00 35.56 172 GLU F CA 1
ATOM 8645 C C . GLU F 1 172 ? 76.298 -58.644 10.118 1.00 36.86 172 GLU F C 1
ATOM 8646 O O . GLU F 1 172 ? 76.755 -59.170 9.109 1.00 37.25 172 GLU F O 1
ATOM 8652 N N . ILE F 1 173 ? 75.237 -57.846 10.098 1.00 36.06 173 ILE F N 1
ATOM 8653 C CA . ILE F 1 173 ? 74.564 -57.496 8.853 1.00 37.19 173 ILE F CA 1
ATOM 8654 C C . ILE F 1 173 ? 74.101 -56.043 8.961 1.00 38.85 173 ILE F C 1
ATOM 8655 O O . ILE F 1 173 ? 74.030 -55.497 10.061 1.00 41.49 173 ILE F O 1
ATOM 8660 N N . THR F 1 174 ? 73.798 -55.419 7.826 1.00 40.59 174 THR F N 1
ATOM 8661 C CA . THR F 1 174 ? 73.359 -54.026 7.808 1.00 40.31 174 THR F CA 1
ATOM 8662 C C . THR F 1 174 ? 71.854 -53.900 7.654 1.00 41.85 174 THR F C 1
ATOM 8663 O O . THR F 1 174 ? 71.170 -54.874 7.348 1.00 47.15 174 THR F O 1
ATOM 8667 N N . ALA F 1 175 ? 71.345 -52.690 7.855 1.00 42.99 175 ALA F N 1
ATOM 8668 C CA . ALA F 1 175 ? 69.919 -52.432 7.715 1.00 42.97 175 ALA F CA 1
ATOM 8669 C C . ALA F 1 175 ? 69.522 -52.794 6.289 1.00 42.39 175 ALA F C 1
ATOM 8670 O O . ALA F 1 175 ? 68.386 -53.184 6.032 1.00 44.86 175 ALA F O 1
ATOM 8672 N N . GLY F 1 176 ? 70.475 -52.661 5.368 1.00 44.06 176 GLY F N 1
ATOM 8673 C CA . GLY F 1 176 ? 70.226 -52.989 3.975 1.00 43.45 176 GLY F CA 1
ATOM 8674 C C . GLY F 1 176 ? 69.940 -54.471 3.830 1.00 44.09 176 GLY F C 1
ATOM 8675 O O . GLY F 1 176 ? 68.987 -54.867 3.157 1.00 46.32 176 GLY F O 1
ATOM 8676 N N . HIS F 1 177 ? 70.774 -55.292 4.463 1.00 43.70 177 HIS F N 1
ATOM 8677 C CA . HIS F 1 177 ? 70.598 -56.741 4.435 1.00 41.90 177 HIS F CA 1
ATOM 8678 C C . HIS F 1 177 ? 69.234 -57.094 5.010 1.00 41.61 177 HIS F C 1
ATOM 8679 O O . HIS F 1 177 ? 68.529 -57.957 4.489 1.00 45.28 177 HIS F O 1
ATOM 8686 N N . ALA F 1 178 ? 68.878 -56.422 6.099 1.00 40.99 178 ALA F N 1
ATOM 8687 C CA . ALA F 1 178 ? 67.608 -56.652 6.763 1.00 39.15 178 ALA F CA 1
ATOM 8688 C C . ALA F 1 178 ? 66.445 -56.348 5.825 1.00 37.84 178 ALA F C 1
ATOM 8689 O O . ALA F 1 178 ? 65.472 -57.095 5.781 1.00 40.74 178 ALA F O 1
ATOM 8691 N N . ARG F 1 179 ? 66.540 -55.256 5.075 1.00 39.51 179 ARG F N 1
ATOM 8692 C CA . ARG F 1 179 ? 65.474 -54.909 4.141 1.00 44.60 179 ARG F CA 1
ATOM 8693 C C . ARG F 1 179 ? 65.427 -55.950 3.031 1.00 43.55 179 ARG F C 1
ATOM 8694 O O . ARG F 1 179 ? 64.355 -56.297 2.535 1.00 47.10 179 ARG F O 1
ATOM 8702 N N . ALA F 1 180 ? 66.597 -56.451 2.649 1.00 42.00 180 ALA F N 1
ATOM 8703 C CA . ALA F 1 180 ? 66.676 -57.467 1.608 1.00 41.57 180 ALA F CA 1
ATOM 8704 C C . ALA F 1 180 ? 65.926 -58.712 2.067 1.00 38.39 180 ALA F C 1
ATOM 8705 O O . ALA F 1 180 ? 65.151 -59.292 1.309 1.00 37.54 180 ALA F O 1
ATOM 8707 N N . LEU F 1 181 ? 66.163 -59.108 3.315 1.00 36.34 181 LEU F N 1
ATOM 8708 C CA . LEU F 1 181 ? 65.511 -60.277 3.894 1.00 36.91 181 LEU F CA 1
ATOM 8709 C C . LEU F 1 181 ? 64.000 -60.096 3.988 1.00 37.30 181 LEU F C 1
ATOM 8710 O O . LEU F 1 181 ? 63.251 -61.070 3.960 1.00 39.54 181 LEU F O 1
ATOM 8715 N N . LEU F 1 182 ? 63.551 -58.850 4.102 1.00 38.89 182 LEU F N 1
ATOM 8716 C CA . LEU F 1 182 ? 62.123 -58.576 4.195 1.00 40.26 182 LEU F CA 1
ATOM 8717 C C . LEU F 1 182 ? 61.432 -58.841 2.868 1.00 42.56 182 LEU F C 1
ATOM 8718 O O . LEU F 1 182 ? 60.212 -59.012 2.819 1.00 42.58 182 LEU F O 1
ATOM 8723 N N . MET F 1 183 ? 62.216 -58.873 1.793 1.00 44.49 183 MET F N 1
ATOM 8724 C CA . MET F 1 183 ? 61.671 -59.130 0.465 1.00 47.21 183 MET F CA 1
ATOM 8725 C C . MET F 1 183 ? 61.480 -60.624 0.216 1.00 46.42 183 MET F C 1
ATOM 8726 O O . MET F 1 183 ? 60.751 -61.022 -0.693 1.00 50.10 183 MET F O 1
ATOM 8731 N N . LEU F 1 184 ? 62.137 -61.446 1.028 1.00 45.72 184 LEU F N 1
ATOM 8732 C CA . LEU F 1 184 ? 62.011 -62.891 0.913 1.00 45.07 184 LEU F CA 1
ATOM 8733 C C . LEU F 1 184 ? 60.766 -63.314 1.673 1.00 46.29 184 LEU F C 1
ATOM 8734 O O . LEU F 1 184 ? 60.314 -62.608 2.571 1.00 45.56 184 LEU F O 1
ATOM 8739 N N . GLU F 1 185 ? 60.209 -64.463 1.310 1.00 48.03 185 GLU F N 1
ATOM 8740 C CA . GLU F 1 185 ? 59.033 -64.966 2.001 1.00 48.16 185 GLU F CA 1
ATOM 8741 C C . GLU F 1 185 ? 59.462 -65.346 3.412 1.00 46.20 185 GLU F C 1
ATOM 8742 O O . GLU F 1 185 ? 60.578 -65.817 3.628 1.00 49.86 185 GLU F O 1
ATOM 8748 N N . PRO F 1 186 ? 58.580 -65.141 4.390 1.00 44.94 186 PRO F N 1
ATOM 8749 C CA . PRO F 1 186 ? 58.880 -65.464 5.783 1.00 47.11 186 PRO F CA 1
ATOM 8750 C C . PRO F 1 186 ? 59.650 -66.768 6.004 1.00 49.37 186 PRO F C 1
ATOM 8751 O O . PRO F 1 186 ? 60.694 -66.766 6.658 1.00 50.63 186 PRO F O 1
ATOM 8755 N N . GLU F 1 187 ? 59.150 -67.871 5.451 1.00 51.87 187 GLU F N 1
ATOM 8756 C CA . GLU F 1 187 ? 59.791 -69.176 5.631 1.00 53.82 187 GLU F CA 1
ATOM 8757 C C . GLU F 1 187 ? 61.146 -69.352 4.939 1.00 51.01 187 GLU F C 1
ATOM 8758 O O . GLU F 1 187 ? 61.760 -70.415 5.035 1.00 50.35 187 GLU F O 1
ATOM 8764 N N . ASP F 1 188 ? 61.618 -68.307 4.263 1.00 48.79 188 ASP F N 1
ATOM 8765 C CA . ASP F 1 188 ? 62.903 -68.355 3.570 1.00 48.91 188 ASP F CA 1
ATOM 8766 C C . ASP F 1 188 ? 63.923 -67.399 4.185 1.00 47.37 188 ASP F C 1
ATOM 8767 O O . ASP F 1 188 ? 65.101 -67.410 3.824 1.00 44.87 188 ASP F O 1
ATOM 8772 N N . ARG F 1 189 ? 63.461 -66.574 5.115 1.00 44.89 189 ARG F N 1
ATOM 8773 C CA . ARG F 1 189 ? 64.328 -65.597 5.746 1.00 41.79 189 ARG F CA 1
ATOM 8774 C C . ARG F 1 189 ? 65.524 -66.170 6.496 1.00 40.38 189 ARG F C 1
ATOM 8775 O O . ARG F 1 189 ? 66.643 -65.697 6.320 1.00 41.27 189 ARG F O 1
ATOM 8783 N N . LEU F 1 190 ? 65.311 -67.188 7.317 1.00 40.86 190 LEU F N 1
ATOM 8784 C CA . LEU F 1 190 ? 66.431 -67.767 8.035 1.00 40.07 190 LEU F CA 1
ATOM 8785 C C . LEU F 1 190 ? 67.459 -68.265 7.035 1.00 42.54 190 LEU F C 1
ATOM 8786 O O . LEU F 1 190 ? 68.659 -68.027 7.190 1.00 42.49 190 LEU F O 1
ATOM 8791 N N . TRP F 1 191 ? 66.984 -68.946 5.997 1.00 41.98 191 TRP F N 1
ATOM 8792 C CA . TRP F 1 191 ? 67.884 -69.467 4.982 1.00 42.88 191 TRP F CA 1
ATOM 8793 C C . TRP F 1 191 ? 68.687 -68.319 4.403 1.00 42.21 191 TRP F C 1
ATOM 8794 O O . TRP F 1 191 ? 69.903 -68.413 4.244 1.00 45.98 191 TRP F O 1
ATOM 8805 N N . GLY F 1 192 ? 67.991 -67.236 4.079 1.00 41.35 192 GLY F N 1
ATOM 8806 C CA . GLY F 1 192 ? 68.651 -66.073 3.523 1.00 41.51 192 GLY F CA 1
ATOM 8807 C C . GLY F 1 192 ? 69.646 -65.462 4.491 1.00 41.14 192 GLY F C 1
ATOM 8808 O O . GLY F 1 192 ? 70.682 -64.945 4.072 1.00 39.72 192 GLY F O 1
ATOM 8809 N N . LEU F 1 193 ? 69.340 -65.520 5.786 1.00 40.13 193 LEU F N 1
ATOM 8810 C CA . LEU F 1 193 ? 70.237 -64.961 6.794 1.00 42.70 193 LEU F CA 1
ATOM 8811 C C . LEU F 1 193 ? 71.547 -65.737 6.759 1.00 44.20 193 LEU F C 1
ATOM 8812 O O . LEU F 1 193 ? 72.630 -65.151 6.760 1.00 46.35 193 LEU F O 1
ATOM 8817 N N . LYS F 1 194 ? 71.433 -67.061 6.725 1.00 45.29 194 LYS F N 1
ATOM 8818 C CA . LYS F 1 194 ? 72.601 -67.932 6.685 1.00 48.83 194 LYS F CA 1
ATOM 8819 C C . LYS F 1 194 ? 73.475 -67.643 5.476 1.00 48.14 194 LYS F C 1
ATOM 8820 O O . LYS F 1 194 ? 74.691 -67.542 5.597 1.00 51.76 194 LYS F O 1
ATOM 8826 N N . GLU F 1 195 ? 72.855 -67.507 4.311 1.00 46.80 195 GLU F N 1
ATOM 8827 C CA . GLU F 1 195 ? 73.601 -67.224 3.096 1.00 50.47 195 GLU F CA 1
ATOM 8828 C C . GLU F 1 195 ? 74.431 -65.953 3.229 1.00 52.26 195 GLU F C 1
ATOM 8829 O O . GLU F 1 195 ? 75.618 -65.949 2.906 1.00 54.72 195 GLU F O 1
ATOM 8835 N N . ILE F 1 196 ? 73.807 -64.877 3.700 1.00 50.06 196 ILE F N 1
ATOM 8836 C CA . ILE F 1 196 ? 74.508 -63.609 3.862 1.00 48.18 196 ILE F CA 1
ATOM 8837 C C . ILE F 1 196 ? 75.676 -63.757 4.829 1.00 49.88 196 ILE F C 1
ATOM 8838 O O . ILE F 1 196 ? 76.765 -63.241 4.583 1.00 51.10 196 ILE F O 1
ATOM 8843 N N . LEU F 1 197 ? 75.444 -64.475 5.922 1.00 51.93 197 LEU F N 1
ATOM 8844 C CA . LEU F 1 197 ? 76.469 -64.674 6.936 1.00 55.34 197 LEU F CA 1
ATOM 8845 C C . LEU F 1 197 ? 77.638 -65.571 6.535 1.00 59.25 197 LEU F C 1
ATOM 8846 O O . LEU F 1 197 ? 78.789 -65.139 6.572 1.00 60.58 197 LEU F O 1
ATOM 8851 N N . GLU F 1 198 ? 77.354 -66.814 6.153 1.00 64.87 198 GLU F N 1
ATOM 8852 C CA . GLU F 1 198 ? 78.420 -67.746 5.783 1.00 69.56 198 GLU F CA 1
ATOM 8853 C C . GLU F 1 198 ? 78.989 -67.602 4.375 1.00 69.95 198 GLU F C 1
ATOM 8854 O O . GLU F 1 198 ? 79.892 -68.342 3.988 1.00 70.17 198 GLU F O 1
ATOM 8860 N N . LYS F 1 199 ? 78.465 -66.648 3.613 1.00 71.78 199 LYS F N 1
ATOM 8861 C CA . LYS F 1 199 ? 78.958 -66.386 2.265 1.00 72.07 199 LYS F CA 1
ATOM 8862 C C . LYS F 1 199 ? 79.263 -64.901 2.119 1.00 73.19 199 LYS F C 1
ATOM 8863 O O . LYS F 1 199 ? 79.426 -64.398 1.006 1.00 74.15 199 LYS F O 1
ATOM 8869 N N . GLY F 1 200 ? 79.340 -64.214 3.259 1.00 72.59 200 GLY F N 1
ATOM 8870 C CA . GLY F 1 200 ? 79.635 -62.790 3.282 1.00 72.40 200 GLY F CA 1
ATOM 8871 C C . GLY F 1 200 ? 79.021 -61.980 2.156 1.00 72.58 200 GLY F C 1
ATOM 8872 O O . GLY F 1 200 ? 79.678 -61.111 1.581 1.00 71.05 200 GLY F O 1
ATOM 8873 N N . LEU F 1 201 ? 77.759 -62.261 1.844 1.00 73.39 201 LEU F N 1
ATOM 8874 C CA . LEU F 1 201 ? 77.056 -61.560 0.777 1.00 73.85 201 LEU F CA 1
ATOM 8875 C C . LEU F 1 201 ? 76.946 -60.070 1.067 1.00 73.74 201 LEU F C 1
ATOM 8876 O O . LEU F 1 201 ? 76.887 -59.659 2.227 1.00 73.87 201 LEU F O 1
ATOM 8881 N N . SER F 1 202 ? 76.923 -59.266 0.009 1.00 73.89 202 SER F N 1
ATOM 8882 C CA . SER F 1 202 ? 76.801 -57.819 0.150 1.00 74.62 202 SER F CA 1
ATOM 8883 C C . SER F 1 202 ? 75.327 -57.432 0.046 1.00 77.09 202 SER F C 1
ATOM 8884 O O . SER F 1 202 ? 74.495 -58.251 -0.342 1.00 76.77 202 SER F O 1
ATOM 8887 N N . VAL F 1 203 ? 75.008 -56.190 0.399 1.00 80.30 203 VAL F N 1
ATOM 8888 C CA . VAL F 1 203 ? 73.629 -55.710 0.347 1.00 83.39 203 VAL F CA 1
ATOM 8889 C C . VAL F 1 203 ? 73.037 -55.885 -1.047 1.00 86.21 203 VAL F C 1
ATOM 8890 O O . VAL F 1 203 ? 71.871 -56.249 -1.195 1.00 87.12 203 VAL F O 1
ATOM 8894 N N . ARG F 1 204 ? 73.846 -55.625 -2.068 1.00 89.50 204 ARG F N 1
ATOM 8895 C CA . ARG F 1 204 ? 73.394 -55.755 -3.448 1.00 92.94 204 ARG F CA 1
ATOM 8896 C C . ARG F 1 204 ? 73.159 -57.221 -3.798 1.00 93.21 204 ARG F C 1
ATOM 8897 O O . ARG F 1 204 ? 72.141 -57.570 -4.394 1.00 92.86 204 ARG F O 1
ATOM 8905 N N . GLN F 1 205 ? 74.107 -58.072 -3.417 1.00 93.52 205 GLN F N 1
ATOM 8906 C CA . GLN F 1 205 ? 74.020 -59.503 -3.688 1.00 93.33 205 GLN F CA 1
ATOM 8907 C C . GLN F 1 205 ? 73.000 -60.163 -2.774 1.00 92.24 205 GLN F C 1
ATOM 8908 O O . GLN F 1 205 ? 72.553 -61.283 -3.026 1.00 92.31 205 GLN F O 1
ATOM 8914 N N . ALA F 1 206 ? 72.644 -59.462 -1.703 1.00 90.73 206 ALA F N 1
ATOM 8915 C CA . ALA F 1 206 ? 71.666 -59.964 -0.750 1.00 88.21 206 ALA F CA 1
ATOM 8916 C C . ALA F 1 206 ? 70.282 -59.833 -1.376 1.00 86.85 206 ALA F C 1
ATOM 8917 O O . ALA F 1 206 ? 69.434 -60.711 -1.225 1.00 85.62 206 ALA F O 1
ATOM 8919 N N . GLU F 1 207 ? 70.060 -58.730 -2.081 1.00 84.64 207 GLU F N 1
ATOM 8920 C CA . GLU F 1 207 ? 68.780 -58.500 -2.734 1.00 84.43 207 GLU F CA 1
ATOM 8921 C C . GLU F 1 207 ? 68.669 -59.443 -3.929 1.00 83.73 207 GLU F C 1
ATOM 8922 O O . GLU F 1 207 ? 67.576 -59.704 -4.434 1.00 82.61 207 GLU F O 1
ATOM 8928 N N . ALA F 1 208 ? 69.816 -59.961 -4.363 1.00 83.43 208 ALA F N 1
ATOM 8929 C CA . ALA F 1 208 ? 69.878 -60.882 -5.493 1.00 82.57 208 ALA F CA 1
ATOM 8930 C C . ALA F 1 208 ? 69.183 -62.191 -5.155 1.00 82.37 208 ALA F C 1
ATOM 8931 O O . ALA F 1 208 ? 69.123 -63.100 -5.980 1.00 83.85 208 ALA F O 1
ATOM 8933 N N . LEU F 1 209 ? 68.664 -62.283 -3.937 1.00 81.35 209 LEU F N 1
ATOM 8934 C CA . LEU F 1 209 ? 67.972 -63.484 -3.492 1.00 79.39 209 LEU F CA 1
ATOM 8935 C C . LEU F 1 209 ? 66.555 -63.550 -4.057 1.00 79.92 209 LEU F C 1
ATOM 8936 O O . LEU F 1 209 ? 65.605 -63.866 -3.345 1.00 78.96 209 LEU F O 1
ATOM 8941 N N . ARG F 1 210 ? 66.420 -63.250 -5.344 1.00 81.82 210 ARG F N 1
ATOM 8942 C CA . ARG F 1 210 ? 65.119 -63.292 -5.994 1.00 83.57 210 ARG F CA 1
ATOM 8943 C C . ARG F 1 210 ? 65.252 -63.434 -7.507 1.00 83.74 210 ARG F C 1
ATOM 8944 O O . ARG F 1 210 ? 64.954 -64.534 -8.020 1.00 83.59 210 ARG F O 1
ATOM 8952 N N . GLU F 1 211 ? 65.663 -62.450 -8.158 1.00 84.42 211 GLU F N 1
ATOM 8953 N N . VAL G 1 23 ? 54.337 8.339 -22.363 1.00 59.42 23 VAL G N 1
ATOM 8954 C CA . VAL G 1 23 ? 55.746 8.166 -21.903 1.00 60.60 23 VAL G CA 1
ATOM 8955 C C . VAL G 1 23 ? 56.296 9.451 -21.305 1.00 60.95 23 VAL G C 1
ATOM 8956 O O . VAL G 1 23 ? 57.078 10.156 -21.937 1.00 60.48 23 VAL G O 1
ATOM 8960 N N . VAL G 1 24 ? 55.880 9.744 -20.080 1.00 63.17 24 VAL G N 1
ATOM 8961 C CA . VAL G 1 24 ? 56.316 10.939 -19.369 1.00 62.52 24 VAL G CA 1
ATOM 8962 C C . VAL G 1 24 ? 57.681 10.700 -18.734 1.00 62.73 24 VAL G C 1
ATOM 8963 O O . VAL G 1 24 ? 58.239 9.612 -18.840 1.00 63.10 24 VAL G O 1
ATOM 8967 N N . ARG G 1 25 ? 58.221 11.725 -18.086 1.00 63.32 25 ARG G N 1
ATOM 8968 C CA . ARG G 1 25 ? 59.508 11.621 -17.419 1.00 61.69 25 ARG G CA 1
ATOM 8969 C C . ARG G 1 25 ? 59.280 11.964 -15.954 1.00 59.57 25 ARG G C 1
ATOM 8970 O O . ARG G 1 25 ? 59.137 13.129 -15.592 1.00 59.27 25 ARG G O 1
ATOM 8978 N N . LEU G 1 26 ? 59.246 10.935 -15.115 1.00 56.79 26 LEU G N 1
ATOM 8979 C CA . LEU G 1 26 ? 59.003 11.107 -13.690 1.00 55.90 26 LEU G CA 1
ATOM 8980 C C . LEU G 1 26 ? 60.256 11.149 -12.833 1.00 54.79 26 LEU G C 1
ATOM 8981 O O . LEU G 1 26 ? 61.309 10.648 -13.219 1.00 56.16 26 LEU G O 1
ATOM 8986 N N . PRO G 1 27 ? 60.157 11.766 -11.649 1.00 54.28 27 PRO G N 1
ATOM 8987 C CA . PRO G 1 27 ? 61.306 11.842 -10.744 1.00 53.68 27 PRO G CA 1
ATOM 8988 C C . PRO G 1 27 ? 61.364 10.520 -9.979 1.00 54.01 27 PRO G C 1
ATOM 8989 O O . PRO G 1 27 ? 60.457 10.197 -9.214 1.00 53.21 27 PRO G O 1
ATOM 8993 N N . LEU G 1 28 ? 62.427 9.756 -10.201 1.00 54.05 28 LEU G N 1
ATOM 8994 C CA . LEU G 1 28 ? 62.602 8.456 -9.563 1.00 53.33 28 LEU G CA 1
ATOM 8995 C C . LEU G 1 28 ? 62.275 8.414 -8.069 1.00 53.95 28 LEU G C 1
ATOM 8996 O O . LEU G 1 28 ? 61.835 7.383 -7.554 1.00 54.46 28 LEU G O 1
ATOM 9001 N N . ALA G 1 29 ? 62.481 9.522 -7.368 1.00 53.65 29 ALA G N 1
ATOM 9002 C CA . ALA G 1 29 ? 62.208 9.545 -5.934 1.00 52.47 29 ALA G CA 1
ATOM 9003 C C . ALA G 1 29 ? 60.719 9.409 -5.613 1.00 50.57 29 ALA G C 1
ATOM 9004 O O . ALA G 1 29 ? 60.344 9.078 -4.482 1.00 49.97 29 ALA G O 1
ATOM 9006 N N . SER G 1 30 ? 59.870 9.648 -6.607 1.00 47.80 30 SER G N 1
ATOM 9007 C CA . SER G 1 30 ? 58.430 9.556 -6.401 1.00 49.38 30 SER G CA 1
ATOM 9008 C C . SER G 1 30 ? 57.874 8.179 -6.762 1.00 49.61 30 SER G C 1
ATOM 9009 O O . SER G 1 30 ? 56.664 7.956 -6.697 1.00 49.21 30 SER G O 1
ATOM 9012 N N . ILE G 1 31 ? 58.756 7.258 -7.141 1.00 47.13 31 ILE G N 1
ATOM 9013 C CA . ILE G 1 31 ? 58.328 5.915 -7.504 1.00 43.20 31 ILE G CA 1
ATOM 9014 C C . ILE G 1 31 ? 58.641 4.893 -6.417 1.00 42.86 31 ILE G C 1
ATOM 9015 O O . ILE G 1 31 ? 59.795 4.669 -6.047 1.00 41.36 31 ILE G O 1
ATOM 9020 N N . ARG G 1 32 ? 57.580 4.279 -5.912 1.00 43.00 32 ARG G N 1
ATOM 9021 C CA . ARG G 1 32 ? 57.667 3.281 -4.863 1.00 43.53 32 ARG G CA 1
ATOM 9022 C C . ARG G 1 32 ? 57.889 1.891 -5.472 1.00 43.57 32 ARG G C 1
ATOM 9023 O O . ARG G 1 32 ? 57.396 1.589 -6.564 1.00 40.07 32 ARG G O 1
ATOM 9031 N N . PRO G 1 33 ? 58.648 1.028 -4.776 1.00 42.30 33 PRO G N 1
ATOM 9032 C CA . PRO G 1 33 ? 58.911 -0.322 -5.287 1.00 42.61 33 PRO G CA 1
ATOM 9033 C C . PRO G 1 33 ? 57.648 -1.160 -5.502 1.00 41.59 33 PRO G C 1
ATOM 9034 O O . PRO G 1 33 ? 56.626 -0.940 -4.851 1.00 41.44 33 PRO G O 1
ATOM 9038 N N . ASN G 1 34 ? 57.728 -2.115 -6.426 1.00 35.90 34 ASN G N 1
ATOM 9039 C CA . ASN G 1 34 ? 56.598 -2.982 -6.742 1.00 34.78 34 ASN G CA 1
ATOM 9040 C C . ASN G 1 34 ? 56.414 -4.018 -5.642 1.00 35.13 34 ASN G C 1
ATOM 9041 O O . ASN G 1 34 ? 57.285 -4.853 -5.415 1.00 38.13 34 ASN G O 1
ATOM 9046 N N . PRO G 1 35 ? 55.277 -3.968 -4.935 1.00 34.22 35 PRO G N 1
ATOM 9047 C CA . PRO G 1 35 ? 54.984 -4.911 -3.850 1.00 33.85 35 PRO G CA 1
ATOM 9048 C C . PRO G 1 35 ? 54.568 -6.289 -4.366 1.00 35.60 35 PRO G C 1
ATOM 9049 O O . PRO G 1 35 ? 54.511 -7.262 -3.609 1.00 32.86 35 PRO G O 1
ATOM 9053 N N . ARG G 1 36 ? 54.264 -6.36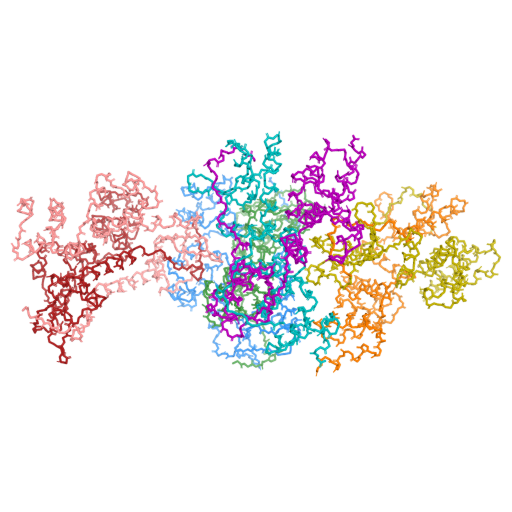1 -5.657 1.00 33.19 36 ARG G N 1
ATOM 9054 C CA . ARG G 1 36 ? 53.869 -7.614 -6.276 1.00 33.61 36 ARG G CA 1
ATOM 9055 C C . ARG G 1 36 ? 55.128 -8.359 -6.723 1.00 35.82 36 ARG G C 1
ATOM 9056 O O . ARG G 1 36 ? 55.846 -7.918 -7.626 1.00 35.88 36 ARG G O 1
ATOM 9064 N N . GLN G 1 37 ? 55.398 -9.486 -6.073 1.00 35.31 37 GLN G N 1
ATOM 9065 C CA . GLN G 1 37 ? 56.568 -10.295 -6.392 1.00 35.98 37 GLN G CA 1
ATOM 9066 C C . GLN G 1 37 ? 56.151 -11.766 -6.531 1.00 33.89 37 GLN G C 1
ATOM 9067 O O . GLN G 1 37 ? 56.579 -12.618 -5.756 1.00 29.85 37 GLN G O 1
ATOM 9073 N N . PRO G 1 38 ? 55.314 -12.078 -7.534 1.00 35.57 38 PRO G N 1
ATOM 9074 C CA . PRO G 1 38 ? 54.834 -13.444 -7.770 1.00 34.17 38 PRO G CA 1
ATOM 9075 C C . PRO G 1 38 ? 55.917 -14.525 -7.818 1.00 34.02 38 PRO G C 1
ATOM 9076 O O . PRO G 1 38 ? 55.734 -15.612 -7.273 1.00 28.82 38 PRO G O 1
ATOM 9080 N N . ARG G 1 39 ? 57.036 -14.232 -8.472 1.00 33.14 39 ARG G N 1
ATOM 9081 C CA . ARG G 1 39 ? 58.128 -15.194 -8.562 1.00 34.40 39 ARG G CA 1
ATOM 9082 C C . ARG G 1 39 ? 58.569 -15.643 -7.171 1.00 34.42 39 ARG G C 1
ATOM 9083 O O . ARG G 1 39 ? 58.625 -16.839 -6.897 1.00 35.22 39 ARG G O 1
ATOM 9091 N N . LYS G 1 40 ? 58.884 -14.686 -6.300 1.00 34.45 40 LYS G N 1
ATOM 9092 C CA . LYS G 1 40 ? 59.315 -15.000 -4.937 1.00 35.24 40 LYS G CA 1
ATOM 9093 C C . LYS G 1 40 ? 58.213 -15.720 -4.156 1.00 33.53 40 LYS G C 1
ATOM 9094 O O . LYS G 1 40 ? 58.488 -16.632 -3.380 1.00 31.26 40 LYS G O 1
ATOM 9100 N N . ARG G 1 41 ? 56.969 -15.301 -4.363 1.00 31.71 41 ARG G N 1
ATOM 9101 C CA . ARG G 1 41 ? 55.835 -15.904 -3.682 1.00 31.52 41 ARG G CA 1
ATOM 9102 C C . ARG G 1 41 ? 55.695 -17.375 -4.092 1.00 31.83 41 ARG G C 1
ATOM 9103 O O . ARG G 1 41 ? 55.442 -18.243 -3.248 1.00 27.99 41 ARG G O 1
ATOM 9111 N N . PHE G 1 42 ? 55.870 -17.652 -5.385 1.00 27.49 42 PHE G N 1
ATOM 9112 C CA . PHE G 1 42 ? 55.776 -19.019 -5.899 1.00 25.70 42 PHE G CA 1
ATOM 9113 C C . PHE G 1 42 ? 56.878 -19.891 -5.293 1.00 24.77 42 PHE G C 1
ATOM 9114 O O . PHE G 1 42 ? 56.644 -21.032 -4.901 1.00 19.42 42 PHE G O 1
ATOM 9122 N N . ALA G 1 43 ? 58.079 -19.342 -5.213 1.00 17.28 43 ALA G N 1
ATOM 9123 C CA . ALA G 1 43 ? 59.194 -20.083 -4.660 1.00 21.52 43 ALA G CA 1
ATOM 9124 C C . ALA G 1 43 ? 58.907 -20.440 -3.197 1.00 20.29 43 ALA G C 1
ATOM 9125 O O . ALA G 1 43 ? 59.175 -21.557 -2.768 1.00 22.73 43 ALA G O 1
ATOM 9127 N N . GLU G 1 44 ? 58.349 -19.506 -2.440 1.00 19.59 44 GLU G N 1
ATOM 9128 C CA . GLU G 1 44 ? 58.040 -19.778 -1.042 1.00 27.70 44 GLU G CA 1
ATOM 9129 C C . GLU G 1 44 ? 56.945 -20.834 -0.934 1.00 27.40 44 GLU G C 1
ATOM 9130 O O . GLU G 1 44 ? 57.047 -21.760 -0.118 1.00 26.55 44 GLU G O 1
ATOM 9136 N N . GLU G 1 45 ? 55.908 -20.708 -1.763 1.00 27.34 45 GLU G N 1
ATOM 9137 C CA . GLU G 1 45 ? 54.799 -21.660 -1.739 1.00 28.86 45 GLU G CA 1
ATOM 9138 C C . GLU G 1 45 ? 55.274 -23.083 -2.025 1.00 28.31 45 GLU G C 1
ATOM 9139 O O . GLU G 1 45 ? 54.959 -24.009 -1.274 1.00 27.78 45 GLU G O 1
ATOM 9145 N N . SER G 1 46 ? 56.028 -23.256 -3.108 1.00 23.68 46 SER G N 1
ATOM 9146 C CA . SER G 1 46 ? 56.513 -24.584 -3.472 1.00 22.65 46 SER G CA 1
ATOM 9147 C C . SER G 1 46 ? 57.495 -25.161 -2.444 1.00 25.38 46 SER G C 1
ATOM 9148 O O . SER G 1 46 ? 57.541 -26.375 -2.250 1.00 24.48 46 SER G O 1
ATOM 9151 N N . LEU G 1 47 ? 58.262 -24.304 -1.774 1.00 22.71 47 LEU G N 1
ATOM 9152 C CA . LEU G 1 47 ? 59.214 -24.777 -0.766 1.00 23.67 47 LEU G CA 1
ATOM 9153 C C . LEU G 1 47 ? 58.419 -25.438 0.372 1.00 20.43 47 LEU G C 1
ATOM 9154 O O . LEU G 1 47 ? 58.767 -26.513 0.859 1.00 20.43 47 LEU G O 1
ATOM 9159 N N . LYS G 1 48 ? 57.343 -24.783 0.792 1.00 19.15 48 LYS G N 1
ATOM 9160 C CA . LYS G 1 48 ? 56.505 -25.308 1.860 1.00 17.84 48 LYS G CA 1
ATOM 9161 C C . LYS G 1 48 ? 55.894 -26.635 1.429 1.00 18.98 48 LYS G C 1
ATOM 9162 O O . LYS G 1 48 ? 55.870 -27.605 2.198 1.00 19.21 48 LYS G O 1
ATOM 9168 N N . GLU G 1 49 ? 55.397 -26.691 0.197 1.00 17.81 49 GLU G N 1
ATOM 9169 C CA . GLU G 1 49 ? 54.819 -27.941 -0.273 1.00 19.86 49 GLU G CA 1
ATOM 9170 C C . GLU G 1 49 ? 55.875 -29.044 -0.271 1.00 17.87 49 GLU G C 1
ATOM 9171 O O . GLU G 1 49 ? 55.557 -30.191 0.033 1.00 21.58 49 GLU G O 1
ATOM 9177 N N . LEU G 1 50 ? 57.126 -28.699 -0.589 1.00 17.93 50 LEU G N 1
ATOM 9178 C CA . LEU G 1 50 ? 58.215 -29.686 -0.592 1.00 18.11 50 LEU G CA 1
ATOM 9179 C C . LEU G 1 50 ? 58.461 -30.142 0.846 1.00 16.19 50 LEU G C 1
ATOM 9180 O O . LEU G 1 50 ? 58.602 -31.328 1.104 1.00 17.64 50 LEU G O 1
ATOM 9185 N N . ALA G 1 51 ? 58.515 -29.190 1.777 1.00 17.72 51 ALA G N 1
ATOM 9186 C CA . ALA G 1 51 ? 58.729 -29.516 3.186 1.00 18.68 51 ALA G CA 1
ATOM 9187 C C . ALA G 1 51 ? 57.651 -30.473 3.662 1.00 21.31 51 ALA G C 1
ATOM 9188 O O . ALA G 1 51 ? 57.942 -31.504 4.266 1.00 21.35 51 ALA G O 1
ATOM 9190 N N . ASP G 1 52 ? 56.400 -30.125 3.382 1.00 23.47 52 ASP G N 1
ATOM 9191 C CA . ASP G 1 52 ? 55.277 -30.950 3.799 1.00 25.73 52 ASP G CA 1
ATOM 9192 C C . ASP G 1 52 ? 55.411 -32.377 3.307 1.00 29.06 52 ASP G C 1
ATOM 9193 O O . ASP G 1 52 ? 55.070 -33.322 4.022 1.00 33.15 52 ASP G O 1
ATOM 9198 N N . SER G 1 53 ? 55.921 -32.532 2.091 1.00 27.55 53 SER G N 1
ATOM 9199 C CA . SER G 1 53 ? 56.099 -33.848 1.503 1.00 24.04 53 SER G CA 1
ATOM 9200 C C . SER G 1 53 ? 57.275 -34.598 2.128 1.00 23.10 53 SER G C 1
ATOM 9201 O O . SER G 1 53 ? 57.252 -35.823 2.237 1.00 23.35 53 SER G O 1
ATOM 9204 N N . ILE G 1 54 ? 58.305 -33.867 2.538 1.00 19.05 54 ILE G N 1
ATOM 9205 C CA . ILE G 1 54 ? 59.457 -34.503 3.165 1.00 17.11 54 ILE G CA 1
ATOM 9206 C C . ILE G 1 54 ? 59.038 -35.012 4.545 1.00 18.66 54 ILE G C 1
ATOM 9207 O O . ILE G 1 54 ? 59.531 -36.036 5.022 1.00 22.67 54 ILE G O 1
ATOM 9212 N N . ARG G 1 55 ? 58.114 -34.302 5.182 1.00 20.98 55 ARG G N 1
ATOM 9213 C CA . ARG G 1 55 ? 57.617 -34.719 6.486 1.00 23.06 55 ARG G CA 1
ATOM 9214 C C . ARG G 1 55 ? 57.005 -36.113 6.374 1.00 23.65 55 ARG G C 1
ATOM 9215 O O . ARG G 1 55 ? 57.075 -36.910 7.306 1.00 22.04 55 ARG G O 1
ATOM 9223 N N . GLU G 1 56 ? 56.400 -36.401 5.225 1.00 23.34 56 GLU G N 1
ATOM 9224 C CA . GLU G 1 56 ? 55.756 -37.689 5.016 1.00 23.36 56 GLU G CA 1
ATOM 9225 C C . GLU G 1 56 ? 56.645 -38.771 4.406 1.00 22.35 56 GLU G C 1
ATOM 9226 O O . GLU G 1 56 ? 56.637 -39.902 4.882 1.00 21.86 56 GLU G O 1
ATOM 9232 N N . LYS G 1 57 ? 57.410 -38.419 3.371 1.00 20.53 57 LYS G N 1
ATOM 9233 C CA . LYS G 1 57 ? 58.250 -39.383 2.660 1.00 19.81 57 LYS G CA 1
ATOM 9234 C C . LYS G 1 57 ? 59.749 -39.209 2.829 1.00 21.49 57 LYS G C 1
ATOM 9235 O O . LYS G 1 57 ? 60.526 -40.011 2.301 1.00 20.09 57 LYS G O 1
ATOM 9241 N N . GLY G 1 58 ? 60.163 -38.170 3.544 1.00 19.73 58 GLY G N 1
ATOM 9242 C CA . GLY G 1 58 ? 61.585 -37.931 3.705 1.00 19.55 58 GLY G CA 1
ATOM 9243 C C . GLY G 1 58 ? 62.164 -37.432 2.388 1.00 20.59 58 GLY G C 1
ATOM 9244 O O . GLY G 1 58 ? 61.429 -37.211 1.433 1.00 19.00 58 GLY G O 1
ATOM 9245 N N . LEU G 1 59 ? 63.478 -37.250 2.336 1.00 23.17 59 LEU G N 1
ATOM 9246 C CA . LEU G 1 59 ? 64.143 -36.783 1.127 1.00 24.93 59 LEU G CA 1
ATOM 9247 C C . LEU G 1 59 ? 64.177 -37.861 0.053 1.00 27.93 59 LEU G C 1
ATOM 9248 O O . LEU G 1 59 ? 64.427 -39.040 0.335 1.00 22.68 59 LEU G O 1
ATOM 9253 N N . LEU G 1 60 ? 63.922 -37.444 -1.183 1.00 30.10 60 LEU G N 1
ATOM 9254 C CA . LEU G 1 60 ? 63.947 -38.363 -2.308 1.00 29.80 60 LEU G CA 1
ATOM 9255 C C . LEU G 1 60 ? 65.398 -38.795 -2.511 1.00 30.42 60 LEU G C 1
ATOM 9256 O O . LEU G 1 60 ? 65.698 -39.977 -2.566 1.00 28.89 60 LEU G O 1
ATOM 9261 N N . GLN G 1 61 ? 66.295 -37.819 -2.610 1.00 30.25 61 GLN G N 1
ATOM 9262 C CA . GLN G 1 61 ? 67.719 -38.090 -2.807 1.00 30.64 61 GLN G CA 1
ATOM 9263 C C . GLN G 1 61 ? 68.543 -37.579 -1.626 1.00 28.05 61 GLN G C 1
ATOM 9264 O O . GLN G 1 61 ? 68.185 -36.600 -0.986 1.00 27.79 61 GLN G O 1
ATOM 9270 N N . PRO G 1 62 ? 69.669 -38.233 -1.331 1.00 29.65 62 PRO G N 1
ATOM 9271 C CA . PRO G 1 62 ? 70.485 -37.765 -0.202 1.00 31.11 62 PRO G CA 1
ATOM 9272 C C . PRO G 1 62 ? 71.079 -36.395 -0.506 1.00 29.72 62 PRO G C 1
ATOM 9273 O O . PRO G 1 62 ? 71.211 -36.021 -1.673 1.00 29.55 62 PRO G O 1
ATOM 9277 N N . LEU G 1 63 ? 71.417 -35.639 0.533 1.00 25.42 63 LEU G N 1
ATOM 9278 C CA . LEU G 1 63 ? 72.054 -34.350 0.310 1.00 25.92 63 LEU G CA 1
ATOM 9279 C C . LEU G 1 63 ? 73.520 -34.652 0.003 1.00 24.32 63 LEU G C 1
ATOM 9280 O O . LEU G 1 63 ? 74.030 -35.715 0.354 1.00 25.09 63 LEU G O 1
ATOM 9285 N N . LEU G 1 64 ? 74.189 -33.727 -0.666 1.00 25.58 64 LEU G N 1
ATOM 9286 C CA . LEU G 1 64 ? 75.603 -33.886 -0.986 1.00 25.26 64 LEU G CA 1
ATOM 9287 C C . LEU G 1 64 ? 76.313 -32.859 -0.121 1.00 22.58 64 LEU G C 1
ATOM 9288 O O . LEU G 1 64 ? 76.006 -31.666 -0.186 1.00 18.48 64 LEU G O 1
ATOM 9293 N N . VAL G 1 65 ? 77.253 -33.312 0.703 1.00 22.57 65 VAL G N 1
ATOM 9294 C CA . VAL G 1 65 ? 77.965 -32.381 1.567 1.00 19.87 65 VAL G CA 1
ATOM 9295 C C . VAL G 1 65 ? 79.444 -32.711 1.646 1.00 21.96 65 VAL G C 1
ATOM 9296 O O . VAL G 1 65 ? 79.869 -33.785 1.253 1.00 21.34 65 VAL G O 1
ATOM 9300 N N . ARG G 1 66 ? 80.233 -31.766 2.133 1.00 25.32 66 ARG G N 1
ATOM 9301 C CA . ARG G 1 66 ? 81.663 -31.993 2.293 1.00 25.21 66 ARG G CA 1
ATOM 9302 C C . ARG G 1 66 ? 82.019 -31.527 3.693 1.00 26.01 66 ARG G C 1
ATOM 9303 O O . ARG G 1 66 ? 81.284 -30.749 4.303 1.00 23.58 66 ARG G O 1
ATOM 9311 N N . PRO G 1 67 ? 83.143 -32.015 4.232 1.00 28.30 67 PRO G N 1
ATOM 9312 C CA . PRO G 1 67 ? 83.552 -31.612 5.577 1.00 27.35 67 PRO G CA 1
ATOM 9313 C C . PRO G 1 67 ? 83.905 -30.135 5.605 1.00 29.23 67 PRO G C 1
ATOM 9314 O O . PRO G 1 67 ? 84.496 -29.604 4.662 1.00 30.85 67 PRO G O 1
ATOM 9318 N N . GLN G 1 68 ? 83.523 -29.467 6.681 1.00 26.93 68 GLN G N 1
ATOM 9319 C CA . GLN G 1 68 ? 83.830 -28.064 6.826 1.00 26.04 68 GLN G CA 1
ATOM 9320 C C . GLN G 1 68 ? 83.835 -27.762 8.308 1.00 28.51 68 GLN G C 1
ATOM 9321 O O . GLN G 1 68 ? 82.869 -28.065 9.010 1.00 31.34 68 GLN G O 1
ATOM 9327 N N . GLY G 1 69 ? 84.922 -27.162 8.783 1.00 26.24 69 GLY G N 1
ATOM 9328 C CA . GLY G 1 69 ? 85.014 -26.846 10.192 1.00 24.38 69 GLY G CA 1
ATOM 9329 C C . GLY G 1 69 ? 84.790 -28.078 11.050 1.00 20.41 69 GLY G C 1
ATOM 9330 O O . GLY G 1 69 ? 85.343 -29.141 10.789 1.00 20.77 69 GLY G O 1
ATOM 9331 N N . ASP G 1 70 ? 83.971 -27.932 12.079 1.00 21.43 70 ASP G N 1
ATOM 9332 C CA . ASP G 1 70 ? 83.670 -29.032 12.983 1.00 22.09 70 ASP G CA 1
ATOM 9333 C C . ASP G 1 70 ? 82.566 -29.938 12.442 1.00 26.36 70 ASP G C 1
ATOM 9334 O O . ASP G 1 70 ? 82.334 -31.025 12.976 1.00 28.21 70 ASP G O 1
ATOM 9339 N N . GLY G 1 71 ? 81.899 -29.500 11.374 1.00 25.10 71 GLY G N 1
ATOM 9340 C CA . GLY G 1 71 ? 80.818 -30.291 10.816 1.00 24.19 71 GLY G CA 1
ATOM 9341 C C . GLY G 1 71 ? 80.832 -30.483 9.314 1.00 27.53 71 GLY G C 1
ATOM 9342 O O . GLY G 1 71 ? 81.810 -30.971 8.742 1.00 27.89 71 GLY G O 1
ATOM 9343 N N . TYR G 1 72 ? 79.738 -30.100 8.667 1.00 25.24 72 TYR G N 1
ATOM 9344 C CA . TYR G 1 72 ? 79.635 -30.260 7.229 1.00 25.85 72 TYR G CA 1
ATOM 9345 C C . TYR G 1 72 ? 79.061 -29.047 6.511 1.00 26.16 72 TYR G C 1
ATOM 9346 O O . TYR G 1 72 ? 78.433 -28.172 7.123 1.00 20.58 72 TYR G O 1
ATOM 9355 N N . GLU G 1 73 ? 79.278 -29.018 5.199 1.00 25.60 73 GLU G N 1
ATOM 9356 C CA . GLU G 1 73 ? 78.810 -27.928 4.351 1.00 25.78 73 GLU G CA 1
ATOM 9357 C C . GLU G 1 73 ? 78.107 -28.452 3.098 1.00 24.24 73 GLU G C 1
ATOM 9358 O O . GLU G 1 73 ? 78.640 -29.311 2.389 1.00 22.12 73 GLU G O 1
ATOM 9364 N N . LEU G 1 74 ? 76.912 -27.923 2.841 1.00 21.62 74 LEU G N 1
ATOM 9365 C CA . LEU G 1 74 ? 76.099 -28.312 1.688 1.00 20.37 74 LEU G CA 1
ATOM 9366 C C . LEU G 1 74 ? 76.818 -28.025 0.370 1.00 18.45 74 LEU G C 1
ATOM 9367 O O . LEU G 1 74 ? 77.363 -26.951 0.181 1.00 18.02 74 LEU G O 1
ATOM 9372 N N . VAL G 1 75 ? 76.786 -28.978 -0.546 1.00 23.84 75 VAL G N 1
ATOM 9373 C CA . VAL G 1 75 ? 77.431 -28.815 -1.845 1.00 24.73 75 VAL G CA 1
ATOM 9374 C C . VAL G 1 75 ? 76.400 -28.822 -2.987 1.00 25.82 75 VAL G C 1
ATOM 9375 O O . VAL G 1 75 ? 76.620 -28.228 -4.040 1.00 31.66 75 VAL G O 1
ATOM 9379 N N . ALA G 1 76 ? 75.271 -29.486 -2.763 1.00 24.94 76 ALA G N 1
ATOM 9380 C CA . ALA G 1 76 ? 74.202 -29.553 -3.754 1.00 26.16 76 ALA G CA 1
ATOM 9381 C C . ALA G 1 76 ? 72.878 -29.872 -3.060 1.00 27.36 76 ALA G C 1
ATOM 9382 O O . ALA G 1 76 ? 72.858 -30.565 -2.040 1.00 24.49 76 ALA G O 1
ATOM 9384 N N . GLY G 1 77 ? 71.780 -29.364 -3.618 1.00 28.83 77 GLY G N 1
ATOM 9385 C CA . GLY G 1 77 ? 70.468 -29.612 -3.054 1.00 24.99 77 GLY G CA 1
ATOM 9386 C C . GLY G 1 77 ? 70.006 -28.563 -2.066 1.00 26.95 77 GLY G C 1
ATOM 9387 O O . GLY G 1 77 ? 69.449 -28.904 -1.022 1.00 28.42 77 GLY G O 1
ATOM 9388 N N . GLU G 1 78 ? 70.198 -27.289 -2.393 1.00 23.91 78 GLU G N 1
ATOM 9389 C CA . GLU G 1 78 ? 69.803 -26.227 -1.483 1.00 28.25 78 GLU G CA 1
ATOM 9390 C C . GLU G 1 78 ? 68.317 -26.291 -1.094 1.00 28.15 78 GLU G C 1
ATOM 9391 O O . GLU G 1 78 ? 67.990 -26.278 0.090 1.00 28.06 78 GLU G O 1
ATOM 9397 N N . ARG G 1 79 ? 67.412 -26.376 -2.063 1.00 29.02 79 ARG G N 1
ATOM 9398 C CA . ARG G 1 79 ? 65.990 -26.420 -1.723 1.00 27.68 79 ARG G CA 1
ATOM 9399 C C . ARG G 1 79 ? 65.579 -27.635 -0.898 1.00 26.14 79 ARG G C 1
ATOM 9400 O O . ARG G 1 79 ? 64.770 -27.519 0.025 1.00 22.86 79 ARG G O 1
ATOM 9408 N N . ARG G 1 80 ? 66.151 -28.790 -1.215 1.00 23.53 80 ARG G N 1
ATOM 9409 C CA . ARG G 1 80 ? 65.857 -30.022 -0.486 1.00 26.25 80 ARG G CA 1
ATOM 9410 C C . ARG G 1 80 ? 66.324 -29.831 0.971 1.00 25.71 80 ARG G C 1
ATOM 9411 O O . ARG G 1 80 ? 65.664 -30.253 1.927 1.00 23.91 80 ARG G O 1
ATOM 9419 N N . TYR G 1 81 ? 67.465 -29.168 1.116 1.00 25.70 81 TYR G N 1
ATOM 9420 C CA . TYR G 1 81 ? 68.060 -28.879 2.416 1.00 23.41 81 TYR G CA 1
ATOM 9421 C C . TYR G 1 81 ? 67.217 -27.916 3.255 1.00 25.00 81 TYR G C 1
ATOM 9422 O O . TYR G 1 81 ? 66.980 -28.163 4.440 1.00 25.61 81 TYR G O 1
ATOM 9431 N N . ARG G 1 82 ? 66.752 -26.831 2.645 1.00 23.20 82 ARG G N 1
ATOM 9432 C CA . ARG G 1 82 ? 65.966 -25.847 3.376 1.00 24.06 82 ARG G CA 1
ATOM 9433 C C . ARG G 1 82 ? 64.573 -26.393 3.673 1.00 25.01 82 ARG G C 1
ATOM 9434 O O . ARG G 1 82 ? 63.969 -26.051 4.694 1.00 21.88 82 ARG G O 1
ATOM 9442 N N . ALA G 1 83 ? 64.069 -27.256 2.798 1.00 19.90 83 ALA G N 1
ATOM 9443 C CA . ALA G 1 83 ? 62.750 -27.832 3.018 1.00 20.31 83 ALA G CA 1
ATOM 9444 C C . ALA G 1 83 ? 62.848 -28.819 4.190 1.00 20.23 83 ALA G C 1
ATOM 9445 O O . ALA G 1 83 ? 61.929 -28.942 4.989 1.00 17.66 83 ALA G O 1
ATOM 9447 N N . ALA G 1 84 ? 63.972 -29.515 4.284 1.00 18.97 84 ALA G N 1
ATOM 9448 C CA . ALA G 1 84 ? 64.177 -30.460 5.364 1.00 22.83 84 ALA G CA 1
ATOM 9449 C C . ALA G 1 84 ? 64.146 -29.698 6.694 1.00 24.88 84 ALA G C 1
ATOM 9450 O O . ALA G 1 84 ? 63.590 -30.171 7.683 1.00 26.85 84 ALA G O 1
ATOM 9452 N N . LEU G 1 85 ? 64.748 -28.515 6.710 1.00 26.67 85 LEU G N 1
ATOM 9453 C CA . LEU G 1 85 ? 64.770 -27.696 7.913 1.00 29.11 85 LEU G CA 1
ATOM 9454 C C . LEU G 1 85 ? 63.349 -27.275 8.268 1.00 29.88 85 LEU G C 1
ATOM 9455 O O . LEU G 1 85 ? 62.942 -27.371 9.425 1.00 28.28 85 LEU G O 1
ATOM 9460 N N . MET G 1 86 ? 62.597 -26.816 7.271 1.00 30.85 86 MET G N 1
ATOM 9461 C CA . MET G 1 86 ? 61.219 -26.393 7.487 1.00 31.79 86 MET G CA 1
ATOM 9462 C C . MET G 1 86 ? 60.386 -27.561 8.010 1.00 31.07 86 MET G C 1
ATOM 9463 O O . MET G 1 86 ? 59.508 -27.393 8.850 1.00 28.99 86 MET G O 1
ATOM 9468 N N . ALA G 1 87 ? 60.684 -28.749 7.500 1.00 32.59 87 ALA G N 1
ATOM 9469 C CA . ALA G 1 87 ? 59.979 -29.969 7.874 1.00 33.73 87 ALA G CA 1
ATOM 9470 C C . ALA G 1 87 ? 60.240 -30.410 9.322 1.00 35.68 87 ALA G C 1
ATOM 9471 O O . ALA G 1 87 ? 59.523 -31.258 9.866 1.00 32.76 87 ALA G O 1
ATOM 9473 N N . GLY G 1 88 ? 61.274 -29.849 9.936 1.00 34.56 88 GLY G N 1
ATOM 9474 C CA . GLY G 1 88 ? 61.590 -30.211 11.302 1.00 35.17 88 GLY G CA 1
ATOM 9475 C C . GLY G 1 88 ? 62.366 -31.509 11.452 1.00 35.69 88 GLY G C 1
ATOM 9476 O O . GLY G 1 88 ? 62.447 -32.057 12.546 1.00 34.68 88 GLY G O 1
ATOM 9477 N N . LEU G 1 89 ? 62.939 -32.020 10.369 1.00 32.87 89 LEU G N 1
ATOM 9478 C CA . LEU G 1 89 ? 63.707 -33.248 10.486 1.00 33.94 89 LEU G CA 1
ATOM 9479 C C . LEU G 1 89 ? 64.976 -32.962 11.290 1.00 32.96 89 LEU G C 1
ATOM 9480 O O . LEU G 1 89 ? 65.493 -31.851 11.269 1.00 32.96 89 LEU G O 1
ATOM 9485 N N . GLN G 1 90 ? 65.475 -33.958 12.009 1.00 31.62 90 GLN G N 1
ATOM 9486 C CA . GLN G 1 90 ? 66.691 -33.777 12.787 1.00 32.96 90 GLN G CA 1
ATOM 9487 C C . GLN G 1 90 ? 67.858 -34.387 12.023 1.00 30.55 90 GLN G C 1
ATOM 9488 O O . GLN G 1 90 ? 68.997 -33.957 12.167 1.00 31.53 90 GLN G O 1
ATOM 9494 N N . GLU G 1 91 ? 67.552 -35.389 11.204 1.00 32.03 91 GLU G N 1
ATOM 9495 C CA . GLU G 1 91 ? 68.548 -36.086 10.399 1.00 35.09 91 GLU G CA 1
ATOM 9496 C C . GLU G 1 91 ? 68.076 -36.233 8.951 1.00 31.92 91 GLU G C 1
ATOM 9497 O O . GLU G 1 91 ? 66.880 -36.335 8.688 1.00 28.71 91 GLU G O 1
ATOM 9503 N N . VAL G 1 92 ? 69.027 -36.262 8.023 1.00 26.67 92 VAL G N 1
ATOM 9504 C CA . VAL G 1 92 ? 68.717 -36.432 6.616 1.00 26.21 92 VAL G CA 1
ATOM 9505 C C . VAL G 1 92 ? 69.775 -37.313 5.971 1.00 29.63 92 VAL G C 1
ATOM 9506 O O . VAL G 1 92 ? 70.924 -37.339 6.422 1.00 29.62 92 VAL G O 1
ATOM 9510 N N . PRO G 1 93 ? 69.394 -38.078 4.929 1.00 30.37 93 PRO G N 1
ATOM 9511 C CA . PRO G 1 93 ? 70.366 -38.935 4.246 1.00 24.78 93 PRO G CA 1
ATOM 9512 C C . PRO G 1 93 ? 71.356 -38.021 3.526 1.00 25.13 93 PRO G C 1
ATOM 9513 O O . PRO G 1 93 ? 70.993 -36.932 3.092 1.00 23.17 93 PRO G O 1
ATOM 9517 N N . ALA G 1 94 ? 72.611 -38.443 3.415 1.00 26.15 94 ALA G N 1
ATOM 9518 C CA . ALA G 1 94 ? 73.600 -37.613 2.748 1.00 29.07 94 ALA G CA 1
ATOM 9519 C C . ALA G 1 94 ? 74.800 -38.383 2.244 1.00 30.33 94 ALA G C 1
ATOM 9520 O O . ALA G 1 94 ? 75.108 -39.475 2.715 1.00 30.20 94 ALA G O 1
ATOM 9522 N N . VAL G 1 95 ? 75.475 -37.806 1.263 1.00 31.47 95 VAL G N 1
ATOM 9523 C CA . VAL G 1 95 ? 76.665 -38.427 0.720 1.00 33.64 95 VAL G CA 1
ATOM 9524 C C . VAL G 1 95 ? 77.784 -37.431 0.981 1.00 34.29 95 VAL G C 1
ATOM 9525 O O . VAL G 1 95 ? 77.695 -36.257 0.619 1.00 33.66 95 VAL G O 1
ATOM 9529 N N . VAL G 1 96 ? 78.817 -37.904 1.662 1.00 34.62 96 VAL G N 1
ATOM 9530 C CA . VAL G 1 96 ? 79.962 -37.075 2.004 1.00 34.88 96 VAL G CA 1
ATOM 9531 C C . VAL G 1 96 ? 81.130 -37.278 1.049 1.00 36.23 96 VAL G C 1
ATOM 9532 O O . VAL G 1 96 ? 81.553 -38.408 0.808 1.00 36.66 96 VAL G O 1
ATOM 9536 N N . LYS G 1 97 ? 81.648 -36.180 0.512 1.00 36.81 97 LYS G N 1
ATOM 9537 C CA . LYS G 1 97 ? 82.783 -36.245 -0.392 1.00 41.42 97 LYS G CA 1
ATOM 9538 C C . LYS G 1 97 ? 83.789 -35.178 -0.033 1.00 43.25 97 LYS G C 1
ATOM 9539 O O . LYS G 1 97 ? 83.438 -34.122 0.495 1.00 42.66 97 LYS G O 1
ATOM 9545 N N . ASP G 1 98 ? 85.047 -35.463 -0.330 1.00 46.03 98 ASP G N 1
ATOM 9546 C CA . ASP G 1 98 ? 86.117 -34.516 -0.071 1.00 50.83 98 ASP G CA 1
ATOM 9547 C C . ASP G 1 98 ? 86.265 -33.668 -1.320 1.00 48.63 98 ASP G C 1
ATOM 9548 O O . ASP G 1 98 ? 86.808 -34.116 -2.328 1.00 53.69 98 ASP G O 1
ATOM 9553 N N . LEU G 1 99 ? 85.770 -32.442 -1.251 1.00 46.32 99 LEU G N 1
ATOM 9554 C CA . LEU G 1 99 ? 85.834 -31.546 -2.390 1.00 42.68 99 LEU G CA 1
ATOM 9555 C C . LEU G 1 99 ? 86.595 -30.288 -2.013 1.00 41.76 99 LEU G C 1
ATOM 9556 O O . LEU G 1 99 ? 86.384 -29.732 -0.936 1.00 38.28 99 LEU G O 1
ATOM 9561 N N . THR G 1 100 ? 87.497 -29.858 -2.890 1.00 39.83 100 THR G N 1
ATOM 9562 C CA . THR G 1 100 ? 88.253 -28.640 -2.649 1.00 38.42 100 THR G CA 1
ATOM 9563 C C . THR G 1 100 ? 87.286 -27.513 -2.952 1.00 35.12 100 THR G C 1
ATOM 9564 O O . THR G 1 100 ? 86.237 -27.739 -3.553 1.00 35.73 100 THR G O 1
ATOM 9568 N N . ASP G 1 101 ? 87.621 -26.302 -2.537 1.00 34.35 101 ASP G N 1
ATOM 9569 C CA . ASP G 1 101 ? 86.744 -25.181 -2.807 1.00 36.19 101 ASP G CA 1
ATOM 9570 C C . ASP G 1 101 ? 86.471 -25.095 -4.313 1.00 40.02 101 ASP G C 1
ATOM 9571 O O . ASP G 1 101 ? 85.330 -24.898 -4.737 1.00 40.17 101 ASP G O 1
ATOM 9576 N N . ARG G 1 102 ? 87.526 -25.254 -5.109 1.00 40.58 102 ARG G N 1
ATOM 9577 C CA . ARG G 1 102 ? 87.432 -25.218 -6.567 1.00 41.15 102 ARG G CA 1
ATOM 9578 C C . ARG G 1 102 ? 86.384 -26.195 -7.105 1.00 39.91 102 ARG G C 1
ATOM 9579 O O . ARG G 1 102 ? 85.531 -25.822 -7.914 1.00 35.46 102 ARG G O 1
ATOM 9587 N N . GLU G 1 103 ? 86.467 -27.450 -6.667 1.00 36.53 103 GLU G N 1
ATOM 9588 C CA . GLU G 1 103 ? 85.537 -28.482 -7.115 1.00 36.86 103 GLU G CA 1
ATOM 9589 C C . GLU G 1 103 ? 84.096 -28.204 -6.706 1.00 34.99 103 GLU G C 1
ATOM 9590 O O . GLU G 1 103 ? 83.160 -28.507 -7.445 1.00 33.14 103 GLU G O 1
ATOM 9596 N N . ALA G 1 104 ? 83.924 -27.638 -5.517 1.00 31.62 104 ALA G N 1
ATOM 9597 C CA . ALA G 1 104 ? 82.593 -27.339 -5.019 1.00 30.80 104 ALA G CA 1
ATOM 9598 C C . ALA G 1 104 ? 81.958 -26.223 -5.843 1.00 28.85 104 ALA G C 1
ATOM 9599 O O . ALA G 1 104 ? 80.771 -26.278 -6.150 1.00 28.89 104 ALA G O 1
ATOM 9601 N N . LEU G 1 105 ? 82.751 -25.218 -6.205 1.00 27.64 105 LEU G N 1
ATOM 9602 C CA . LEU G 1 105 ? 82.246 -24.106 -7.003 1.00 29.14 105 LEU G CA 1
ATOM 9603 C C . LEU G 1 105 ? 81.871 -24.627 -8.392 1.00 27.89 105 LEU G C 1
ATOM 9604 O O . LEU G 1 105 ? 80.812 -24.292 -8.938 1.00 22.96 105 LEU G O 1
ATOM 9609 N N . GLU G 1 106 ? 82.756 -25.438 -8.960 1.00 23.63 106 GLU G N 1
ATOM 9610 C CA . GLU G 1 106 ? 82.516 -26.012 -10.277 1.00 27.98 106 GLU G CA 1
ATOM 9611 C C . GLU G 1 106 ? 81.230 -26.850 -10.256 1.00 26.77 106 GLU G C 1
ATOM 9612 O O . GLU G 1 106 ? 80.475 -26.871 -11.231 1.00 26.27 106 GLU G O 1
ATOM 9618 N N . LEU G 1 107 ? 80.980 -27.543 -9.149 1.00 25.34 107 LEU G N 1
ATOM 9619 C CA . LEU G 1 107 ? 79.758 -28.337 -9.040 1.00 26.48 107 LEU G CA 1
ATOM 9620 C C . LEU G 1 107 ? 78.562 -27.405 -8.968 1.00 22.58 107 LEU G C 1
ATOM 9621 O O . LEU G 1 107 ? 77.573 -27.605 -9.666 1.00 19.65 107 LEU G O 1
ATOM 9626 N N . ALA G 1 108 ? 78.658 -26.393 -8.114 1.00 14.03 108 ALA G N 1
ATOM 9627 C CA . ALA G 1 108 ? 77.579 -25.439 -7.972 1.00 21.76 108 ALA G CA 1
ATOM 9628 C C . ALA G 1 108 ? 77.228 -24.855 -9.345 1.00 22.16 108 ALA G C 1
ATOM 9629 O O . ALA G 1 108 ? 76.062 -24.784 -9.710 1.00 25.83 108 ALA G O 1
ATOM 9631 N N . LEU G 1 109 ? 78.240 -24.450 -10.104 1.00 23.39 109 LEU G N 1
ATOM 9632 C CA . LEU G 1 109 ? 78.007 -23.869 -11.420 1.00 21.97 109 LEU G CA 1
ATOM 9633 C C . LEU G 1 109 ? 77.371 -24.878 -12.379 1.00 18.49 109 LEU G C 1
ATOM 9634 O O . LEU G 1 109 ? 76.377 -24.576 -13.031 1.00 20.09 109 LEU G O 1
ATOM 9639 N N . VAL G 1 110 ? 77.933 -26.079 -12.450 1.00 17.88 110 VAL G N 1
ATOM 9640 C CA . VAL G 1 110 ? 77.396 -27.116 -13.317 1.00 20.96 110 VAL G CA 1
ATOM 9641 C C . VAL G 1 110 ? 75.952 -27.486 -12.966 1.00 27.32 110 VAL G C 1
ATOM 9642 O O . VAL G 1 110 ? 75.123 -27.613 -13.868 1.00 26.82 110 VAL G O 1
ATOM 9646 N N . GLU G 1 111 ? 75.639 -27.655 -11.677 1.00 25.70 111 GLU G N 1
ATOM 9647 C CA . GLU G 1 111 ? 74.272 -28.019 -11.308 1.00 31.63 111 GLU G CA 1
ATOM 9648 C C . GLU G 1 111 ? 73.306 -26.894 -11.660 1.00 25.61 111 GLU G C 1
ATOM 9649 O O . GLU G 1 111 ? 72.159 -27.136 -12.002 1.00 27.86 111 GLU G O 1
ATOM 9655 N N . ASN G 1 112 ? 73.786 -25.661 -11.591 1.00 26.11 112 ASN G N 1
ATOM 9656 C CA . ASN G 1 112 ? 72.959 -24.512 -11.917 1.00 25.17 112 ASN G CA 1
ATOM 9657 C C . ASN G 1 112 ? 72.667 -24.505 -13.417 1.00 25.21 112 ASN G C 1
ATOM 9658 O O . ASN G 1 112 ? 71.523 -24.314 -13.839 1.00 24.32 112 ASN G O 1
ATOM 9663 N N . LEU G 1 113 ? 73.708 -24.737 -14.213 1.00 23.11 113 LEU G N 1
ATOM 9664 C CA . LEU G 1 113 ? 73.583 -24.751 -15.669 1.00 24.41 113 LEU G CA 1
ATOM 9665 C C . LEU G 1 113 ? 72.653 -25.833 -16.213 1.00 25.36 113 LEU G C 1
ATOM 9666 O O . LEU G 1 113 ? 72.205 -25.760 -17.355 1.00 25.74 113 LEU G O 1
ATOM 9671 N N . GLN G 1 114 ? 72.364 -26.834 -15.391 1.00 25.16 114 GLN G N 1
ATOM 9672 C CA . GLN G 1 114 ? 71.500 -27.919 -15.810 1.00 28.26 114 GLN G CA 1
ATOM 9673 C C . GLN G 1 114 ? 70.016 -27.676 -15.515 1.00 23.76 114 GLN G C 1
ATOM 9674 O O . GLN G 1 114 ? 69.169 -28.435 -15.970 1.00 22.32 114 GLN G O 1
ATOM 9680 N N . ARG G 1 115 ? 69.702 -26.622 -14.769 1.00 24.43 115 ARG G N 1
ATOM 9681 C CA . ARG G 1 115 ? 68.308 -26.321 -14.415 1.00 24.61 115 ARG G CA 1
ATOM 9682 C C . ARG G 1 115 ? 67.488 -25.846 -15.613 1.00 25.55 115 ARG G C 1
ATOM 9683 O O . ARG G 1 115 ? 68.049 -25.410 -16.609 1.00 24.68 115 ARG G O 1
ATOM 9691 N N . GLU G 1 116 ? 66.163 -25.940 -15.493 1.00 29.81 116 GLU G N 1
ATOM 9692 C CA . GLU G 1 116 ? 65.209 -25.513 -16.527 1.00 32.88 116 GLU G CA 1
ATOM 9693 C C . GLU G 1 116 ? 64.907 -24.036 -16.290 1.00 33.57 116 GLU G C 1
ATOM 9694 O O . GLU G 1 116 ? 64.056 -23.437 -16.943 1.00 32.62 116 GLU G O 1
ATOM 9700 N N . ASP G 1 117 ? 65.642 -23.483 -15.338 1.00 31.49 117 ASP G N 1
ATOM 9701 C CA . ASP G 1 117 ? 65.528 -22.112 -14.857 1.00 36.76 117 ASP G CA 1
ATOM 9702 C C . ASP G 1 117 ? 66.352 -21.017 -15.504 1.00 33.44 117 ASP G C 1
ATOM 9703 O O . ASP G 1 117 ? 66.165 -19.848 -15.181 1.00 33.05 117 ASP G O 1
ATOM 9708 N N . LEU G 1 118 ? 67.284 -21.366 -16.373 1.00 33.99 118 LEU G N 1
ATOM 9709 C CA . LEU G 1 118 ? 68.153 -20.337 -16.914 1.00 29.11 118 LEU G CA 1
ATOM 9710 C C . LEU G 1 118 ? 67.787 -19.676 -18.207 1.00 26.82 118 LEU G C 1
ATOM 9711 O O . LEU G 1 118 ? 67.214 -20.276 -19.108 1.00 25.25 118 LEU G O 1
ATOM 9716 N N . SER G 1 119 ? 68.152 -18.409 -18.281 1.00 25.53 119 SER G N 1
ATOM 9717 C CA . SER G 1 119 ? 67.954 -17.639 -19.482 1.00 27.13 119 SER G CA 1
ATOM 9718 C C . SER G 1 119 ? 69.258 -17.890 -20.237 1.00 26.76 119 SER G C 1
ATOM 9719 O O . SER G 1 119 ? 70.260 -18.310 -19.646 1.00 23.59 119 SER G O 1
ATOM 9722 N N . PRO G 1 120 ? 69.262 -17.656 -21.550 1.00 27.66 120 PRO G N 1
ATOM 9723 C CA . PRO G 1 120 ? 70.511 -17.889 -22.277 1.00 28.68 120 PRO G CA 1
ATOM 9724 C C . PRO G 1 120 ? 71.660 -16.999 -21.791 1.00 26.86 120 PRO G C 1
ATOM 9725 O O . PRO G 1 120 ? 72.821 -17.348 -21.954 1.00 29.13 120 PRO G O 1
ATOM 9729 N N . VAL G 1 121 ? 71.338 -15.871 -21.165 1.00 27.64 121 VAL G N 1
ATOM 9730 C CA . VAL G 1 121 ? 72.377 -14.979 -20.650 1.00 27.85 121 VAL G CA 1
ATOM 9731 C C . VAL G 1 121 ? 73.045 -15.582 -19.414 1.00 27.30 121 VAL G C 1
ATOM 9732 O O . VAL G 1 121 ? 74.268 -15.530 -19.278 1.00 24.81 121 VAL G O 1
ATOM 9736 N N . GLU G 1 122 ? 72.236 -16.143 -18.515 1.00 27.51 122 GLU G N 1
ATOM 9737 C CA . GLU G 1 122 ? 72.757 -16.762 -17.300 1.00 26.39 122 GLU G CA 1
ATOM 9738 C C . GLU G 1 122 ? 73.647 -17.939 -17.654 1.00 24.49 122 GLU G C 1
ATOM 9739 O O . GLU G 1 122 ? 74.685 -18.155 -17.033 1.00 27.07 122 GLU G O 1
ATOM 9745 N N . GLU G 1 123 ? 73.230 -18.717 -18.642 1.00 23.24 123 GLU G N 1
ATOM 9746 C CA . GLU G 1 123 ? 74.034 -19.848 -19.062 1.00 25.80 123 GLU G CA 1
ATOM 9747 C C . GLU G 1 123 ? 75.402 -19.346 -19.533 1.00 23.99 123 GLU G C 1
ATOM 9748 O O . GLU G 1 123 ? 76.437 -19.910 -19.163 1.00 22.32 123 GLU G O 1
ATOM 9754 N N . ALA G 1 124 ? 75.407 -18.276 -20.326 1.00 20.01 124 ALA G N 1
ATOM 9755 C CA . ALA G 1 124 ? 76.664 -17.715 -20.810 1.00 20.26 124 ALA G CA 1
ATOM 9756 C C . ALA G 1 124 ? 77.537 -17.300 -19.620 1.00 20.01 124 ALA G C 1
ATOM 9757 O O . ALA G 1 124 ? 78.727 -17.591 -19.597 1.00 21.01 124 ALA G O 1
ATOM 9759 N N . ARG G 1 125 ? 76.944 -16.632 -18.633 1.00 19.00 125 ARG G N 1
ATOM 9760 C CA . ARG G 1 125 ? 77.709 -16.203 -17.463 1.00 21.27 125 ARG G CA 1
ATOM 9761 C C . ARG G 1 125 ? 78.278 -17.424 -16.761 1.00 21.63 125 ARG G C 1
ATOM 9762 O O . ARG G 1 125 ? 79.395 -17.390 -16.234 1.00 19.72 125 ARG G O 1
ATOM 9770 N N . GLY G 1 126 ? 77.498 -18.502 -16.759 1.00 19.82 126 GLY G N 1
ATOM 9771 C CA . GLY G 1 126 ? 77.943 -19.728 -16.132 1.00 20.63 126 GLY G CA 1
ATOM 9772 C C . GLY G 1 126 ? 79.153 -20.285 -16.859 1.00 20.94 126 GLY G C 1
ATOM 9773 O O . GLY G 1 126 ? 80.157 -20.620 -16.236 1.00 19.07 126 GLY G O 1
ATOM 9774 N N . TYR G 1 127 ? 79.058 -20.372 -18.184 1.00 22.38 127 TYR G N 1
ATOM 9775 C CA . TYR G 1 127 ? 80.150 -20.893 -18.993 1.00 21.51 127 TYR G CA 1
ATOM 9776 C C . TYR G 1 127 ? 81.393 -20.071 -18.730 1.00 20.78 127 TYR G C 1
ATOM 9777 O O . TYR G 1 127 ? 82.475 -20.613 -18.480 1.00 17.96 127 TYR G O 1
ATOM 9786 N N . GLN G 1 128 ? 81.227 -18.755 -18.752 1.00 21.68 128 GLN G N 1
ATOM 9787 C CA . GLN G 1 128 ? 82.356 -17.861 -18.536 1.00 24.53 128 GLN G CA 1
ATOM 9788 C C . GLN G 1 128 ? 83.048 -18.059 -17.190 1.00 25.49 128 GLN G C 1
ATOM 9789 O O . GLN G 1 128 ? 84.271 -17.980 -17.103 1.00 26.54 128 GLN G O 1
ATOM 9795 N N . ALA G 1 129 ? 82.275 -18.308 -16.138 1.00 23.79 129 ALA G N 1
ATOM 9796 C CA . ALA G 1 129 ? 82.867 -18.527 -14.827 1.00 23.25 129 ALA G CA 1
ATOM 9797 C C . ALA G 1 129 ? 83.673 -19.825 -14.843 1.00 24.10 129 ALA G C 1
ATOM 9798 O O . ALA G 1 129 ? 84.740 -19.915 -14.231 1.00 25.15 129 ALA G O 1
ATOM 9800 N N . LEU G 1 130 ? 83.166 -20.832 -15.548 1.00 23.43 130 LEU G N 1
ATOM 9801 C CA . LEU G 1 130 ? 83.867 -22.106 -15.633 1.00 19.91 130 LEU G CA 1
ATOM 9802 C C . LEU G 1 130 ? 85.175 -21.925 -16.386 1.00 22.76 130 LEU G C 1
ATOM 9803 O O . LEU G 1 130 ? 86.171 -22.560 -16.059 1.00 27.08 130 LEU G O 1
ATOM 9808 N N . LEU G 1 131 ? 85.175 -21.047 -17.387 1.00 25.02 131 LEU G N 1
ATOM 9809 C CA . LEU G 1 131 ? 86.385 -20.778 -18.160 1.00 27.40 131 LEU G CA 1
ATOM 9810 C C . LEU G 1 131 ? 87.407 -20.064 -17.267 1.00 29.46 131 LEU G C 1
ATOM 9811 O O . LEU G 1 131 ? 88.594 -20.374 -17.292 1.00 25.90 131 LEU G O 1
ATOM 9816 N N . GLU G 1 132 ? 86.927 -19.117 -16.469 1.00 28.71 132 GLU G N 1
ATOM 9817 C CA . GLU G 1 132 ? 87.790 -18.373 -15.574 1.00 33.47 132 GLU G CA 1
ATOM 9818 C C . GLU G 1 132 ? 88.436 -19.263 -14.526 1.00 35.53 132 GLU G C 1
ATOM 9819 O O . GLU G 1 132 ? 89.457 -18.903 -13.947 1.00 38.86 132 GLU G O 1
ATOM 9825 N N . MET G 1 133 ? 87.848 -20.426 -14.282 1.00 34.82 133 MET G N 1
ATOM 9826 C CA . MET G 1 133 ? 88.395 -21.350 -13.305 1.00 33.00 133 MET G CA 1
ATOM 9827 C C . MET G 1 133 ? 89.419 -22.283 -13.947 1.00 35.32 133 MET G C 1
ATOM 9828 O O . MET G 1 133 ? 89.985 -23.150 -13.282 1.00 35.51 133 MET G O 1
ATOM 9833 N N . GLY G 1 134 ? 89.642 -22.120 -15.249 1.00 36.82 134 GLY G N 1
ATOM 9834 C CA . GLY G 1 134 ? 90.627 -22.948 -15.925 1.00 29.56 134 GLY G CA 1
ATOM 9835 C C . GLY G 1 134 ? 90.114 -24.010 -16.874 1.00 31.62 134 GLY G C 1
ATOM 9836 O O . GLY G 1 134 ? 90.911 -24.715 -17.489 1.00 29.86 134 GLY G O 1
ATOM 9837 N N . LEU G 1 135 ? 88.799 -24.152 -17.003 1.00 28.94 135 LEU G N 1
ATOM 9838 C CA . LEU G 1 135 ? 88.270 -25.156 -17.915 1.00 26.29 135 LEU G CA 1
ATOM 9839 C C . LEU G 1 135 ? 88.292 -24.674 -19.362 1.00 26.42 135 LEU G C 1
ATOM 9840 O O . LEU G 1 135 ? 88.251 -23.470 -19.633 1.00 19.44 135 LEU G O 1
ATOM 9845 N N . THR G 1 136 ? 88.344 -25.638 -20.280 1.00 22.98 136 THR G N 1
ATOM 9846 C CA . THR G 1 136 ? 88.349 -25.380 -21.721 1.00 25.40 136 THR G CA 1
ATOM 9847 C C . THR G 1 136 ? 86.910 -25.240 -22.207 1.00 25.00 136 THR G C 1
ATOM 9848 O O . THR G 1 136 ? 85.978 -25.720 -21.561 1.00 25.89 136 THR G O 1
ATOM 9852 N N . GLN G 1 137 ? 86.720 -24.613 -23.356 1.00 20.07 137 GLN G N 1
ATOM 9853 C CA . GLN G 1 137 ? 85.380 -24.508 -23.875 1.00 23.92 137 GLN G CA 1
ATOM 9854 C C . GLN G 1 137 ? 84.851 -25.922 -24.026 1.00 22.66 137 GLN G C 1
ATOM 9855 O O . GLN G 1 137 ? 83.676 -26.182 -23.755 1.00 20.11 137 GLN G O 1
ATOM 9861 N N . GLU G 1 138 ? 85.723 -26.841 -24.436 1.00 24.88 138 GLU G N 1
ATOM 9862 C CA . GLU G 1 138 ? 85.313 -28.234 -24.618 1.00 26.87 138 GLU G CA 1
ATOM 9863 C C . GLU G 1 138 ? 85.010 -28.955 -23.323 1.00 26.83 138 GLU G C 1
ATOM 9864 O O . GLU G 1 138 ? 84.173 -29.856 -23.295 1.00 24.93 138 GLU G O 1
ATOM 9870 N N . GLU G 1 139 ? 85.698 -28.578 -22.254 1.00 26.08 139 GLU G N 1
ATOM 9871 C CA . GLU G 1 139 ? 85.446 -29.221 -20.977 1.00 25.96 139 GLU G CA 1
ATOM 9872 C C . GLU G 1 139 ? 84.102 -28.729 -20.486 1.00 23.44 139 GLU G C 1
ATOM 9873 O O . GLU G 1 139 ? 83.291 -29.518 -20.012 1.00 19.23 139 GLU G O 1
ATOM 9879 N N . VAL G 1 140 ? 83.860 -27.425 -20.620 1.00 22.32 140 VAL G N 1
ATOM 9880 C CA . VAL G 1 140 ? 82.579 -26.871 -20.210 1.00 19.62 140 VAL G CA 1
ATOM 9881 C C . VAL G 1 140 ? 81.504 -27.596 -21.013 1.00 20.62 140 VAL G C 1
ATOM 9882 O O . VAL G 1 140 ? 80.523 -28.092 -20.454 1.00 17.41 140 VAL G O 1
ATOM 9886 N N . ALA G 1 141 ? 81.708 -27.678 -22.325 1.00 16.57 141 ALA G N 1
ATOM 9887 C CA . ALA G 1 141 ? 80.742 -28.343 -23.196 1.00 19.08 141 ALA G CA 1
ATOM 9888 C C . ALA G 1 141 ? 80.456 -29.782 -22.741 1.00 21.13 141 ALA G C 1
ATOM 9889 O O . ALA G 1 141 ? 79.304 -30.202 -22.653 1.00 21.28 141 ALA G O 1
ATOM 9891 N N . ARG G 1 142 ? 81.507 -30.539 -22.459 1.00 20.78 142 ARG G N 1
ATOM 9892 C CA . ARG G 1 142 ? 81.333 -31.911 -22.001 1.00 27.88 142 ARG G CA 1
ATOM 9893 C C . ARG G 1 142 ? 80.576 -32.038 -20.664 1.00 26.99 142 ARG G C 1
ATOM 9894 O O . ARG G 1 142 ? 79.736 -32.928 -20.514 1.00 25.55 142 ARG G O 1
ATOM 9902 N N . ARG G 1 143 ? 80.867 -31.144 -19.713 1.00 24.42 143 ARG G N 1
ATOM 9903 C CA . ARG G 1 143 ? 80.235 -31.160 -18.389 1.00 25.34 143 ARG G CA 1
ATOM 9904 C C . ARG G 1 143 ? 78.750 -30.810 -18.423 1.00 26.36 143 ARG G C 1
ATOM 9905 O O . ARG G 1 143 ? 77.983 -31.255 -17.572 1.00 22.96 143 ARG G O 1
ATOM 9913 N N . VAL G 1 144 ? 78.333 -29.991 -19.381 1.00 24.54 144 VAL G N 1
ATOM 9914 C CA . VAL G 1 144 ? 76.920 -29.643 -19.437 1.00 24.82 144 VAL G CA 1
ATOM 9915 C C . VAL G 1 144 ? 76.156 -30.426 -20.506 1.00 24.50 144 VAL G C 1
ATOM 9916 O O . VAL G 1 144 ? 74.953 -30.248 -20.682 1.00 26.10 144 VAL G O 1
ATOM 9920 N N . GLY G 1 145 ? 76.853 -31.304 -21.213 1.00 23.25 145 GLY G N 1
ATOM 9921 C CA . GLY G 1 145 ? 76.200 -32.087 -22.245 1.00 25.19 145 GLY G CA 1
ATOM 9922 C C . GLY G 1 145 ? 75.810 -31.290 -23.479 1.00 23.91 145 GLY G C 1
ATOM 9923 O O . GLY G 1 145 ? 74.735 -31.479 -24.030 1.00 24.84 145 GLY G O 1
ATOM 9924 N N . LYS G 1 146 ? 76.692 -30.407 -23.928 1.00 26.93 146 LYS G N 1
ATOM 9925 C CA . LYS G 1 146 ? 76.416 -29.599 -25.105 1.00 27.90 146 LYS G CA 1
ATOM 9926 C C . LYS G 1 146 ? 77.636 -29.511 -26.002 1.00 24.65 146 LYS G C 1
ATOM 9927 O O . LYS G 1 146 ? 78.752 -29.802 -25.579 1.00 20.64 146 LYS G O 1
ATOM 9933 N N . ALA G 1 147 ? 77.414 -29.107 -27.247 1.00 25.45 147 ALA G N 1
ATOM 9934 C CA . ALA G 1 147 ? 78.506 -28.981 -28.201 1.00 23.86 147 ALA G CA 1
ATOM 9935 C C . ALA G 1 147 ? 79.333 -27.738 -27.909 1.00 21.89 147 ALA G C 1
ATOM 9936 O O . ALA G 1 147 ? 78.823 -26.730 -27.403 1.00 18.08 147 ALA G O 1
ATOM 9938 N N . ARG G 1 148 ? 80.613 -27.813 -28.246 1.00 21.32 148 ARG G N 1
ATOM 9939 C CA . ARG G 1 148 ? 81.523 -26.696 -28.032 1.00 23.35 148 ARG G CA 1
ATOM 9940 C C . ARG G 1 148 ? 81.005 -25.410 -28.689 1.00 24.04 148 ARG G C 1
ATOM 9941 O O . ARG G 1 148 ? 81.123 -24.317 -28.127 1.00 20.40 148 ARG G O 1
ATOM 9949 N N . SER G 1 149 ? 80.433 -25.551 -29.882 1.00 22.90 149 SER G N 1
ATOM 9950 C CA . SER G 1 149 ? 79.897 -24.409 -30.618 1.00 24.99 149 SER G CA 1
ATOM 9951 C C . SER G 1 149 ? 78.770 -23.724 -29.853 1.00 21.91 149 SER G C 1
ATOM 9952 O O . SER G 1 149 ? 78.638 -22.500 -29.882 1.00 25.08 149 SER G O 1
ATOM 9955 N N . THR G 1 150 ? 77.960 -24.515 -29.162 1.00 20.91 150 THR G N 1
ATOM 9956 C CA . THR G 1 150 ? 76.864 -23.970 -28.373 1.00 21.10 150 THR G CA 1
ATOM 9957 C C . THR G 1 150 ? 77.439 -23.106 -27.242 1.00 21.30 150 THR G C 1
ATOM 9958 O O . THR G 1 150 ? 76.915 -22.037 -26.945 1.00 21.67 150 THR G O 1
ATOM 9962 N N . VAL G 1 151 ? 78.510 -23.580 -26.609 1.00 19.59 151 VAL G N 1
ATOM 9963 C CA . VAL G 1 151 ? 79.136 -22.837 -25.525 1.00 18.66 151 VAL G CA 1
ATOM 9964 C C . VAL G 1 151 ? 79.753 -21.539 -26.056 1.00 18.29 151 VAL G C 1
ATOM 9965 O O . VAL G 1 151 ? 79.540 -20.471 -25.485 1.00 12.95 151 VAL G O 1
ATOM 9969 N N . ALA G 1 152 ? 80.507 -21.638 -27.152 1.00 17.10 152 ALA G N 1
ATOM 9970 C CA . ALA G 1 152 ? 81.156 -20.475 -27.765 1.00 21.81 152 ALA G CA 1
ATOM 9971 C C . ALA G 1 152 ? 80.137 -19.429 -28.214 1.00 23.75 152 ALA G C 1
ATOM 9972 O O . ALA G 1 152 ? 80.341 -18.229 -28.031 1.00 24.78 152 ALA G O 1
ATOM 9974 N N . ASN G 1 153 ? 79.044 -19.886 -28.810 1.00 22.61 153 ASN G N 1
ATOM 9975 C CA . ASN G 1 153 ? 77.991 -18.972 -29.243 1.00 24.27 153 ASN G CA 1
ATOM 9976 C C . ASN G 1 153 ? 77.338 -18.283 -28.058 1.00 23.60 153 ASN G C 1
ATOM 9977 O O . ASN G 1 153 ? 77.031 -17.091 -28.125 1.00 23.19 153 ASN G O 1
ATOM 9982 N N . ALA G 1 154 ? 77.116 -19.029 -26.975 1.00 18.71 154 ALA G N 1
ATOM 9983 C CA . ALA G 1 154 ? 76.490 -18.442 -25.795 1.00 19.60 154 ALA G CA 1
ATOM 9984 C C . ALA G 1 154 ? 77.383 -17.351 -25.212 1.00 20.54 154 ALA G C 1
ATOM 9985 O O . ALA G 1 154 ? 76.896 -16.301 -24.805 1.00 23.02 154 ALA G O 1
ATOM 9987 N N . LEU G 1 155 ? 78.690 -17.600 -25.193 1.00 21.75 155 LEU G N 1
ATOM 9988 C CA . LEU G 1 155 ? 79.647 -16.636 -24.662 1.00 22.89 155 LEU G CA 1
ATOM 9989 C C . LEU G 1 155 ? 79.609 -15.289 -25.404 1.00 23.05 155 LEU G C 1
ATOM 9990 O O . LEU G 1 155 ? 79.778 -14.230 -24.798 1.00 22.93 155 LEU G O 1
ATOM 9995 N N . ARG G 1 156 ? 79.383 -15.331 -26.709 1.00 24.26 156 ARG G N 1
ATOM 9996 C CA . ARG G 1 156 ? 79.324 -14.107 -27.504 1.00 29.34 156 ARG G CA 1
ATOM 9997 C C . ARG G 1 156 ? 78.285 -13.116 -26.968 1.00 30.13 156 ARG G C 1
ATOM 9998 O O . ARG G 1 156 ? 78.499 -11.906 -27.002 1.00 31.86 156 ARG G O 1
ATOM 10006 N N . LEU G 1 157 ? 77.169 -13.629 -26.458 1.00 27.01 157 LEU G N 1
ATOM 10007 C CA . LEU G 1 157 ? 76.120 -12.775 -25.908 1.00 23.53 157 LEU G CA 1
ATOM 10008 C C . LEU G 1 157 ? 76.628 -11.792 -24.859 1.00 24.90 157 LEU G C 1
ATOM 10009 O O . LEU G 1 157 ? 76.070 -10.710 -24.709 1.00 23.82 157 LEU G O 1
ATOM 10014 N N . LEU G 1 158 ? 77.666 -12.176 -24.119 1.00 25.52 158 LEU G N 1
ATOM 10015 C CA . LEU G 1 158 ? 78.206 -11.320 -23.074 1.00 24.18 158 LEU G CA 1
ATOM 10016 C C . LEU G 1 158 ? 78.863 -10.037 -23.567 1.00 25.91 158 LEU G C 1
ATOM 10017 O O . LEU G 1 158 ? 79.151 -9.143 -22.773 1.00 25.75 158 LEU G O 1
ATOM 10022 N N . GLN G 1 159 ? 79.096 -9.922 -24.868 1.00 26.03 159 GLN G N 1
ATOM 10023 C CA . GLN G 1 159 ? 79.712 -8.697 -25.351 1.00 31.49 159 GLN G CA 1
ATOM 10024 C C . GLN G 1 159 ? 78.650 -7.679 -25.743 1.00 29.38 159 GLN G C 1
ATOM 10025 O O . GLN G 1 159 ? 78.962 -6.594 -26.216 1.00 31.36 159 GLN G O 1
ATOM 10031 N N . LEU G 1 160 ? 77.388 -8.040 -25.529 1.00 27.29 160 LEU G N 1
ATOM 10032 C CA . LEU G 1 160 ? 76.272 -7.143 -25.807 1.00 26.09 160 LEU G CA 1
ATOM 10033 C C . LEU G 1 160 ? 76.122 -6.153 -24.651 1.00 25.64 160 LEU G C 1
ATOM 10034 O O . LEU G 1 160 ? 76.416 -6.476 -23.503 1.00 28.40 160 LEU G O 1
ATOM 10039 N N . PRO G 1 161 ? 75.665 -4.928 -24.942 1.00 27.30 161 PRO G N 1
ATOM 10040 C CA . PRO G 1 161 ? 75.502 -3.948 -23.864 1.00 25.51 161 PRO G CA 1
ATOM 10041 C C . PRO G 1 161 ? 74.462 -4.433 -22.866 1.00 21.77 161 PRO G C 1
ATOM 10042 O O . PRO G 1 161 ? 73.533 -5.158 -23.221 1.00 25.33 161 PRO G O 1
ATOM 10046 N N . PRO G 1 162 ? 74.615 -4.049 -21.598 1.00 22.28 162 PRO G N 1
ATOM 10047 C CA . PRO G 1 162 ? 73.686 -4.453 -20.539 1.00 20.26 162 PRO G CA 1
ATOM 10048 C C . PRO G 1 162 ? 72.204 -4.301 -20.854 1.00 23.18 162 PRO G C 1
ATOM 10049 O O . PRO G 1 162 ? 71.419 -5.204 -20.564 1.00 24.55 162 PRO G O 1
ATOM 10053 N N . GLU G 1 163 ? 71.807 -3.177 -21.446 1.00 21.00 163 GLU G N 1
ATOM 10054 C CA . GLU G 1 163 ? 70.397 -2.986 -21.733 1.00 26.05 163 GLU G CA 1
ATOM 10055 C C . GLU G 1 163 ? 69.872 -3.939 -22.787 1.00 27.38 163 GLU G C 1
ATOM 10056 O O . GLU G 1 163 ? 68.682 -4.226 -22.819 1.00 24.09 163 GLU G O 1
ATOM 10062 N N . ALA G 1 164 ? 70.758 -4.437 -23.642 1.00 27.60 164 ALA G N 1
ATOM 10063 C CA . ALA G 1 164 ? 70.340 -5.396 -24.658 1.00 28.98 164 ALA G CA 1
ATOM 10064 C C . ALA G 1 164 ? 70.101 -6.735 -23.948 1.00 25.64 164 ALA G C 1
ATOM 10065 O O . ALA G 1 164 ? 69.112 -7.415 -24.205 1.00 23.98 164 ALA G O 1
ATOM 10067 N N . LEU G 1 165 ? 71.011 -7.099 -23.050 1.00 24.11 165 LEU G N 1
ATOM 10068 C CA . LEU G 1 165 ? 70.883 -8.345 -22.304 1.00 26.14 165 LEU G CA 1
ATOM 10069 C C . LEU G 1 165 ? 69.595 -8.354 -21.471 1.00 26.28 165 LEU G C 1
ATOM 10070 O O . LEU G 1 165 ? 68.910 -9.373 -21.394 1.00 26.94 165 LEU G O 1
ATOM 10075 N N . GLU G 1 166 ? 69.260 -7.213 -20.870 1.00 28.57 166 GLU G N 1
ATOM 10076 C CA . GLU G 1 166 ? 68.049 -7.093 -20.061 1.00 28.45 166 GLU G CA 1
ATOM 10077 C C . GLU G 1 166 ? 66.804 -7.292 -20.905 1.00 30.05 166 GLU G C 1
ATOM 10078 O O . GLU G 1 166 ? 65.829 -7.926 -20.477 1.00 28.98 166 GLU G O 1
ATOM 10084 N N . ALA G 1 167 ? 66.838 -6.733 -22.108 1.00 29.43 167 ALA G N 1
ATOM 10085 C CA . ALA G 1 167 ? 65.721 -6.855 -23.030 1.00 30.47 167 ALA G CA 1
ATOM 10086 C C . ALA G 1 167 ? 65.525 -8.320 -23.429 1.00 27.33 167 ALA G C 1
ATOM 10087 O O . ALA G 1 167 ? 64.398 -8.773 -23.621 1.00 27.40 167 ALA G O 1
ATOM 10089 N N . LEU G 1 168 ? 66.630 -9.053 -23.546 1.00 31.82 168 LEU G N 1
ATOM 10090 C CA . LEU G 1 168 ? 66.585 -10.471 -23.900 1.00 30.02 168 LEU G CA 1
ATOM 10091 C C . LEU G 1 168 ? 65.983 -11.269 -22.747 1.00 26.65 168 LEU G C 1
ATOM 10092 O O . LEU G 1 168 ? 65.039 -12.029 -22.944 1.00 30.24 168 LEU G O 1
ATOM 10097 N N . GLU G 1 169 ? 66.524 -11.087 -21.547 1.00 26.19 169 GLU G N 1
ATOM 10098 C CA . GLU G 1 169 ? 66.038 -11.819 -20.382 1.00 29.42 169 GLU G CA 1
ATOM 10099 C C . GLU G 1 169 ? 64.564 -11.551 -20.117 1.00 27.99 169 GLU G C 1
ATOM 10100 O O . GLU G 1 169 ? 63.834 -12.445 -19.699 1.00 31.52 169 GLU G O 1
ATOM 10106 N N . ARG G 1 170 ? 64.124 -10.324 -20.375 1.00 29.96 170 ARG G N 1
ATOM 10107 C CA . ARG G 1 170 ? 62.732 -9.954 -20.147 1.00 30.58 170 ARG G CA 1
ATOM 10108 C C . ARG G 1 170 ? 61.814 -10.414 -21.275 1.00 33.29 170 ARG G C 1
ATOM 10109 O O . ARG G 1 170 ? 60.608 -10.160 -21.257 1.00 30.99 170 ARG G O 1
ATOM 10117 N N . GLY G 1 171 ? 62.398 -11.084 -22.260 1.00 33.00 171 GLY G N 1
ATOM 10118 C CA . GLY G 1 171 ? 61.619 -11.600 -23.363 1.00 34.51 171 GLY G CA 1
ATOM 10119 C C . GLY G 1 171 ? 61.147 -10.558 -24.351 1.00 37.31 171 GLY G C 1
ATOM 10120 O O . GLY G 1 171 ? 60.245 -10.813 -25.144 1.00 37.67 171 GLY G O 1
ATOM 10121 N N . GLU G 1 172 ? 61.753 -9.378 -24.315 1.00 39.55 172 GLU G N 1
ATOM 10122 C CA . GLU G 1 172 ? 61.371 -8.321 -25.237 1.00 37.45 172 GLU G CA 1
ATOM 10123 C C . GLU G 1 172 ? 62.010 -8.522 -26.613 1.00 39.10 172 GLU G C 1
ATOM 10124 O O . GLU G 1 172 ? 61.578 -7.917 -27.590 1.00 37.63 172 GLU G O 1
ATOM 10130 N N . ILE G 1 173 ? 63.039 -9.366 -26.677 1.00 40.26 173 ILE G N 1
ATOM 10131 C CA . ILE G 1 173 ? 63.714 -9.695 -27.933 1.00 40.83 173 ILE G CA 1
ATOM 10132 C C . ILE G 1 173 ? 64.193 -11.143 -27.840 1.00 43.11 173 ILE G C 1
ATOM 10133 O O . ILE G 1 173 ? 64.263 -11.699 -26.743 1.00 44.84 173 ILE G O 1
ATOM 10138 N N . THR G 1 174 ? 64.529 -11.750 -28.978 1.00 47.57 174 THR G N 1
ATOM 10139 C CA . THR G 1 174 ? 64.980 -13.146 -29.002 1.00 50.16 174 THR G CA 1
ATOM 10140 C C . THR G 1 174 ? 66.483 -13.302 -29.145 1.00 52.45 174 THR G C 1
ATOM 10141 O O . THR G 1 174 ? 67.193 -12.326 -29.388 1.00 54.74 174 THR G O 1
ATOM 10145 N N . ALA G 1 175 ? 66.958 -14.540 -29.007 1.00 54.11 175 ALA G N 1
ATOM 10146 C CA . ALA G 1 175 ? 68.382 -14.836 -29.141 1.00 55.96 175 ALA G CA 1
ATOM 10147 C C . ALA G 1 175 ? 68.799 -14.443 -30.553 1.00 55.08 175 ALA G C 1
ATOM 10148 O O . ALA G 1 175 ? 69.953 -14.085 -30.800 1.00 56.28 175 ALA G O 1
ATOM 10150 N N . GLY G 1 176 ? 67.839 -14.509 -31.472 1.00 52.41 176 GLY G N 1
ATOM 10151 C CA . GLY G 1 176 ? 68.099 -14.152 -32.854 1.00 52.85 176 GLY G CA 1
ATOM 10152 C C . GLY G 1 176 ? 68.397 -12.671 -32.977 1.00 54.17 176 GLY G C 1
ATOM 10153 O O . GLY G 1 176 ? 69.353 -12.263 -33.642 1.00 54.85 176 GLY G O 1
ATOM 10154 N N . HIS G 1 177 ? 67.564 -11.861 -32.333 1.00 54.33 177 HIS G N 1
ATOM 10155 C CA . HIS G 1 177 ? 67.739 -10.413 -32.332 1.00 50.43 177 HIS G CA 1
ATOM 10156 C C . HIS G 1 177 ? 69.095 -10.085 -31.751 1.00 47.85 177 HIS G C 1
ATOM 10157 O O . HIS G 1 177 ? 69.812 -9.223 -32.254 1.00 47.51 177 HIS G O 1
ATOM 10164 N N . ALA G 1 178 ? 69.424 -10.775 -30.667 1.00 45.22 178 ALA G N 1
ATOM 10165 C CA . ALA G 1 178 ? 70.689 -10.582 -29.995 1.00 44.73 178 ALA G CA 1
ATOM 10166 C C . ALA G 1 178 ? 71.827 -10.854 -30.969 1.00 43.74 178 ALA G C 1
ATOM 10167 O O . ALA G 1 178 ? 72.773 -10.069 -31.051 1.00 44.04 178 ALA G O 1
ATOM 10169 N N . ARG G 1 179 ? 71.731 -11.955 -31.713 1.00 44.14 179 ARG G N 1
ATOM 10170 C CA . ARG G 1 179 ? 72.778 -12.304 -32.669 1.00 45.42 179 ARG G CA 1
ATOM 10171 C C . ARG G 1 179 ? 72.842 -11.259 -33.773 1.00 44.14 179 ARG G C 1
ATOM 10172 O O . ARG G 1 179 ? 73.905 -10.992 -34.335 1.00 46.73 179 ARG G O 1
ATOM 10180 N N . ALA G 1 180 ? 71.700 -10.655 -34.075 1.00 41.67 180 ALA G N 1
ATOM 10181 C CA . ALA G 1 180 ? 71.653 -9.619 -35.097 1.00 39.30 180 ALA G CA 1
ATOM 10182 C C . ALA G 1 180 ? 72.395 -8.374 -34.612 1.00 37.26 180 ALA G C 1
ATOM 10183 O O . ALA G 1 180 ? 73.119 -7.735 -35.377 1.00 37.52 180 ALA G O 1
ATOM 10185 N N . LEU G 1 181 ? 72.210 -8.028 -33.341 1.00 32.86 181 LEU G N 1
ATOM 10186 C CA . LEU G 1 181 ? 72.883 -6.871 -32.764 1.00 30.53 181 LEU G CA 1
ATOM 10187 C C . LEU G 1 181 ? 74.385 -7.101 -32.656 1.00 29.71 181 LEU G C 1
ATOM 10188 O O . LEU G 1 181 ? 75.163 -6.151 -32.646 1.00 27.82 181 LEU G O 1
ATOM 10193 N N . LEU G 1 182 ? 74.794 -8.363 -32.564 1.00 32.89 182 LEU G N 1
ATOM 10194 C CA . LEU G 1 182 ? 76.212 -8.680 -32.469 1.00 36.50 182 LEU G CA 1
ATOM 10195 C C . LEU G 1 182 ? 76.915 -8.430 -33.796 1.00 40.39 182 LEU G C 1
ATOM 10196 O O . LEU G 1 182 ? 78.133 -8.252 -33.835 1.00 44.06 182 LEU G O 1
ATOM 10201 N N . MET G 1 183 ? 76.146 -8.414 -34.882 1.00 41.62 183 MET G N 1
ATOM 10202 C CA . MET G 1 183 ? 76.717 -8.167 -36.201 1.00 43.03 183 MET G CA 1
ATOM 10203 C C . MET G 1 183 ? 76.952 -6.678 -36.428 1.00 41.68 183 MET G C 1
ATOM 10204 O O . MET G 1 183 ? 77.720 -6.295 -37.310 1.00 43.21 183 MET G O 1
ATOM 10209 N N . LEU G 1 184 ? 76.284 -5.847 -35.634 1.00 38.58 184 LEU G N 1
ATOM 10210 C CA . LEU G 1 184 ? 76.451 -4.405 -35.735 1.00 40.58 184 LEU G CA 1
ATOM 10211 C C . LEU G 1 184 ? 77.710 -4.023 -34.968 1.00 43.06 184 LEU G C 1
ATOM 10212 O O . LEU G 1 184 ? 78.177 -4.779 -34.112 1.00 45.44 184 LEU G O 1
ATOM 10217 N N . GLU G 1 185 ? 78.267 -2.859 -35.274 1.00 42.82 185 GLU G N 1
ATOM 10218 C CA . GLU G 1 185 ? 79.443 -2.398 -34.559 1.00 43.76 185 GLU G CA 1
ATOM 10219 C C . GLU G 1 185 ? 78.996 -1.999 -33.152 1.00 43.82 185 GLU G C 1
ATOM 10220 O O . GLU G 1 185 ? 77.892 -1.480 -32.959 1.00 44.71 185 GLU G O 1
ATOM 10226 N N . PRO G 1 186 ? 79.853 -2.235 -32.150 1.00 43.19 186 PRO G N 1
ATOM 10227 C CA . PRO G 1 186 ? 79.569 -1.915 -30.751 1.00 43.79 186 PRO G CA 1
ATOM 10228 C C . PRO G 1 186 ? 78.835 -0.599 -30.502 1.00 45.08 186 PRO G C 1
ATOM 10229 O O . PRO G 1 186 ? 77.822 -0.588 -29.804 1.00 45.87 186 PRO G O 1
ATOM 10233 N N . GLU G 1 187 ? 79.335 0.499 -31.071 1.00 45.84 187 GLU G N 1
ATOM 10234 C CA . GLU G 1 187 ? 78.715 1.810 -30.872 1.00 46.78 187 GLU G CA 1
ATOM 10235 C C . GLU G 1 187 ? 77.389 2.012 -31.593 1.00 44.49 187 GLU G C 1
ATOM 10236 O O . GLU G 1 187 ? 76.826 3.104 -31.560 1.00 49.41 187 GLU G O 1
ATOM 10242 N N . ASP G 1 188 ? 76.884 0.959 -32.227 1.00 42.93 188 ASP G N 1
ATOM 10243 C CA . ASP G 1 188 ? 75.614 1.032 -32.944 1.00 43.63 188 ASP G CA 1
ATOM 10244 C C . ASP G 1 188 ? 74.571 0.087 -32.358 1.00 39.71 188 ASP G C 1
ATOM 10245 O O . ASP G 1 188 ? 73.402 0.105 -32.749 1.00 40.56 188 ASP G O 1
ATOM 10250 N N . ARG G 1 189 ? 74.999 -0.729 -31.404 1.00 39.98 189 ARG G N 1
ATOM 10251 C CA . ARG G 1 189 ? 74.111 -1.698 -30.784 1.00 38.91 189 ARG G CA 1
ATOM 10252 C C . ARG G 1 189 ? 72.951 -1.099 -30.018 1.00 35.84 189 ARG G C 1
ATOM 10253 O O . ARG G 1 189 ? 71.834 -1.590 -30.113 1.00 40.27 189 ARG G O 1
ATOM 10261 N N . LEU G 1 190 ? 73.193 -0.037 -29.265 1.00 36.32 190 LEU G N 1
ATOM 10262 C CA . LEU G 1 190 ? 72.097 0.568 -28.533 1.00 39.54 190 LEU G CA 1
ATOM 10263 C C . LEU G 1 190 ? 71.072 1.145 -29.504 1.00 38.63 190 LEU G C 1
ATOM 10264 O O . LEU G 1 190 ? 69.864 1.010 -29.297 1.00 39.12 190 LEU G O 1
ATOM 10269 N N . TRP G 1 191 ? 71.556 1.784 -30.566 1.00 39.48 191 TRP G N 1
ATOM 10270 C CA . TRP G 1 191 ? 70.659 2.354 -31.564 1.00 40.24 191 TRP G CA 1
ATOM 10271 C C . TRP G 1 191 ? 69.831 1.222 -32.144 1.00 37.43 191 TRP G C 1
ATOM 10272 O O . TRP G 1 191 ? 68.611 1.326 -32.262 1.00 41.29 191 TRP G O 1
ATOM 10283 N N . GLY G 1 192 ? 70.511 0.137 -32.499 1.00 37.66 192 GLY G N 1
ATOM 10284 C CA . GLY G 1 192 ? 69.826 -1.011 -33.053 1.00 37.99 192 GLY G CA 1
ATOM 10285 C C . GLY G 1 192 ? 68.790 -1.590 -32.113 1.00 37.82 192 GLY G C 1
ATOM 10286 O O . GLY G 1 192 ? 67.688 -1.932 -32.541 1.00 41.36 192 GLY G O 1
ATOM 10287 N N . LEU G 1 193 ? 69.136 -1.696 -30.831 1.00 37.98 193 LEU G N 1
ATOM 10288 C CA . LEU G 1 193 ? 68.218 -2.252 -29.840 1.00 40.30 193 LEU G CA 1
ATOM 10289 C C . LEU G 1 193 ? 66.917 -1.462 -29.868 1.00 40.49 193 LEU G C 1
ATOM 10290 O O . LEU G 1 193 ? 65.829 -2.035 -29.868 1.00 42.25 193 LEU G O 1
ATOM 10295 N N . LYS G 1 194 ? 67.039 -0.140 -29.895 1.00 44.11 194 LYS G N 1
ATOM 10296 C CA . LYS G 1 194 ? 65.871 0.731 -29.922 1.00 50.65 194 LYS G CA 1
ATOM 10297 C C . LYS G 1 194 ? 65.002 0.458 -31.131 1.00 51.98 194 LYS G C 1
ATOM 10298 O O . LYS G 1 194 ? 63.787 0.351 -31.016 1.00 56.57 194 LYS G O 1
ATOM 10304 N N . GLU G 1 195 ? 65.630 0.351 -32.292 1.00 51.27 195 GLU G N 1
ATOM 10305 C CA . GLU G 1 195 ? 64.894 0.076 -33.507 1.00 52.62 195 GLU G CA 1
ATOM 10306 C C . GLU G 1 195 ? 64.079 -1.204 -33.384 1.00 54.11 195 GLU G C 1
ATOM 10307 O O . GLU G 1 195 ? 62.899 -1.225 -33.732 1.00 57.70 195 GLU G O 1
ATOM 10313 N N . ILE G 1 196 ? 64.701 -2.269 -32.883 1.00 52.66 196 ILE G N 1
ATOM 10314 C CA . ILE G 1 196 ? 64.000 -3.538 -32.739 1.00 52.84 196 ILE G CA 1
ATOM 10315 C C . ILE G 1 196 ? 62.803 -3.402 -31.804 1.00 54.35 196 ILE G C 1
ATOM 10316 O O . ILE G 1 196 ? 61.719 -3.915 -32.097 1.00 58.03 196 ILE G O 1
ATOM 10321 N N . LEU G 1 197 ? 62.998 -2.702 -30.689 1.00 54.85 197 LEU G N 1
ATOM 10322 C CA . LEU G 1 197 ? 61.930 -2.504 -29.716 1.00 59.01 197 LEU G CA 1
ATOM 10323 C C . LEU G 1 197 ? 60.914 -1.490 -30.235 1.00 62.07 197 LEU G C 1
ATOM 10324 O O . LEU G 1 197 ? 59.700 -1.676 -30.093 1.00 62.11 197 LEU G O 1
ATOM 10329 N N . GLU G 1 198 ? 61.445 -0.428 -30.843 1.00 66.74 198 GLU G N 1
ATOM 10330 C CA . GLU G 1 198 ? 60.679 0.681 -31.417 1.00 71.42 198 GLU G CA 1
ATOM 10331 C C . GLU G 1 198 ? 59.805 0.216 -32.579 1.00 72.70 198 GLU G C 1
ATOM 10332 O O . GLU G 1 198 ? 58.676 0.675 -32.743 1.00 72.21 198 GLU G O 1
ATOM 10338 N N . LYS G 1 199 ? 60.343 -0.691 -33.388 1.00 75.60 199 LYS G N 1
ATOM 10339 C CA . LYS G 1 199 ? 59.614 -1.252 -34.518 1.00 78.43 199 LYS G CA 1
ATOM 10340 C C . LYS G 1 199 ? 58.530 -2.132 -33.910 1.00 81.87 199 LYS G C 1
ATOM 10341 O O . LYS G 1 199 ? 57.598 -2.557 -34.591 1.00 83.31 199 LYS G O 1
ATOM 10347 N N . GLY G 1 200 ? 58.675 -2.397 -32.614 1.00 85.53 200 GLY G N 1
ATOM 10348 C CA . GLY G 1 200 ? 57.721 -3.220 -31.896 1.00 89.07 200 GLY G CA 1
ATOM 10349 C C . GLY G 1 200 ? 56.438 -2.485 -31.560 1.00 92.08 200 GLY G C 1
ATOM 10350 O O . GLY G 1 200 ? 55.367 -2.877 -32.025 1.00 92.90 200 GLY G O 1
ATOM 10351 N N . LEU G 1 201 ? 56.532 -1.422 -30.762 1.00 93.74 201 LEU G N 1
ATOM 10352 C CA . LEU G 1 201 ? 55.341 -0.660 -30.395 1.00 97.15 201 LEU G CA 1
ATOM 10353 C C . LEU G 1 201 ? 54.694 -0.060 -31.638 1.00 98.79 201 LEU G C 1
ATOM 10354 O O . LEU G 1 201 ? 53.731 0.700 -31.545 1.00 99.98 201 LEU G O 1
ATOM 10359 N N . SER G 1 202 ? 55.234 -0.404 -32.802 1.00 99.77 202 SER G N 1
ATOM 10360 C CA . SER G 1 202 ? 54.706 0.082 -34.067 1.00 100.69 202 SER G CA 1
ATOM 10361 C C . SER G 1 202 ? 53.822 -1.002 -34.659 1.00 101.55 202 SER G C 1
ATOM 10362 O O . SER G 1 202 ? 52.634 -0.789 -34.890 1.00 102.26 202 SER G O 1
ATOM 10365 N N . VAL G 1 203 ? 54.409 -2.170 -34.896 1.00 102.80 203 VAL G N 1
ATOM 10366 C CA . VAL G 1 203 ? 53.666 -3.289 -35.455 1.00 104.38 203 VAL G CA 1
ATOM 10367 C C . VAL G 1 203 ? 52.638 -3.763 -34.436 1.00 106.02 203 VAL G C 1
ATOM 10368 O O . VAL G 1 203 ? 51.558 -4.225 -34.801 1.00 106.23 203 VAL G O 1
ATOM 10372 N N . ARG G 1 204 ? 52.983 -3.648 -33.156 1.00 107.99 204 ARG G N 1
ATOM 10373 C CA . ARG G 1 204 ? 52.087 -4.058 -32.081 1.00 110.22 204 ARG G CA 1
ATOM 10374 C C . ARG G 1 204 ? 50.818 -3.227 -32.099 1.00 111.16 204 ARG G C 1
ATOM 10375 O O . ARG G 1 204 ? 49.727 -3.748 -32.326 1.00 111.83 204 ARG G O 1
ATOM 10383 N N . GLN G 1 205 ? 50.965 -1.931 -31.851 1.00 112.21 205 GLN G N 1
ATOM 10384 C CA . GLN G 1 205 ? 49.821 -1.035 -31.847 1.00 114.32 205 GLN G CA 1
ATOM 10385 C C . GLN G 1 205 ? 49.088 -1.150 -33.177 1.00 115.26 205 GLN G C 1
ATOM 10386 O O . GLN G 1 205 ? 47.880 -0.927 -33.252 1.00 115.98 205 GLN G O 1
ATOM 10392 N N . ALA G 1 206 ? 49.828 -1.510 -34.222 1.00 116.14 206 ALA G N 1
ATOM 10393 C CA . ALA G 1 206 ? 49.254 -1.676 -35.552 1.00 117.09 206 ALA G CA 1
ATOM 10394 C C . ALA G 1 206 ? 48.351 -2.906 -35.552 1.00 117.99 206 ALA G C 1
ATOM 10395 O O . ALA G 1 206 ? 47.135 -2.798 -35.730 1.00 118.58 206 ALA G O 1
ATOM 10397 N N . GLU G 1 207 ? 48.959 -4.072 -35.351 1.00 118.39 207 GLU G N 1
ATOM 10398 C CA . GLU G 1 207 ? 48.231 -5.338 -35.311 1.00 118.79 207 GLU G CA 1
ATOM 10399 C C . GLU G 1 207 ? 47.011 -5.229 -34.398 1.00 118.60 207 GLU G C 1
ATOM 10400 O O . GLU G 1 207 ? 45.962 -5.809 -34.670 1.00 118.74 207 GLU G O 1
ATOM 10406 N N . ALA G 1 208 ? 47.170 -4.481 -33.311 1.00 118.05 208 ALA G N 1
ATOM 10407 C CA . ALA G 1 208 ? 46.101 -4.281 -32.340 1.00 116.95 208 ALA G CA 1
ATOM 10408 C C . ALA G 1 208 ? 45.442 -2.922 -32.550 1.00 116.62 208 ALA G C 1
ATOM 10409 O O . ALA G 1 208 ? 45.537 -2.077 -31.638 1.00 115.88 208 ALA G O 1
ATOM 10411 N N . LEU G 1 209 ? 44.842 -2.713 -33.632 1.00 116.11 209 LEU G N 1
ATOM 10412 N N . VAL H 1 23 ? 19.726 -84.641 58.622 1.00 67.64 23 VAL H N 1
ATOM 10413 C CA . VAL H 1 23 ? 21.069 -83.997 58.683 1.00 69.73 23 VAL H CA 1
ATOM 10414 C C . VAL H 1 23 ? 22.108 -84.884 57.996 1.00 70.71 23 VAL H C 1
ATOM 10415 O O . VAL H 1 23 ? 23.267 -84.932 58.406 1.00 72.24 23 VAL H O 1
ATOM 10419 N N . VAL H 1 24 ? 21.686 -85.571 56.941 1.00 70.26 24 VAL H N 1
ATOM 10420 C CA . VAL H 1 24 ? 22.551 -86.485 56.196 1.00 70.54 24 VAL H CA 1
ATOM 10421 C C . VAL H 1 24 ? 23.651 -85.818 55.372 1.00 70.21 24 VAL H C 1
ATOM 10422 O O . VAL H 1 24 ? 23.638 -84.610 55.154 1.00 70.32 24 VAL H O 1
ATOM 10426 N N . ARG H 1 25 ? 24.606 -86.631 54.926 1.00 69.21 25 ARG H N 1
ATOM 10427 C CA . ARG H 1 25 ? 25.717 -86.176 54.097 1.00 68.74 25 ARG H CA 1
ATOM 10428 C C . ARG H 1 25 ? 25.350 -86.622 52.682 1.00 66.67 25 ARG H C 1
ATOM 10429 O O . ARG H 1 25 ? 24.824 -87.719 52.510 1.00 67.54 25 ARG H O 1
ATOM 10437 N N . LEU H 1 26 ? 25.609 -85.789 51.675 1.00 64.40 26 LEU H N 1
ATOM 10438 C CA . LEU H 1 26 ? 25.277 -86.159 50.298 1.00 61.76 26 LEU H CA 1
ATOM 10439 C C . LEU H 1 26 ? 26.234 -85.632 49.225 1.00 61.59 26 LEU H C 1
ATOM 10440 O O . LEU H 1 26 ? 26.893 -84.611 49.407 1.00 61.83 26 LEU H O 1
ATOM 10445 N N . PRO H 1 27 ? 26.313 -86.333 48.079 1.00 61.40 27 PRO H N 1
ATOM 10446 C CA . PRO H 1 27 ? 27.197 -85.931 46.983 1.00 61.02 27 PRO H CA 1
ATOM 10447 C C . PRO H 1 27 ? 26.892 -84.529 46.481 1.00 60.46 27 PRO H C 1
ATOM 10448 O O . PRO H 1 27 ? 25.807 -84.266 45.971 1.00 60.76 27 PRO H O 1
ATOM 10452 N N . LEU H 1 28 ? 27.860 -83.634 46.632 1.00 61.04 28 LEU H N 1
ATOM 10453 C CA . LEU H 1 28 ? 27.695 -82.252 46.204 1.00 60.37 28 LEU H CA 1
ATOM 10454 C C . LEU H 1 28 ? 27.254 -82.152 44.745 1.00 60.45 28 LEU H C 1
ATOM 10455 O O . LEU H 1 28 ? 26.542 -81.220 44.367 1.00 59.34 28 LEU H O 1
ATOM 10460 N N . ALA H 1 29 ? 27.673 -83.115 43.929 1.00 60.45 29 ALA H N 1
ATOM 10461 C CA . ALA H 1 29 ? 27.318 -83.119 42.512 1.00 60.48 29 ALA H CA 1
ATOM 10462 C C . ALA H 1 29 ? 25.846 -83.453 42.318 1.00 60.01 29 ALA H C 1
ATOM 10463 O O . ALA H 1 29 ? 25.313 -83.344 41.215 1.00 60.13 29 ALA H O 1
ATOM 10465 N N . SER H 1 30 ? 25.192 -83.859 43.398 1.00 60.25 30 SER H N 1
ATOM 10466 C CA . SER H 1 30 ? 23.779 -84.209 43.352 1.00 62.17 30 SER H CA 1
ATOM 10467 C C . SER H 1 30 ? 22.879 -83.016 43.687 1.00 61.24 30 SER H C 1
ATOM 10468 O O . SER H 1 30 ? 21.655 -83.088 43.530 1.00 58.58 30 SER H O 1
ATOM 10471 N N . ILE H 1 31 ? 23.490 -81.925 44.145 1.00 58.04 31 ILE H N 1
ATOM 10472 C CA . ILE H 1 31 ? 22.747 -80.726 44.520 1.00 54.46 31 ILE H CA 1
ATOM 10473 C C . ILE H 1 31 ? 22.835 -79.637 43.458 1.00 54.94 31 ILE H C 1
ATOM 10474 O O . ILE H 1 31 ? 23.895 -79.057 43.229 1.00 54.96 31 ILE H O 1
ATOM 10479 N N . ARG H 1 32 ? 21.708 -79.364 42.814 1.00 55.40 32 ARG H N 1
ATOM 10480 C CA . ARG H 1 32 ? 21.640 -78.345 41.776 1.00 56.72 32 ARG H CA 1
ATOM 10481 C C . ARG H 1 32 ? 21.565 -76.966 42.426 1.00 55.71 32 ARG H C 1
ATOM 10482 O O . ARG H 1 32 ? 21.089 -76.830 43.557 1.00 55.19 32 ARG H O 1
ATOM 10490 N N . PRO H 1 33 ? 22.030 -75.923 41.718 1.00 53.97 33 PRO H N 1
ATOM 10491 C CA . PRO H 1 33 ? 22.007 -74.552 42.240 1.00 50.86 33 PRO H CA 1
ATOM 10492 C C . PRO H 1 33 ? 20.582 -74.064 42.463 1.00 48.17 33 PRO H C 1
ATOM 10493 O O . PRO H 1 33 ? 19.652 -74.532 41.810 1.00 51.00 33 PRO H O 1
ATOM 10497 N N . ASN H 1 34 ? 20.414 -73.125 43.387 1.00 43.73 34 ASN H N 1
ATOM 10498 C CA . ASN H 1 34 ? 19.095 -72.589 43.693 1.00 39.21 34 ASN H CA 1
ATOM 10499 C C . ASN H 1 34 ? 18.660 -71.620 42.605 1.00 38.21 34 ASN H C 1
ATOM 10500 O O . ASN H 1 34 ? 19.287 -70.590 42.401 1.00 44.68 34 ASN H O 1
ATOM 10505 N N . PRO H 1 35 ? 17.576 -71.944 41.887 1.00 39.32 35 PRO H N 1
ATOM 10506 C CA . PRO H 1 35 ? 17.056 -71.097 40.811 1.00 37.61 35 PRO H CA 1
ATOM 10507 C C . PRO H 1 35 ? 16.320 -69.859 41.319 1.00 39.90 35 PRO H C 1
ATOM 10508 O O . PRO H 1 35 ? 16.029 -68.941 40.547 1.00 39.85 35 PRO H O 1
ATOM 10512 N N . ARG H 1 36 ? 16.009 -69.840 42.611 1.00 38.56 36 ARG H N 1
ATOM 10513 C CA . ARG H 1 36 ? 15.318 -68.699 43.201 1.00 37.60 36 ARG H CA 1
ATOM 10514 C C . ARG H 1 36 ? 16.339 -67.668 43.661 1.00 36.20 36 ARG H C 1
ATOM 10515 O O . ARG H 1 36 ? 17.063 -67.887 44.630 1.00 35.04 36 ARG H O 1
ATOM 10523 N N . GLN H 1 37 ? 16.399 -66.547 42.954 1.00 34.48 37 GLN H N 1
ATOM 10524 C CA . GLN H 1 37 ? 17.326 -65.481 43.292 1.00 36.25 37 GLN H CA 1
ATOM 10525 C C . GLN H 1 37 ? 16.527 -64.180 43.420 1.00 35.87 37 GLN H C 1
ATOM 10526 O O . GLN H 1 37 ? 16.732 -63.238 42.659 1.00 36.86 37 GLN H O 1
ATOM 10532 N N . PRO H 1 38 ? 15.603 -64.116 44.396 1.00 36.71 38 PRO H N 1
ATOM 10533 C CA . PRO H 1 38 ? 14.773 -62.924 44.610 1.00 33.47 38 PRO H CA 1
ATOM 10534 C C . PRO H 1 38 ? 15.516 -61.585 44.633 1.00 31.46 38 PRO H C 1
ATOM 10535 O O . PRO H 1 38 ? 15.053 -60.614 44.039 1.00 27.52 38 PRO H O 1
ATOM 10539 N N . ARG H 1 39 ? 16.655 -61.535 45.320 1.00 33.17 39 ARG H N 1
ATOM 10540 C CA . ARG H 1 39 ? 17.466 -60.319 45.395 1.00 31.72 39 ARG H CA 1
ATOM 10541 C C . ARG H 1 39 ? 17.820 -59.813 43.986 1.00 34.16 39 ARG H C 1
ATOM 10542 O O . ARG H 1 39 ? 17.635 -58.638 43.682 1.00 33.62 39 ARG H O 1
ATOM 10550 N N . LYS H 1 40 ? 18.332 -60.698 43.133 1.00 32.39 40 LYS H N 1
ATOM 10551 C CA . LYS H 1 40 ? 18.691 -60.322 41.764 1.00 32.50 40 LYS H CA 1
ATOM 10552 C C . LYS H 1 40 ? 17.444 -59.914 40.978 1.00 32.34 40 LYS H C 1
ATOM 10553 O O . LYS H 1 40 ? 17.478 -58.991 40.165 1.00 29.54 40 LYS H O 1
ATOM 10559 N N . ARG H 1 41 ? 16.338 -60.602 41.224 1.00 30.96 41 ARG H N 1
ATOM 10560 C CA . ARG H 1 41 ? 15.095 -60.288 40.535 1.00 33.20 41 ARG H CA 1
ATOM 10561 C C . ARG H 1 41 ? 14.613 -58.897 40.937 1.00 31.56 41 ARG H C 1
ATOM 10562 O O . ARG H 1 41 ? 14.160 -58.120 40.094 1.00 31.77 41 ARG H O 1
ATOM 10570 N N . PHE H 1 42 ? 14.720 -58.581 42.223 1.00 27.36 42 PHE H N 1
ATOM 10571 C CA . PHE H 1 42 ? 14.307 -57.269 42.717 1.00 25.17 42 PHE H CA 1
ATOM 10572 C C . PHE H 1 42 ? 15.176 -56.157 42.111 1.00 23.97 42 PHE H C 1
ATOM 10573 O O . PHE H 1 42 ? 14.672 -55.090 41.748 1.00 20.21 42 PHE H O 1
ATOM 10581 N N . ALA H 1 43 ? 16.477 -56.413 41.995 1.00 21.35 43 ALA H N 1
ATOM 10582 C CA . ALA H 1 43 ? 17.386 -55.426 41.427 1.00 25.22 43 ALA H CA 1
ATOM 10583 C C . ALA H 1 43 ? 16.981 -55.120 39.985 1.00 23.82 43 ALA H C 1
ATOM 10584 O O . ALA H 1 43 ? 16.923 -53.960 39.572 1.00 24.22 43 ALA H O 1
ATOM 10586 N N . GLU H 1 44 ? 16.694 -56.171 39.224 1.00 23.32 44 GLU H N 1
ATOM 10587 C CA . GLU H 1 44 ? 16.290 -56.011 37.838 1.00 27.12 44 GLU H CA 1
ATOM 10588 C C . GLU H 1 44 ? 14.971 -55.251 37.751 1.00 25.15 44 GLU H C 1
ATOM 10589 O O . GLU H 1 44 ? 14.834 -54.344 36.937 1.00 25.22 44 GLU H O 1
ATOM 10595 N N . GLU H 1 45 ? 14.006 -55.616 38.594 1.00 27.60 45 GLU H N 1
ATOM 10596 C CA . GLU H 1 45 ? 12.696 -54.962 38.580 1.00 27.73 45 GLU H CA 1
ATOM 10597 C C . GLU H 1 45 ? 12.821 -53.469 38.887 1.00 25.23 45 GLU H C 1
ATOM 10598 O O . GLU H 1 45 ? 12.250 -52.641 38.178 1.00 26.52 45 GLU H O 1
ATOM 10604 N N . SER H 1 46 ? 13.558 -53.122 39.941 1.00 18.68 46 SER H N 1
ATOM 10605 C CA . SER H 1 46 ? 13.710 -51.716 40.291 1.00 22.61 46 SER H CA 1
ATOM 10606 C C . SER H 1 46 ? 14.490 -50.915 39.235 1.00 22.69 46 SER H C 1
ATOM 10607 O O . SER H 1 46 ? 14.195 -49.739 39.021 1.00 21.12 46 SER H O 1
ATOM 10610 N N . LEU H 1 47 ? 15.452 -51.545 38.557 1.00 22.39 47 LEU H N 1
ATOM 10611 C CA . LEU H 1 47 ? 16.218 -50.842 37.520 1.00 23.74 47 LEU H CA 1
ATOM 10612 C C . LEU H 1 47 ? 15.265 -50.406 36.401 1.00 23.52 47 LEU H C 1
ATOM 10613 O O . LEU H 1 47 ? 15.340 -49.270 35.894 1.00 17.59 47 LEU H O 1
ATOM 10618 N N . LYS H 1 48 ? 14.368 -51.315 36.022 1.00 17.83 48 LYS H N 1
ATOM 10619 C CA . LYS H 1 48 ? 13.389 -51.039 34.973 1.00 22.83 48 LYS H CA 1
ATOM 10620 C C . LYS H 1 48 ? 12.436 -49.928 35.408 1.00 23.36 48 LYS H C 1
ATOM 10621 O O . LYS H 1 48 ? 12.063 -49.068 34.605 1.00 26.73 48 LYS H O 1
ATOM 10627 N N . GLU H 1 49 ? 12.042 -49.937 36.677 1.00 22.80 49 GLU H N 1
ATOM 10628 C CA . GLU H 1 49 ? 11.156 -48.892 37.180 1.00 21.78 49 GLU H CA 1
ATOM 10629 C C . GLU H 1 49 ? 11.886 -47.542 37.186 1.00 19.71 49 GLU H C 1
ATOM 10630 O O . GLU H 1 49 ? 11.275 -46.499 36.926 1.00 19.44 49 GLU H O 1
ATOM 10636 N N . LEU H 1 50 ? 13.188 -47.558 37.472 1.00 15.44 50 LEU H N 1
ATOM 10637 C CA . LEU H 1 50 ? 13.971 -46.321 37.468 1.00 15.42 50 LEU H CA 1
ATOM 10638 C C . LEU H 1 50 ? 14.069 -45.852 36.020 1.00 14.64 50 LEU H C 1
ATOM 10639 O O . LEU H 1 50 ? 13.873 -44.674 35.726 1.00 17.57 50 LEU H O 1
ATOM 10644 N N . ALA H 1 51 ? 14.365 -46.782 35.113 1.00 15.08 51 ALA H N 1
ATOM 10645 C CA . ALA H 1 51 ? 14.493 -46.440 33.702 1.00 16.52 51 ALA H CA 1
ATOM 10646 C C . ALA H 1 51 ? 13.209 -45.794 33.161 1.00 20.34 51 ALA H C 1
ATOM 10647 O O . ALA H 1 51 ? 13.263 -44.770 32.482 1.00 17.37 51 ALA H O 1
ATOM 10649 N N . ASP H 1 52 ? 12.060 -46.389 33.474 1.00 24.04 52 ASP H N 1
ATOM 10650 C CA . ASP H 1 52 ? 10.778 -45.852 33.026 1.00 24.74 52 ASP H CA 1
ATOM 10651 C C . ASP H 1 52 ? 10.572 -44.448 33.575 1.00 25.27 52 ASP H C 1
ATOM 10652 O O . ASP H 1 52 ? 9.994 -43.591 32.907 1.00 24.71 52 ASP H O 1
ATOM 10657 N N . SER H 1 53 ? 11.028 -44.215 34.800 1.00 21.41 53 SER H N 1
ATOM 10658 C CA . SER H 1 53 ? 10.871 -42.894 35.399 1.00 22.57 53 SER H CA 1
ATOM 10659 C C . SER H 1 53 ? 11.782 -41.874 34.703 1.00 18.04 53 SER H C 1
ATOM 10660 O O . SER H 1 53 ? 11.390 -40.735 34.475 1.00 18.39 53 SER H O 1
ATOM 10663 N N . ILE H 1 54 ? 12.993 -42.301 34.367 1.00 17.26 54 ILE H N 1
ATOM 10664 C CA . ILE H 1 54 ? 13.957 -41.457 33.665 1.00 18.87 54 ILE H CA 1
ATOM 10665 C C . ILE H 1 54 ? 13.403 -41.073 32.284 1.00 19.04 54 ILE H C 1
ATOM 10666 O O . ILE H 1 54 ? 13.618 -39.959 31.810 1.00 18.97 54 ILE H O 1
ATOM 10671 N N . ARG H 1 55 ? 12.673 -41.995 31.660 1.00 21.01 55 ARG H N 1
ATOM 10672 C CA . ARG H 1 55 ? 12.058 -41.751 30.354 1.00 21.21 55 ARG H CA 1
ATOM 10673 C C . ARG H 1 55 ? 11.138 -40.531 30.430 1.00 22.72 55 ARG H C 1
ATOM 10674 O O . ARG H 1 55 ? 10.967 -39.783 29.450 1.00 19.92 55 ARG H O 1
ATOM 10682 N N . GLU H 1 56 ? 10.543 -40.349 31.605 1.00 17.78 56 GLU H N 1
ATOM 10683 C CA . GLU H 1 56 ? 9.623 -39.257 31.836 1.00 19.75 56 GLU H CA 1
ATOM 10684 C C . GLU H 1 56 ? 10.247 -37.997 32.419 1.00 20.48 56 GLU H C 1
ATOM 10685 O O . GLU H 1 56 ? 9.987 -36.898 31.939 1.00 22.69 56 GLU H O 1
ATOM 10691 N N . LYS H 1 57 ? 11.078 -38.170 33.443 1.00 21.06 57 LYS H N 1
ATOM 10692 C CA . LYS H 1 57 ? 11.664 -37.043 34.155 1.00 23.99 57 LYS H CA 1
ATOM 10693 C C . LYS H 1 57 ? 13.136 -36.706 33.968 1.00 22.13 57 LYS H C 1
ATOM 10694 O O . LYS H 1 57 ? 13.591 -35.686 34.478 1.00 24.74 57 LYS H O 1
ATOM 10700 N N . GLY H 1 58 ? 13.882 -37.536 33.252 1.00 20.01 58 GLY H N 1
ATOM 10701 C CA . GLY H 1 58 ? 15.298 -37.263 33.090 1.00 18.30 58 GLY H CA 1
ATOM 10702 C C . GLY H 1 58 ? 16.006 -37.694 34.364 1.00 22.55 58 GLY H C 1
ATOM 10703 O O . GLY H 1 58 ? 15.356 -38.172 35.301 1.00 21.29 58 GLY H O 1
ATOM 10704 N N . LEU H 1 59 ? 17.324 -37.553 34.422 1.00 18.10 59 LEU H N 1
ATOM 10705 C CA . LEU H 1 59 ? 18.032 -37.942 35.632 1.00 20.08 59 LEU H CA 1
ATOM 10706 C C . LEU H 1 59 ? 17.762 -36.902 36.718 1.00 22.26 59 LEU H C 1
ATOM 10707 O O . LEU H 1 59 ? 17.667 -35.710 36.436 1.00 23.67 59 LEU H O 1
ATOM 10712 N N . LEU H 1 60 ? 17.617 -37.355 37.956 1.00 21.59 60 LEU H N 1
ATOM 10713 C CA . LEU H 1 60 ? 17.393 -36.437 39.066 1.00 27.00 60 LEU H CA 1
ATOM 10714 C C . LEU H 1 60 ? 18.696 -35.656 39.269 1.00 28.23 60 LEU H C 1
ATOM 10715 O O . LEU H 1 60 ? 18.697 -34.432 39.345 1.00 29.49 60 LEU H O 1
ATOM 10720 N N . GLN H 1 61 ? 19.804 -36.388 39.340 1.00 28.79 61 GLN H N 1
ATOM 10721 C CA . GLN H 1 61 ? 21.126 -35.798 39.526 1.00 28.09 61 GLN H CA 1
ATOM 10722 C C . GLN H 1 61 ? 22.032 -36.227 38.378 1.00 26.88 61 GLN H C 1
ATOM 10723 O O . GLN H 1 61 ? 21.940 -37.344 37.875 1.00 23.99 61 GLN H O 1
ATOM 10729 N N . PRO H 1 62 ? 22.934 -35.340 37.955 1.00 28.64 62 PRO H N 1
ATOM 10730 C CA . PRO H 1 62 ? 23.847 -35.665 36.854 1.00 24.68 62 PRO H CA 1
ATOM 10731 C C . PRO H 1 62 ? 24.816 -36.770 37.251 1.00 21.48 62 PRO H C 1
ATOM 10732 O O . PRO H 1 62 ? 25.035 -37.026 38.429 1.00 23.31 62 PRO H O 1
ATOM 10736 N N . LEU H 1 63 ? 25.385 -37.433 36.258 1.00 22.47 63 LEU H N 1
ATOM 10737 C CA . LEU H 1 63 ? 26.359 -38.480 36.513 1.00 19.85 63 LEU H CA 1
ATOM 10738 C C . LEU H 1 63 ? 27.704 -37.816 36.794 1.00 22.91 63 LEU H C 1
ATOM 10739 O O . LEU H 1 63 ? 27.943 -36.686 36.368 1.00 23.77 63 LEU H O 1
ATOM 10744 N N . LEU H 1 64 ? 28.570 -38.501 37.530 1.00 22.14 64 LEU H N 1
ATOM 10745 C CA . LEU H 1 64 ? 29.900 -37.966 37.797 1.00 24.18 64 LEU H CA 1
ATOM 10746 C C . LEU H 1 64 ? 30.816 -38.811 36.927 1.00 20.58 64 LEU H C 1
ATOM 10747 O O . LEU H 1 64 ? 30.827 -40.042 37.048 1.00 18.08 64 LEU H O 1
ATOM 10752 N N . VAL H 1 65 ? 31.569 -38.159 36.047 1.00 18.09 65 VAL H N 1
ATOM 10753 C CA . VAL H 1 65 ? 32.482 -38.875 35.156 1.00 17.83 65 VAL H CA 1
ATOM 10754 C C . VAL H 1 65 ? 33.823 -38.159 35.067 1.00 20.34 65 VAL H C 1
ATOM 10755 O O . VAL H 1 65 ? 33.967 -37.021 35.518 1.00 20.18 65 VAL H O 1
ATOM 10759 N N . ARG H 1 66 ? 34.802 -38.838 34.485 1.00 23.25 66 ARG H N 1
ATOM 10760 C CA . ARG H 1 66 ? 36.127 -38.266 34.293 1.00 22.48 66 ARG H CA 1
ATOM 10761 C C . ARG H 1 66 ? 36.611 -38.620 32.886 1.00 24.80 66 ARG H C 1
ATOM 10762 O O . ARG H 1 66 ? 36.162 -39.611 32.292 1.00 20.37 66 ARG H O 1
ATOM 10770 N N . PRO H 1 67 ? 37.534 -37.815 32.332 1.00 25.17 67 PRO H N 1
ATOM 10771 C CA . PRO H 1 67 ? 38.043 -38.108 30.987 1.00 22.82 67 PRO H CA 1
ATOM 10772 C C . PRO H 1 67 ? 38.736 -39.469 30.992 1.00 25.81 67 PRO H C 1
ATOM 10773 O O . PRO H 1 67 ? 39.433 -39.812 31.945 1.00 26.04 67 PRO H O 1
ATOM 10777 N N . GLN H 1 68 ? 38.528 -40.252 29.942 1.00 23.98 68 GLN H N 1
ATOM 10778 C CA . GLN H 1 68 ? 39.164 -41.557 29.837 1.00 24.47 68 GLN H CA 1
ATOM 10779 C C . GLN H 1 68 ? 39.285 -41.931 28.367 1.00 24.27 68 GLN H C 1
ATOM 10780 O O . GLN H 1 68 ? 38.278 -42.055 27.665 1.00 21.91 68 GLN H O 1
ATOM 10786 N N . GLY H 1 69 ? 40.517 -42.117 27.902 1.00 22.31 69 GLY H N 1
ATOM 10787 C CA . GLY H 1 69 ? 40.703 -42.444 26.499 1.00 21.91 69 GLY H CA 1
ATOM 10788 C C . GLY H 1 69 ? 40.120 -41.322 25.652 1.00 21.11 69 GLY H C 1
ATOM 10789 O O . GLY H 1 69 ? 40.351 -40.140 25.930 1.00 19.98 69 GLY H O 1
ATOM 10790 N N . ASP H 1 70 ? 39.339 -41.686 24.639 1.00 21.09 70 ASP H N 1
ATOM 10791 C CA . ASP H 1 70 ? 38.723 -40.702 23.745 1.00 23.07 70 ASP H CA 1
ATOM 10792 C C . ASP H 1 70 ? 37.383 -40.208 24.262 1.00 24.46 70 ASP H C 1
ATOM 10793 O O . ASP H 1 70 ? 36.766 -39.318 23.663 1.00 21.68 70 ASP H O 1
ATOM 10798 N N . GLY H 1 71 ? 36.931 -40.791 25.371 1.00 24.81 71 GLY H N 1
ATOM 10799 C CA . GLY H 1 71 ? 35.649 -40.401 25.934 1.00 24.39 71 GLY H CA 1
ATOM 10800 C C . GLY H 1 71 ? 35.675 -40.122 27.425 1.00 24.33 71 GLY H C 1
ATOM 10801 O O . GLY H 1 71 ? 36.576 -39.458 27.937 1.00 27.95 71 GLY H O 1
ATOM 10802 N N . TYR H 1 72 ? 34.670 -40.632 28.123 1.00 24.13 72 TYR H N 1
ATOM 10803 C CA . TYR H 1 72 ? 34.567 -40.441 29.552 1.00 20.07 72 TYR H CA 1
ATOM 10804 C C . TYR H 1 72 ? 34.317 -41.776 30.231 1.00 22.68 72 TYR H C 1
ATOM 10805 O O . TYR H 1 72 ? 33.970 -42.770 29.593 1.00 21.07 72 TYR H O 1
ATOM 10814 N N . GLU H 1 73 ? 34.479 -41.776 31.545 1.00 25.09 73 GLU H N 1
ATOM 10815 C CA . GLU H 1 73 ? 34.296 -42.972 32.337 1.00 23.31 73 GLU H CA 1
ATOM 10816 C C . GLU H 1 73 ? 33.486 -42.638 33.577 1.00 21.23 73 GLU H C 1
ATOM 10817 O O . GLU H 1 73 ? 33.791 -41.676 34.274 1.00 20.62 73 GLU H O 1
ATOM 10823 N N . LEU H 1 74 ? 32.459 -43.442 33.840 1.00 19.74 74 LEU H N 1
ATOM 10824 C CA . LEU H 1 74 ? 31.587 -43.256 34.997 1.00 20.87 74 LEU H CA 1
ATOM 10825 C C . LEU H 1 74 ? 32.388 -43.353 36.294 1.00 20.38 74 LEU H C 1
ATOM 10826 O O . LEU H 1 74 ? 33.174 -44.282 36.470 1.00 18.83 74 LEU H O 1
ATOM 10831 N N . VAL H 1 75 ? 32.172 -42.406 37.199 1.00 18.09 75 VAL H N 1
ATOM 10832 C CA . VAL H 1 75 ? 32.854 -42.404 38.486 1.00 21.10 75 VAL H CA 1
ATOM 10833 C C . VAL H 1 75 ? 31.850 -42.644 39.628 1.00 21.07 75 VAL H C 1
ATOM 10834 O O . VAL H 1 75 ? 32.204 -43.206 40.660 1.00 21.77 75 VAL H O 1
ATOM 10838 N N . ALA H 1 76 ? 30.599 -42.235 39.429 1.00 17.96 76 ALA H N 1
ATOM 10839 C CA . ALA H 1 76 ? 29.547 -42.449 40.427 1.00 21.18 76 ALA H CA 1
ATOM 10840 C C . ALA H 1 76 ? 28.160 -42.410 39.795 1.00 22.76 76 ALA H C 1
ATOM 10841 O O . ALA H 1 76 ? 27.910 -41.628 38.866 1.00 22.61 76 ALA H O 1
ATOM 10843 N N . GLY H 1 77 ? 27.269 -43.259 40.308 1.00 27.10 77 GLY H N 1
ATOM 10844 C CA . GLY H 1 77 ? 25.902 -43.330 39.815 1.00 21.84 77 GLY H CA 1
ATOM 10845 C C . GLY H 1 77 ? 25.670 -44.440 38.814 1.00 24.32 77 GLY H C 1
ATOM 10846 O O . GLY H 1 77 ? 25.013 -44.209 37.798 1.00 23.77 77 GLY H O 1
ATOM 10847 N N . GLU H 1 78 ? 26.167 -45.643 39.108 1.00 22.57 78 GLU H N 1
ATOM 10848 C CA . GLU H 1 78 ? 26.036 -46.782 38.197 1.00 27.65 78 GLU H CA 1
ATOM 10849 C C . GLU H 1 78 ? 24.577 -47.123 37.829 1.00 27.23 78 GLU H C 1
ATOM 10850 O O . GLU H 1 78 ? 24.257 -47.262 36.650 1.00 25.49 78 GLU H O 1
ATOM 10856 N N . ARG H 1 79 ? 23.691 -47.244 38.816 1.00 26.09 79 ARG H N 1
ATOM 10857 C CA . ARG H 1 79 ? 22.294 -47.586 38.523 1.00 23.64 79 ARG H CA 1
ATOM 10858 C C . ARG H 1 79 ? 21.634 -46.545 37.621 1.00 23.96 79 ARG H C 1
ATOM 10859 O O . ARG H 1 79 ? 20.945 -46.879 36.658 1.00 21.21 79 ARG H O 1
ATOM 10867 N N . ARG H 1 80 ? 21.862 -45.281 37.940 1.00 23.89 80 ARG H N 1
ATOM 10868 C CA . ARG H 1 80 ? 21.300 -44.169 37.185 1.00 24.01 80 ARG H CA 1
ATOM 10869 C C . ARG H 1 80 ? 21.762 -44.291 35.728 1.00 24.06 80 ARG H C 1
ATOM 10870 O O . ARG H 1 80 ? 20.984 -44.131 34.779 1.00 23.26 80 ARG H O 1
ATOM 10878 N N . TYR H 1 81 ? 23.047 -44.581 35.579 1.00 20.61 81 TYR H N 1
ATOM 10879 C CA . TYR H 1 81 ? 23.687 -44.747 34.284 1.00 21.70 81 TYR H CA 1
ATOM 10880 C C . TYR H 1 81 ? 23.052 -45.869 33.462 1.00 21.64 81 TYR H C 1
ATOM 10881 O O . TYR H 1 81 ? 22.654 -45.669 32.311 1.00 18.56 81 TYR H O 1
ATOM 10890 N N . ARG H 1 82 ? 22.957 -47.051 34.059 1.00 20.13 82 ARG H N 1
ATOM 10891 C CA . ARG H 1 82 ? 22.382 -48.192 33.373 1.00 21.09 82 ARG H CA 1
ATOM 10892 C C . ARG H 1 82 ? 20.890 -48.024 33.111 1.00 23.93 82 ARG H C 1
ATOM 10893 O O . ARG H 1 82 ? 20.367 -48.532 32.114 1.00 22.54 82 ARG H O 1
ATOM 10901 N N . ALA H 1 83 ? 20.202 -47.307 33.993 1.00 20.56 83 ALA H N 1
ATOM 10902 C CA . ALA H 1 83 ? 18.776 -47.068 33.797 1.00 20.08 83 ALA H CA 1
ATOM 10903 C C . ALA H 1 83 ? 18.614 -46.137 32.594 1.00 21.20 83 ALA H C 1
ATOM 10904 O O . ALA H 1 83 ? 17.681 -46.290 31.805 1.00 18.46 83 ALA H O 1
ATOM 10906 N N . ALA H 1 84 ? 19.529 -45.175 32.467 1.00 19.20 84 ALA H N 1
ATOM 10907 C CA . ALA H 1 84 ? 19.498 -44.222 31.360 1.00 19.43 84 ALA H CA 1
ATOM 10908 C C . ALA H 1 84 ? 19.655 -44.956 30.027 1.00 24.04 84 ALA H C 1
ATOM 10909 O O . ALA H 1 84 ? 18.973 -44.629 29.049 1.00 19.37 84 ALA H O 1
ATOM 10911 N N . LEU H 1 85 ? 20.551 -45.940 29.990 1.00 23.26 85 LEU H N 1
ATOM 10912 C CA . LEU H 1 85 ? 20.758 -46.733 28.780 1.00 26.09 85 LEU H CA 1
ATOM 10913 C C . LEU H 1 85 ? 19.475 -47.518 28.482 1.00 28.81 85 LEU H C 1
ATOM 10914 O O . LEU H 1 85 ? 19.015 -47.571 27.340 1.00 27.01 85 LEU H O 1
ATOM 10919 N N . MET H 1 86 ? 18.889 -48.126 29.506 1.00 28.38 86 MET H N 1
ATOM 10920 C CA . MET H 1 86 ? 17.658 -48.872 29.307 1.00 29.41 86 MET H CA 1
ATOM 10921 C C . MET H 1 86 ? 16.569 -47.920 28.808 1.00 32.30 86 MET H C 1
ATOM 10922 O O . MET H 1 86 ? 15.751 -48.280 27.965 1.00 31.77 86 MET H O 1
ATOM 10927 N N . ALA H 1 87 ? 16.566 -46.701 29.336 1.00 30.86 87 ALA H N 1
ATOM 10928 C CA . ALA H 1 87 ? 15.574 -45.702 28.955 1.00 32.21 87 ALA H CA 1
ATOM 10929 C C . ALA H 1 87 ? 15.704 -45.258 27.501 1.00 34.43 87 ALA H C 1
ATOM 10930 O O . ALA H 1 87 ? 14.793 -44.630 26.957 1.00 34.28 87 ALA H O 1
ATOM 10932 N N . GLY H 1 88 ? 16.838 -45.562 26.879 1.00 30.75 88 GLY H N 1
ATOM 10933 C CA . GLY H 1 88 ? 17.033 -45.170 25.497 1.00 32.19 88 GLY H CA 1
ATOM 10934 C C . GLY H 1 88 ? 17.453 -43.725 25.299 1.00 32.91 88 GLY H C 1
ATOM 10935 O O . GLY H 1 88 ? 17.377 -43.210 24.186 1.00 32.63 88 GLY H O 1
ATOM 10936 N N . LEU H 1 89 ? 17.893 -43.061 26.363 1.00 31.36 89 LEU H N 1
ATOM 10937 C CA . LEU H 1 89 ? 18.331 -41.683 26.237 1.00 30.91 89 LEU H CA 1
ATOM 10938 C C . LEU H 1 89 ? 19.634 -41.640 25.422 1.00 31.79 89 LEU H C 1
ATOM 10939 O O . LEU H 1 89 ? 20.412 -42.595 25.422 1.00 27.03 89 LEU H O 1
ATOM 10944 N N . GLN H 1 90 ? 19.858 -40.538 24.718 1.00 29.59 90 GLN H N 1
ATOM 10945 C CA . GLN H 1 90 ? 21.071 -40.354 23.935 1.00 31.82 90 GLN H CA 1
ATOM 10946 C C . GLN H 1 90 ? 22.057 -39.498 24.728 1.00 31.39 90 GLN H C 1
ATOM 10947 O O . GLN H 1 90 ? 23.265 -39.678 24.616 1.00 33.77 90 GLN H O 1
ATOM 10953 N N . GLU H 1 91 ? 21.530 -38.558 25.510 1.00 32.64 91 GLU H N 1
ATOM 10954 C CA . GLU H 1 91 ? 22.349 -37.660 26.325 1.00 35.42 91 GLU H CA 1
ATOM 10955 C C . GLU H 1 91 ? 21.842 -37.639 27.758 1.00 32.88 91 GLU H C 1
ATOM 10956 O O . GLU H 1 91 ? 20.677 -37.921 28.019 1.00 32.42 91 GLU H O 1
ATOM 10962 N N . VAL H 1 92 ? 22.726 -37.284 28.679 1.00 30.82 92 VAL H N 1
ATOM 10963 C CA . VAL H 1 92 ? 22.383 -37.204 30.090 1.00 28.34 92 VAL H CA 1
ATOM 10964 C C . VAL H 1 92 ? 23.213 -36.094 30.726 1.00 29.73 92 VAL H C 1
ATOM 10965 O O . VAL H 1 92 ? 24.318 -35.798 30.261 1.00 26.32 92 VAL H O 1
ATOM 10969 N N . PRO H 1 93 ? 22.682 -35.445 31.774 1.00 26.24 93 PRO H N 1
ATOM 10970 C CA . PRO H 1 93 ? 23.444 -34.383 32.436 1.00 25.01 93 PRO H CA 1
ATOM 10971 C C . PRO H 1 93 ? 24.620 -35.044 33.142 1.00 23.30 93 PRO H C 1
ATOM 10972 O O . PRO H 1 93 ? 24.539 -36.199 33.556 1.00 22.04 93 PRO H O 1
ATOM 10976 N N . ALA H 1 94 ? 25.724 -34.329 33.273 1.00 25.23 94 ALA H N 1
ATOM 10977 C CA . ALA H 1 94 ? 26.877 -34.898 33.951 1.00 29.07 94 ALA H CA 1
ATOM 10978 C C . ALA H 1 94 ? 27.858 -33.836 34.425 1.00 29.90 94 ALA H C 1
ATOM 10979 O O . ALA H 1 94 ? 27.881 -32.709 33.931 1.00 30.78 94 ALA H O 1
ATOM 10981 N N . VAL H 1 95 ? 28.655 -34.200 35.415 1.00 30.55 95 VAL H N 1
ATOM 10982 C CA . VAL H 1 95 ? 29.659 -33.298 35.941 1.00 30.72 95 VAL H CA 1
ATOM 10983 C C . VAL H 1 95 ? 30.985 -33.973 35.631 1.00 32.92 95 VAL H C 1
ATOM 10984 O O . VAL H 1 95 ? 31.210 -35.133 35.992 1.00 30.15 95 VAL H O 1
ATOM 10988 N N . VAL H 1 96 ? 31.851 -33.258 34.924 1.00 33.98 96 VAL H N 1
ATOM 10989 C CA . VAL H 1 96 ? 33.151 -33.800 34.559 1.00 34.05 96 VAL H CA 1
ATOM 10990 C C . VAL H 1 96 ? 34.234 -33.349 35.516 1.00 33.78 96 VAL H C 1
ATOM 10991 O O . VAL H 1 96 ? 34.355 -32.165 35.824 1.00 34.55 96 VAL H O 1
ATOM 10995 N N . LYS H 1 97 ? 35.035 -34.299 35.971 1.00 31.76 97 LYS H N 1
ATOM 10996 C CA . LYS H 1 97 ? 36.104 -33.980 36.895 1.00 33.31 97 LYS H CA 1
ATOM 10997 C C . LYS H 1 97 ? 37.358 -34.756 36.568 1.00 35.80 97 LYS H C 1
ATOM 10998 O O . LYS H 1 97 ? 37.306 -35.900 36.110 1.00 31.78 97 LYS H O 1
ATOM 11004 N N . ASP H 1 98 ? 38.489 -34.105 36.797 1.00 40.33 98 ASP H N 1
ATOM 11005 C CA . ASP H 1 98 ? 39.781 -34.718 36.572 1.00 45.49 98 ASP H CA 1
ATOM 11006 C C . ASP H 1 98 ? 40.115 -35.467 37.839 1.00 44.41 98 ASP H C 1
ATOM 11007 O O . ASP H 1 98 ? 40.482 -34.864 38.843 1.00 49.88 98 ASP H O 1
ATOM 11012 N N . LEU H 1 99 ? 39.972 -36.781 37.795 1.00 40.51 99 LEU H N 1
ATOM 11013 C CA . LEU H 1 99 ? 40.249 -37.597 38.954 1.00 36.55 99 LEU H CA 1
ATOM 11014 C C . LEU H 1 99 ? 41.299 -38.632 38.604 1.00 35.87 99 LEU H C 1
ATOM 11015 O O . LEU H 1 99 ? 41.247 -39.249 37.544 1.00 33.64 99 LEU H O 1
ATOM 11020 N N . THR H 1 100 ? 42.266 -38.815 39.491 1.00 36.00 100 THR H N 1
ATOM 11021 C CA . THR H 1 100 ? 43.298 -39.809 39.261 1.00 37.14 100 THR H CA 1
ATOM 11022 C C . THR H 1 100 ? 42.645 -41.141 39.575 1.00 38.35 100 THR H C 1
ATOM 11023 O O . THR H 1 100 ? 41.556 -41.179 40.157 1.00 41.62 100 THR H O 1
ATOM 11027 N N . ASP H 1 101 ? 43.287 -42.235 39.193 1.00 36.63 101 ASP H N 1
ATOM 11028 C CA . ASP H 1 101 ? 42.728 -43.543 39.483 1.00 40.34 101 ASP H CA 1
ATOM 11029 C C . ASP H 1 101 ? 42.475 -43.699 40.988 1.00 43.68 101 ASP H C 1
ATOM 11030 O O . ASP H 1 101 ? 41.447 -44.246 41.396 1.00 42.39 101 ASP H O 1
ATOM 11035 N N . ARG H 1 102 ? 43.413 -43.209 41.803 1.00 44.09 102 ARG H N 1
ATOM 11036 C CA . ARG H 1 102 ? 43.306 -43.285 43.261 1.00 44.65 102 ARG H CA 1
ATOM 11037 C C . ARG H 1 102 ? 42.066 -42.575 43.787 1.00 41.69 102 ARG H C 1
ATOM 11038 O O . ARG H 1 102 ? 41.334 -43.108 44.625 1.00 36.14 102 ARG H O 1
ATOM 11046 N N . GLU H 1 103 ? 41.850 -41.353 43.315 1.00 37.11 103 GLU H N 1
ATOM 11047 C CA . GLU H 1 103 ? 40.703 -40.574 43.760 1.00 38.72 103 GLU H CA 1
ATOM 11048 C C . GLU H 1 103 ? 39.382 -41.228 43.352 1.00 37.96 103 GLU H C 1
ATOM 11049 O O . GLU H 1 103 ? 38.409 -41.221 44.109 1.00 37.67 103 GLU H O 1
ATOM 11055 N N . ALA H 1 104 ? 39.357 -41.794 42.151 1.00 34.17 104 ALA H N 1
ATOM 11056 C CA . ALA H 1 104 ? 38.159 -42.437 41.651 1.00 30.57 104 ALA H CA 1
ATOM 11057 C C . ALA H 1 104 ? 37.821 -43.674 42.482 1.00 27.88 104 ALA H C 1
ATOM 11058 O O . ALA H 1 104 ? 36.658 -43.919 42.779 1.00 24.84 104 ALA H O 1
ATOM 11060 N N . LEU H 1 105 ? 38.839 -44.441 42.867 1.00 27.30 105 LEU H N 1
ATOM 11061 C CA . LEU H 1 105 ? 38.621 -45.640 43.666 1.00 26.05 105 LEU H CA 1
ATOM 11062 C C . LEU H 1 105 ? 38.124 -45.195 45.040 1.00 26.10 105 LEU H C 1
ATOM 11063 O O . LEU H 1 105 ? 37.139 -45.709 45.574 1.00 23.14 105 LEU H O 1
ATOM 11068 N N . GLU H 1 106 ? 38.818 -44.226 45.613 1.00 26.58 106 GLU H N 1
ATOM 11069 C CA . GLU H 1 106 ? 38.428 -43.709 46.910 1.00 28.85 106 GLU H CA 1
ATOM 11070 C C . GLU H 1 106 ? 36.959 -43.281 46.886 1.00 28.08 106 GLU H C 1
ATOM 11071 O O . GLU H 1 106 ? 36.208 -43.579 47.814 1.00 28.49 106 GLU H O 1
ATOM 11077 N N . LEU H 1 107 ? 36.549 -42.579 45.833 1.00 28.27 107 LEU H N 1
ATOM 11078 C CA . LEU H 1 107 ? 35.153 -42.146 45.716 1.00 26.91 107 LEU H CA 1
ATOM 11079 C C . LEU H 1 107 ? 34.245 -43.360 45.637 1.00 24.60 107 LEU H C 1
ATOM 11080 O O . LEU H 1 107 ? 33.228 -43.417 46.319 1.00 25.04 107 LEU H O 1
ATOM 11085 N N . ALA H 1 108 ? 34.611 -44.327 44.804 1.00 19.70 108 ALA H N 1
ATOM 11086 C CA . ALA H 1 108 ? 33.824 -45.544 44.686 1.00 23.81 108 ALA H CA 1
ATOM 11087 C C . ALA H 1 108 ? 33.645 -46.182 46.068 1.00 23.52 108 ALA H C 1
ATOM 11088 O O . ALA H 1 108 ? 32.538 -46.557 46.439 1.00 26.06 108 ALA H O 1
ATOM 11090 N N . LEU H 1 109 ? 34.731 -46.293 46.829 1.00 23.76 109 LEU H N 1
ATOM 11091 C CA . LEU H 1 109 ? 34.661 -46.908 48.157 1.00 23.13 109 LEU H CA 1
ATOM 11092 C C . LEU H 1 109 ? 33.807 -46.093 49.121 1.00 20.85 109 LEU H C 1
ATOM 11093 O O . LEU H 1 109 ? 32.997 -46.640 49.870 1.00 24.63 109 LEU H O 1
ATOM 11098 N N . VAL H 1 110 ? 33.973 -44.778 49.090 1.00 23.01 110 VAL H N 1
ATOM 11099 C CA . VAL H 1 110 ? 33.205 -43.912 49.971 1.00 21.56 110 VAL H CA 1
ATOM 11100 C C . VAL H 1 110 ? 31.719 -43.898 49.620 1.00 25.20 110 VAL H C 1
ATOM 11101 O O . VAL H 1 110 ? 30.881 -43.900 50.521 1.00 24.84 110 VAL H O 1
ATOM 11105 N N . GLU H 1 111 ? 31.375 -43.898 48.331 1.00 25.52 111 GLU H N 1
ATOM 11106 C CA . GLU H 1 111 ? 29.956 -43.888 47.962 1.00 29.87 111 GLU H CA 1
ATOM 11107 C C . GLU H 1 111 ? 29.315 -45.213 48.345 1.00 24.30 111 GLU H C 1
ATOM 11108 O O . GLU H 1 111 ? 28.149 -45.262 48.718 1.00 26.00 111 GLU H O 1
ATOM 11114 N N . ASN H 1 112 ? 30.100 -46.279 48.278 1.00 25.26 112 ASN H N 1
ATOM 11115 C CA . ASN H 1 112 ? 29.623 -47.608 48.619 1.00 26.54 112 ASN H CA 1
ATOM 11116 C C . ASN H 1 112 ? 29.340 -47.709 50.119 1.00 23.54 112 ASN H C 1
ATOM 11117 O O . ASN H 1 112 ? 28.315 -48.238 50.538 1.00 23.46 112 ASN H O 1
ATOM 11122 N N . LEU H 1 113 ? 30.260 -47.179 50.916 1.00 22.70 113 LEU H N 1
ATOM 11123 C CA . LEU H 1 113 ? 30.162 -47.205 52.368 1.00 22.95 113 LEU H CA 1
ATOM 11124 C C . LEU H 1 113 ? 29.030 -46.369 52.929 1.00 24.95 113 LEU H C 1
ATOM 11125 O O . LEU H 1 113 ? 28.732 -46.431 54.118 1.00 26.84 113 LEU H O 1
ATOM 11130 N N . GLN H 1 114 ? 28.391 -45.588 52.075 1.00 28.56 114 GLN H N 1
ATOM 11131 C CA . GLN H 1 114 ? 27.313 -44.744 52.533 1.00 27.81 114 GLN H CA 1
ATOM 11132 C C . GLN H 1 114 ? 25.948 -45.350 52.249 1.00 28.16 114 GLN H C 1
ATOM 11133 O O . GLN H 1 114 ? 24.934 -44.867 52.753 1.00 27.09 114 GLN H O 1
ATOM 11139 N N . ARG H 1 115 ? 25.927 -46.418 51.457 1.00 25.36 115 ARG H N 1
ATOM 11140 C CA . ARG H 1 115 ? 24.675 -47.079 51.102 1.00 28.87 115 ARG H CA 1
ATOM 11141 C C . ARG H 1 115 ? 23.963 -47.723 52.300 1.00 30.88 115 ARG H C 1
ATOM 11142 O O . ARG H 1 115 ? 24.593 -48.061 53.304 1.00 28.53 115 ARG H O 1
ATOM 11150 N N . GLU H 1 116 ? 22.645 -47.882 52.178 1.00 33.72 116 GLU H N 1
ATOM 11151 C CA . GLU H 1 116 ? 21.810 -48.508 53.213 1.00 38.58 116 GLU H CA 1
ATOM 11152 C C . GLU H 1 116 ? 21.889 -50.023 53.017 1.00 39.72 116 GLU H C 1
ATOM 11153 O O . GLU H 1 116 ? 21.210 -50.805 53.689 1.00 38.11 116 GLU H O 1
ATOM 11159 N N . ASP H 1 117 ? 22.758 -50.397 52.086 1.00 39.60 117 ASP H N 1
ATOM 11160 C CA . ASP H 1 117 ? 22.998 -51.764 51.646 1.00 42.33 117 ASP H CA 1
ATOM 11161 C C . ASP H 1 117 ? 24.051 -52.600 52.354 1.00 39.19 117 ASP H C 1
ATOM 11162 O O . ASP H 1 117 ? 24.098 -53.809 52.165 1.00 37.97 117 ASP H O 1
ATOM 11167 N N . LEU H 1 118 ? 24.908 -51.969 53.139 1.00 40.77 118 LEU H N 1
ATOM 11168 C CA . LEU H 1 118 ? 26.006 -52.691 53.763 1.00 39.84 118 LEU H CA 1
ATOM 11169 C C . LEU H 1 118 ? 25.832 -53.438 55.066 1.00 38.22 118 LEU H C 1
ATOM 11170 O O . LEU H 1 118 ? 25.176 -52.978 55.998 1.00 38.98 118 LEU H O 1
ATOM 11175 N N . SER H 1 119 ? 26.461 -54.605 55.108 1.00 36.33 119 SER H N 1
ATOM 11176 C CA . SER H 1 119 ? 26.483 -55.431 56.298 1.00 33.93 119 SER H CA 1
ATOM 11177 C C . SER H 1 119 ? 27.731 -54.921 57.014 1.00 33.38 119 SER H C 1
ATOM 11178 O O . SER H 1 119 ? 28.619 -54.345 56.385 1.00 33.73 119 SER H O 1
ATOM 11181 N N . PRO H 1 120 ? 27.820 -55.115 58.334 1.00 34.82 120 PRO H N 1
ATOM 11182 C CA . PRO H 1 120 ? 29.019 -54.626 59.028 1.00 30.10 120 PRO H CA 1
ATOM 11183 C C . PRO H 1 120 ? 30.339 -55.208 58.514 1.00 26.47 120 PRO H C 1
ATOM 11184 O O . PRO H 1 120 ? 31.407 -54.637 58.734 1.00 30.05 120 PRO H O 1
ATOM 11188 N N . VAL H 1 121 ? 30.274 -56.334 57.822 1.00 22.81 121 VAL H N 1
ATOM 11189 C CA . VAL H 1 121 ? 31.486 -56.950 57.291 1.00 23.55 121 VAL H CA 1
ATOM 11190 C C . VAL H 1 121 ? 31.984 -56.218 56.046 1.00 24.28 121 VAL H C 1
ATOM 11191 O O . VAL H 1 121 ? 33.194 -56.064 55.843 1.00 17.69 121 VAL H O 1
ATOM 11195 N N . GLU H 1 122 ? 31.051 -55.777 55.207 1.00 27.10 122 GLU H N 1
ATOM 11196 C CA . GLU H 1 122 ? 31.417 -55.042 54.001 1.00 28.14 122 GLU H CA 1
ATOM 11197 C C . GLU H 1 122 ? 31.985 -53.693 54.419 1.00 26.11 122 GLU H C 1
ATOM 11198 O O . GLU H 1 122 ? 32.942 -53.206 53.822 1.00 25.23 122 GLU H O 1
ATOM 11204 N N . GLU H 1 123 ? 31.389 -53.095 55.447 1.00 24.84 123 GLU H N 1
ATOM 11205 C CA . GLU H 1 123 ? 31.863 -51.817 55.957 1.00 27.17 123 GLU H CA 1
ATOM 11206 C C . GLU H 1 123 ? 33.329 -51.980 56.335 1.00 25.95 123 GLU H C 1
ATOM 11207 O O . GLU H 1 123 ? 34.167 -51.165 55.963 1.00 25.72 123 GLU H O 1
ATOM 11213 N N . ALA H 1 124 ? 33.619 -53.043 57.081 1.00 24.56 124 ALA H N 1
ATOM 11214 C CA . ALA H 1 124 ? 34.973 -53.329 57.527 1.00 23.30 124 ALA H CA 1
ATOM 11215 C C . ALA H 1 124 ? 35.914 -53.430 56.339 1.00 23.63 124 ALA H C 1
ATOM 11216 O O . ALA H 1 124 ? 36.969 -52.790 56.333 1.00 20.51 124 ALA H O 1
ATOM 11218 N N . ARG H 1 125 ? 35.532 -54.232 55.343 1.00 19.35 125 ARG H N 1
ATOM 11219 C CA . ARG H 1 125 ? 36.364 -54.402 54.153 1.00 20.81 125 ARG H CA 1
ATOM 11220 C C . ARG H 1 125 ? 36.583 -53.072 53.420 1.00 18.86 125 ARG H C 1
ATOM 11221 O O . ARG H 1 125 ? 37.653 -52.836 52.863 1.00 19.41 125 ARG H O 1
ATOM 11229 N N . GLY H 1 126 ? 35.565 -52.218 53.416 1.00 18.05 126 GLY H N 1
ATOM 11230 C CA . GLY H 1 126 ? 35.690 -50.932 52.756 1.00 22.35 126 GLY H CA 1
ATOM 11231 C C . GLY H 1 126 ? 36.685 -50.039 53.477 1.00 23.65 126 GLY H C 1
ATOM 11232 O O . GLY H 1 126 ? 37.512 -49.372 52.848 1.00 20.73 126 GLY H O 1
ATOM 11233 N N . TYR H 1 127 ? 36.602 -50.034 54.804 1.00 22.42 127 TYR H N 1
ATOM 11234 C CA . TYR H 1 127 ? 37.493 -49.230 55.630 1.00 22.23 127 TYR H CA 1
ATOM 11235 C C . TYR H 1 127 ? 38.921 -49.708 55.393 1.00 20.34 127 TYR H C 1
ATOM 11236 O O . TYR H 1 127 ? 39.830 -48.909 55.177 1.00 17.64 127 TYR H O 1
ATOM 11245 N N . GLN H 1 128 ? 39.102 -51.021 55.419 1.00 18.99 128 GLN H N 1
ATOM 11246 C CA . GLN H 1 128 ? 40.415 -51.598 55.230 1.00 24.93 128 GLN H CA 1
ATOM 11247 C C . GLN H 1 128 ? 40.980 -51.195 53.881 1.00 23.69 128 GLN H C 1
ATOM 11248 O O . GLN H 1 128 ? 42.166 -50.896 53.769 1.00 25.52 128 GLN H O 1
ATOM 11254 N N . ALA H 1 129 ? 40.137 -51.184 52.856 1.00 22.78 129 ALA H N 1
ATOM 11255 C CA . ALA H 1 129 ? 40.606 -50.797 51.527 1.00 26.45 129 ALA H CA 1
ATOM 11256 C C . ALA H 1 129 ? 41.097 -49.341 51.543 1.00 26.08 129 ALA H C 1
ATOM 11257 O O . ALA H 1 129 ? 42.124 -49.021 50.945 1.00 24.58 129 ALA H O 1
ATOM 11259 N N . LEU H 1 130 ? 40.369 -48.463 52.230 1.00 24.20 130 LEU H N 1
ATOM 11260 C CA . LEU H 1 130 ? 40.776 -47.063 52.298 1.00 23.70 130 LEU H CA 1
ATOM 11261 C C . LEU H 1 130 ? 42.103 -46.940 53.045 1.00 25.06 130 LEU H C 1
ATOM 11262 O O . LEU H 1 130 ? 42.959 -46.124 52.687 1.00 22.05 130 LEU H O 1
ATOM 11267 N N . LEU H 1 131 ? 42.279 -47.758 54.077 1.00 25.09 131 LEU H N 1
ATOM 11268 C CA . LEU H 1 131 ? 43.515 -47.727 54.835 1.00 27.11 131 LEU H CA 1
ATOM 11269 C C . LEU H 1 131 ? 44.660 -48.128 53.936 1.00 27.17 131 LEU H C 1
ATOM 11270 O O . LEU H 1 131 ? 45.709 -47.506 53.973 1.00 25.34 131 LEU H O 1
ATOM 11275 N N . GLU H 1 132 ? 44.446 -49.160 53.124 1.00 28.49 132 GLU H N 1
ATOM 11276 C CA . GLU H 1 132 ? 45.480 -49.654 52.219 1.00 33.37 132 GLU H CA 1
ATOM 11277 C C . GLU H 1 132 ? 45.883 -48.610 51.181 1.00 33.90 132 GLU H C 1
ATOM 11278 O O . GLU H 1 132 ? 47.013 -48.611 50.692 1.00 37.11 132 GLU H O 1
ATOM 11284 N N . MET H 1 133 ? 44.967 -47.704 50.864 1.00 33.03 133 MET H N 1
ATOM 11285 C CA . MET H 1 133 ? 45.250 -46.651 49.900 1.00 32.05 133 MET H CA 1
ATOM 11286 C C . MET H 1 133 ? 46.028 -45.490 50.509 1.00 32.84 133 MET H C 1
ATOM 11287 O O . MET H 1 133 ? 46.351 -44.529 49.811 1.00 35.32 133 MET H O 1
ATOM 11292 N N . GLY H 1 134 ? 46.309 -45.554 51.805 1.00 30.30 134 GLY H N 1
ATOM 11293 C CA . GLY H 1 134 ? 47.065 -44.479 52.427 1.00 22.79 134 GLY H CA 1
ATOM 11294 C C . GLY H 1 134 ? 46.331 -43.594 53.418 1.00 24.83 134 GLY H C 1
ATOM 11295 O O . GLY H 1 134 ? 46.938 -42.707 54.016 1.00 23.05 134 GLY H O 1
ATOM 11296 N N . LEU H 1 135 ? 45.033 -43.807 53.603 1.00 22.51 135 LEU H N 1
ATOM 11297 C CA . LEU H 1 135 ? 44.280 -42.989 54.550 1.00 21.21 135 LEU H CA 1
ATOM 11298 C C . LEU H 1 135 ? 44.370 -43.546 55.966 1.00 20.72 135 LEU H C 1
ATOM 11299 O O . LEU H 1 135 ? 44.499 -44.751 56.157 1.00 20.02 135 LEU H O 1
ATOM 11304 N N . THR H 1 136 ? 44.296 -42.659 56.954 1.00 16.85 136 THR H N 1
ATOM 11305 C CA . THR H 1 136 ? 44.341 -43.056 58.357 1.00 18.89 136 THR H CA 1
ATOM 11306 C C . THR H 1 136 ? 42.929 -43.383 58.878 1.00 19.59 136 THR H C 1
ATOM 11307 O O . THR H 1 136 ? 41.925 -43.029 58.248 1.00 14.85 136 THR H O 1
ATOM 11311 N N . GLN H 1 137 ? 42.844 -44.055 60.024 1.00 20.11 137 GLN H N 1
ATOM 11312 C CA . GLN H 1 137 ? 41.534 -44.406 60.575 1.00 22.83 137 GLN H CA 1
ATOM 11313 C C . GLN H 1 137 ? 40.697 -43.155 60.767 1.00 19.70 137 GLN H C 1
ATOM 11314 O O . GLN H 1 137 ? 39.492 -43.150 60.494 1.00 17.19 137 GLN H O 1
ATOM 11320 N N . GLU H 1 138 ? 41.360 -42.103 61.234 1.00 19.31 138 GLU H N 1
ATOM 11321 C CA . GLU H 1 138 ? 40.733 -40.813 61.486 1.00 21.58 138 GLU H CA 1
ATOM 11322 C C . GLU H 1 138 ? 40.192 -40.185 60.188 1.00 22.20 138 GLU H C 1
ATOM 11323 O O . GLU H 1 138 ? 39.098 -39.614 60.167 1.00 20.11 138 GLU H O 1
ATOM 11329 N N . GLU H 1 139 ? 40.957 -40.300 59.105 1.00 18.37 139 GLU H N 1
ATOM 11330 C CA . GLU H 1 139 ? 40.532 -39.740 57.826 1.00 19.16 139 GLU H CA 1
ATOM 11331 C C . GLU H 1 139 ? 39.380 -40.562 57.250 1.00 18.20 139 GLU H C 1
ATOM 11332 O O . GLU H 1 139 ? 38.471 -40.016 56.629 1.00 14.83 139 GLU H O 1
ATOM 11338 N N . VAL H 1 140 ? 39.417 -41.872 57.469 1.00 15.84 140 VAL H N 1
ATOM 11339 C CA . VAL H 1 140 ? 38.357 -42.743 56.983 1.00 17.00 140 VAL H CA 1
ATOM 11340 C C . VAL H 1 140 ? 37.064 -42.393 57.705 1.00 20.76 140 VAL H C 1
ATOM 11341 O O . VAL H 1 140 ? 36.014 -42.221 57.078 1.00 19.29 140 VAL H O 1
ATOM 11345 N N . ALA H 1 141 ? 37.164 -42.275 59.028 1.00 19.23 141 ALA H N 1
ATOM 11346 C CA . ALA H 1 141 ? 36.025 -41.939 59.872 1.00 19.79 141 ALA H CA 1
ATOM 11347 C C . ALA H 1 141 ? 35.449 -40.595 59.463 1.00 18.53 141 ALA H C 1
ATOM 11348 O O . ALA H 1 141 ? 34.235 -40.429 59.365 1.00 18.76 141 ALA H O 1
ATOM 11350 N N . ARG H 1 142 ? 36.329 -39.635 59.221 1.00 21.15 142 ARG H N 1
ATOM 11351 C CA . ARG H 1 142 ? 35.885 -38.312 58.824 1.00 25.29 142 ARG H CA 1
ATOM 11352 C C . ARG H 1 142 ? 35.207 -38.322 57.446 1.00 25.97 142 ARG H C 1
ATOM 11353 O O . ARG H 1 142 ? 34.218 -37.618 57.247 1.00 26.44 142 ARG H O 1
ATOM 11361 N N . ARG H 1 143 ? 35.714 -39.121 56.507 1.00 23.18 143 ARG H N 1
ATOM 11362 C CA . ARG H 1 143 ? 35.116 -39.182 55.165 1.00 28.13 143 ARG H CA 1
ATOM 11363 C C . ARG H 1 143 ? 33.747 -39.858 55.173 1.00 29.28 143 ARG H C 1
ATOM 11364 O O . ARG H 1 143 ? 32.877 -39.509 54.385 1.00 31.83 143 ARG H O 1
ATOM 11372 N N . VAL H 1 144 ? 33.555 -40.843 56.045 1.00 30.70 144 VAL H N 1
ATOM 11373 C CA . VAL H 1 144 ? 32.285 -41.549 56.079 1.00 27.42 144 VAL H CA 1
ATOM 11374 C C . VAL H 1 144 ? 31.325 -41.038 57.149 1.00 28.82 144 VAL H C 1
ATOM 11375 O O . VAL H 1 144 ? 30.212 -41.533 57.277 1.00 31.60 144 VAL H O 1
ATOM 11379 N N . GLY H 1 145 ? 31.750 -40.044 57.917 1.00 26.34 145 GLY H N 1
ATOM 11380 C CA . GLY H 1 145 ? 30.876 -39.508 58.944 1.00 27.19 145 GLY H CA 1
ATOM 11381 C C . GLY H 1 145 ? 30.721 -40.388 60.179 1.00 27.22 145 GLY H C 1
ATOM 11382 O O . GLY H 1 145 ? 29.633 -40.494 60.740 1.00 26.96 145 GLY H O 1
ATOM 11383 N N . LYS H 1 146 ? 31.806 -41.014 60.615 1.00 24.14 146 LYS H N 1
ATOM 11384 C CA . LYS H 1 146 ? 31.756 -41.859 61.794 1.00 23.22 146 LYS H CA 1
ATOM 11385 C C . LYS H 1 146 ? 32.913 -41.601 62.748 1.00 25.17 146 LYS H C 1
ATOM 11386 O O . LYS H 1 146 ? 33.881 -40.907 62.416 1.00 19.64 146 LYS H O 1
ATOM 11392 N N . ALA H 1 147 ? 32.802 -42.152 63.948 1.00 21.24 147 ALA H N 1
ATOM 11393 C CA . ALA H 1 147 ? 33.849 -41.963 64.933 1.00 23.05 147 ALA H CA 1
ATOM 11394 C C . ALA H 1 147 ? 35.016 -42.870 64.593 1.00 18.77 147 ALA H C 1
ATOM 11395 O O . ALA H 1 147 ? 34.836 -43.929 63.999 1.00 14.57 147 ALA H O 1
ATOM 11397 N N . ARG H 1 148 ? 36.214 -42.452 64.969 1.00 20.95 148 ARG H N 1
ATOM 11398 C CA . ARG H 1 148 ? 37.393 -43.257 64.700 1.00 21.02 148 ARG H CA 1
ATOM 11399 C C . ARG H 1 148 ? 37.220 -44.631 65.357 1.00 19.53 148 ARG H C 1
ATOM 11400 O O . ARG H 1 148 ? 37.540 -45.655 64.764 1.00 19.31 148 ARG H O 1
ATOM 11408 N N . SER H 1 149 ? 36.710 -44.655 66.582 1.00 17.54 149 SER H N 1
ATOM 11409 C CA . SER H 1 149 ? 36.513 -45.925 67.283 1.00 24.87 149 SER H CA 1
ATOM 11410 C C . SER H 1 149 ? 35.606 -46.878 66.493 1.00 19.60 149 SER H C 1
ATOM 11411 O O . SER H 1 149 ? 35.834 -48.087 66.461 1.00 22.90 149 SER H O 1
ATOM 11414 N N . THR H 1 150 ? 34.585 -46.332 65.851 1.00 19.43 150 THR H N 1
ATOM 11415 C CA . THR H 1 150 ? 33.668 -47.146 65.065 1.00 21.06 150 THR H CA 1
ATOM 11416 C C . THR H 1 150 ? 34.426 -47.813 63.921 1.00 21.93 150 THR H C 1
ATOM 11417 O O . THR H 1 150 ? 34.210 -48.990 63.639 1.00 24.69 150 THR H O 1
ATOM 11421 N N . VAL H 1 151 ? 35.315 -47.069 63.266 1.00 19.21 151 VAL H N 1
ATOM 11422 C CA . VAL H 1 151 ? 36.106 -47.629 62.177 1.00 16.47 151 VAL H CA 1
ATOM 11423 C C . VAL H 1 151 ? 37.044 -48.721 62.703 1.00 21.48 151 VAL H C 1
ATOM 11424 O O . VAL H 1 151 ? 37.102 -49.828 62.155 1.00 16.65 151 VAL H O 1
ATOM 11428 N N . ALA H 1 152 ? 37.780 -48.411 63.770 1.00 21.36 152 ALA H N 1
ATOM 11429 C CA . ALA H 1 152 ? 38.705 -49.380 64.354 1.00 23.67 152 ALA H CA 1
ATOM 11430 C C . ALA H 1 152 ? 37.955 -50.637 64.796 1.00 26.10 152 ALA H C 1
ATOM 11431 O O . ALA H 1 152 ? 38.411 -51.755 64.557 1.00 28.27 152 ALA H O 1
ATOM 11433 N N . ASN H 1 153 ? 36.805 -50.457 65.433 1.00 24.64 153 ASN H N 1
ATOM 11434 C CA . ASN H 1 153 ? 36.030 -51.601 65.883 1.00 29.31 153 ASN H CA 1
ATOM 11435 C C . ASN H 1 153 ? 35.597 -52.475 64.715 1.00 27.70 153 ASN H C 1
ATOM 11436 O O . ASN H 1 153 ? 35.698 -53.696 64.784 1.00 28.24 153 ASN H O 1
ATOM 11441 N N . ALA H 1 154 ? 35.115 -51.851 63.643 1.00 26.65 154 ALA H N 1
ATOM 11442 C CA . ALA H 1 154 ? 34.675 -52.602 62.474 1.00 22.67 154 ALA H CA 1
ATOM 11443 C C . ALA H 1 154 ? 35.828 -53.396 61.870 1.00 24.59 154 ALA H C 1
ATOM 11444 O O . ALA H 1 154 ? 35.637 -54.530 61.431 1.00 22.11 154 ALA H O 1
ATOM 11446 N N . LEU H 1 155 ? 37.022 -52.805 61.851 1.00 23.60 155 LEU H N 1
ATOM 11447 C CA . LEU H 1 155 ? 38.193 -53.476 61.278 1.00 26.02 155 LEU H CA 1
ATOM 11448 C C . LEU H 1 155 ? 38.519 -54.767 62.017 1.00 24.53 155 LEU H C 1
ATOM 11449 O O . LEU H 1 155 ? 38.953 -55.733 61.412 1.00 25.72 155 LEU H O 1
ATOM 11454 N N . ARG H 1 156 ? 38.313 -54.771 63.328 1.00 27.60 156 ARG H N 1
ATOM 11455 C CA . ARG H 1 156 ? 38.579 -55.954 64.133 1.00 30.77 156 ARG H CA 1
ATOM 11456 C C . ARG H 1 156 ? 37.792 -57.156 63.608 1.00 30.16 156 ARG H C 1
ATOM 11457 O O . ARG H 1 156 ? 38.278 -58.285 63.645 1.00 29.09 156 ARG H O 1
ATOM 11465 N N . LEU H 1 157 ? 36.584 -56.919 63.105 1.00 28.91 157 LEU H N 1
ATOM 11466 C CA . LEU H 1 157 ? 35.764 -58.004 62.576 1.00 27.54 157 LEU H CA 1
ATOM 11467 C C . LEU H 1 157 ? 36.489 -58.851 61.528 1.00 27.81 157 LEU H C 1
ATOM 11468 O O . LEU H 1 157 ? 36.203 -60.037 61.374 1.00 23.35 157 LEU H O 1
ATOM 11473 N N . LEU H 1 158 ? 37.430 -58.251 60.807 1.00 28.41 158 LEU H N 1
ATOM 11474 C CA . LEU H 1 158 ? 38.137 -58.990 59.769 1.00 29.86 158 LEU H CA 1
ATOM 11475 C C . LEU H 1 158 ? 39.098 -60.068 60.253 1.00 33.75 158 LEU H C 1
ATOM 11476 O O . LEU H 1 158 ? 39.609 -60.845 59.444 1.00 35.62 158 LEU H O 1
ATOM 11481 N N . GLN H 1 159 ? 39.362 -60.132 61.554 1.00 34.22 159 GLN H N 1
ATOM 11482 C CA . GLN H 1 159 ? 40.261 -61.168 62.037 1.00 33.81 159 GLN H CA 1
ATOM 11483 C C . GLN H 1 159 ? 39.483 -62.418 62.454 1.00 33.79 159 GLN H C 1
ATOM 11484 O O . GLN H 1 159 ? 40.059 -63.392 62.935 1.00 34.55 159 GLN H O 1
ATOM 11490 N N . LEU H 1 160 ? 38.168 -62.387 62.247 1.00 30.66 160 LEU H N 1
ATOM 11491 C CA . LEU H 1 160 ? 37.309 -63.518 62.569 1.00 28.11 160 LEU H CA 1
ATOM 11492 C C . LEU H 1 160 ? 37.375 -64.514 61.429 1.00 31.17 160 LEU H C 1
ATOM 11493 O O . LEU H 1 160 ? 37.573 -64.136 60.276 1.00 33.20 160 LEU H O 1
ATOM 11498 N N . PRO H 1 161 ? 37.210 -65.809 61.731 1.00 33.50 161 PRO H N 1
ATOM 11499 C CA . PRO H 1 161 ? 37.256 -66.820 60.672 1.00 31.77 161 PRO H CA 1
ATOM 11500 C C . PRO H 1 161 ? 36.122 -66.592 59.676 1.00 31.54 161 PRO H C 1
ATOM 11501 O O . PRO H 1 161 ? 35.053 -66.106 60.045 1.00 34.50 161 PRO H O 1
ATOM 11505 N N . PRO H 1 162 ? 36.339 -66.952 58.403 1.00 29.62 162 PRO H N 1
ATOM 11506 C CA . PRO H 1 162 ? 35.337 -66.784 57.346 1.00 30.36 162 PRO H CA 1
ATOM 11507 C C . PRO H 1 162 ? 33.919 -67.231 57.701 1.00 32.76 162 PRO H C 1
ATOM 11508 O O . PRO H 1 162 ? 32.960 -66.489 57.484 1.00 34.20 162 PRO H O 1
ATOM 11512 N N . GLU H 1 163 ? 33.777 -68.438 58.243 1.00 33.42 163 GLU H N 1
ATOM 11513 C CA . GLU H 1 163 ? 32.451 -68.933 58.588 1.00 33.30 163 GLU H CA 1
ATOM 11514 C C . GLU H 1 163 ? 31.754 -68.080 59.641 1.00 32.24 163 GLU H C 1
ATOM 11515 O O . GLU H 1 163 ? 30.527 -68.031 59.698 1.00 33.25 163 GLU H O 1
ATOM 11521 N N . ALA H 1 164 ? 32.525 -67.396 60.474 1.00 33.40 164 ALA H N 1
ATOM 11522 C CA . ALA H 1 164 ? 31.916 -66.540 61.482 1.00 29.03 164 ALA H CA 1
ATOM 11523 C C . ALA H 1 164 ? 31.345 -65.317 60.771 1.00 29.98 164 ALA H C 1
ATOM 11524 O O . ALA H 1 164 ? 30.250 -64.852 61.085 1.00 29.43 164 ALA H O 1
ATOM 11526 N N . LEU H 1 165 ? 32.092 -64.803 59.801 1.00 30.89 165 LEU H N 1
ATOM 11527 C CA . LEU H 1 165 ? 31.651 -63.629 59.062 1.00 29.71 165 LEU H CA 1
ATOM 11528 C C . LEU H 1 165 ? 30.413 -63.941 58.225 1.00 29.14 165 LEU H C 1
ATOM 11529 O O . LEU H 1 165 ? 29.546 -63.087 58.057 1.00 32.79 165 LEU H O 1
ATOM 11534 N N . GLU H 1 166 ? 30.318 -65.166 57.713 1.00 30.49 166 GLU H N 1
ATOM 11535 C CA . GLU H 1 166 ? 29.161 -65.562 56.906 1.00 29.42 166 GLU H CA 1
ATOM 11536 C C . GLU H 1 166 ? 27.927 -65.660 57.783 1.00 32.91 166 GLU H C 1
ATOM 11537 O O . GLU H 1 166 ? 26.822 -65.291 57.372 1.00 31.24 166 GLU H O 1
ATOM 11543 N N . ALA H 1 167 ? 28.118 -66.160 58.997 1.00 32.21 167 ALA H N 1
ATOM 11544 C CA . ALA H 1 167 ? 27.014 -66.284 59.938 1.00 32.65 167 ALA H CA 1
ATOM 11545 C C . ALA H 1 167 ? 26.477 -64.890 60.225 1.00 29.86 167 ALA H C 1
ATOM 11546 O O . ALA H 1 167 ? 25.267 -64.695 60.355 1.00 27.74 167 ALA H O 1
ATOM 11548 N N . LEU H 1 168 ? 27.389 -63.926 60.331 1.00 28.41 168 LEU H N 1
ATOM 11549 C CA . LEU H 1 168 ? 27.009 -62.542 60.599 1.00 28.69 168 LEU H CA 1
ATOM 11550 C C . LEU H 1 168 ? 26.235 -61.976 59.409 1.00 27.46 168 LEU H C 1
ATOM 11551 O O . LEU H 1 168 ? 25.151 -61.417 59.575 1.00 26.71 168 LEU H O 1
ATOM 11556 N N . GLU H 1 169 ? 26.780 -62.145 58.208 1.00 26.19 169 GLU H N 1
ATOM 11557 C CA . GLU H 1 169 ? 26.120 -61.615 57.028 1.00 31.51 169 GLU H CA 1
ATOM 11558 C C . GLU H 1 169 ? 24.739 -62.221 56.805 1.00 32.14 169 GLU H C 1
ATOM 11559 O O . GLU H 1 169 ? 23.816 -61.522 56.376 1.00 34.09 169 GLU H O 1
ATOM 11565 N N . ARG H 1 170 ? 24.594 -63.509 57.113 1.00 33.69 170 ARG H N 1
ATOM 11566 C CA . ARG H 1 170 ? 23.319 -64.204 56.951 1.00 31.28 170 ARG H CA 1
ATOM 11567 C C . ARG H 1 170 ? 22.339 -63.833 58.062 1.00 32.89 170 ARG H C 1
ATOM 11568 O O . ARG H 1 170 ? 21.158 -64.173 57.996 1.00 32.85 170 ARG H O 1
ATOM 11576 N N . GLY H 1 171 ? 22.829 -63.128 59.078 1.00 30.22 171 GLY H N 1
ATOM 11577 C CA . GLY H 1 171 ? 21.968 -62.724 60.172 1.00 31.54 171 GLY H CA 1
ATOM 11578 C C . GLY H 1 171 ? 21.755 -63.811 61.208 1.00 37.15 171 GLY H C 1
ATOM 11579 O O . GLY H 1 171 ? 20.854 -63.717 62.042 1.00 39.10 171 GLY H O 1
ATOM 11580 N N . GLU H 1 172 ? 22.582 -64.850 61.164 1.00 36.95 172 GLU H N 1
ATOM 11581 C CA . GLU H 1 172 ? 22.459 -65.944 62.118 1.00 37.81 172 GLU H CA 1
ATOM 11582 C C . GLU H 1 172 ? 23.012 -65.544 63.483 1.00 38.75 172 GLU H C 1
ATOM 11583 O O . GLU H 1 172 ? 22.678 -66.156 64.499 1.00 41.26 172 GLU H O 1
ATOM 11589 N N . ILE H 1 173 ? 23.860 -64.519 63.499 1.00 36.10 173 ILE H N 1
ATOM 11590 C CA . ILE H 1 173 ? 24.421 -64.001 64.740 1.00 34.53 173 ILE H CA 1
ATOM 11591 C C . ILE H 1 173 ? 24.490 -62.482 64.622 1.00 38.40 173 ILE H C 1
ATOM 11592 O O . ILE H 1 173 ? 24.329 -61.937 63.527 1.00 41.85 173 ILE H O 1
ATOM 11597 N N . THR H 1 174 ? 24.718 -61.798 65.739 1.00 38.95 174 THR H N 1
ATOM 11598 C CA . THR H 1 174 ? 24.783 -60.338 65.739 1.00 41.81 174 THR H CA 1
ATOM 11599 C C . THR H 1 174 ? 26.206 -59.826 65.856 1.00 41.73 174 THR H C 1
ATOM 11600 O O . THR H 1 174 ? 27.142 -60.605 66.053 1.00 41.94 174 THR H O 1
ATOM 11604 N N . ALA H 1 175 ? 26.359 -58.510 65.738 1.00 38.46 175 ALA H N 1
ATOM 11605 C CA . ALA H 1 175 ? 27.671 -57.890 65.851 1.00 41.09 175 ALA H CA 1
ATOM 11606 C C . ALA H 1 175 ? 28.187 -58.162 67.265 1.00 39.79 175 ALA H C 1
ATOM 11607 O O . ALA H 1 175 ? 29.393 -58.281 67.490 1.00 42.03 175 ALA H O 1
ATOM 11609 N N . GLY H 1 176 ? 27.256 -58.272 68.210 1.00 40.04 176 GLY H N 1
ATOM 11610 C CA . GLY H 1 176 ? 27.624 -58.539 69.590 1.00 42.48 176 GLY H CA 1
ATOM 11611 C C . GLY H 1 176 ? 28.271 -59.905 69.708 1.00 43.98 176 GLY H C 1
ATOM 11612 O O . GLY H 1 176 ? 29.303 -60.069 70.363 1.00 46.61 176 GLY H O 1
ATOM 11613 N N . HIS H 1 177 ? 27.660 -60.896 69.069 1.00 43.30 177 HIS H N 1
ATOM 11614 C CA . HIS H 1 177 ? 28.195 -62.250 69.084 1.00 42.19 177 HIS H CA 1
ATOM 11615 C C . HIS H 1 177 ? 29.599 -62.224 68.507 1.00 41.93 177 HIS H C 1
ATOM 11616 O O . HIS H 1 177 ? 30.518 -62.840 69.046 1.00 42.45 177 HIS H O 1
ATOM 11623 N N . ALA H 1 178 ? 29.749 -61.503 67.399 1.00 41.08 178 ALA H N 1
ATOM 11624 C CA . ALA H 1 178 ? 31.028 -61.380 66.722 1.00 39.25 178 ALA H CA 1
ATOM 11625 C C . ALA H 1 178 ? 32.090 -60.827 67.663 1.00 39.97 178 ALA H C 1
ATOM 11626 O O . ALA H 1 178 ? 33.199 -61.355 67.731 1.00 41.97 178 ALA H O 1
ATOM 11628 N N . ARG H 1 179 ? 31.751 -59.767 68.390 1.00 41.52 179 ARG H N 1
ATOM 11629 C CA . ARG H 1 179 ? 32.699 -59.165 69.320 1.00 43.87 179 ARG H CA 1
ATOM 11630 C C . ARG H 1 179 ? 33.047 -60.151 70.419 1.00 44.40 179 ARG H C 1
ATOM 11631 O O . ARG H 1 179 ? 34.184 -60.200 70.885 1.00 48.30 179 ARG H O 1
ATOM 11639 N N . ALA H 1 180 ? 32.062 -60.935 70.836 1.00 44.06 180 ALA H N 1
ATOM 11640 C CA . ALA H 1 180 ? 32.291 -61.927 71.871 1.00 41.20 180 ALA H CA 1
ATOM 11641 C C . ALA H 1 180 ? 33.323 -62.937 71.369 1.00 39.76 180 ALA H C 1
ATOM 11642 O O . ALA H 1 180 ? 34.276 -63.257 72.079 1.00 41.07 180 ALA H O 1
ATOM 11644 N N . LEU H 1 181 ? 33.140 -63.423 70.141 1.00 36.42 181 LEU H N 1
ATOM 11645 C CA . LEU H 1 181 ? 34.065 -64.398 69.568 1.00 35.84 181 LEU H CA 1
ATOM 11646 C C . LEU H 1 181 ? 35.479 -63.850 69.465 1.00 38.84 181 LEU H C 1
ATOM 11647 O O . LEU H 1 181 ? 36.447 -64.609 69.497 1.00 42.99 181 LEU H O 1
ATOM 11652 N N . LEU H 1 182 ? 35.604 -62.536 69.327 1.00 42.82 182 LEU H N 1
ATOM 11653 C CA . LEU H 1 182 ? 36.923 -61.923 69.224 1.00 45.49 182 LEU H CA 1
ATOM 11654 C C . LEU H 1 182 ? 37.680 -62.049 70.537 1.00 47.39 182 LEU H C 1
ATOM 11655 O O . LEU H 1 182 ? 38.911 -62.032 70.556 1.00 49.28 182 LEU H O 1
ATOM 11660 N N . MET H 1 183 ? 36.939 -62.179 71.633 1.00 50.26 183 MET H N 1
ATOM 11661 C CA . MET H 1 183 ? 37.557 -62.305 72.945 1.00 51.53 183 MET H CA 1
ATOM 11662 C C . MET H 1 183 ? 38.123 -63.705 73.157 1.00 50.80 183 MET H C 1
ATOM 11663 O O . MET H 1 183 ? 38.987 -63.905 74.006 1.00 51.89 183 MET H O 1
ATOM 11668 N N . LEU H 1 184 ? 37.642 -64.672 72.382 1.00 51.16 184 LEU H N 1
ATOM 11669 C CA . LEU H 1 184 ? 38.133 -66.040 72.491 1.00 51.69 184 LEU H CA 1
ATOM 11670 C C . LEU H 1 184 ? 39.444 -66.140 71.729 1.00 54.54 184 LEU H C 1
ATOM 11671 O O . LEU H 1 184 ? 39.732 -65.309 70.867 1.00 54.90 184 LEU H O 1
ATOM 11676 N N . GLU H 1 185 ? 40.244 -67.150 72.051 1.00 56.62 185 GLU H N 1
ATOM 11677 C CA . GLU H 1 185 ? 41.506 -67.344 71.355 1.00 58.16 185 GLU H CA 1
ATOM 11678 C C . GLU H 1 185 ? 41.171 -67.816 69.952 1.00 58.03 185 GLU H C 1
ATOM 11679 O O . GLU H 1 185 ? 40.209 -68.556 69.752 1.00 59.34 185 GLU H O 1
ATOM 11685 N N . PRO H 1 186 ? 41.957 -67.385 68.959 1.00 59.23 186 PRO H N 1
ATOM 11686 C CA . PRO H 1 186 ? 41.759 -67.748 67.556 1.00 60.74 186 PRO H CA 1
ATOM 11687 C C . PRO H 1 186 ? 41.354 -69.198 67.297 1.00 62.32 186 PRO H C 1
ATOM 11688 O O . PRO H 1 186 ? 40.401 -69.458 66.563 1.00 63.53 186 PRO H O 1
ATOM 11692 N N . GLU H 1 187 ? 42.072 -70.138 67.901 1.00 63.27 187 GLU H N 1
ATOM 11693 C CA . GLU H 1 187 ? 41.781 -71.553 67.699 1.00 65.08 187 GLU H CA 1
ATOM 11694 C C . GLU H 1 187 ? 40.521 -72.049 68.408 1.00 62.82 187 GLU H C 1
ATOM 11695 O O . GLU H 1 187 ? 40.197 -73.234 68.347 1.00 63.40 187 GLU H O 1
ATOM 11701 N N . ASP H 1 188 ? 39.805 -71.141 69.064 1.00 60.62 188 ASP H N 1
ATOM 11702 C CA . ASP H 1 188 ? 38.585 -71.501 69.781 1.00 60.01 188 ASP H CA 1
ATOM 11703 C C . ASP H 1 188 ? 37.349 -70.830 69.194 1.00 56.08 188 ASP H C 1
ATOM 11704 O O . ASP H 1 188 ? 36.220 -71.137 69.579 1.00 56.87 188 ASP H O 1
ATOM 11709 N N . ARG H 1 189 ? 37.567 -69.920 68.254 1.00 50.86 189 ARG H N 1
ATOM 11710 C CA . ARG H 1 189 ? 36.473 -69.188 67.639 1.00 46.87 189 ARG H CA 1
ATOM 11711 C C . ARG H 1 189 ? 35.470 -70.021 66.862 1.00 44.09 189 ARG H C 1
ATOM 11712 O O . ARG H 1 189 ? 34.275 -69.750 66.928 1.00 46.34 189 ARG H O 1
ATOM 11720 N N . LEU H 1 190 ? 35.931 -71.028 66.130 1.00 43.32 190 LEU H N 1
ATOM 11721 C CA . LEU H 1 190 ? 34.995 -71.864 65.393 1.00 45.67 190 LEU H CA 1
ATOM 11722 C C . LEU H 1 190 ? 34.133 -72.635 66.381 1.00 46.94 190 LEU H C 1
ATOM 11723 O O . LEU H 1 190 ? 32.919 -72.760 66.201 1.00 47.98 190 LEU H O 1
ATOM 11728 N N . TRP H 1 191 ? 34.765 -73.148 67.431 1.00 45.56 191 TRP H N 1
ATOM 11729 C CA . TRP H 1 191 ? 34.034 -73.886 68.444 1.00 45.69 191 TRP H CA 1
ATOM 11730 C C . TRP H 1 191 ? 32.976 -72.959 69.033 1.00 43.71 191 TRP H C 1
ATOM 11731 O O . TRP H 1 191 ? 31.808 -73.332 69.171 1.00 45.34 191 TRP H O 1
ATOM 11742 N N . GLY H 1 192 ? 33.402 -71.745 69.375 1.00 41.63 192 GLY H N 1
ATOM 11743 C CA . GLY H 1 192 ? 32.496 -70.760 69.939 1.00 41.34 192 GLY H CA 1
ATOM 11744 C C . GLY H 1 192 ? 31.337 -70.456 69.009 1.00 40.71 192 GLY H C 1
ATOM 11745 O O . GLY H 1 192 ? 30.201 -70.307 69.457 1.00 40.42 192 GLY H O 1
ATOM 11746 N N . LEU H 1 193 ? 31.623 -70.366 67.713 1.00 39.05 193 LEU H N 1
ATOM 11747 C CA . LEU H 1 193 ? 30.591 -70.087 66.719 1.00 41.82 193 LEU H CA 1
ATOM 11748 C C . LEU H 1 193 ? 29.538 -71.199 66.763 1.00 42.44 193 LEU H C 1
ATOM 11749 O O . LEU H 1 193 ? 28.336 -70.932 66.788 1.00 40.02 193 LEU H O 1
ATOM 11754 N N . LYS H 1 194 ? 29.998 -72.448 66.779 1.00 44.83 194 LYS H N 1
ATOM 11755 C CA . LYS H 1 194 ? 29.093 -73.592 66.820 1.00 48.90 194 LYS H CA 1
ATOM 11756 C C . LYS H 1 194 ? 28.200 -73.571 68.050 1.00 50.13 194 LYS H C 1
ATOM 11757 O O . LYS H 1 194 ? 27.009 -73.872 67.965 1.00 51.99 194 LYS H O 1
ATOM 11763 N N . GLU H 1 195 ? 28.780 -73.217 69.191 1.00 49.90 195 GLU H N 1
ATOM 11764 C CA . GLU H 1 195 ? 28.028 -73.149 70.437 1.00 53.12 195 GLU H CA 1
ATOM 11765 C C . GLU H 1 195 ? 26.893 -72.136 70.348 1.00 52.96 195 GLU H C 1
ATOM 11766 O O . GLU H 1 195 ? 25.766 -72.419 70.755 1.00 53.96 195 GLU H O 1
ATOM 11772 N N . ILE H 1 196 ? 27.192 -70.956 69.814 1.00 52.72 196 ILE H N 1
ATOM 11773 C CA . ILE H 1 196 ? 26.188 -69.910 69.682 1.00 52.36 196 ILE H CA 1
ATOM 11774 C C . ILE H 1 196 ? 25.071 -70.334 68.740 1.00 53.65 196 ILE H C 1
ATOM 11775 O O . ILE H 1 196 ? 23.892 -70.133 69.032 1.00 56.17 196 ILE H O 1
ATOM 11780 N N . LEU H 1 197 ? 25.445 -70.928 67.614 1.00 54.59 197 LEU H N 1
ATOM 11781 C CA . LEU H 1 197 ? 24.467 -71.365 66.629 1.00 59.29 197 LEU H CA 1
ATOM 11782 C C . LEU H 1 197 ? 23.659 -72.580 67.070 1.00 63.48 197 LEU H C 1
ATOM 11783 O O . LEU H 1 197 ? 22.428 -72.534 67.111 1.00 64.49 197 LEU H O 1
ATOM 11788 N N . GLU H 1 198 ? 24.359 -73.665 67.394 1.00 68.04 198 GLU H N 1
ATOM 11789 C CA . GLU H 1 198 ? 23.714 -74.911 67.790 1.00 72.18 198 GLU H CA 1
ATOM 11790 C C . GLU H 1 198 ? 22.854 -74.887 69.048 1.00 73.06 198 GLU H C 1
ATOM 11791 O O . GLU H 1 198 ? 22.025 -75.777 69.239 1.00 74.24 198 GLU H O 1
ATOM 11797 N N . LYS H 1 199 ? 23.034 -73.891 69.909 1.00 73.41 199 LYS H N 1
ATOM 11798 C CA . LYS H 1 199 ? 22.206 -73.827 71.107 1.00 73.79 199 LYS H CA 1
ATOM 11799 C C . LYS H 1 199 ? 21.747 -72.425 71.488 1.00 74.87 199 LYS H C 1
ATOM 11800 O O . LYS H 1 199 ? 21.804 -72.035 72.657 1.00 74.44 199 LYS H O 1
ATOM 11806 N N . GLY H 1 200 ? 21.274 -71.687 70.484 1.00 74.11 200 GLY H N 1
ATOM 11807 C CA . GLY H 1 200 ? 20.780 -70.335 70.685 1.00 72.96 200 GLY H CA 1
ATOM 11808 C C . GLY H 1 200 ? 21.402 -69.582 71.843 1.00 72.72 200 GLY H C 1
ATOM 11809 O O . GLY H 1 200 ? 20.698 -69.069 72.714 1.00 73.30 200 GLY H O 1
ATOM 11810 N N . LEU H 1 201 ? 22.726 -69.517 71.853 1.00 71.58 201 LEU H N 1
ATOM 11811 C CA . LEU H 1 201 ? 23.446 -68.818 72.904 1.00 71.11 201 LEU H CA 1
ATOM 11812 C C . LEU H 1 201 ? 23.085 -67.338 72.846 1.00 72.75 201 LEU H C 1
ATOM 11813 O O . LEU H 1 201 ? 22.927 -66.779 71.763 1.00 73.36 201 LEU H O 1
ATOM 11818 N N . SER H 1 202 ? 22.944 -66.706 74.008 1.00 75.23 202 SER H N 1
ATOM 11819 C CA . SER H 1 202 ? 22.604 -65.288 74.053 1.00 77.21 202 SER H CA 1
ATOM 11820 C C . SER H 1 202 ? 23.837 -64.426 73.879 1.00 78.20 202 SER H C 1
ATOM 11821 O O . SER H 1 202 ? 24.965 -64.902 73.986 1.00 77.69 202 SER H O 1
ATOM 11824 N N . VAL H 1 203 ? 23.608 -63.146 73.620 1.00 80.63 203 VAL H N 1
ATOM 11825 C CA . VAL H 1 203 ? 24.695 -62.204 73.428 1.00 81.87 203 VAL H CA 1
ATOM 11826 C C . VAL H 1 203 ? 25.585 -62.163 74.664 1.00 82.64 203 VAL H C 1
ATOM 11827 O O . VAL H 1 203 ? 26.755 -62.539 74.609 1.00 81.92 203 VAL H O 1
ATOM 11831 N N . ARG H 1 204 ? 25.025 -61.712 75.782 1.00 83.97 204 ARG H N 1
ATOM 11832 C CA . ARG H 1 204 ? 25.787 -61.619 77.019 1.00 85.15 204 ARG H CA 1
ATOM 11833 C C . ARG H 1 204 ? 26.314 -62.983 77.438 1.00 83.85 204 ARG H C 1
ATOM 11834 O O . ARG H 1 204 ? 27.340 -63.080 78.111 1.00 83.23 204 ARG H O 1
ATOM 11842 N N . GLN H 1 205 ? 25.613 -64.035 77.029 1.00 82.55 205 GLN H N 1
ATOM 11843 C CA . GLN H 1 205 ? 26.021 -65.394 77.360 1.00 82.20 205 GLN H CA 1
ATOM 11844 C C . GLN H 1 205 ? 27.277 -65.796 76.592 1.00 82.11 205 GLN H C 1
ATOM 11845 O O . GLN H 1 205 ? 28.053 -66.633 77.050 1.00 80.39 205 GLN H O 1
ATOM 11851 N N . ALA H 1 206 ? 27.465 -65.200 75.420 1.00 82.79 206 ALA H N 1
ATOM 11852 C CA . ALA H 1 206 ? 28.627 -65.494 74.589 1.00 82.94 206 ALA H CA 1
ATOM 11853 C C . ALA H 1 206 ? 29.830 -64.689 75.063 1.00 82.49 206 ALA H C 1
ATOM 11854 O O . ALA H 1 206 ? 30.971 -65.124 74.926 1.00 82.65 206 ALA H O 1
ATOM 11856 N N . GLU H 1 207 ? 29.568 -63.509 75.614 1.00 83.11 207 GLU H N 1
ATOM 11857 C CA . GLU H 1 207 ? 30.634 -62.652 76.116 1.00 83.66 207 GLU H CA 1
ATOM 11858 C C . GLU H 1 207 ? 31.339 -63.392 77.243 1.00 83.65 207 GLU H C 1
ATOM 11859 O O . GLU H 1 207 ? 32.548 -63.258 77.441 1.00 83.38 207 GLU H O 1
ATOM 11865 N N . ALA H 1 208 ? 30.561 -64.183 77.972 1.00 83.57 208 ALA H N 1
ATOM 11866 C CA . ALA H 1 208 ? 31.073 -64.950 79.096 1.00 83.65 208 ALA H CA 1
ATOM 11867 C C . ALA H 1 208 ? 31.576 -66.326 78.683 1.00 83.28 208 ALA H C 1
ATOM 11868 O O . ALA H 1 208 ? 30.880 -67.324 78.856 1.00 83.97 208 ALA H O 1
ATOM 11870 N N . LEU H 1 209 ? 32.787 -66.372 78.134 1.00 82.89 209 LEU H N 1
ATOM 11871 C CA . LEU H 1 209 ? 33.405 -67.627 77.715 1.00 81.08 209 LEU H CA 1
ATOM 11872 C C . LEU H 1 209 ? 34.915 -67.584 77.963 1.00 80.43 209 LEU H C 1
ATOM 11873 O O . LEU H 1 209 ? 35.674 -67.654 76.978 1.00 79.48 209 LEU H O 1
ATOM 11878 N N . ARG H 1 210 ? 35.325 -67.477 79.140 1.00 80.57 210 ARG H N 1
#

Nearest PDB structures (foldseek):
  1vz0-assembly3_D  TM=9.960E-01  e=1.089E-27  Thermus thermophilus HB27
  7bnr-assembly1_A  TM=4.970E-01  e=1.039E-14  Myxococcus xanthus DK 1622
  7o0n-assembly1_B  TM=4.818E-01  e=9.862E-15  Myxococcus xanthus DK 1622
  4umk-assembly2_B  TM=5.562E-01  e=1.455E-09  Helicobacter pylori 26695
  8qa8-assembly3_E  TM=4.220E-01  e=1.541E-08  Escherichia coli

Secondary structure (P-SEA, 3-state):
cccccccccccccccaaaaaaaaaaaaaaaaaacccccbbbbbcccccbbbbcccaaaaaaaaaacccccccccccccaaaaaaaaaaaaaacccccaaaaaaaaaaaaaacccaaaaaaaacccaaaaaaaaaaccccaaaaaaaaaccccaaaaaaaaacccccaaaaaaaaaaaccccccccc/cbbbbccccccccccaaaaaaaaaaaaaaaaaccccccbbbbbbbccccccccccaaaaaaaaaacccbbbbbbbbccaaaaaaaaaaaaaacccccaaaaaaaaaaaaaacccaaaaaaaacccaaaaaaaaacccccaaaaaaaaaccccaaaaaaaaaccccaaaaaaaaaaaccccaaaaaacccccc/cbbbbccccccccccaaaaaaaaaaaaaaaaaaaccccbbbbbbbccccccccccaaaaaaaaaacccbbbbbbbbccaaaaaaaaaaaaaacccccaaaaaaaaaaaaaacccaaaaaaaacccaaaaaaaaaaccccaaaaaaaaaccccaaaaaaaaaccccaaaaaaaaaaaccccaaaaaaccc/cbbbbccccccccccaaaaaaaaaaaaaaaaaaaccccbbbbbcccccbbbbcccaaaaaaaaaacccbbbbbbbbccaaaaaaaaaaaaaacccccaaaaaaaaaaaaaacccaaaaaaaccccaaaaaaaaaaccccaaaaaaaaaccccaaaaaaaaaccccaaaaaaaaaaaacccaaaaaacccccc/cbbbbccccccccccaaaaaaaaaaaaaaaaaaaccccbbbbbcccccbbbbcccaaaaaaaaaacccbbbbbbbbccaaaaaaaaaaaaaacccccaaaaaaaaaaaaaacccaaaaaaaacccaaaaaaaaacccccaaaaaaaaaccccaaaaaaaaaccccaaaaaaaaaaaacccaaaaaaccccc/cbbbbccccccccccaaaaaaaaaaaaaaaaaacccccbbbbbcccccbbbbcccaaaaaaaaaacccccccccccccaaaaaaaaaaaaaacccccaaaaaaaaaaaaaacccaaaaaaaacccaaaaaaaaaaaaccaaaaaaaaaccccaaaaaaaaaccccaaaaaaaaaaccccccccccccc/cccccccccccccccaaaaaaaaaaaaaaaaaacccccbbbbbccccccccccccaaaaaaaaaacccccccccccccaaaaaaaaaaaaaacccccaaaaaaaaaaaaaacccaaaaaaaacccaaaaaaaaaaaaccaaaaaaaaaccccaaaaaaaaaccccaaaaaaaaaaaaaaacccccc/cccccccccccccccaaaaaaaaaaaaaaaaaacccccbbbbbccccccccccccaaaaaaaaaacccbbbbbbbbccaaaaaaaaaaaaaacccccaaaaaaaaaaaaaacccaaaaaaaacccaaaaaaaaacccccaaaaaaaaaccccaaaaaaaaaccccaaaaaaaaaacccccccccccc